Protein AF-A0A0H2UD59-F1 (afdb_monomer)

Foldseek 3Di:
DDDDDDDDDDDDDDDDDDDDDDDDDDDDDDDDDDDDDDDDDDDDDDDDDDDDDDDDDDDDDDDDDDDDDDDDDDDDDDDDDDDDDDDDDDDDDDDDPDDDPDDPDLPDDDDDDPVPDDDDDDPPDPDPQPFDDDPQAATDGLQLLVLLLVLCLLLLLLLLNVVSLVCSVVVCVPDDLVVSVVSVLSSLVSLLVVCVVPPELVSLVVSVVCCCVPAVVPVPHRQDALSNLLSNLSSLVSNDPPDDPSSLVSLVVSLVSQPDPSSVVNLPPCVRAPPVSSVSSCVSVVVPDPPPPDDDDDDDDDDDDDDDDDDDDDDDDDDPPDPPDPDPFDDFDDFDADDCQLVLLLVLLCLLVVDPPQDFLVPDDQVSLQVSQVCSVVCLLVSLLVRLVVLLVVCVVVVHDLAPDPDAPSVLLNQLLVLLLVVLVVLLVVLVVLSVDDSRPQDPVNNLSSSQNSLSSLDHSSSLSSLLSVLVLVQCVQVDVAPFHFLQVQLLSSLVSSLLVSVVVVVVVVVVVVVVVVVVVVVVVVPDPDDDDDDDPDDDPDPCVVVVVVVVPPDPPSSDNPSVNSNSNSVVSNVSSQVRRWDWDWDQDPPPRDTDTDIGGQWDWDWDADPNDTTIGIHGDPSVSVSPVRDPDNSCPSLQAFRQHQWAQDQAQQDIGGSSHTDGQEPDDPPDDVLRVSRRVCSVVVVCVSLSVVLSVQQRFKKAFDSLLLSVVSVVSVVQDDAQPQFGSDDPQDQDDQDDPDPDPVSNVVSVVSNVVSVVVVVVSSVVNNLVSSQSSSNVSCNSYIGGFRWHAYSVSDIDGSNDSADCVDALSSVLGMDGPDDDDQPPPNLLVLQLQLCVQQVVVPDDSVVSNVVSVVCVVVLQQCQPPVPNGPVVLSNGPRSSNNSSSSVVNNVVVVDD

Sequence (900 aa):
MLSQVRCCRHSLAVSRLTRPGSGPAFIRSQPRRFRSTAPSSFVLSRTQDGQTTPRGAASHSLGRASGRGLATAVDGYPLSGAGSAKPIPSESFSGPGPTPPSEPRPYELRPFDMSSVLILRDHQNTPKVVRRRSLKNVSGDVEELLSIFDACLRIGKLKRASIMLARIASDFPNLNRSDIMTLHNEYLYTAVEHLKASPSTAKADDIHEWYELNLRAVSPPLEQTPETIAYMLKASLLSTPNKSGRLSRLVSRYMAMAPGPAGLEVLYMTDILTDTDRARITEICPTYNLAKAENNVPSEEPKLSAENLASTEASPSPMPSSPPQPSSCPEVMSTPQKGSGLKTLKRTLSLFGEIPAGIDIDTLSKSQRRELQARLERDAVDAAIERWRDDNQALVKMGLNTSISSASLNSRLYDWQRALEARLKFEFDEFDALDKLGPNEKLRENAERAVYGPFLQLSTPSRLAALTILAVLSGVSGSGVDVGVPLYNLVRSLGSAAEEDVRIQRRDEAEAKKRKEAAKAAKAKAAQPAAKPGEGLEEAPVQPTARVEALYSQDPSAERWPVGIKYHVGAALLQGIIDTAKIT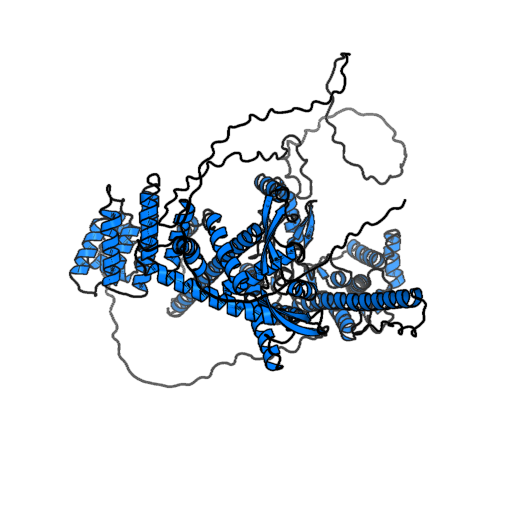VVKEHPETGSLVSESQPAFVHNQQYKRGKKIGVLVVNKTLVEMLKREPRGDFLARHLPMVCEPEPWTRFDKGGFVESPAHIVRVKPGEKDQKIYTEAAIANGHMEQVLKGLDSLGKTAWKINKNVLSVMLDVWNSGEALANIPPLDPKIPVPEEPVATEDPIARRKWLNAVKMAENLKSSLHGVRCFMNFQLEIARAVRDQTIYFPHNVDFRGRAYPLPTYFNHMGADHVRGLMLFAKGKELGEDGFRWLKVHLANVFGFDKASLREREKFAMDNLDNIMDSATNPMTGRRWWLQGEDPWQCLATCFELKAAFDSP

Nearest PDB structures (foldseek):
  6ymv-assembly1_A  TM=6.458E-01  e=8.871E-33  Saccharomyces cerevisiae S288C
  8atv-assembly1_A  TM=6.339E-01  e=3.442E-32  Saccharomyces cerevisiae S288C
  8ap1-assembly1_A  TM=6.570E-01  e=1.223E-31  Saccharomyces cerevisiae S288C
  8c5s-assembly1_A  TM=6.446E-01  e=1.687E-30  Saccharomyces cerevisiae S288C
  8c5u-assembly1_A  TM=6.275E-01  e=9.146E-31  Saccharomyces cerevisiae S288C

InterPro domains:
  IPR002092 DNA-directed RNA polymerase, phage-type [PTHR10102] (334-900)
  IPR024075 DNA-directed RNA polymerase, helix hairpin domain superfamily [G3DSA:1.10.287.260] (701-784)
  IPR029262 DNA-directed RNA polymerase, N-terminal [PF14700] (373-700)
  IPR029262 DNA-directed RNA polymerase, N-terminal [SM01311] (371-700)
  IPR037159 DNA-directed RNA polymerase, N-terminal domain superfamily [G3DSA:1.10.1320.10] (358-698)
  IPR043502 DNA/RNA polymerase superfamily [SSF56672] (367-900)
  IPR046950 DNA-directed RNA polymerase, C-terminal domain, phage-type [PF00940] (824-899)

Secondary structure (DSSP, 8-state):
-------------------------------------------------------------------------PPPPP----------------PPP----PPPPTTSPPPP-TTS------------------SSS----HHHHHHHHHHHHHTT-HHHHHHHHHHHHHH-TTS-HHHHHHHHHHHHHHHHHHHHHS--HHHHHHHHHHHIIIIISSSSPPPPPHHHHHHHHHHHHHHS-TT-HHHHHHHHHHHTTS-THHHHHHHT-TTTS-HHHHHHHHHH-GGG--------------------------PPPPP--PPPP--SPPPPPPPP-SSSHHHHHHHHGGGGGSSPTT--GGGS-HHHHHHHHHHHHHHHHHHHHHHHHHHHHHHHHTT--TTTS---HHHHHHHHHHHHHHHHHHHHHHHHHHHHS-TT---HHHHHHHHHHHHHHTS-HHHHHHHHHHHHHHHHHHT-TTT-EEHHHHHHHHHHHHHHHHHHHHHHHHHHHHHHHHHHHHHHHHTS----------PPP--THHHHHTTS-S-TTTTSPPHHHHHHHHHHHHHHHHHH-EEEEEEE-TTT--EEEEEEESEEEEEEEETTEEEEEEEE-HHHHHHHHHS--GGGSGGGSPBSSPPEEEEETTEEESSSS---SB-PPTT--HHHHHHHHHHHTTTTHHHHHHHHHHHT-EEEE-HHHHHHHHHHHHH---BTTBPPSS--PPPPPPPPS-S-HHHHHHHHHHHHHHHHHHHHHHHHHHHHHHHHHHHHHTTTS-EE--EEE-TT--EEES--SS-TTS-HHHHHTEEESS----HHHHHHHHHHHHHHHTT--SS-HHHHHHHHHHTHHHHHHHHH-TTTS--GGGGSSSHHHHHHHHHHHHHHHS--

Mean predicted aligned error: 18.32 Å

Radius of gyration: 37.86 Å; Cα contacts (8 Å, |Δi|>4): 912; chains: 1; bounding box: 101×109×113 Å

Structure (mmCIF, N/CA/C/O backbone):
data_AF-A0A0H2UD59-F1
#
_entry.id   AF-A0A0H2UD59-F1
#
loop_
_atom_site.group_PDB
_atom_site.id
_atom_site.type_symbol
_atom_site.label_atom_id
_atom_site.label_alt_id
_atom_site.label_comp_id
_atom_site.label_asym_id
_atom_site.label_entity_id
_atom_site.label_seq_id
_atom_site.pdbx_PDB_ins_code
_atom_site.Cartn_x
_atom_site.Cartn_y
_atom_site.Cartn_z
_atom_site.occupancy
_atom_site.B_iso_or_equiv
_atom_site.auth_seq_id
_atom_site.auth_comp_id
_atom_site.auth_asym_id
_atom_site.auth_atom_id
_atom_site.pdbx_PDB_model_num
ATOM 1 N N . MET A 1 1 ? 25.671 38.321 -21.690 1.00 29.25 1 MET A N 1
ATOM 2 C CA . MET A 1 1 ? 26.157 39.597 -21.122 1.00 29.25 1 MET A CA 1
ATOM 3 C C . MET A 1 1 ? 26.553 39.372 -19.672 1.00 29.25 1 MET A C 1
ATOM 5 O O . MET A 1 1 ? 25.835 38.695 -18.952 1.00 29.25 1 MET A O 1
ATOM 9 N N . LEU A 1 2 ? 27.746 39.854 -19.329 1.00 27.36 2 LEU A N 1
ATOM 10 C CA . LEU A 1 2 ? 28.502 39.680 -18.084 1.00 27.36 2 LEU A CA 1
ATOM 11 C C . LEU A 1 2 ? 27.860 40.339 -16.846 1.00 27.36 2 LEU A C 1
ATOM 13 O O . LEU A 1 2 ? 27.217 41.374 -16.975 1.00 27.36 2 LEU A O 1
ATOM 17 N N . SER A 1 3 ? 28.143 39.798 -15.651 1.00 25.78 3 SER A N 1
ATOM 18 C CA . SER A 1 3 ? 28.827 40.463 -14.502 1.00 25.78 3 SER A CA 1
ATOM 19 C C . SER A 1 3 ? 28.414 39.782 -13.174 1.00 25.78 3 SER A C 1
ATOM 21 O O . SER A 1 3 ? 27.237 39.592 -12.902 1.00 25.78 3 SER A O 1
ATOM 23 N N . GLN A 1 4 ? 29.322 39.060 -12.508 1.00 26.27 4 GLN A N 1
ATOM 24 C CA . GLN A 1 4 ? 30.282 39.477 -11.463 1.00 26.27 4 GLN A CA 1
ATOM 25 C C . GLN A 1 4 ? 29.725 39.571 -10.023 1.00 26.27 4 GLN A C 1
ATOM 27 O O . GLN A 1 4 ? 29.068 40.524 -9.631 1.00 26.27 4 GLN A O 1
ATOM 32 N N . VAL A 1 5 ? 30.078 38.543 -9.240 1.00 28.20 5 VAL A N 1
ATOM 33 C CA . VAL A 1 5 ? 30.782 38.555 -7.937 1.00 28.20 5 VAL A CA 1
ATOM 34 C C . VAL A 1 5 ? 30.744 39.844 -7.097 1.00 28.20 5 VAL A C 1
ATOM 36 O O . VAL A 1 5 ? 31.269 40.867 -7.520 1.00 28.20 5 VAL A O 1
ATOM 39 N N . ARG A 1 6 ? 30.382 39.712 -5.808 1.00 22.27 6 ARG A N 1
ATOM 40 C CA . ARG A 1 6 ? 31.142 40.322 -4.697 1.00 22.27 6 ARG A CA 1
ATOM 41 C C . ARG A 1 6 ? 31.067 39.479 -3.421 1.00 22.27 6 ARG A C 1
ATOM 43 O O . ARG A 1 6 ? 30.000 39.110 -2.948 1.00 22.27 6 ARG A O 1
ATOM 50 N N . CYS A 1 7 ? 32.255 39.171 -2.914 1.00 22.55 7 CYS A N 1
ATOM 51 C CA . CYS A 1 7 ? 32.564 38.467 -1.679 1.00 22.55 7 CYS A CA 1
ATOM 52 C C . CYS A 1 7 ? 32.950 39.515 -0.624 1.00 22.55 7 CYS A C 1
ATOM 54 O O . CYS A 1 7 ? 33.689 40.438 -0.960 1.00 22.55 7 CYS A O 1
ATOM 56 N N . CYS A 1 8 ? 32.522 39.354 0.629 1.00 22.33 8 CYS A N 1
ATOM 57 C CA . CYS A 1 8 ? 33.105 40.059 1.774 1.00 22.33 8 CYS A CA 1
ATOM 58 C C . CYS A 1 8 ? 33.360 39.052 2.903 1.00 22.33 8 CYS A C 1
ATOM 60 O O . CYS A 1 8 ? 32.435 38.581 3.558 1.00 22.33 8 CYS A O 1
ATOM 62 N N . ARG A 1 9 ? 34.642 38.731 3.110 1.00 22.34 9 ARG A N 1
ATOM 63 C CA . ARG A 1 9 ? 35.197 38.222 4.372 1.00 22.34 9 ARG A CA 1
ATOM 64 C C . ARG A 1 9 ? 35.320 39.394 5.342 1.00 22.34 9 ARG A C 1
ATOM 66 O O . ARG A 1 9 ? 35.729 40.450 4.882 1.00 22.34 9 ARG A O 1
ATOM 73 N N . HIS A 1 10 ? 35.086 39.184 6.636 1.00 24.19 10 HIS A N 1
ATOM 74 C CA . HIS A 1 10 ? 35.871 39.781 7.726 1.00 24.19 10 HIS A CA 1
ATOM 75 C C . HIS A 1 10 ? 35.919 38.779 8.888 1.00 24.19 10 HIS A C 1
ATOM 77 O O . HIS A 1 10 ? 34.951 38.073 9.165 1.00 24.19 10 HIS A O 1
ATOM 83 N N . SER A 1 11 ? 37.105 38.672 9.470 1.00 21.23 11 SER A N 1
ATOM 84 C CA . SER A 1 11 ? 37.583 37.670 10.417 1.00 21.23 11 SER A CA 1
ATOM 85 C C . SER A 1 11 ? 37.788 38.264 11.815 1.00 21.23 11 SER A C 1
ATOM 87 O O . SER A 1 11 ? 37.840 39.484 11.938 1.00 21.23 11 SER A O 1
ATOM 89 N N . LEU A 1 12 ? 38.097 37.374 12.774 1.00 23.91 12 LEU A N 1
ATOM 90 C CA . LEU A 1 12 ? 38.746 37.608 14.085 1.00 23.91 12 LEU A CA 1
ATOM 91 C C . LEU A 1 12 ? 37.795 38.091 15.202 1.00 23.91 12 LEU A C 1
ATOM 93 O O . LEU A 1 12 ? 36.915 38.899 14.961 1.00 23.91 12 LEU A O 1
ATOM 97 N N . ALA A 1 13 ? 37.895 37.660 16.460 1.00 23.86 13 ALA A N 1
ATOM 98 C CA . ALA A 1 13 ? 38.792 36.721 17.126 1.00 23.86 13 ALA A CA 1
ATOM 99 C C . ALA A 1 13 ? 38.162 36.271 18.458 1.00 23.86 13 ALA A C 1
ATOM 101 O O . ALA A 1 13 ? 37.327 36.953 19.048 1.00 23.86 13 ALA A O 1
ATOM 102 N N . VAL A 1 14 ? 38.613 35.107 18.913 1.00 25.73 14 VAL A N 1
ATOM 103 C CA . VAL A 1 14 ? 38.366 34.499 20.221 1.00 25.73 14 VAL A CA 1
ATOM 104 C C . VAL A 1 14 ? 39.306 35.120 21.258 1.00 25.73 14 VAL A C 1
ATOM 106 O O . VAL A 1 14 ? 40.505 35.212 21.007 1.00 25.73 14 VAL A O 1
ATOM 109 N N . SER A 1 15 ? 38.807 35.425 22.457 1.00 25.16 15 SER A N 1
ATOM 110 C CA . SER A 1 15 ? 39.630 35.459 23.671 1.00 25.16 15 SER A CA 1
ATOM 111 C C . SER A 1 15 ? 38.913 34.740 24.820 1.00 25.16 15 SER A C 1
ATOM 113 O O . SER A 1 15 ? 37.794 35.061 25.213 1.00 25.16 15 SER A O 1
ATOM 115 N N . ARG A 1 16 ? 39.567 33.679 25.306 1.00 25.73 16 ARG A N 1
ATOM 116 C CA . ARG A 1 16 ? 39.268 32.972 26.559 1.00 25.73 16 ARG A CA 1
ATOM 117 C C . ARG A 1 16 ? 39.767 33.817 27.731 1.00 25.73 16 ARG A C 1
ATOM 119 O O . ARG A 1 16 ? 40.794 34.459 27.560 1.00 25.73 16 ARG A O 1
ATOM 126 N N . LEU A 1 17 ? 39.146 33.690 28.910 1.00 25.77 17 LEU A N 1
ATOM 127 C CA . LEU A 1 17 ? 39.826 33.573 30.215 1.00 25.77 17 LEU A CA 1
ATOM 128 C C . LEU A 1 17 ? 38.816 33.254 31.352 1.00 25.77 17 LEU A C 1
ATOM 130 O O . LEU A 1 17 ? 37.847 33.970 31.563 1.00 25.77 17 LEU A O 1
ATOM 134 N N . THR A 1 18 ? 39.097 32.139 32.045 1.00 26.59 18 THR A N 1
ATOM 135 C CA . THR A 1 18 ? 38.979 31.865 33.503 1.00 26.59 18 THR A CA 1
ATOM 136 C C . THR A 1 18 ? 37.639 31.945 34.274 1.00 26.59 18 THR A C 1
ATOM 138 O O . THR A 1 18 ? 37.015 32.989 34.403 1.00 26.59 18 THR A O 1
ATOM 141 N N . ARG A 1 19 ? 37.294 30.805 34.912 1.00 28.78 19 ARG A N 1
ATOM 142 C CA . ARG A 1 19 ? 36.455 30.613 36.136 1.00 28.78 19 ARG A CA 1
ATOM 143 C C . ARG A 1 19 ? 37.034 31.395 37.353 1.00 28.78 19 ARG A C 1
ATOM 145 O O . ARG A 1 19 ? 38.197 31.771 37.218 1.00 28.78 19 ARG A O 1
ATOM 152 N N . PRO A 1 20 ? 36.376 31.551 38.543 1.00 37.88 20 PRO A N 1
ATOM 153 C CA . PRO A 1 20 ? 35.281 30.747 39.148 1.00 37.88 20 PRO A CA 1
ATOM 154 C C . PRO A 1 20 ? 34.185 31.519 39.949 1.00 37.88 20 PRO A C 1
ATOM 156 O O . PRO A 1 20 ? 34.317 32.701 40.228 1.00 37.88 20 PRO A O 1
ATOM 159 N N . GLY A 1 21 ? 33.156 30.798 40.431 1.00 26.11 21 GLY A N 1
ATOM 160 C CA . GLY A 1 21 ? 32.556 31.057 41.758 1.00 26.11 21 GLY A CA 1
ATOM 161 C C . GLY A 1 21 ? 31.170 31.725 41.862 1.00 26.11 21 GLY A C 1
ATOM 162 O O . GLY A 1 21 ? 30.943 32.802 41.331 1.00 26.11 21 GLY A O 1
ATOM 163 N N . SER A 1 22 ? 30.312 31.081 42.673 1.00 26.20 22 SER A N 1
ATOM 164 C CA . SER A 1 22 ? 29.176 31.598 43.477 1.00 26.20 22 SER A CA 1
ATOM 165 C C . SER A 1 22 ? 27.935 32.220 42.801 1.00 26.20 22 SER A C 1
ATOM 167 O O . SER A 1 22 ? 28.020 33.182 42.050 1.00 26.20 22 SER A O 1
ATOM 169 N N . GLY A 1 23 ? 26.749 31.706 43.178 1.00 26.83 23 GLY A N 1
ATOM 170 C CA . GLY A 1 23 ? 25.453 32.409 43.059 1.00 26.83 23 GLY A CA 1
ATOM 171 C C . GLY A 1 23 ? 25.401 33.688 43.922 1.00 26.83 23 GLY A C 1
ATOM 172 O O . GLY A 1 23 ? 26.396 33.974 44.586 1.00 26.83 23 GLY A O 1
ATOM 173 N N . PRO A 1 24 ? 24.285 34.452 43.989 1.00 36.62 24 PRO A N 1
ATOM 174 C CA . PRO A 1 24 ? 22.923 33.940 44.172 1.00 36.62 24 PRO A CA 1
ATOM 175 C C . PRO A 1 24 ? 21.811 34.714 43.412 1.00 36.62 24 PRO A C 1
ATOM 177 O O . PRO A 1 24 ? 22.051 35.583 42.581 1.00 36.62 24 PRO A O 1
ATOM 180 N N . ALA A 1 25 ? 20.573 34.317 43.717 1.00 29.41 25 ALA A N 1
ATOM 181 C CA . ALA A 1 25 ? 19.271 34.878 43.360 1.00 29.41 25 ALA A CA 1
ATOM 182 C C . ALA A 1 25 ? 19.186 36.402 43.181 1.00 29.41 25 ALA A C 1
ATOM 184 O O . ALA A 1 25 ? 19.701 37.114 44.023 1.00 29.41 25 ALA A O 1
ATOM 185 N N . PHE A 1 26 ? 18.370 36.882 42.229 1.00 26.67 26 PHE A N 1
ATOM 186 C CA . PHE A 1 26 ? 17.562 38.095 42.419 1.00 26.67 26 PHE A CA 1
ATOM 187 C C . PHE A 1 26 ? 16.303 38.099 41.526 1.00 26.67 26 PHE A C 1
ATOM 189 O O . PHE A 1 26 ? 16.359 38.076 40.302 1.00 26.67 26 PHE A O 1
ATOM 196 N N . ILE A 1 27 ? 15.163 38.089 42.219 1.00 27.09 27 ILE A N 1
ATOM 197 C CA . ILE A 1 27 ? 13.980 38.946 42.055 1.00 27.09 27 ILE A CA 1
ATOM 198 C C . ILE A 1 27 ? 13.427 39.171 40.639 1.00 27.09 27 ILE A C 1
ATOM 200 O O . ILE A 1 27 ? 13.929 39.914 39.802 1.00 27.09 27 ILE A O 1
ATOM 204 N N . ARG A 1 28 ? 12.233 38.602 40.484 1.00 26.59 28 ARG A N 1
ATOM 205 C CA . ARG A 1 28 ? 11.233 38.822 39.445 1.00 26.59 28 ARG A CA 1
ATOM 206 C C . ARG A 1 28 ? 10.737 40.278 39.487 1.00 26.59 28 ARG A C 1
ATOM 208 O O . ARG A 1 28 ? 9.965 40.633 40.372 1.00 26.59 28 ARG A O 1
ATOM 215 N N . SER A 1 29 ? 11.120 41.095 38.509 1.00 25.48 29 SER A N 1
ATOM 216 C CA . SER A 1 29 ? 10.464 42.373 38.213 1.00 25.48 29 SER A CA 1
ATOM 217 C C . SER A 1 29 ? 9.568 42.219 36.979 1.00 25.48 29 SER A C 1
ATOM 219 O O . SER A 1 29 ? 9.989 41.779 35.911 1.00 25.48 29 SER A O 1
ATOM 221 N N . GLN A 1 30 ? 8.281 42.533 37.137 1.00 33.47 30 GLN A N 1
ATOM 222 C CA . GLN A 1 30 ? 7.391 42.762 36.000 1.00 33.47 30 GLN A CA 1
ATOM 223 C C . GLN A 1 30 ? 7.791 44.055 35.281 1.00 33.47 30 GLN A C 1
ATOM 225 O O . GLN A 1 30 ? 8.161 45.026 35.945 1.00 33.47 30 GLN A O 1
ATOM 230 N N . PRO A 1 31 ? 7.517 44.148 33.970 1.00 28.80 31 PRO A N 1
ATOM 231 C CA . PRO A 1 31 ? 7.055 45.420 33.443 1.00 28.80 31 PRO A CA 1
ATOM 232 C C . PRO A 1 31 ? 5.753 45.298 32.639 1.00 28.80 31 PRO A C 1
ATOM 234 O O . PRO A 1 31 ? 5.652 44.613 31.627 1.00 28.80 31 PRO A O 1
ATOM 237 N N . ARG A 1 32 ? 4.767 46.039 33.154 1.00 24.56 32 ARG A N 1
ATOM 238 C CA . ARG A 1 32 ? 3.947 47.052 32.471 1.00 24.56 32 ARG A CA 1
ATOM 239 C C . ARG A 1 32 ? 3.296 46.689 31.130 1.00 24.56 32 ARG A C 1
ATOM 241 O O . ARG A 1 32 ? 3.909 46.681 30.069 1.00 24.56 32 ARG A O 1
ATOM 248 N N . ARG A 1 33 ? 1.962 46.592 31.206 1.00 28.05 33 ARG A N 1
ATOM 249 C CA . ARG A 1 33 ? 1.019 46.818 30.105 1.00 28.05 33 ARG A CA 1
ATOM 250 C C . ARG A 1 33 ? 1.288 48.172 29.439 1.00 28.05 33 ARG A C 1
ATOM 252 O O . ARG A 1 33 ? 1.151 49.204 30.090 1.00 28.05 33 ARG A O 1
ATOM 259 N N . PHE A 1 34 ? 1.537 48.150 28.135 1.00 25.06 34 PHE A N 1
ATOM 260 C CA . PHE A 1 34 ? 1.292 49.285 27.252 1.00 25.06 34 PHE A CA 1
ATOM 261 C C . PHE A 1 34 ? 0.037 49.001 26.422 1.00 25.06 34 PHE A C 1
ATOM 263 O O . PHE A 1 34 ? -0.031 48.022 25.681 1.00 25.06 34 PHE A O 1
ATOM 270 N N . ARG A 1 35 ? -0.977 49.858 26.585 1.00 28.97 35 ARG A N 1
ATOM 271 C CA . ARG A 1 35 ? -2.056 50.033 25.610 1.00 28.97 35 ARG A CA 1
ATOM 272 C C . ARG A 1 35 ? -1.457 50.773 24.416 1.00 28.97 35 ARG A C 1
ATOM 274 O O . ARG A 1 35 ? -0.923 51.860 24.605 1.00 28.97 35 ARG A O 1
ATOM 281 N N . SER A 1 36 ? -1.592 50.213 23.218 1.00 27.12 36 SER A N 1
ATOM 282 C CA . SER A 1 36 ? -1.407 50.953 21.971 1.00 27.12 36 SER A CA 1
ATOM 283 C C . SER A 1 36 ? -2.644 50.767 21.104 1.00 27.12 36 SER A C 1
ATOM 285 O O . SER A 1 36 ? -2.983 49.664 20.686 1.00 27.12 36 SER A O 1
ATOM 287 N N . THR A 1 37 ? -3.326 51.893 20.959 1.00 27.16 37 THR A N 1
ATOM 288 C CA . THR A 1 37 ? -4.208 52.354 19.887 1.00 27.16 37 THR A CA 1
ATOM 289 C C . THR A 1 37 ? -4.222 51.531 18.594 1.00 27.16 37 THR A C 1
ATOM 291 O O . THR A 1 37 ? -3.192 51.221 17.997 1.00 27.16 37 THR A O 1
ATOM 294 N N . ALA A 1 38 ? -5.440 51.229 18.142 1.00 30.64 38 ALA A N 1
ATOM 295 C CA . ALA A 1 38 ? -5.732 50.725 16.810 1.00 30.64 38 ALA A CA 1
ATOM 296 C C . ALA A 1 38 ? -5.440 51.796 15.745 1.00 30.64 38 ALA A C 1
ATOM 298 O O . ALA A 1 38 ? -5.835 52.947 15.936 1.00 30.64 38 ALA A O 1
ATOM 299 N N . PRO A 1 39 ? -4.859 51.422 14.594 1.00 31.12 39 PRO A N 1
ATOM 300 C CA . PRO A 1 39 ? -5.035 52.168 13.365 1.00 31.12 39 PRO A CA 1
ATOM 301 C C . PRO A 1 39 ? -5.994 51.412 12.436 1.00 31.12 39 PRO A C 1
ATOM 303 O O . PRO A 1 39 ? -5.784 50.254 12.070 1.00 31.12 39 PRO A O 1
ATOM 306 N N . SER A 1 40 ? -7.058 52.105 12.043 1.00 32.41 40 SER A N 1
ATOM 307 C CA . SER A 1 40 ? -7.862 51.810 10.860 1.00 32.41 40 SER A CA 1
ATOM 308 C C . SER A 1 40 ? -6.950 51.703 9.634 1.00 32.41 40 SER A C 1
ATOM 310 O O . SER A 1 40 ? -6.267 52.670 9.295 1.00 32.41 40 SER A O 1
ATOM 312 N N . SER A 1 41 ? -6.940 50.555 8.957 1.00 28.31 41 SER A N 1
ATOM 313 C CA . SER A 1 41 ? -6.319 50.432 7.637 1.00 28.31 41 SER A CA 1
ATOM 314 C C . SER A 1 41 ? -7.405 50.457 6.569 1.00 28.31 41 SER A C 1
ATOM 316 O O . SER A 1 41 ? -8.272 49.590 6.494 1.00 28.31 41 SER A O 1
ATOM 318 N N . PHE A 1 42 ? -7.354 51.535 5.793 1.00 26.78 42 PHE A N 1
ATOM 319 C CA . PHE A 1 42 ? -8.132 51.800 4.598 1.00 26.78 42 PHE A CA 1
ATOM 320 C C . PHE A 1 42 ? -7.914 50.714 3.539 1.00 26.78 42 PHE A C 1
ATOM 322 O O . PHE A 1 42 ? -6.786 50.298 3.268 1.00 26.78 42 PHE A O 1
ATOM 329 N N . VAL A 1 43 ? -9.009 50.305 2.902 1.00 29.89 43 VAL A N 1
ATOM 330 C CA . VAL A 1 43 ? -9.008 49.504 1.677 1.00 29.89 43 VAL A CA 1
ATOM 331 C C . VAL A 1 43 ? -8.585 50.416 0.526 1.00 29.89 43 VAL A C 1
ATOM 333 O O . VAL A 1 43 ? -9.328 51.308 0.130 1.00 29.89 43 VAL A O 1
ATOM 336 N N . LEU A 1 44 ? -7.384 50.201 -0.009 1.00 25.67 44 LEU A N 1
ATOM 337 C CA . LEU A 1 44 ? -6.964 50.765 -1.291 1.00 25.67 44 LEU A CA 1
ATOM 338 C C . LEU A 1 44 ? -7.414 49.817 -2.406 1.00 25.67 44 LEU A C 1
ATOM 340 O O . LEU A 1 44 ? -6.769 48.804 -2.677 1.00 25.67 44 LEU A O 1
ATOM 344 N N . SER A 1 45 ? -8.525 50.154 -3.059 1.00 28.44 45 SER A N 1
ATOM 345 C CA . SER A 1 45 ? -8.871 49.614 -4.370 1.00 28.44 45 SER A CA 1
ATOM 346 C C . SER A 1 45 ? -7.927 50.214 -5.414 1.00 28.44 45 SER A C 1
ATOM 348 O O . SER A 1 45 ? -7.958 51.419 -5.659 1.00 28.44 45 SER A O 1
ATOM 350 N N . ARG A 1 46 ? -7.096 49.388 -6.057 1.00 25.59 46 ARG A N 1
ATOM 351 C CA . ARG A 1 46 ? -6.512 49.750 -7.353 1.00 25.59 46 ARG A CA 1
ATOM 352 C C . ARG A 1 46 ? -7.520 49.400 -8.442 1.00 25.59 46 ARG A C 1
ATOM 354 O O . ARG A 1 46 ? -7.578 48.262 -8.894 1.00 25.59 46 ARG A O 1
ATOM 361 N N . THR A 1 47 ? -8.301 50.392 -8.840 1.00 30.00 47 THR A N 1
ATOM 362 C CA . THR A 1 47 ? -8.790 50.521 -10.211 1.00 30.00 47 THR A CA 1
ATOM 363 C C . THR A 1 47 ? -7.605 50.932 -11.087 1.00 30.00 47 THR A C 1
ATOM 365 O O . THR A 1 47 ? -6.842 51.827 -10.721 1.00 30.00 47 THR A O 1
ATOM 368 N N . GLN A 1 48 ? -7.409 50.252 -12.214 1.00 29.41 48 GLN A N 1
ATOM 369 C CA . GLN A 1 48 ? -6.658 50.810 -13.333 1.00 29.41 48 GLN A CA 1
ATOM 370 C C . GLN A 1 48 ? -7.622 50.944 -14.502 1.00 29.41 48 GLN A C 1
ATOM 372 O O . GLN A 1 48 ? -8.274 49.980 -14.903 1.00 29.41 48 GLN A O 1
ATOM 377 N N . ASP A 1 49 ? -7.721 52.185 -14.955 1.00 28.70 49 ASP A N 1
ATOM 378 C CA . ASP A 1 49 ? -8.576 52.680 -16.013 1.00 28.70 49 ASP A CA 1
ATOM 379 C C . ASP A 1 49 ? -8.240 52.061 -17.374 1.00 28.70 49 ASP A C 1
ATOM 381 O O . ASP A 1 49 ? -7.083 52.000 -17.790 1.00 28.70 49 ASP A O 1
ATOM 385 N N . GLY A 1 50 ? -9.289 51.676 -18.097 1.00 28.73 50 GLY A N 1
ATOM 386 C CA . GLY A 1 50 ? -9.293 51.475 -19.541 1.00 28.73 50 GLY A CA 1
ATOM 387 C C . GLY A 1 50 ? -10.563 52.120 -20.088 1.00 28.73 50 GLY A C 1
ATOM 388 O O . GLY A 1 50 ? -11.666 51.702 -19.753 1.00 28.73 50 GLY A O 1
ATOM 389 N N . GLN A 1 51 ? -10.382 53.196 -20.846 1.00 28.75 51 GLN A N 1
ATOM 390 C CA . GLN A 1 51 ? -11.375 54.190 -21.252 1.00 28.75 51 GLN A CA 1
ATOM 391 C C . GLN A 1 51 ? -12.614 53.644 -21.989 1.00 28.75 51 GLN A C 1
ATOM 393 O O . GLN A 1 51 ? -12.542 52.759 -22.836 1.00 28.75 51 GLN A O 1
ATOM 398 N N . THR A 1 52 ? -13.749 54.282 -21.701 1.00 28.88 52 THR A N 1
ATOM 399 C CA . THR A 1 52 ? -15.056 54.212 -22.377 1.00 28.88 52 THR A CA 1
ATOM 400 C C . THR A 1 52 ? -15.077 55.064 -23.661 1.00 28.88 52 THR A C 1
ATOM 402 O O . THR A 1 52 ? -14.540 56.170 -23.652 1.00 28.88 52 THR A O 1
ATOM 405 N N . THR A 1 53 ? -15.707 54.654 -24.773 1.00 27.56 53 THR A N 1
ATOM 406 C CA . THR A 1 53 ? -17.091 55.004 -25.225 1.00 27.56 53 THR A CA 1
ATOM 407 C C . THR A 1 53 ? -17.206 54.756 -26.765 1.00 27.56 53 THR A C 1
ATOM 409 O O . THR A 1 53 ? -16.162 54.599 -27.393 1.00 27.56 53 THR A O 1
ATOM 412 N N . PRO A 1 54 ? -18.375 54.866 -27.451 1.00 41.22 54 PRO A N 1
ATOM 413 C CA . PRO A 1 54 ? -19.707 54.303 -27.162 1.00 41.22 54 PRO A CA 1
ATOM 414 C C . PRO A 1 54 ? -20.488 53.771 -28.413 1.00 41.22 54 PRO A C 1
ATOM 416 O O . PRO A 1 54 ? -20.177 54.089 -29.552 1.00 41.22 54 PRO A O 1
ATOM 419 N N . ARG A 1 55 ? -21.624 53.100 -28.135 1.00 27.03 55 ARG A N 1
ATOM 420 C CA . ARG A 1 55 ? -22.901 53.028 -28.903 1.00 27.03 55 ARG A CA 1
ATOM 421 C C . ARG A 1 55 ? -22.971 52.382 -30.305 1.00 27.03 55 ARG A C 1
ATOM 423 O O . ARG A 1 55 ? -22.409 52.870 -31.273 1.00 27.03 55 ARG A O 1
ATOM 430 N N . GLY A 1 56 ? -23.916 51.442 -30.431 1.00 24.84 56 GLY A N 1
ATOM 431 C CA . GLY A 1 56 ? -24.595 51.104 -31.689 1.00 24.84 56 GLY A CA 1
ATOM 432 C C . GLY A 1 56 ? -25.519 49.892 -31.548 1.00 24.84 56 GLY A C 1
ATOM 433 O O . GLY A 1 56 ? -25.045 48.769 -31.452 1.00 24.84 56 GLY A O 1
ATOM 434 N N . ALA A 1 57 ? -26.829 50.127 -31.483 1.00 28.81 57 ALA A N 1
ATOM 435 C CA . ALA A 1 57 ? -27.872 49.109 -31.386 1.00 28.81 57 ALA A CA 1
ATOM 436 C C . ALA A 1 57 ? -28.049 48.323 -32.698 1.00 28.81 57 ALA A C 1
ATOM 438 O O . ALA A 1 57 ? -28.018 48.936 -33.760 1.00 28.81 57 ALA A O 1
ATOM 439 N N . ALA A 1 58 ? -28.343 47.020 -32.621 1.00 26.08 58 ALA A N 1
ATOM 440 C CA . ALA A 1 58 ? -29.187 46.326 -33.597 1.00 26.08 58 ALA A CA 1
ATOM 441 C C . ALA A 1 58 ? -29.663 44.961 -33.068 1.00 26.08 58 ALA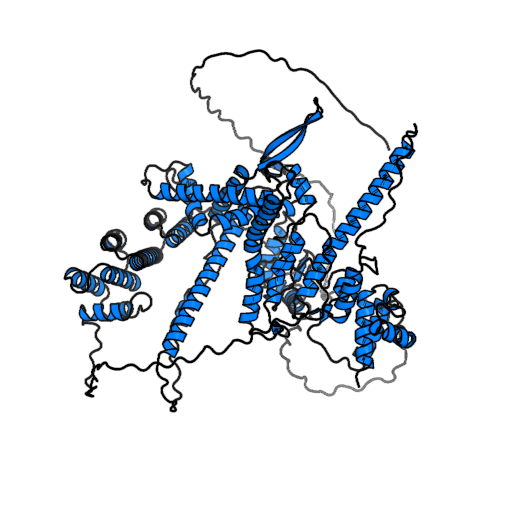 A C 1
ATOM 443 O O . ALA A 1 58 ? -28.984 44.262 -32.324 1.00 26.08 58 ALA A O 1
ATOM 444 N N . SER A 1 59 ? -30.884 44.653 -33.469 1.00 28.27 59 SER A N 1
ATOM 445 C CA . SER A 1 59 ? -31.800 43.578 -33.108 1.00 28.27 59 SER A CA 1
ATOM 446 C C . SER A 1 59 ? -31.535 42.209 -33.760 1.00 28.27 59 SER A C 1
ATOM 448 O O . SER A 1 59 ? -30.926 42.133 -34.819 1.00 28.27 59 SER A O 1
ATOM 450 N N . HIS A 1 60 ? -32.213 41.198 -33.196 1.00 27.47 60 HIS A N 1
ATOM 451 C CA . HIS A 1 60 ? -32.760 39.974 -33.814 1.00 27.47 60 HIS A CA 1
ATOM 452 C C . HIS A 1 60 ? -32.000 38.625 -33.761 1.00 27.47 60 HIS A C 1
ATOM 454 O O . HIS A 1 60 ? -30.989 38.392 -34.407 1.00 27.47 60 HIS A O 1
ATOM 460 N N . SER A 1 61 ? -32.716 37.684 -33.122 1.00 26.53 61 SER A N 1
ATOM 461 C CA . SER A 1 61 ? -33.105 36.339 -33.595 1.00 26.53 61 SER A CA 1
ATOM 462 C C . SER A 1 61 ? -32.209 35.116 -33.338 1.00 26.53 61 SER A C 1
ATOM 464 O O . SER A 1 61 ? -31.113 34.982 -33.862 1.00 26.53 61 SER A O 1
ATOM 466 N N . LEU A 1 62 ? -32.790 34.200 -32.544 1.00 33.84 62 LEU A N 1
ATOM 467 C CA . LEU A 1 62 ? -32.894 32.738 -32.710 1.00 33.84 62 LEU A CA 1
ATOM 468 C C . LEU A 1 62 ? -31.869 32.043 -33.627 1.00 33.84 62 LEU A C 1
ATOM 470 O O . LEU A 1 62 ? -31.902 32.203 -34.842 1.00 33.84 62 LEU A O 1
ATOM 474 N N . GLY A 1 63 ? -31.084 31.117 -33.060 1.00 26.44 63 GLY A N 1
ATOM 475 C CA . GLY A 1 63 ? -30.257 30.210 -33.857 1.00 26.44 63 GLY A CA 1
ATOM 476 C C . GLY A 1 63 ? -29.508 29.141 -33.061 1.00 26.44 63 GLY A C 1
ATOM 477 O O . GLY A 1 63 ? -28.366 29.345 -32.679 1.00 26.44 63 GLY A O 1
ATOM 478 N N . ARG A 1 64 ? -30.183 28.004 -32.843 1.00 27.80 64 ARG A N 1
ATOM 479 C CA . ARG A 1 64 ? -29.678 26.612 -32.819 1.00 27.80 64 ARG A CA 1
ATOM 480 C C . ARG A 1 64 ? -28.244 26.353 -32.307 1.00 27.80 64 ARG A C 1
ATOM 482 O O . ARG A 1 64 ? -27.253 26.598 -32.988 1.00 27.80 64 ARG A O 1
ATOM 489 N N . ALA A 1 65 ? -28.168 25.685 -31.156 1.00 31.30 65 ALA A N 1
ATOM 490 C CA . ALA A 1 65 ? -26.967 25.023 -30.665 1.00 31.30 65 ALA A CA 1
ATOM 491 C C . ALA A 1 65 ? -26.518 23.907 -31.629 1.00 31.30 65 ALA A C 1
ATOM 493 O O . ALA A 1 65 ? -27.254 22.952 -31.871 1.00 31.30 65 ALA A O 1
ATOM 494 N N . SER A 1 66 ? -25.295 24.021 -32.150 1.00 30.95 66 SER A N 1
ATOM 495 C CA . SER A 1 66 ? -24.563 22.932 -32.799 1.00 30.95 66 SER A CA 1
ATOM 496 C C . SER A 1 66 ? -23.258 22.736 -32.039 1.00 30.95 66 SER A C 1
ATOM 498 O O . SER A 1 66 ? -22.370 23.590 -32.082 1.00 30.95 66 SER A O 1
ATOM 500 N N . GLY A 1 67 ? -23.154 21.617 -31.322 1.00 30.84 67 GLY A N 1
ATOM 501 C CA . GLY A 1 67 ? -21.912 21.176 -30.701 1.00 30.84 67 GLY A CA 1
ATOM 502 C C . GLY A 1 67 ? -20.853 20.923 -31.771 1.00 30.84 67 GLY A C 1
ATOM 503 O O . GLY A 1 67 ? -21.084 20.188 -32.729 1.00 30.84 67 GLY A O 1
ATOM 504 N N . ARG A 1 68 ? -19.690 21.559 -31.624 1.00 30.95 68 ARG A N 1
ATOM 505 C CA . ARG A 1 68 ? -18.499 21.258 -32.420 1.00 30.95 68 ARG A CA 1
ATOM 506 C C . ARG A 1 68 ? -17.842 20.003 -31.852 1.00 30.95 68 ARG A C 1
ATOM 508 O O . ARG A 1 68 ? -17.225 20.061 -30.793 1.00 30.95 68 ARG A O 1
ATOM 515 N N . GLY A 1 69 ? -17.968 18.888 -32.566 1.00 31.05 69 GLY A N 1
ATOM 516 C CA . GLY A 1 69 ? -17.054 17.758 -32.431 1.00 31.05 69 GLY A CA 1
ATOM 517 C C . GLY A 1 69 ? -15.685 18.145 -32.991 1.00 31.05 69 GLY A C 1
ATOM 518 O O . GLY A 1 69 ? -15.588 18.672 -34.098 1.00 31.05 69 GLY A O 1
ATOM 519 N N . LEU A 1 70 ? -14.633 17.926 -32.204 1.00 29.17 70 LEU A N 1
ATOM 520 C CA . LEU A 1 70 ? -13.251 18.009 -32.665 1.00 29.17 70 LEU A CA 1
ATOM 521 C C . LEU A 1 70 ? -13.008 16.869 -33.658 1.00 29.17 70 LEU A C 1
ATOM 523 O O . LEU A 1 70 ? -13.102 15.695 -33.308 1.00 29.17 70 LEU A O 1
ATOM 527 N N . ALA A 1 71 ? -12.740 17.243 -34.904 1.00 28.39 71 ALA A N 1
ATOM 528 C CA . ALA A 1 71 ? -12.433 16.338 -35.994 1.00 28.39 71 ALA A CA 1
ATOM 529 C C . ALA A 1 71 ? -10.976 15.857 -35.912 1.00 28.39 71 ALA A C 1
ATOM 531 O O . ALA A 1 71 ? -10.045 16.659 -35.936 1.00 28.39 71 ALA A O 1
ATOM 532 N N . THR A 1 72 ? -10.786 14.542 -35.913 1.00 30.41 72 THR A N 1
ATOM 533 C CA . THR A 1 72 ? -9.667 13.897 -36.608 1.00 30.41 72 THR A CA 1
ATOM 534 C C . THR A 1 72 ? -10.288 13.020 -37.682 1.00 30.41 72 THR A C 1
ATOM 536 O O . THR A 1 72 ? -10.746 11.917 -37.392 1.00 30.41 72 THR A O 1
ATOM 539 N N . ALA A 1 73 ? -10.366 13.538 -38.903 1.00 30.30 73 ALA A N 1
ATOM 540 C CA . ALA A 1 73 ? -10.692 12.750 -40.079 1.00 30.30 73 ALA A CA 1
ATOM 541 C C . ALA A 1 73 ? -9.469 12.748 -40.995 1.00 30.30 73 ALA A C 1
ATOM 543 O O . ALA A 1 73 ? -8.934 13.799 -41.337 1.00 30.30 73 ALA A O 1
ATOM 544 N N . VAL A 1 74 ? -9.029 11.538 -41.322 1.00 30.98 74 VAL A N 1
ATOM 545 C CA . VAL A 1 74 ? -8.185 11.228 -42.471 1.00 30.98 74 VAL A CA 1
ATOM 546 C C . VAL A 1 74 ? -9.069 11.370 -43.711 1.00 30.98 74 VAL A C 1
ATOM 548 O O . VAL A 1 74 ? -10.179 10.837 -43.733 1.00 30.98 74 VAL A O 1
ATOM 551 N N . ASP A 1 75 ? -8.591 12.115 -44.704 1.00 30.41 75 ASP A N 1
ATOM 552 C CA . ASP A 1 75 ? -9.278 12.367 -45.969 1.00 30.41 75 ASP A CA 1
ATOM 553 C C . ASP A 1 75 ? -9.615 11.063 -46.712 1.00 30.41 75 ASP A C 1
ATOM 555 O O . ASP A 1 75 ? -8.742 10.249 -47.019 1.00 30.41 75 ASP A O 1
ATOM 559 N N . GLY A 1 76 ? -10.900 10.879 -47.023 1.00 30.36 76 GLY A N 1
ATOM 560 C CA . GLY A 1 76 ? -11.397 9.851 -47.933 1.00 30.36 76 GLY A CA 1
ATOM 561 C C . GLY A 1 76 ? -11.609 10.433 -49.331 1.00 30.36 76 GLY A C 1
ATOM 562 O O . GLY A 1 76 ? -12.331 11.413 -49.498 1.00 30.36 76 GLY A O 1
ATOM 563 N N . TYR A 1 77 ? -10.978 9.820 -50.332 1.00 29.22 77 TYR A N 1
ATOM 564 C CA . TYR A 1 77 ? -11.146 10.130 -51.755 1.00 29.22 77 TYR A CA 1
ATOM 565 C C . TYR A 1 77 ? -12.606 9.953 -52.235 1.00 29.22 77 TYR A C 1
ATOM 567 O O . TYR A 1 77 ? -13.281 9.022 -51.790 1.00 29.22 77 TYR A O 1
ATOM 575 N N . PRO A 1 78 ? -13.095 10.777 -53.185 1.00 33.00 78 PRO A N 1
ATOM 576 C CA . PRO A 1 78 ? -14.458 10.685 -53.699 1.00 33.00 78 PRO A CA 1
ATOM 577 C C . PRO A 1 78 ? -14.580 9.692 -54.867 1.00 33.00 78 PRO A C 1
ATOM 579 O O . PRO A 1 78 ? -13.836 9.765 -55.844 1.00 33.00 78 PRO A O 1
ATOM 582 N N . LEU A 1 79 ? -15.592 8.822 -54.810 1.00 31.06 79 LEU A N 1
ATOM 583 C CA . LEU A 1 79 ? -16.143 8.129 -55.977 1.00 31.06 79 LEU A CA 1
ATOM 584 C C . LEU A 1 79 ? -17.359 8.920 -56.474 1.00 31.06 79 LEU A C 1
ATOM 586 O O . LEU A 1 79 ? -18.408 8.949 -55.835 1.00 31.06 79 LEU A O 1
ATOM 590 N N . SER A 1 80 ? -17.184 9.595 -57.608 1.00 31.23 80 SER A N 1
ATOM 591 C CA . SER A 1 80 ? -18.254 10.224 -58.384 1.00 31.23 80 SER A CA 1
ATOM 592 C C . SER A 1 80 ? -18.858 9.195 -59.340 1.00 31.23 80 SER A C 1
ATOM 594 O O . SER A 1 80 ? -18.119 8.486 -60.021 1.00 31.23 80 SER A O 1
ATOM 596 N N . GLY A 1 81 ? -20.188 9.118 -59.404 1.00 30.09 81 GLY A N 1
ATOM 597 C CA . GLY A 1 81 ? -20.889 8.184 -60.287 1.00 30.09 81 GLY A CA 1
ATOM 598 C C . GLY A 1 81 ? -22.411 8.299 -60.230 1.00 30.09 81 GLY A C 1
ATOM 599 O O . GLY A 1 81 ? -23.071 7.388 -59.757 1.00 30.09 81 GLY A O 1
ATOM 600 N N . ALA A 1 82 ? -22.920 9.452 -60.674 1.00 31.45 82 ALA A N 1
ATOM 601 C CA . ALA A 1 82 ? -24.241 9.730 -61.256 1.00 31.45 82 ALA A CA 1
ATOM 602 C C . ALA A 1 82 ? -25.463 8.875 -60.840 1.00 31.45 82 ALA A C 1
ATOM 604 O O . ALA A 1 82 ? -25.655 7.746 -61.284 1.00 31.45 82 ALA A O 1
ATOM 605 N N . GLY A 1 83 ? -26.389 9.518 -60.121 1.00 27.31 83 GLY A N 1
ATOM 606 C CA . GLY A 1 83 ? -27.789 9.109 -60.066 1.00 27.31 83 GLY A CA 1
ATOM 607 C C . GLY A 1 83 ? -28.573 9.551 -61.308 1.00 27.31 83 GLY A C 1
ATOM 608 O O . GLY A 1 83 ? -28.316 10.608 -61.886 1.00 27.31 83 GLY A O 1
ATOM 609 N N . SER A 1 84 ? -29.581 8.757 -61.662 1.00 32.66 84 SER A N 1
ATOM 610 C CA . SER A 1 84 ? -30.687 9.140 -62.536 1.00 32.66 84 SER A CA 1
ATOM 611 C C . SER A 1 84 ? -32.009 8.811 -61.839 1.00 32.66 84 SER A C 1
ATOM 613 O O . SER A 1 84 ? -32.195 7.689 -61.380 1.00 32.66 84 SER A O 1
ATOM 615 N N . ALA A 1 85 ? -32.910 9.797 -61.888 1.00 30.02 85 ALA A N 1
ATOM 616 C CA . ALA A 1 85 ? -34.371 9.743 -61.764 1.00 30.02 85 ALA A CA 1
ATOM 617 C C . ALA A 1 85 ? -35.001 10.286 -60.462 1.00 30.02 85 ALA A C 1
ATOM 619 O O . ALA A 1 85 ? -34.723 9.852 -59.348 1.00 30.02 85 ALA A O 1
ATOM 620 N N . LYS A 1 86 ? -35.885 11.276 -60.670 1.00 30.02 86 LYS A N 1
ATOM 621 C CA . LYS A 1 86 ? -36.832 11.883 -59.715 1.00 30.02 86 LYS A CA 1
ATOM 622 C C . LYS A 1 86 ? -38.153 11.053 -59.659 1.00 30.02 86 LYS A C 1
ATOM 624 O O . LYS A 1 86 ? -38.208 9.994 -60.271 1.00 30.02 86 LYS A O 1
ATOM 629 N N . PRO A 1 87 ? -39.238 11.519 -59.002 1.00 44.06 87 PRO A N 1
ATOM 630 C CA . PRO A 1 87 ? -39.690 11.072 -57.684 1.00 44.06 87 PRO A CA 1
ATOM 631 C C . PRO A 1 87 ? -41.060 10.355 -57.739 1.00 44.06 87 PRO A C 1
ATOM 633 O O . PRO A 1 87 ? -41.830 10.547 -58.676 1.00 44.06 87 PRO A O 1
ATOM 636 N N . ILE A 1 88 ? -41.420 9.582 -56.711 1.00 30.66 88 ILE A N 1
ATOM 637 C CA . ILE A 1 88 ? -42.784 9.040 -56.539 1.00 30.66 88 ILE A CA 1
ATOM 638 C C . ILE A 1 88 ? -43.251 9.348 -55.103 1.00 30.66 88 ILE A C 1
ATOM 640 O O . ILE A 1 88 ? -42.423 9.273 -54.191 1.00 30.66 88 ILE A O 1
ATOM 644 N N . PRO A 1 89 ? -44.512 9.781 -54.890 1.00 33.88 89 PRO A N 1
ATOM 645 C CA . PRO A 1 89 ? -44.937 10.384 -53.638 1.00 33.88 89 PRO A CA 1
ATOM 646 C C . PRO A 1 89 ? -45.371 9.359 -52.586 1.00 33.88 89 PRO A C 1
ATOM 648 O O . PRO A 1 89 ? -45.800 8.251 -52.884 1.00 33.88 89 PRO A O 1
ATOM 651 N N . SER A 1 90 ? -45.243 9.825 -51.346 1.00 38.69 90 SER A N 1
ATOM 652 C CA . SER A 1 90 ? -45.738 9.308 -50.071 1.00 38.69 90 SER A CA 1
ATOM 653 C C . SER A 1 90 ? -46.901 8.310 -50.121 1.00 38.69 90 SER A C 1
ATOM 655 O O . SER A 1 90 ? -48.033 8.699 -50.409 1.00 38.69 90 SER A O 1
ATOM 657 N N . GLU A 1 91 ? -46.644 7.097 -49.630 1.00 30.69 91 GLU A N 1
ATOM 658 C CA . GLU A 1 91 ? -47.645 6.300 -48.924 1.00 30.69 91 GLU A CA 1
ATOM 659 C C . GLU A 1 91 ? -47.147 5.933 -47.523 1.00 30.69 91 GLU A C 1
ATOM 661 O O . GLU A 1 91 ? -45.979 5.629 -47.274 1.00 30.69 91 GLU A O 1
ATOM 666 N N . SER A 1 92 ? -48.085 6.066 -46.602 1.00 41.62 92 SER A N 1
ATOM 667 C CA . SER A 1 92 ? -47.999 5.976 -45.158 1.00 41.62 92 SER A CA 1
ATOM 668 C C . SER A 1 92 ? -47.581 4.579 -44.697 1.00 41.62 92 SER A C 1
ATOM 670 O O . SER A 1 92 ? -48.334 3.627 -44.873 1.00 41.62 92 SER A O 1
ATOM 672 N N . PHE A 1 93 ? -46.449 4.467 -44.001 1.00 34.53 93 PHE A N 1
ATOM 673 C CA . PHE A 1 93 ? -46.212 3.350 -43.088 1.00 34.53 93 PHE A CA 1
ATOM 674 C C . PHE A 1 93 ? -46.046 3.876 -41.664 1.00 34.53 93 PHE A C 1
ATOM 676 O O . PHE A 1 93 ? -45.191 4.706 -41.359 1.00 34.53 93 PHE A O 1
ATOM 683 N N . SER A 1 94 ? -46.954 3.395 -40.822 1.00 39.75 94 SER A N 1
ATOM 684 C CA . SER A 1 94 ? -47.026 3.515 -39.371 1.00 39.75 94 SER A CA 1
ATOM 685 C C . SER A 1 94 ? -45.652 3.469 -38.700 1.00 39.75 94 SER A C 1
ATOM 687 O O . SER A 1 94 ? -44.924 2.485 -38.833 1.00 39.75 94 SER A O 1
ATOM 689 N N . GLY A 1 95 ? -45.321 4.526 -37.956 1.00 35.69 95 GLY A N 1
ATOM 690 C CA . GLY A 1 95 ? -44.096 4.589 -37.165 1.00 35.69 95 GLY A CA 1
ATOM 691 C C . GLY A 1 95 ? -44.067 3.517 -36.068 1.00 35.69 95 GLY A C 1
ATOM 692 O O . GLY A 1 95 ? -45.115 3.206 -35.493 1.00 35.69 95 GLY A O 1
ATOM 693 N N . PRO A 1 96 ? -42.891 2.959 -35.733 1.00 41.88 96 PRO A N 1
ATOM 694 C CA . PRO A 1 96 ? -42.755 2.191 -34.510 1.00 41.88 96 PRO A CA 1
ATOM 695 C C . PRO A 1 96 ? -42.842 3.164 -33.327 1.00 41.88 96 PRO A C 1
ATOM 697 O O . PRO A 1 96 ? -42.245 4.243 -33.347 1.00 41.88 96 PRO A O 1
ATOM 700 N N . GLY A 1 97 ? -43.636 2.795 -32.320 1.00 44.84 97 GLY A N 1
ATOM 701 C CA . GLY A 1 97 ? -43.789 3.554 -31.080 1.00 44.84 97 GLY A CA 1
ATOM 702 C C . GLY A 1 97 ? -42.452 3.807 -30.367 1.00 44.84 97 GLY A C 1
ATOM 703 O O . GLY A 1 97 ? -41.438 3.196 -30.709 1.00 44.84 97 GLY A O 1
ATOM 704 N N . PRO A 1 98 ? -42.431 4.713 -29.374 1.00 43.22 98 PRO A N 1
ATOM 705 C CA . PRO A 1 98 ? -41.202 5.138 -28.723 1.00 43.22 98 PRO A CA 1
ATOM 706 C C . PRO A 1 98 ? -40.536 3.939 -28.046 1.00 43.22 98 PRO A C 1
ATOM 708 O O . PRO A 1 98 ? -41.021 3.420 -27.042 1.00 43.22 98 PRO A O 1
ATOM 711 N N . THR A 1 99 ? -39.413 3.492 -28.604 1.00 46.91 99 THR A N 1
ATOM 712 C CA . THR A 1 99 ? -38.493 2.600 -27.903 1.00 46.91 99 THR A CA 1
ATOM 713 C C . THR A 1 99 ? -38.041 3.301 -26.621 1.00 46.91 99 THR A C 1
ATOM 715 O O . THR A 1 99 ? -37.685 4.484 -26.692 1.00 46.91 99 THR A O 1
ATOM 718 N N . PRO A 1 100 ? -38.038 2.625 -25.458 1.00 45.56 100 PRO A N 1
ATOM 719 C CA . PRO A 1 100 ? -37.492 3.211 -24.239 1.00 45.56 100 PRO A CA 1
ATOM 720 C C . PRO A 1 100 ? -36.039 3.635 -24.498 1.00 45.56 100 PRO A C 1
ATOM 722 O O . PRO A 1 100 ? -35.360 2.982 -25.298 1.00 45.56 100 PRO A O 1
ATOM 725 N N . PRO A 1 101 ? -35.551 4.726 -23.879 1.00 46.19 101 PRO A N 1
ATOM 726 C CA . PRO A 1 101 ? -34.180 5.163 -24.086 1.00 46.19 101 PRO A CA 1
ATOM 727 C C . PRO A 1 101 ? -33.259 4.017 -23.669 1.00 46.19 101 PRO A C 1
ATOM 729 O O . PRO A 1 101 ? -33.231 3.633 -22.501 1.00 46.19 101 PRO A O 1
ATOM 732 N N . SER A 1 102 ? -32.550 3.430 -24.636 1.00 5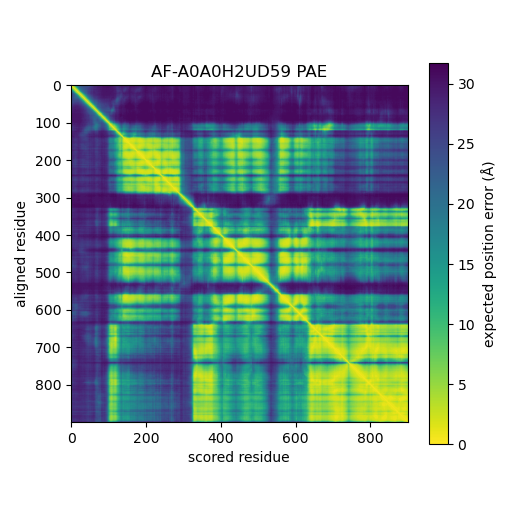9.88 102 SER A N 1
ATOM 733 C CA . SER A 1 102 ? -31.501 2.461 -24.344 1.00 59.88 102 SER A CA 1
ATOM 734 C C . SER A 1 102 ? -30.518 3.142 -23.406 1.00 59.88 102 SER A C 1
ATOM 736 O O . SER A 1 102 ? -30.044 4.235 -23.731 1.00 59.88 102 SER A O 1
ATOM 738 N N . GLU A 1 103 ? -30.226 2.533 -22.257 1.00 58.22 103 GLU A N 1
ATOM 739 C CA . GLU A 1 103 ? -29.153 3.029 -21.402 1.00 58.22 103 GLU A CA 1
ATOM 740 C C . GLU A 1 103 ? -27.902 3.254 -22.267 1.00 58.22 103 GLU A C 1
ATOM 742 O O . GLU A 1 103 ? -27.553 2.372 -23.066 1.00 58.22 103 GLU A O 1
ATOM 747 N N . PRO A 1 104 ? -27.262 4.435 -22.175 1.00 65.12 104 PRO A N 1
ATOM 748 C CA . PRO A 1 104 ? -26.080 4.724 -22.968 1.00 65.12 104 PRO A CA 1
ATOM 749 C C . PRO A 1 104 ? -25.037 3.653 -22.683 1.00 65.12 104 PRO A C 1
ATOM 751 O O . PRO A 1 104 ? -24.825 3.250 -21.531 1.00 65.12 104 PRO A O 1
ATOM 754 N N . ARG A 1 105 ? -24.402 3.156 -23.744 1.00 70.56 105 ARG A N 1
ATOM 755 C CA . ARG A 1 105 ? -23.448 2.057 -23.603 1.00 70.56 105 ARG A CA 1
ATOM 756 C C . ARG A 1 105 ? -22.299 2.519 -22.698 1.00 70.56 105 ARG A C 1
ATOM 758 O O . ARG A 1 105 ? -21.929 3.689 -22.740 1.00 70.56 105 ARG A O 1
ATOM 765 N N . PRO A 1 106 ? -21.660 1.636 -21.910 1.00 59.97 106 PRO A N 1
ATOM 766 C CA . PRO A 1 106 ? -20.649 2.048 -20.925 1.00 59.97 106 PRO A CA 1
ATOM 767 C C . PRO A 1 106 ? -19.463 2.852 -21.495 1.00 59.97 106 PRO A C 1
ATOM 769 O O . PRO A 1 106 ? -18.793 3.584 -20.765 1.00 59.97 106 PRO A O 1
ATOM 772 N N . TYR A 1 107 ? -19.191 2.706 -22.795 1.00 69.25 107 TYR A N 1
ATOM 773 C CA . TYR A 1 107 ? -18.132 3.405 -23.526 1.00 69.25 107 TYR A CA 1
ATOM 774 C C . TYR A 1 107 ? -18.575 4.723 -24.179 1.00 69.25 107 TYR A C 1
ATOM 776 O O . TYR A 1 107 ? -17.734 5.452 -24.699 1.00 69.25 107 TYR A O 1
ATOM 784 N N . GLU A 1 108 ? -19.866 5.049 -24.170 1.00 76.44 108 GLU A N 1
ATOM 785 C CA . GLU A 1 108 ? -20.367 6.330 -24.660 1.00 76.44 108 GLU A CA 1
ATOM 786 C C . GLU A 1 108 ? -20.114 7.392 -23.590 1.00 76.44 108 GLU A C 1
ATOM 788 O O . GLU A 1 108 ? -20.527 7.266 -22.435 1.00 76.44 108 GLU A O 1
ATOM 793 N N . LEU A 1 109 ? -19.356 8.428 -23.948 1.00 72.88 109 LEU A N 1
ATOM 794 C CA . LEU A 1 109 ? -19.077 9.530 -23.036 1.00 72.88 109 LEU A CA 1
ATOM 795 C C . LEU A 1 109 ? -20.372 10.294 -22.773 1.00 72.88 109 LEU A C 1
ATOM 797 O O . LEU A 1 109 ? -21.015 10.777 -23.708 1.00 72.88 109 LEU A O 1
ATOM 801 N N . ARG A 1 110 ? -20.739 10.438 -21.497 1.00 73.69 110 ARG A N 1
ATOM 802 C CA . ARG A 1 110 ? -21.857 11.310 -21.128 1.00 73.69 110 ARG A CA 1
ATOM 803 C C . ARG A 1 110 ? -21.471 12.756 -21.474 1.00 73.69 110 ARG A C 1
ATOM 805 O O . ARG A 1 110 ? -20.394 13.197 -21.063 1.00 73.69 110 ARG A O 1
ATOM 812 N N . PRO A 1 111 ? -22.299 13.499 -22.229 1.00 74.25 111 PRO A N 1
ATOM 813 C CA . PRO A 1 111 ? -22.013 14.894 -22.524 1.00 74.25 111 PRO A CA 1
ATOM 814 C C . PRO A 1 111 ? -21.922 15.687 -21.218 1.00 74.25 111 PRO A C 1
ATOM 816 O O . PRO A 1 111 ? -22.760 15.541 -20.329 1.00 74.25 111 PRO A O 1
ATOM 819 N N . PHE A 1 112 ? -20.878 16.506 -21.094 1.00 72.06 112 PHE A N 1
ATOM 820 C CA . PHE A 1 112 ? -20.683 17.348 -19.921 1.00 72.06 112 PHE A CA 1
ATOM 821 C C . PHE A 1 112 ? -21.658 18.528 -19.963 1.00 72.06 112 PHE A C 1
ATOM 823 O O . PHE A 1 112 ? -21.590 19.360 -20.871 1.00 72.06 112 PHE A O 1
ATOM 830 N N . ASP A 1 113 ? -22.551 18.606 -18.981 1.00 77.25 113 ASP A N 1
ATOM 831 C CA . ASP A 1 113 ? -23.475 19.724 -18.839 1.00 77.25 113 ASP A CA 1
ATOM 832 C C . ASP A 1 113 ? -22.753 20.935 -18.224 1.00 77.25 113 ASP A C 1
ATOM 834 O O . ASP A 1 113 ? -22.357 20.949 -17.057 1.00 77.25 113 ASP A O 1
ATOM 838 N N . MET A 1 114 ? -22.572 21.985 -19.031 1.00 76.12 114 MET A N 1
ATOM 839 C CA . MET A 1 114 ? -21.928 23.231 -18.600 1.00 76.12 114 MET A CA 1
ATOM 840 C C . MET A 1 114 ? -22.758 24.017 -17.576 1.00 76.12 114 MET A C 1
ATOM 842 O O . MET A 1 114 ? -22.225 24.923 -16.939 1.00 76.12 114 MET A O 1
ATOM 846 N N . SER A 1 115 ? -24.044 23.703 -17.410 1.00 74.44 115 SER A N 1
ATOM 847 C CA . SER A 1 115 ? -24.884 24.314 -16.377 1.00 74.44 115 SER A CA 1
ATOM 848 C C . SER A 1 115 ? -24.708 23.651 -15.004 1.00 74.44 115 SER A C 1
ATOM 850 O O . SER A 1 115 ? -24.969 24.287 -13.983 1.00 74.44 115 SER A O 1
ATOM 852 N N . SER A 1 116 ? -24.165 22.427 -14.958 1.00 74.56 116 SER A N 1
ATOM 853 C CA . SER A 1 116 ? -23.946 21.640 -13.739 1.00 74.56 116 SER A CA 1
ATOM 854 C C . SER A 1 116 ? -22.477 21.630 -13.282 1.00 74.56 116 SER A C 1
ATOM 856 O O . SER A 1 116 ? -21.959 20.611 -12.812 1.00 74.56 116 SER A O 1
ATOM 858 N N . VAL A 1 117 ? -21.759 22.746 -13.443 1.00 80.62 117 VAL A N 1
ATOM 859 C CA . VAL A 1 117 ? -20.354 22.837 -13.010 1.00 80.62 117 VAL A CA 1
ATOM 860 C C . VAL A 1 117 ? -20.263 22.680 -11.494 1.00 80.62 117 VAL A C 1
ATOM 862 O O . VAL A 1 117 ? -20.947 23.364 -10.731 1.00 80.62 117 VAL A O 1
ATOM 865 N N . LEU A 1 118 ? -19.373 21.790 -11.049 1.00 82.88 118 LEU A N 1
ATOM 866 C CA . LEU A 1 118 ? -19.102 21.577 -9.633 1.00 82.88 118 LEU A CA 1
ATOM 867 C C . LEU A 1 118 ? -18.410 22.808 -9.039 1.00 82.88 118 LEU A C 1
ATOM 869 O O . LEU A 1 118 ? -17.209 22.998 -9.212 1.00 82.88 118 LEU A O 1
ATOM 873 N N . ILE A 1 119 ? -19.170 23.627 -8.317 1.00 83.12 119 ILE A N 1
ATOM 874 C CA . ILE A 1 119 ? -18.647 24.768 -7.566 1.00 83.12 119 ILE A CA 1
ATOM 875 C C . ILE A 1 119 ? -18.677 24.408 -6.086 1.00 83.12 119 ILE A C 1
ATOM 877 O O . ILE A 1 119 ? -19.739 24.341 -5.463 1.00 83.12 119 ILE A O 1
ATOM 881 N N . LEU A 1 120 ? -17.497 24.198 -5.511 1.00 78.56 120 LEU A N 1
ATOM 882 C CA . LEU A 1 120 ? -17.363 24.009 -4.076 1.00 78.56 120 LEU A CA 1
ATOM 883 C C . LEU A 1 120 ? -17.416 25.365 -3.388 1.00 78.56 120 LEU A C 1
ATOM 885 O O . LEU A 1 120 ? -16.503 26.180 -3.510 1.00 78.56 120 LEU A O 1
ATOM 889 N N . ARG A 1 121 ? -18.505 25.614 -2.661 1.00 73.69 121 ARG A N 1
ATOM 890 C CA . ARG A 1 121 ? -18.560 26.747 -1.742 1.00 73.69 121 ARG A CA 1
ATOM 891 C C . ARG A 1 121 ? -17.647 26.429 -0.568 1.00 73.69 121 ARG A C 1
ATOM 893 O O . ARG A 1 121 ? -17.845 25.405 0.090 1.00 73.69 121 ARG A O 1
ATOM 900 N N . ASP A 1 122 ? -16.684 27.312 -0.304 1.00 57.16 122 ASP A N 1
ATOM 901 C CA . ASP A 1 122 ? -15.923 27.291 0.942 1.00 57.16 122 ASP A CA 1
ATOM 902 C C . ASP A 1 122 ? -16.921 27.124 2.084 1.00 57.16 122 ASP A C 1
ATOM 904 O O . ASP A 1 122 ? -17.856 27.919 2.220 1.00 57.16 122 ASP A O 1
ATOM 908 N N . HIS A 1 123 ? -16.771 26.054 2.862 1.00 49.66 123 HIS A N 1
ATOM 909 C CA . HIS A 1 123 ? -17.591 25.822 4.040 1.00 49.66 123 HIS A CA 1
ATOM 910 C C . HIS A 1 123 ? -17.228 26.903 5.061 1.00 49.66 123 HIS A C 1
ATOM 912 O O . HIS A 1 123 ? -16.367 26.722 5.922 1.00 49.66 123 HIS A O 1
ATOM 918 N N . GLN A 1 124 ? -17.829 28.083 4.915 1.00 42.28 124 GLN A N 1
ATOM 919 C CA . GLN A 1 124 ? -17.758 29.125 5.914 1.00 42.28 124 GLN A CA 1
ATOM 920 C C . GLN A 1 124 ? -18.431 28.581 7.170 1.00 42.28 124 GLN A C 1
ATOM 922 O O . GLN A 1 124 ? -19.636 28.364 7.198 1.00 42.28 124 GLN A O 1
ATOM 927 N N . ASN A 1 125 ? -17.612 28.388 8.203 1.00 43.50 125 ASN A N 1
ATOM 928 C CA . ASN A 1 125 ? -18.013 28.159 9.583 1.00 43.50 125 ASN A CA 1
ATOM 929 C C . ASN A 1 125 ? -18.879 26.911 9.804 1.00 43.50 125 ASN A C 1
ATOM 931 O O . ASN A 1 125 ? -20.079 27.010 10.050 1.00 43.50 125 ASN A O 1
ATOM 935 N N . THR A 1 126 ? -18.238 25.744 9.928 1.00 41.09 126 THR A N 1
ATOM 936 C CA . THR A 1 126 ? -18.714 24.842 10.983 1.00 41.09 126 THR A CA 1
ATOM 937 C C . THR A 1 126 ? -18.694 25.644 12.291 1.00 41.09 126 THR A C 1
ATOM 939 O O . THR A 1 126 ? -17.696 26.332 12.563 1.00 41.09 126 THR A O 1
ATOM 942 N N . PRO A 1 127 ? -19.793 25.676 13.068 1.00 41.78 127 PRO A N 1
ATOM 943 C CA . PRO A 1 127 ? -19.808 26.404 14.326 1.00 41.78 127 PRO A CA 1
ATOM 944 C C . PRO A 1 127 ? -18.612 25.934 15.146 1.00 41.78 127 PRO A C 1
ATOM 946 O O . PRO A 1 127 ? -18.358 24.735 15.252 1.00 41.78 127 PRO A O 1
ATOM 949 N N . LYS A 1 128 ? -17.818 26.883 15.659 1.00 47.34 128 LYS A N 1
ATOM 950 C CA . LYS A 1 128 ? -16.684 26.563 16.528 1.00 47.34 128 LYS A CA 1
ATOM 951 C C . LYS A 1 128 ? -17.227 25.732 17.681 1.00 47.34 128 LYS A C 1
ATOM 953 O O . LYS A 1 128 ? -17.876 26.276 18.570 1.00 47.34 128 LYS A O 1
ATOM 958 N N . VAL A 1 129 ? -16.956 24.434 17.632 1.00 51.53 129 VAL A N 1
ATOM 959 C CA . VAL A 1 129 ? -17.255 23.487 18.695 1.00 51.53 129 VAL A CA 1
ATOM 960 C C . VAL A 1 129 ? -16.790 24.100 20.012 1.00 51.53 129 VAL A C 1
ATOM 962 O O . VAL A 1 129 ? -15.641 24.549 20.137 1.00 51.53 129 VAL A O 1
ATOM 965 N N . VAL A 1 130 ? -17.706 24.195 20.974 1.00 48.62 130 VAL A N 1
ATOM 966 C CA . VAL A 1 130 ? -17.466 24.842 22.264 1.00 48.62 130 VAL A CA 1
ATOM 967 C C . VAL A 1 130 ? -16.507 23.970 23.071 1.00 48.62 130 VAL A C 1
ATOM 969 O O . VAL A 1 130 ? -16.909 23.128 23.864 1.00 48.62 130 VAL A O 1
ATOM 972 N N . ARG A 1 131 ? -15.201 24.181 22.888 1.00 53.69 131 ARG A N 1
ATOM 973 C CA . ARG A 1 131 ? -14.172 23.545 23.716 1.00 53.69 131 ARG A CA 1
ATOM 974 C C . ARG A 1 131 ? -14.229 24.121 25.129 1.00 53.69 131 ARG A C 1
ATOM 976 O O . ARG A 1 131 ? -13.688 25.201 25.382 1.00 53.69 131 ARG A O 1
ATOM 983 N N . ARG A 1 132 ? -14.846 23.398 26.066 1.00 56.44 132 ARG A N 1
ATOM 984 C CA . ARG A 1 132 ? -14.782 23.740 27.494 1.00 56.44 132 ARG A CA 1
ATOM 985 C C . ARG A 1 132 ? -13.387 23.399 28.026 1.00 56.44 132 ARG A C 1
ATOM 987 O O . ARG A 1 132 ? -12.996 22.239 28.137 1.00 56.44 132 ARG A O 1
ATOM 994 N N . ARG A 1 133 ? -12.591 24.431 28.319 1.00 49.56 133 ARG A N 1
ATOM 995 C CA . ARG A 1 133 ? -11.266 24.273 28.937 1.00 49.56 133 ARG A CA 1
ATOM 996 C C . ARG A 1 133 ? -11.429 23.991 30.429 1.00 49.56 133 ARG A C 1
ATOM 998 O O . ARG A 1 133 ? -11.838 24.879 31.168 1.00 49.56 133 ARG A O 1
ATOM 1005 N N . SER A 1 134 ? -11.024 22.804 30.874 1.00 50.53 134 SER A N 1
ATOM 1006 C CA . SER A 1 134 ? -10.705 22.556 32.282 1.00 50.53 134 SER A CA 1
ATOM 1007 C C . SER A 1 134 ? -9.191 22.633 32.465 1.00 50.53 134 SER A C 1
ATOM 1009 O O . SER A 1 134 ? -8.444 21.976 31.749 1.00 50.53 134 SER A O 1
ATOM 1011 N N . LEU A 1 135 ? -8.726 23.457 33.406 1.00 41.41 135 LEU A N 1
ATOM 1012 C CA . LEU A 1 135 ? -7.299 23.628 33.728 1.00 41.41 135 LEU A CA 1
ATOM 1013 C C . LEU A 1 135 ? -6.708 22.444 34.517 1.00 41.41 135 LEU A C 1
ATOM 1015 O O . LEU A 1 135 ? -5.499 22.412 34.722 1.00 41.41 135 LEU A O 1
ATOM 1019 N N . LYS A 1 136 ? -7.547 21.502 34.972 1.00 45.25 136 LYS A N 1
ATOM 1020 C CA . LYS A 1 136 ? -7.156 20.406 35.875 1.00 45.25 136 LYS A CA 1
ATOM 1021 C C . LYS A 1 136 ? -7.334 19.000 35.280 1.00 45.25 136 LYS A C 1
ATOM 1023 O O . LYS A 1 136 ? -6.858 18.048 35.878 1.00 45.25 136 LYS A O 1
ATOM 1028 N N . ASN A 1 137 ? -7.993 18.853 34.122 1.00 54.69 137 ASN A N 1
ATOM 1029 C CA . ASN A 1 137 ? -8.351 17.556 33.525 1.00 54.69 137 ASN A CA 1
ATOM 1030 C C . ASN A 1 137 ? -8.340 17.594 31.982 1.00 54.69 137 ASN A C 1
ATOM 1032 O O . ASN A 1 137 ? -8.366 18.671 31.393 1.00 54.69 137 ASN A O 1
ATOM 1036 N N . VAL A 1 138 ? -8.357 16.412 31.341 1.00 58.75 138 VAL A N 1
ATOM 1037 C CA . VAL A 1 138 ? -8.432 16.190 29.874 1.00 58.75 138 VAL A CA 1
ATOM 1038 C C . VAL A 1 138 ? -9.403 17.173 29.210 1.00 58.75 138 VAL A C 1
ATOM 1040 O O . VAL A 1 138 ? -10.596 17.113 29.465 1.00 58.75 138 VAL A O 1
ATOM 1043 N N . SER A 1 139 ? -8.953 18.117 28.393 1.00 60.97 139 SER A N 1
ATOM 1044 C CA . SER A 1 139 ? -9.873 19.033 27.699 1.00 60.97 139 SER A CA 1
ATOM 1045 C C . SER A 1 139 ? -10.229 18.473 26.327 1.00 60.97 139 SER A C 1
ATOM 1047 O O . SER A 1 139 ? -9.310 18.090 25.611 1.00 60.97 139 SER A O 1
ATOM 1049 N N . GLY A 1 140 ? -11.510 18.470 25.956 1.00 66.19 140 GLY A N 1
ATOM 1050 C CA . GLY A 1 140 ? -11.934 17.967 24.653 1.00 66.19 140 GLY A CA 1
ATOM 1051 C C . GLY A 1 140 ? -13.409 18.204 24.349 1.00 66.19 140 GLY A C 1
ATOM 1052 O O . GLY A 1 140 ? -14.162 18.657 25.212 1.00 66.19 140 GLY A O 1
ATOM 1053 N N . ASP A 1 141 ? -13.771 17.959 23.095 1.00 74.94 141 ASP A N 1
ATOM 1054 C CA . ASP A 1 141 ? -15.163 17.903 22.630 1.00 74.94 141 ASP A CA 1
ATOM 1055 C C . ASP A 1 141 ? -15.865 16.604 23.083 1.00 74.94 141 ASP A C 1
ATOM 1057 O O . ASP A 1 141 ? -15.198 15.672 23.535 1.00 74.94 141 ASP A O 1
ATOM 1061 N N . VAL A 1 142 ? -17.192 16.523 22.942 1.00 79.62 142 VAL A N 1
ATOM 1062 C CA . VAL A 1 142 ? -17.996 15.318 23.215 1.00 79.62 142 VAL A CA 1
ATOM 1063 C C . VAL A 1 142 ? -17.413 14.109 22.492 1.00 79.62 142 VAL A C 1
ATOM 1065 O O . VAL A 1 142 ? -17.154 13.093 23.128 1.00 79.62 142 VAL A O 1
ATOM 1068 N N . GLU A 1 143 ? -17.121 14.238 21.195 1.00 79.94 143 GLU A N 1
ATOM 1069 C CA . GLU A 1 143 ? -16.546 13.156 20.383 1.00 79.94 143 GLU A CA 1
ATOM 1070 C C . GLU A 1 143 ? -15.184 12.683 20.915 1.00 79.94 143 GLU A C 1
ATOM 1072 O O . GLU A 1 143 ? -14.896 11.485 20.944 1.00 79.94 143 GLU A O 1
ATOM 1077 N N . GLU A 1 144 ? -14.340 13.615 21.374 1.00 82.06 144 GLU A N 1
ATOM 1078 C CA . GLU A 1 144 ? -13.034 13.296 21.962 1.00 82.06 144 GLU A CA 1
ATOM 1079 C C . GLU A 1 144 ? -13.200 12.549 23.290 1.00 82.06 144 GLU A C 1
ATOM 1081 O O . GLU A 1 144 ? -12.497 11.568 23.524 1.00 82.06 144 GLU A O 1
ATOM 1086 N N . LEU A 1 145 ? -14.146 12.959 24.140 1.00 82.50 145 LEU A N 1
ATOM 1087 C CA . LEU A 1 145 ? -14.417 12.282 25.411 1.00 82.50 145 LEU A CA 1
ATOM 1088 C C . LEU A 1 145 ? -15.049 10.900 25.223 1.00 82.50 145 LEU A C 1
ATOM 1090 O O . LEU A 1 145 ? -14.639 9.972 25.918 1.00 82.50 145 LEU A O 1
ATOM 1094 N N . LEU A 1 146 ? -15.984 10.747 24.281 1.00 84.62 146 LEU A N 1
ATOM 1095 C CA . LEU A 1 146 ? -16.575 9.453 23.923 1.00 84.62 146 LEU A CA 1
ATOM 1096 C C . LEU A 1 146 ? -15.507 8.487 23.402 1.00 84.62 146 LEU A C 1
ATOM 1098 O O . LEU A 1 146 ? -15.425 7.350 23.857 1.00 84.62 146 LEU A O 1
ATOM 1102 N N . SER A 1 147 ? -14.614 8.967 22.533 1.00 85.88 147 SER A N 1
ATOM 1103 C CA . SER A 1 147 ? -13.509 8.153 22.011 1.00 85.88 147 SER A CA 1
ATOM 1104 C C . SER A 1 147 ? -12.527 7.732 23.108 1.00 85.88 147 SER A C 1
ATOM 1106 O O . SER A 1 147 ? -12.008 6.620 23.090 1.00 85.88 147 SER A O 1
ATOM 1108 N N . ILE A 1 148 ? -12.250 8.616 24.076 1.00 86.56 148 ILE A N 1
ATOM 1109 C CA . ILE A 1 148 ? -11.402 8.287 25.232 1.00 86.56 148 ILE A CA 1
ATOM 1110 C C . ILE A 1 148 ? -12.098 7.267 26.136 1.00 86.56 148 ILE A C 1
ATOM 1112 O O . ILE A 1 148 ? -11.434 6.358 26.631 1.00 86.56 148 ILE A O 1
ATOM 1116 N N . PHE A 1 149 ? -13.406 7.412 26.365 1.00 87.62 149 PHE A N 1
ATOM 1117 C CA . PHE A 1 149 ? -14.209 6.470 27.141 1.00 87.62 149 PHE A CA 1
ATOM 1118 C C . PHE A 1 149 ? -14.160 5.064 26.529 1.00 87.62 149 PHE A C 1
ATOM 1120 O O . PHE A 1 149 ? -13.741 4.132 27.216 1.00 87.62 149 PHE A O 1
ATOM 1127 N N . ASP A 1 150 ? -14.459 4.938 25.234 1.00 87.06 150 ASP A N 1
ATOM 1128 C CA . ASP A 1 150 ? -14.386 3.674 24.489 1.00 87.06 150 ASP A CA 1
ATOM 1129 C C . ASP A 1 150 ? -12.970 3.067 24.531 1.00 87.06 150 ASP A C 1
ATOM 1131 O O . ASP A 1 150 ? -12.798 1.898 24.882 1.00 87.06 150 ASP A O 1
ATOM 1135 N N . ALA A 1 151 ? -11.922 3.870 24.305 1.00 87.06 151 ALA A N 1
ATOM 1136 C CA . ALA A 1 151 ? -10.544 3.396 24.434 1.00 87.06 151 ALA A CA 1
ATOM 1137 C C . ALA A 1 151 ? -10.230 2.874 25.851 1.00 87.06 151 ALA A C 1
ATOM 1139 O O . ALA A 1 151 ? -9.581 1.839 25.994 1.00 87.06 151 ALA A O 1
ATOM 1140 N N . CYS A 1 152 ? -10.713 3.540 26.909 1.00 87.50 152 CYS A N 1
ATOM 1141 C CA . CYS A 1 152 ? -10.518 3.086 28.291 1.00 87.50 152 CYS A CA 1
ATOM 1142 C C . CYS A 1 152 ? -11.230 1.758 28.583 1.00 87.50 152 CYS A C 1
ATOM 1144 O O . CYS A 1 152 ? -10.663 0.922 29.293 1.00 87.50 152 CYS A O 1
ATOM 1146 N N . LEU A 1 153 ? -12.441 1.556 28.048 1.00 87.19 153 LEU A N 1
ATOM 1147 C CA . LEU A 1 153 ? -13.169 0.291 28.185 1.00 87.19 153 LEU A CA 1
ATOM 1148 C C . LEU A 1 153 ? -12.400 -0.858 27.528 1.00 87.19 153 LEU A C 1
ATOM 1150 O O . LEU A 1 153 ? -12.198 -1.895 28.156 1.00 87.19 153 LEU A O 1
ATOM 1154 N N . ARG A 1 154 ? -11.874 -0.642 26.318 1.00 84.88 154 ARG A N 1
ATOM 1155 C CA . ARG A 1 154 ? -11.118 -1.658 25.563 1.00 84.88 154 ARG A CA 1
ATOM 1156 C C . ARG A 1 154 ? -9.853 -2.135 26.273 1.00 84.88 154 ARG A C 1
ATOM 1158 O O . ARG A 1 154 ? -9.516 -3.309 26.195 1.00 84.88 154 ARG A O 1
ATOM 1165 N N . ILE A 1 155 ? -9.173 -1.245 26.991 1.00 86.12 155 ILE A N 1
ATOM 1166 C CA . ILE A 1 155 ? -7.957 -1.576 27.758 1.00 86.12 155 ILE A CA 1
ATOM 1167 C C . ILE A 1 155 ? -8.310 -2.170 29.137 1.00 86.12 155 ILE A C 1
ATOM 1169 O O . ILE A 1 155 ? -7.438 -2.627 29.874 1.00 86.12 155 ILE A O 1
ATOM 1173 N N . GLY A 1 156 ? -9.590 -2.155 29.527 1.00 84.12 156 GLY A N 1
ATOM 1174 C CA . GLY A 1 156 ? -10.058 -2.639 30.828 1.00 84.12 156 GLY A CA 1
ATOM 1175 C C . GLY A 1 156 ? -9.833 -1.658 31.988 1.00 84.12 156 GLY A C 1
ATOM 1176 O O . GLY A 1 156 ? -9.879 -2.050 33.155 1.00 84.12 156 GLY A O 1
ATOM 1177 N N . LYS A 1 157 ? -9.603 -0.366 31.713 1.00 85.94 157 LYS A N 1
ATOM 1178 C CA . LYS A 1 157 ? -9.378 0.676 32.737 1.00 85.94 157 LYS A CA 1
ATOM 1179 C C . LYS A 1 157 ? -10.707 1.272 33.226 1.00 85.94 157 LYS A C 1
ATOM 1181 O O . LYS A 1 157 ? -11.022 2.441 32.994 1.00 85.94 157 LYS A O 1
ATOM 1186 N N . LEU A 1 158 ? -11.493 0.465 33.945 1.00 85.94 158 LEU A N 1
ATOM 1187 C CA . LEU A 1 158 ? -12.858 0.810 34.383 1.00 85.94 158 LEU A CA 1
ATOM 1188 C C . LEU A 1 158 ? -12.931 2.076 35.257 1.00 85.94 158 LEU A C 1
ATOM 1190 O O . LEU A 1 158 ? -13.796 2.921 35.045 1.00 85.94 158 LEU A O 1
ATOM 1194 N N . LYS A 1 159 ? -12.006 2.263 36.208 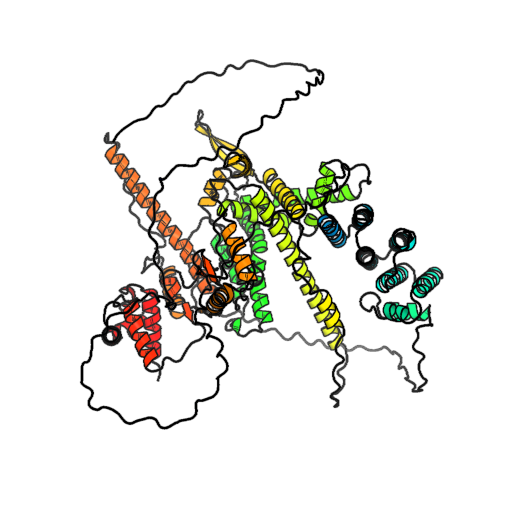1.00 84.25 159 LYS A N 1
ATOM 1195 C CA . LYS A 1 159 ? -11.984 3.458 37.084 1.00 84.25 159 LYS A CA 1
ATOM 1196 C C . LYS A 1 159 ? -11.816 4.765 36.310 1.00 84.25 159 LYS A C 1
ATOM 1198 O O . LYS A 1 159 ? -12.247 5.822 36.753 1.00 84.25 159 LYS A O 1
ATOM 1203 N N . ARG A 1 160 ? -11.157 4.706 35.159 1.00 83.25 160 ARG A N 1
ATOM 1204 C CA . ARG A 1 160 ? -10.949 5.862 34.298 1.00 83.25 160 ARG A CA 1
ATOM 1205 C C . ARG A 1 160 ? -12.156 6.122 33.411 1.00 83.25 160 ARG A C 1
ATOM 1207 O O . ARG A 1 160 ? -12.568 7.273 33.270 1.00 83.25 160 ARG A O 1
ATOM 1214 N N . ALA A 1 161 ? -12.726 5.053 32.856 1.00 86.38 161 ALA A N 1
ATOM 1215 C CA . ALA A 1 161 ? -13.951 5.114 32.070 1.00 86.38 161 ALA A CA 1
ATOM 1216 C C . ALA A 1 161 ? -15.103 5.731 32.884 1.00 86.38 161 ALA A C 1
ATOM 1218 O O . ALA A 1 161 ? -15.800 6.605 32.376 1.00 86.38 161 ALA A O 1
ATOM 1219 N N . SER A 1 162 ? -15.232 5.389 34.173 1.00 85.56 162 SER A N 1
ATOM 1220 C CA . SER A 1 162 ? -16.246 5.990 35.051 1.00 85.56 162 SER A CA 1
ATOM 1221 C C . SER A 1 162 ? -16.071 7.501 35.235 1.00 85.56 162 SER A C 1
ATOM 1223 O O . SER A 1 162 ? -17.052 8.242 35.193 1.00 85.56 162 SER A O 1
ATOM 1225 N N . ILE A 1 163 ? -14.830 7.985 35.374 1.00 83.19 163 ILE A N 1
ATOM 1226 C CA . ILE A 1 163 ? -14.535 9.425 35.465 1.00 83.19 163 ILE A CA 1
ATOM 1227 C C . ILE A 1 163 ? -14.910 10.141 34.160 1.00 83.19 163 ILE A C 1
ATOM 1229 O O . ILE A 1 163 ? -15.439 11.253 34.203 1.00 83.19 163 ILE A O 1
ATOM 1233 N N . MET A 1 164 ? -14.635 9.529 33.002 1.00 83.50 164 MET A N 1
ATOM 1234 C CA . MET A 1 164 ? -15.020 10.103 31.706 1.00 83.50 164 MET A CA 1
ATOM 1235 C C . MET A 1 164 ? -16.541 10.148 31.549 1.00 83.50 164 MET A C 1
ATOM 1237 O O . MET A 1 164 ? -17.069 11.178 31.140 1.00 83.50 164 MET A O 1
ATOM 1241 N N . LEU A 1 165 ? -17.245 9.087 31.945 1.00 84.44 165 LEU A N 1
ATOM 1242 C CA . LEU A 1 165 ? -18.701 9.001 31.852 1.00 84.44 165 LEU A CA 1
ATOM 1243 C C . LEU A 1 165 ? -19.408 10.018 32.760 1.00 84.44 165 LEU A C 1
ATOM 1245 O O . LEU A 1 165 ? -20.256 10.777 32.291 1.00 84.44 165 LEU A O 1
ATOM 1249 N N . ALA A 1 166 ? -18.983 10.128 34.024 1.00 83.12 166 ALA A N 1
ATOM 1250 C CA . ALA A 1 166 ? -19.487 11.146 34.952 1.00 83.12 166 ALA A CA 1
ATOM 1251 C C . ALA A 1 166 ? -19.291 12.570 34.405 1.00 83.12 166 ALA A C 1
ATOM 1253 O O . ALA A 1 166 ? -20.107 13.469 34.619 1.00 83.12 166 ALA A O 1
ATOM 1254 N N . ARG A 1 167 ? -18.204 12.781 33.661 1.00 78.81 167 ARG A N 1
ATOM 1255 C CA . ARG A 1 167 ? -17.912 14.062 33.037 1.00 78.81 167 ARG A CA 1
ATOM 1256 C C . ARG A 1 167 ? -18.739 14.327 31.790 1.00 78.81 167 ARG A C 1
ATOM 1258 O O . ARG A 1 167 ? -19.188 15.454 31.638 1.00 78.81 167 ARG A O 1
ATOM 1265 N N . ILE A 1 168 ? -18.948 13.336 30.927 1.00 82.44 168 ILE A N 1
ATOM 1266 C CA . ILE A 1 168 ? -19.833 13.472 29.762 1.00 82.44 168 ILE A CA 1
ATOM 1267 C C . ILE A 1 168 ? -21.224 13.916 30.236 1.00 82.44 168 ILE A C 1
ATOM 1269 O O . ILE A 1 168 ? -21.749 14.903 29.726 1.00 82.44 168 ILE A O 1
ATOM 1273 N N . ALA A 1 169 ? -21.747 13.282 31.291 1.00 79.88 169 ALA A N 1
ATOM 1274 C CA . ALA A 1 169 ? -23.032 13.639 31.888 1.00 79.88 169 ALA A CA 1
ATOM 1275 C C . ALA A 1 169 ? -23.070 15.065 32.487 1.00 79.88 169 ALA A C 1
ATOM 1277 O O . ALA A 1 169 ? -24.098 15.732 32.418 1.00 79.88 169 ALA A O 1
ATOM 1278 N N . SER A 1 170 ? -21.961 15.551 33.061 1.00 80.50 170 SER A N 1
ATOM 1279 C CA . SER A 1 170 ? -21.883 16.874 33.710 1.00 80.50 170 SER A CA 1
ATOM 1280 C C . SER A 1 170 ? -21.573 18.027 32.742 1.00 80.50 170 SER A C 1
ATOM 1282 O O . SER A 1 170 ? -22.216 19.079 32.768 1.00 80.50 170 SER A O 1
ATOM 1284 N N . ASP A 1 171 ? -20.591 17.841 31.855 1.00 76.25 171 ASP A N 1
ATOM 1285 C CA . ASP A 1 171 ? -20.117 18.876 30.933 1.00 76.25 171 ASP A CA 1
ATOM 1286 C C . ASP A 1 171 ? -21.087 19.089 29.756 1.00 76.25 171 ASP A C 1
ATOM 1288 O O . ASP A 1 171 ? -21.102 20.184 29.181 1.00 76.25 171 ASP A O 1
ATOM 1292 N N . PHE A 1 172 ? -21.919 18.092 29.425 1.00 78.62 172 PHE A N 1
ATOM 1293 C CA . PHE A 1 172 ? -22.843 18.115 28.285 1.00 78.62 172 PHE A CA 1
ATOM 1294 C C . PHE A 1 172 ? -24.281 17.766 28.697 1.00 78.62 172 PHE A C 1
ATOM 1296 O O . PHE A 1 172 ? -24.815 16.733 28.299 1.00 78.62 172 PHE A O 1
ATOM 1303 N N . PRO A 1 173 ? -24.961 18.665 29.434 1.00 70.62 173 PRO A N 1
ATOM 1304 C CA . PRO A 1 173 ? -26.314 18.421 29.945 1.00 70.62 173 PRO A CA 1
ATOM 1305 C C . PRO A 1 173 ? -27.393 18.314 28.852 1.00 70.62 173 PRO A C 1
ATOM 1307 O O . PRO A 1 173 ? -28.518 17.928 29.145 1.00 70.62 173 PRO A O 1
ATOM 1310 N N . ASN A 1 174 ? -27.063 18.661 27.602 1.00 74.75 174 ASN A N 1
ATOM 1311 C CA . ASN A 1 174 ? -27.977 18.597 26.459 1.00 74.75 174 ASN A CA 1
ATOM 1312 C C . ASN A 1 174 ? -27.953 17.237 25.735 1.00 74.75 174 ASN A C 1
ATOM 1314 O O . ASN A 1 174 ? -28.663 17.083 24.745 1.00 74.75 174 ASN A O 1
ATOM 1318 N N . LEU A 1 175 ? -27.107 16.289 26.157 1.00 76.94 175 LEU A N 1
ATOM 1319 C CA . LEU A 1 175 ? -27.050 14.956 25.553 1.00 76.94 175 LEU A CA 1
ATOM 1320 C C . LEU A 1 175 ? -28.320 14.162 25.908 1.00 76.94 175 LEU A C 1
ATOM 1322 O O . LEU A 1 175 ? -28.831 14.281 27.026 1.00 76.94 175 LEU A O 1
ATOM 1326 N N . ASN A 1 176 ? -28.837 13.347 24.980 1.00 81.94 176 ASN A N 1
ATOM 1327 C CA . ASN A 1 176 ? -30.045 12.569 25.249 1.00 81.94 176 ASN A CA 1
ATOM 1328 C C . ASN A 1 176 ? -29.800 11.582 26.396 1.00 81.94 176 ASN A C 1
ATOM 1330 O O . ASN A 1 176 ? -28.778 10.899 26.460 1.00 81.94 176 ASN A O 1
ATOM 1334 N N . ARG A 1 177 ? -30.785 11.447 27.288 1.00 80.94 177 ARG A N 1
ATOM 1335 C CA . ARG A 1 177 ? -30.705 10.518 28.428 1.00 80.94 177 ARG A CA 1
ATOM 1336 C C . ARG A 1 177 ? -30.604 9.051 27.994 1.00 80.94 177 ARG A C 1
ATOM 1338 O O . ARG A 1 177 ? -29.984 8.263 28.701 1.00 80.94 177 ARG A O 1
ATOM 1345 N N . SER A 1 178 ? -31.158 8.713 26.827 1.00 82.25 178 SER A N 1
ATOM 1346 C CA . SER A 1 178 ? -31.009 7.394 26.193 1.00 82.25 178 SER A CA 1
ATOM 1347 C C . SER A 1 178 ? -29.555 7.102 25.807 1.00 82.25 178 SER A C 1
ATOM 1349 O O . SER A 1 178 ? -29.059 6.001 26.043 1.00 82.25 178 SER A O 1
ATOM 1351 N N . ASP A 1 179 ? -28.839 8.098 25.281 1.00 82.31 179 ASP A N 1
ATOM 1352 C CA . ASP A 1 179 ? -27.431 7.950 24.894 1.00 82.31 179 ASP A CA 1
ATOM 1353 C C . ASP A 1 179 ? -26.563 7.752 26.144 1.00 82.31 179 ASP A C 1
ATOM 1355 O O . ASP A 1 179 ? -25.705 6.875 26.184 1.00 82.31 179 ASP A O 1
ATOM 1359 N N . ILE A 1 180 ? -26.850 8.499 27.218 1.00 83.88 180 ILE A N 1
ATOM 1360 C CA . ILE A 1 180 ? -26.181 8.329 28.517 1.00 83.88 180 ILE A CA 1
ATOM 1361 C C . ILE A 1 180 ? -26.422 6.919 29.081 1.00 83.88 180 ILE A C 1
ATOM 1363 O O . ILE A 1 180 ? -25.483 6.295 29.575 1.00 83.88 180 ILE A O 1
ATOM 1367 N N . MET A 1 181 ? -27.648 6.389 28.983 1.00 87.00 181 MET A N 1
ATOM 1368 C CA . MET A 1 181 ? -27.947 5.014 29.405 1.00 87.00 181 MET A CA 1
ATOM 1369 C C . MET A 1 181 ? -27.169 3.980 28.582 1.00 87.00 181 MET A C 1
ATOM 1371 O O . MET A 1 181 ? -26.595 3.053 29.148 1.00 87.00 181 MET A O 1
ATOM 1375 N N . THR A 1 182 ? -27.066 4.183 27.269 1.00 87.12 182 THR A N 1
ATOM 1376 C CA . THR A 1 182 ? -26.284 3.306 26.383 1.00 87.12 182 THR A CA 1
ATOM 1377 C C . THR A 1 182 ? -24.815 3.247 26.822 1.00 87.12 182 THR A C 1
ATOM 1379 O O . THR A 1 182 ? -24.257 2.162 26.978 1.00 87.12 182 THR A O 1
ATOM 1382 N N . LEU A 1 183 ? -24.209 4.393 27.156 1.00 86.62 183 LEU A N 1
ATOM 1383 C CA . LEU A 1 183 ? -22.835 4.446 27.680 1.00 86.62 183 LEU A CA 1
ATOM 1384 C C . LEU A 1 183 ? -22.689 3.737 29.039 1.00 86.62 183 LEU A C 1
ATOM 1386 O O . LEU A 1 183 ? -21.671 3.096 29.310 1.00 86.62 183 LEU A O 1
ATOM 1390 N N . HIS A 1 184 ? -23.701 3.820 29.908 1.00 88.81 184 HIS A N 1
ATOM 1391 C CA . HIS A 1 184 ? -23.714 3.046 31.151 1.00 88.81 184 HIS A CA 1
ATOM 1392 C C . HIS A 1 184 ? -23.810 1.536 30.890 1.00 88.81 184 HIS A C 1
ATOM 1394 O O . HIS A 1 184 ? -23.127 0.774 31.577 1.00 88.81 184 HIS A O 1
ATOM 1400 N N . ASN A 1 185 ? -24.584 1.097 29.894 1.00 90.25 185 ASN A N 1
ATOM 1401 C CA . ASN A 1 185 ? -24.657 -0.312 29.499 1.00 90.25 185 ASN A CA 1
ATOM 1402 C C . ASN A 1 185 ? -23.315 -0.823 28.955 1.00 90.25 185 ASN A C 1
ATOM 1404 O O . ASN A 1 185 ? -22.883 -1.903 29.353 1.00 90.25 185 ASN A O 1
ATOM 1408 N N . GLU A 1 186 ? -22.601 -0.042 28.139 1.00 87.69 186 GLU A N 1
ATOM 1409 C CA . GLU A 1 186 ? -21.252 -0.398 27.661 1.00 87.69 186 GLU A CA 1
ATOM 1410 C C . GLU A 1 186 ? -20.239 -0.540 28.810 1.00 87.69 186 GLU A C 1
ATOM 1412 O O . GLU A 1 186 ? -19.414 -1.464 28.842 1.00 87.69 186 GLU A O 1
ATOM 1417 N N . TYR A 1 187 ? -20.325 0.355 29.798 1.00 91.19 187 TYR A N 1
ATOM 1418 C CA . TYR A 1 187 ? -19.527 0.263 31.016 1.00 91.19 187 TYR A CA 1
ATOM 1419 C C . TYR A 1 187 ? -19.840 -1.017 31.804 1.00 91.19 187 TYR A C 1
ATOM 1421 O O . TYR A 1 187 ? -18.920 -1.743 32.193 1.00 91.19 187 TYR A O 1
ATOM 1429 N N . LEU A 1 188 ? -21.127 -1.311 32.023 1.00 90.56 188 LEU A N 1
ATOM 1430 C CA . LEU A 1 188 ? -21.580 -2.494 32.759 1.00 90.56 188 LEU A CA 1
ATOM 1431 C C . LEU A 1 188 ? -21.197 -3.790 32.042 1.00 90.56 188 LEU A C 1
ATOM 1433 O O . LEU A 1 188 ? -20.699 -4.704 32.697 1.00 90.56 188 LEU A O 1
ATOM 1437 N N . TYR A 1 189 ? -21.340 -3.845 30.716 1.00 89.94 189 TYR A N 1
ATOM 1438 C CA . TYR A 1 189 ? -20.869 -4.955 29.890 1.00 89.94 189 TYR A CA 1
ATOM 1439 C C . TYR A 1 189 ? -19.392 -5.253 30.167 1.00 89.94 189 TYR A C 1
ATOM 1441 O O . TYR A 1 189 ? -19.032 -6.362 30.565 1.00 89.94 189 TYR A O 1
ATOM 1449 N N . THR A 1 190 ? -18.539 -4.233 30.047 1.00 87.38 190 THR A N 1
ATOM 1450 C CA . THR A 1 190 ? -17.089 -4.375 30.241 1.00 87.38 190 THR A CA 1
ATOM 1451 C C . THR A 1 190 ? -16.747 -4.788 31.677 1.00 87.38 190 THR A C 1
ATOM 1453 O O . THR A 1 190 ? -15.872 -5.628 31.904 1.00 87.38 190 THR A O 1
ATOM 1456 N N . ALA A 1 191 ? -17.455 -4.237 32.668 1.00 89.06 191 ALA A N 1
ATOM 1457 C CA . ALA A 1 191 ? -17.271 -4.595 34.070 1.00 89.06 191 ALA A CA 1
ATOM 1458 C C . ALA A 1 191 ? -17.665 -6.056 34.356 1.00 89.06 191 ALA A C 1
ATOM 1460 O O . ALA A 1 191 ? -16.939 -6.765 35.059 1.00 89.06 191 ALA A O 1
ATOM 1461 N N . VAL A 1 192 ? -18.765 -6.530 33.764 1.00 89.62 192 VAL A N 1
ATOM 1462 C CA . VAL A 1 192 ? -19.222 -7.922 33.868 1.00 89.62 192 VAL A CA 1
ATOM 1463 C C . VAL A 1 192 ? -18.267 -8.877 33.152 1.00 89.62 192 VAL A C 1
ATOM 1465 O O . VAL A 1 192 ? -17.963 -9.933 33.700 1.00 89.62 192 VAL A O 1
ATOM 1468 N N . GLU A 1 193 ? -17.730 -8.526 31.983 1.00 87.00 193 GLU A N 1
ATOM 1469 C CA . GLU A 1 193 ? -16.705 -9.334 31.303 1.00 87.00 193 GLU A CA 1
ATOM 1470 C C . GLU A 1 193 ? -15.432 -9.475 32.154 1.00 87.00 193 GLU A C 1
ATOM 1472 O O . GLU A 1 193 ? -14.895 -10.575 32.315 1.00 87.00 193 GLU A O 1
ATOM 1477 N N . HIS A 1 194 ? -14.987 -8.393 32.799 1.00 86.31 194 HIS A N 1
ATOM 1478 C CA . HIS A 1 194 ? -13.843 -8.444 33.711 1.00 86.31 194 HIS A CA 1
ATOM 1479 C C . HIS A 1 194 ? -14.127 -9.299 34.964 1.00 86.31 194 HIS A C 1
ATOM 1481 O O . HIS A 1 194 ? -13.235 -9.997 35.466 1.00 86.31 194 HIS A O 1
ATOM 1487 N N . LEU A 1 195 ? -15.378 -9.295 35.442 1.00 87.62 195 LEU A N 1
ATOM 1488 C CA . LEU A 1 195 ? -15.852 -10.182 36.506 1.00 87.62 195 LEU A CA 1
ATOM 1489 C C . LEU A 1 195 ? -15.913 -11.650 36.048 1.00 87.62 195 LEU A C 1
ATOM 1491 O O . LEU A 1 195 ? -15.517 -12.524 36.813 1.00 87.62 195 LEU A O 1
ATOM 1495 N N . LYS A 1 196 ? -16.333 -11.939 34.807 1.00 86.00 196 LYS A N 1
ATOM 1496 C CA . LYS A 1 196 ? -16.298 -13.297 34.227 1.00 86.00 196 LYS A CA 1
ATOM 1497 C C . LYS A 1 196 ? -14.869 -13.839 34.162 1.00 86.00 196 LYS A C 1
ATOM 1499 O O . LYS A 1 196 ? -14.643 -14.996 34.503 1.00 86.00 196 LYS A O 1
ATOM 1504 N N . ALA A 1 197 ? -13.909 -13.006 33.754 1.00 85.81 197 ALA A N 1
ATOM 1505 C CA . ALA A 1 197 ? -12.498 -13.386 33.678 1.00 85.81 197 ALA A CA 1
ATOM 1506 C C . ALA A 1 197 ? -11.867 -13.622 35.062 1.00 85.81 197 ALA A C 1
ATOM 1508 O O . ALA A 1 197 ? -10.962 -14.442 35.202 1.00 85.81 197 ALA A O 1
ATOM 1509 N N . SER A 1 198 ? -12.335 -12.904 36.087 1.00 85.00 198 SER A N 1
ATOM 1510 C CA . SER A 1 198 ? -11.820 -13.007 37.456 1.00 85.00 198 SER A CA 1
ATOM 1511 C C . SER A 1 198 ? -12.942 -12.839 38.492 1.00 85.00 198 SER A C 1
ATOM 1513 O O . SER A 1 198 ? -13.140 -11.733 39.014 1.00 85.00 198 SER A O 1
ATOM 1515 N N . PRO A 1 199 ? -13.680 -13.926 38.801 1.00 84.88 199 PRO A N 1
ATOM 1516 C CA . PRO A 1 199 ? -14.811 -13.878 39.722 1.00 84.88 199 PRO A CA 1
ATOM 1517 C C . PRO A 1 199 ? -14.383 -13.396 41.110 1.00 84.88 199 PRO A C 1
ATOM 1519 O O . PRO A 1 199 ? -13.495 -13.968 41.741 1.00 84.88 199 PRO A O 1
ATOM 1522 N N . SER A 1 200 ? -14.998 -12.314 41.585 1.00 86.00 200 SER A N 1
ATOM 1523 C CA . SER A 1 200 ? -14.713 -11.717 42.888 1.00 86.00 200 SER A CA 1
ATOM 1524 C C . SER A 1 200 ? -15.955 -11.022 43.426 1.00 86.00 200 SER A C 1
ATOM 1526 O O . SER A 1 200 ? -16.556 -10.197 42.738 1.00 86.00 200 SER A O 1
ATOM 1528 N N . THR A 1 201 ? -16.314 -11.316 44.676 1.00 84.06 201 THR A N 1
ATOM 1529 C CA . THR A 1 201 ? -17.458 -10.681 45.343 1.00 84.06 201 THR A CA 1
ATOM 1530 C C . THR A 1 201 ? -17.266 -9.169 45.481 1.00 84.06 201 THR A C 1
ATOM 1532 O O . THR A 1 201 ? -18.211 -8.428 45.255 1.00 84.06 201 THR A O 1
ATOM 1535 N N . ALA A 1 202 ? -16.041 -8.694 45.739 1.00 85.69 202 ALA A N 1
ATOM 1536 C CA . ALA A 1 202 ? -15.750 -7.260 45.829 1.00 85.69 202 ALA A CA 1
ATOM 1537 C C . ALA A 1 202 ? -16.001 -6.527 44.498 1.00 85.69 202 ALA A C 1
ATOM 1539 O O . ALA A 1 202 ? -16.669 -5.504 44.475 1.00 85.69 202 ALA A O 1
ATOM 1540 N N . LYS A 1 203 ? -15.550 -7.097 43.370 1.00 85.06 203 LYS A N 1
ATOM 1541 C CA . LYS A 1 203 ? -15.772 -6.505 42.035 1.00 85.06 203 LYS A CA 1
ATOM 1542 C C . LYS A 1 203 ? -17.248 -6.464 41.645 1.00 85.06 203 LYS A C 1
ATOM 1544 O O . LYS A 1 203 ? -17.673 -5.567 40.928 1.00 85.06 203 LYS A O 1
ATOM 1549 N N . ALA A 1 204 ? -18.021 -7.458 42.070 1.00 86.00 204 ALA A N 1
ATOM 1550 C CA . ALA A 1 204 ? -19.457 -7.458 41.842 1.00 86.00 204 ALA A CA 1
ATOM 1551 C C . ALA A 1 204 ? -20.175 -6.428 42.717 1.00 86.00 204 ALA A C 1
ATOM 1553 O O . ALA A 1 204 ? -21.097 -5.770 42.245 1.00 86.00 204 ALA A O 1
ATOM 1554 N N . ASP A 1 205 ? -19.729 -6.256 43.960 1.00 87.75 205 ASP A N 1
ATOM 1555 C CA . ASP A 1 205 ? -20.247 -5.221 44.851 1.00 87.75 205 ASP A CA 1
ATOM 1556 C C . ASP A 1 205 ? -19.952 -3.818 44.300 1.00 87.75 205 ASP A C 1
ATOM 1558 O O . ASP A 1 205 ? -20.863 -2.995 44.301 1.00 87.75 205 ASP A O 1
ATOM 1562 N N . ASP A 1 206 ? -18.782 -3.591 43.689 1.00 87.06 206 ASP A N 1
ATOM 1563 C CA . ASP A 1 206 ? -18.476 -2.350 42.957 1.00 87.06 206 ASP A CA 1
ATOM 1564 C C . ASP A 1 206 ? -19.470 -2.100 41.798 1.00 87.06 206 ASP A C 1
ATOM 1566 O O . ASP A 1 206 ? -19.892 -0.967 41.565 1.00 87.06 206 ASP A O 1
ATOM 1570 N N . ILE A 1 207 ? -19.878 -3.150 41.067 1.00 89.75 207 ILE A N 1
ATOM 1571 C CA . ILE A 1 207 ? -20.873 -3.054 39.979 1.00 89.75 207 ILE A CA 1
ATOM 1572 C C . ILE A 1 207 ? -22.262 -2.712 40.541 1.00 89.75 207 ILE A C 1
ATOM 1574 O O . ILE A 1 207 ? -22.965 -1.859 39.994 1.00 89.75 207 ILE A O 1
ATOM 1578 N N . HIS A 1 208 ? -22.659 -3.351 41.645 1.00 89.94 208 HIS A N 1
ATOM 1579 C CA . HIS A 1 208 ? -23.917 -3.053 42.333 1.00 89.94 208 HIS A CA 1
ATOM 1580 C C . HIS A 1 208 ? -23.934 -1.628 42.900 1.00 89.94 208 HIS A C 1
ATOM 1582 O O . HIS A 1 208 ? -24.925 -0.922 42.723 1.00 89.94 208 HIS A O 1
ATOM 1588 N N . GLU A 1 209 ? -22.844 -1.180 43.522 1.00 89.44 209 GLU A N 1
ATOM 1589 C CA . GLU A 1 209 ? -22.683 0.190 44.015 1.00 89.44 209 GLU A CA 1
ATOM 1590 C C . GLU A 1 209 ? -22.759 1.205 42.868 1.00 89.44 209 GLU A C 1
ATOM 1592 O O . GLU A 1 209 ? -23.500 2.187 42.952 1.00 89.44 209 GLU A O 1
ATOM 1597 N N . TRP A 1 210 ? -22.065 0.935 41.759 1.00 88.88 210 TRP A N 1
ATOM 1598 C CA . TRP A 1 210 ? -22.101 1.779 40.568 1.00 88.88 210 TRP A CA 1
ATOM 1599 C C . TRP A 1 210 ? -23.525 1.966 40.036 1.00 88.88 210 TRP A C 1
ATOM 1601 O O . TRP A 1 210 ? -23.925 3.099 39.754 1.00 88.88 210 TRP A O 1
ATOM 1611 N N . TYR A 1 211 ? -24.289 0.874 39.938 1.00 89.44 211 TYR A N 1
ATOM 1612 C CA . TYR A 1 211 ? -25.688 0.888 39.514 1.00 89.44 211 TYR A CA 1
ATOM 1613 C C . TYR A 1 211 ? -26.560 1.770 40.421 1.00 89.44 211 TYR A C 1
ATOM 1615 O O . TYR A 1 211 ? -27.319 2.611 39.931 1.00 89.44 211 TYR A O 1
ATOM 1623 N N . GLU A 1 212 ? -26.433 1.633 41.744 1.00 88.62 212 GLU A N 1
ATOM 1624 C CA . GLU A 1 212 ? -27.219 2.447 42.677 1.00 88.62 212 GLU A CA 1
ATOM 1625 C C . GLU A 1 212 ? -26.864 3.932 42.579 1.00 88.62 212 GLU A C 1
ATOM 1627 O O . GLU A 1 212 ? -27.762 4.768 42.489 1.00 88.62 212 GLU A O 1
ATOM 1632 N N . LEU A 1 213 ? -25.573 4.267 42.556 1.00 86.94 213 LEU A N 1
ATOM 1633 C CA . LEU A 1 213 ? -25.116 5.655 42.610 1.00 86.94 213 LEU A CA 1
ATOM 1634 C C . LEU A 1 213 ? -25.296 6.404 41.284 1.00 86.94 213 LEU A C 1
ATOM 1636 O O . LEU A 1 213 ? -25.663 7.577 41.296 1.00 86.94 213 LEU A O 1
ATOM 1640 N N . ASN A 1 214 ? -25.048 5.748 40.147 1.00 85.69 214 ASN A N 1
ATOM 1641 C CA . ASN A 1 214 ? -24.946 6.430 38.853 1.00 85.69 214 ASN A CA 1
ATOM 1642 C C . ASN A 1 214 ? -26.161 6.222 37.947 1.00 85.69 214 ASN A C 1
ATOM 1644 O O . ASN A 1 214 ? -26.333 6.990 37.007 1.00 85.69 214 ASN A O 1
ATOM 1648 N N . LEU A 1 215 ? -27.007 5.217 38.204 1.00 86.88 215 LEU A N 1
ATOM 1649 C CA . LEU A 1 215 ? -28.222 4.997 37.411 1.00 86.88 215 LEU A CA 1
ATOM 1650 C C . LEU A 1 215 ? -29.491 5.308 38.212 1.00 86.88 215 LEU A C 1
ATOM 1652 O O . LEU A 1 215 ? -30.402 5.949 37.683 1.00 86.88 215 LEU A O 1
ATOM 1656 N N . ARG A 1 216 ? -29.558 4.887 39.484 1.00 85.19 216 ARG A N 1
ATOM 1657 C CA . ARG A 1 216 ? -30.756 5.070 40.324 1.00 85.19 216 ARG A CA 1
ATOM 1658 C C . ARG A 1 216 ? -30.781 6.353 41.145 1.00 85.19 216 ARG A C 1
ATOM 1660 O O . ARG A 1 216 ? -31.837 6.970 41.229 1.00 85.19 216 ARG A O 1
ATOM 1667 N N . ALA A 1 217 ? -29.667 6.736 41.765 1.00 83.69 217 ALA A N 1
ATOM 1668 C CA . ALA A 1 217 ? -29.602 7.913 42.635 1.00 83.69 217 ALA A CA 1
ATOM 1669 C C . ALA A 1 217 ? -29.512 9.243 41.862 1.00 83.69 217 ALA A C 1
ATOM 1671 O O . ALA A 1 217 ? -29.633 10.314 42.459 1.00 83.69 217 ALA A O 1
ATOM 1672 N N . VAL A 1 218 ? -29.327 9.192 40.538 1.00 81.31 218 VAL A N 1
ATOM 1673 C CA . VAL A 1 218 ? -29.403 10.368 39.660 1.00 81.31 218 VAL A CA 1
ATOM 1674 C C . VAL A 1 218 ? -30.838 10.902 39.649 1.00 81.31 218 VAL A C 1
ATOM 1676 O O . VAL A 1 218 ? -31.788 10.126 39.658 1.00 81.31 218 VAL A O 1
ATOM 1679 N N . SER A 1 219 ? -31.010 12.228 39.642 1.00 73.69 219 SER A N 1
ATOM 1680 C CA . SER A 1 219 ? -32.328 12.874 39.655 1.00 73.69 219 SER A CA 1
ATOM 1681 C C . SER A 1 219 ? -32.617 13.592 38.327 1.00 73.69 219 SER A C 1
ATOM 1683 O O . SER A 1 219 ? -31.858 14.498 37.967 1.00 73.69 219 SER A O 1
ATOM 1685 N N . PRO A 1 220 ? -33.692 13.227 37.592 1.00 78.56 220 PRO A N 1
ATOM 1686 C CA . PRO A 1 220 ? -34.524 12.028 37.783 1.00 78.56 220 PRO A CA 1
ATOM 1687 C C . PRO A 1 220 ? -33.727 10.733 37.500 1.00 78.56 220 PRO A C 1
ATOM 1689 O O . PRO A 1 220 ? -32.688 10.819 36.835 1.00 78.56 220 PRO A O 1
ATOM 1692 N N . PRO A 1 221 ? -34.177 9.547 37.961 1.00 80.88 221 PRO A N 1
ATOM 1693 C CA . PRO A 1 221 ? -33.511 8.276 37.661 1.00 80.88 221 PRO A CA 1
ATOM 1694 C C . PRO A 1 221 ? -33.438 8.006 36.155 1.00 80.88 221 PRO A C 1
ATOM 1696 O O . PRO A 1 221 ? -34.269 8.493 35.381 1.00 80.88 221 PRO A O 1
ATOM 1699 N N . LEU A 1 222 ? -32.429 7.256 35.711 1.00 82.62 222 LEU A N 1
ATOM 1700 C CA . LEU A 1 222 ? -32.379 6.790 34.324 1.00 82.62 222 LEU A CA 1
ATOM 1701 C C . LEU A 1 222 ? -33.348 5.609 34.132 1.00 82.62 222 LEU A C 1
ATOM 1703 O O . LEU A 1 222 ? -33.487 4.759 35.017 1.00 82.62 222 LEU A O 1
ATOM 1707 N N . GLU A 1 223 ? -34.026 5.568 32.983 1.00 82.81 223 GLU A N 1
ATOM 1708 C CA . GLU A 1 223 ? -34.948 4.483 32.627 1.00 82.81 223 GLU A CA 1
ATOM 1709 C C . GLU A 1 223 ? -34.170 3.186 32.413 1.00 82.81 223 GLU A C 1
ATOM 1711 O O . GLU A 1 223 ? -33.241 3.136 31.613 1.00 82.81 223 GLU A O 1
ATOM 1716 N N . GLN A 1 224 ? -34.517 2.145 33.168 1.00 82.50 224 GLN A N 1
ATOM 1717 C CA . GLN A 1 224 ? -33.767 0.892 33.170 1.00 82.50 224 GLN A CA 1
ATOM 1718 C C . GLN A 1 224 ? -34.093 0.082 31.919 1.00 82.50 224 GLN A C 1
ATOM 1720 O O . GLN A 1 224 ? -35.252 -0.259 31.687 1.00 82.50 224 GLN A O 1
ATOM 1725 N N . THR A 1 225 ? -33.067 -0.245 31.138 1.00 88.25 225 THR A N 1
ATOM 1726 C CA . THR A 1 225 ? -33.222 -1.110 29.965 1.00 88.25 225 THR A CA 1
ATOM 1727 C C . THR A 1 225 ? -33.165 -2.587 30.373 1.00 88.25 225 THR A C 1
ATOM 1729 O O . THR A 1 225 ? -32.530 -2.919 31.384 1.00 88.25 225 THR A O 1
ATOM 1732 N N . PRO A 1 226 ? -33.777 -3.499 29.595 1.00 87.19 226 PRO A N 1
ATOM 1733 C CA . PRO A 1 226 ? -33.639 -4.938 29.818 1.00 87.19 226 PRO A CA 1
ATOM 1734 C C . PRO A 1 226 ? -32.165 -5.390 29.857 1.00 87.19 226 PRO A C 1
ATOM 1736 O O . PRO A 1 226 ? -31.789 -6.200 30.703 1.00 87.19 226 PRO A O 1
ATOM 1739 N N . GLU A 1 227 ? -31.304 -4.778 29.037 1.00 89.00 227 GLU A N 1
ATOM 1740 C CA . GLU A 1 227 ? -29.852 -5.027 28.996 1.00 89.00 227 GLU A CA 1
ATOM 1741 C C . GLU A 1 227 ? -29.179 -4.721 30.336 1.00 89.00 227 GLU A C 1
ATOM 1743 O O . GLU A 1 227 ? -28.434 -5.542 30.876 1.00 89.00 227 GLU A O 1
ATOM 1748 N N . THR A 1 228 ? -29.484 -3.555 30.919 1.00 90.12 228 THR A N 1
ATOM 1749 C CA . THR A 1 228 ? -28.965 -3.149 32.231 1.00 90.12 228 THR A CA 1
ATOM 1750 C C . THR A 1 228 ? -29.306 -4.205 33.283 1.00 90.12 228 THR A C 1
ATOM 1752 O O . THR A 1 228 ? -28.444 -4.631 34.052 1.00 90.12 228 THR A O 1
ATOM 1755 N N . ILE A 1 229 ? -30.558 -4.671 33.298 1.00 90.94 229 ILE A N 1
ATOM 1756 C CA . ILE A 1 229 ? -31.051 -5.661 34.263 1.00 90.94 229 ILE A CA 1
ATOM 1757 C C . ILE A 1 229 ? -30.362 -7.015 34.047 1.00 90.94 229 ILE A C 1
ATOM 1759 O O . ILE A 1 229 ? -29.935 -7.637 35.024 1.00 90.94 229 ILE A O 1
ATOM 1763 N N . ALA A 1 230 ? -30.173 -7.439 32.795 1.00 90.62 230 ALA A N 1
ATOM 1764 C CA . ALA A 1 230 ? -29.438 -8.656 32.458 1.00 90.62 230 ALA A CA 1
ATOM 1765 C C . ALA A 1 230 ? -27.987 -8.617 32.977 1.00 90.62 230 ALA A C 1
ATOM 1767 O O . ALA A 1 230 ? -27.533 -9.589 33.591 1.00 90.62 230 ALA A O 1
ATOM 1768 N N . TYR A 1 231 ? -27.275 -7.489 32.834 1.00 92.44 231 TYR A N 1
ATOM 1769 C CA . TYR A 1 231 ? -25.925 -7.327 33.395 1.00 92.44 231 TYR A CA 1
ATOM 1770 C C . TYR A 1 231 ? -25.906 -7.423 34.920 1.00 92.44 231 TYR A C 1
ATOM 1772 O O . TYR A 1 231 ? -25.046 -8.109 35.480 1.00 92.44 231 TYR A O 1
ATOM 1780 N N . MET A 1 232 ? -26.869 -6.799 35.603 1.00 93.19 232 MET A N 1
ATOM 1781 C CA . MET A 1 232 ? -26.955 -6.864 37.065 1.00 93.19 232 MET A CA 1
ATOM 1782 C C . MET A 1 232 ? -27.275 -8.278 37.570 1.00 93.19 232 MET A C 1
ATOM 1784 O O . MET A 1 232 ? -26.711 -8.723 38.577 1.00 93.19 232 MET A O 1
ATOM 1788 N N . LEU A 1 233 ? -28.132 -9.020 36.861 1.00 90.69 233 LEU A N 1
ATOM 1789 C CA . LEU A 1 233 ? -28.411 -10.429 37.154 1.00 90.69 233 LEU A CA 1
ATOM 1790 C C . LEU A 1 233 ? -27.169 -11.293 36.939 1.00 90.69 233 LEU A C 1
ATOM 1792 O O . LEU A 1 233 ? -26.823 -12.097 37.808 1.00 90.69 233 LEU A O 1
ATOM 1796 N N . LYS A 1 234 ? -26.445 -11.077 35.836 1.00 91.62 234 LYS A N 1
ATOM 1797 C CA . LYS A 1 234 ? -25.198 -11.790 35.554 1.00 91.62 234 LYS A CA 1
ATOM 1798 C C . LYS A 1 234 ? -24.135 -11.513 36.618 1.00 91.62 234 LYS A C 1
ATOM 1800 O O . LYS A 1 234 ? -23.516 -12.456 37.109 1.00 91.62 234 LYS A O 1
ATOM 1805 N N . ALA A 1 235 ? -23.965 -10.256 37.032 1.00 89.94 235 ALA A N 1
ATOM 1806 C CA . ALA A 1 235 ? -23.065 -9.885 38.124 1.00 89.94 235 ALA A CA 1
ATOM 1807 C C . ALA A 1 235 ? -23.448 -10.573 39.448 1.00 89.94 235 ALA A C 1
ATOM 1809 O O . ALA A 1 235 ? -22.579 -11.122 40.125 1.00 89.94 235 ALA A O 1
ATOM 1810 N N . SER A 1 236 ? -24.746 -10.629 39.770 1.00 89.81 236 SER A N 1
ATOM 1811 C CA . SER A 1 236 ? -25.261 -11.314 40.970 1.00 89.81 236 SER A CA 1
ATOM 1812 C C . SER A 1 236 ? -24.942 -12.816 40.964 1.00 89.81 236 SER A C 1
ATOM 1814 O O . SER A 1 236 ? -24.530 -13.380 41.979 1.00 89.81 236 SER A O 1
ATOM 1816 N N . LEU A 1 237 ? -25.102 -13.470 39.809 1.00 88.12 237 LEU A N 1
ATOM 1817 C CA . LEU A 1 237 ? -24.850 -14.905 39.642 1.00 88.12 237 LEU A CA 1
ATOM 1818 C C . LEU A 1 237 ? -23.360 -15.264 39.701 1.00 88.12 237 LEU A C 1
ATOM 1820 O O . LEU A 1 237 ? -23.015 -16.350 40.160 1.00 88.12 237 LEU A O 1
ATOM 1824 N N . LEU A 1 238 ? -22.479 -14.366 39.250 1.00 84.88 238 LEU A N 1
ATOM 1825 C CA . LEU A 1 238 ? -21.026 -14.564 39.284 1.00 84.88 238 LEU A CA 1
ATOM 1826 C C . LEU A 1 238 ? -20.412 -14.295 40.667 1.00 84.88 238 LEU A C 1
ATOM 1828 O O . LEU A 1 238 ? -19.313 -14.768 40.950 1.00 84.88 238 LEU A O 1
ATOM 1832 N N . SER A 1 239 ? -21.094 -13.528 41.520 1.00 78.19 239 SER A N 1
ATOM 1833 C CA . SER A 1 239 ? -20.551 -13.041 42.792 1.00 78.19 239 SER A CA 1
ATOM 1834 C C . SER A 1 239 ? -20.883 -13.897 44.007 1.00 78.19 239 SER A C 1
ATOM 1836 O O . SER A 1 239 ? -20.191 -13.799 45.027 1.00 78.19 239 SER A O 1
ATOM 1838 N N . THR A 1 240 ? -21.927 -14.728 43.911 1.00 73.44 240 THR A N 1
ATOM 1839 C CA . THR A 1 240 ? -22.504 -15.425 45.064 1.00 73.44 240 THR A CA 1
ATOM 1840 C C . THR A 1 240 ? -22.588 -16.943 44.841 1.00 73.44 240 THR A C 1
ATOM 1842 O O . THR A 1 240 ? -23.084 -17.373 43.802 1.00 73.44 240 THR A O 1
ATOM 1845 N N . PRO A 1 241 ? -22.149 -17.785 45.803 1.00 68.69 241 PRO A N 1
ATOM 1846 C CA . PRO A 1 241 ? -22.238 -19.237 45.667 1.00 68.69 241 PRO A CA 1
ATOM 1847 C C . PRO A 1 241 ? -23.688 -19.739 45.579 1.00 68.69 241 PRO A C 1
ATOM 1849 O O . PRO A 1 241 ? -24.606 -19.111 46.114 1.00 68.69 241 PRO A O 1
ATOM 1852 N N . ASN A 1 242 ? -23.854 -20.919 44.961 1.00 58.81 242 ASN A N 1
ATOM 1853 C CA . ASN A 1 242 ? -25.106 -21.536 44.481 1.00 58.81 242 ASN A CA 1
ATOM 1854 C C . ASN A 1 242 ? -26.270 -21.684 45.496 1.00 58.81 242 ASN A C 1
ATOM 1856 O O . ASN A 1 242 ? -27.323 -22.171 45.104 1.00 58.81 242 ASN A O 1
ATOM 1860 N N . LYS A 1 243 ? -26.128 -21.295 46.773 1.00 59.56 243 LYS A N 1
ATOM 1861 C CA . LYS A 1 243 ? -27.173 -21.397 47.816 1.00 59.56 243 LYS A CA 1
ATOM 1862 C C . LYS A 1 243 ? -27.084 -20.283 48.870 1.00 59.56 243 LYS A C 1
ATOM 1864 O O . LYS A 1 243 ? -27.021 -20.552 50.066 1.00 59.56 243 LYS A O 1
ATOM 1869 N N . SER A 1 244 ? -27.031 -19.020 48.449 1.00 66.44 244 SER A N 1
ATOM 1870 C CA . SER A 1 244 ? -27.003 -17.882 49.381 1.00 66.44 244 SER A CA 1
ATOM 1871 C C . SER A 1 244 ? -28.320 -17.100 49.367 1.00 66.44 244 SER A C 1
ATOM 1873 O O . SER A 1 244 ? -28.826 -16.742 48.306 1.00 66.44 244 SER A O 1
ATOM 1875 N N . GLY A 1 245 ? -28.849 -16.746 50.545 1.00 76.44 245 GLY A N 1
ATOM 1876 C CA . GLY A 1 245 ? -30.026 -15.865 50.646 1.00 76.44 245 GLY A CA 1
ATOM 1877 C C . GLY A 1 245 ? -29.795 -14.471 50.037 1.00 76.44 245 GLY A C 1
ATOM 1878 O O . GLY A 1 245 ? -30.739 -13.792 49.633 1.00 76.44 245 GLY A O 1
ATOM 1879 N N . ARG A 1 246 ? -28.526 -14.058 49.902 1.00 82.94 246 ARG A N 1
ATOM 1880 C CA . ARG A 1 246 ? -28.122 -12.832 49.200 1.00 82.94 246 ARG A CA 1
ATOM 1881 C C . ARG A 1 246 ? -28.442 -12.899 47.705 1.00 82.94 246 ARG A C 1
ATOM 1883 O O . ARG A 1 246 ? -28.979 -11.922 47.187 1.00 82.94 246 ARG A O 1
ATOM 1890 N N . LEU A 1 247 ? -28.157 -14.025 47.044 1.00 84.50 247 LEU A N 1
ATOM 1891 C CA . LEU A 1 247 ? -28.439 -14.212 45.619 1.00 84.50 247 LEU A CA 1
ATOM 1892 C C . LEU A 1 247 ? -29.940 -14.126 45.342 1.00 84.50 247 LEU A C 1
ATOM 1894 O O . LEU A 1 247 ? -30.353 -13.345 44.489 1.00 84.50 247 LEU A O 1
ATOM 1898 N N . SER A 1 248 ? -30.753 -14.854 46.113 1.00 83.62 248 SER A N 1
ATOM 1899 C CA . SER A 1 248 ? -32.211 -14.828 45.963 1.00 83.62 248 SER A CA 1
ATOM 1900 C C . SER A 1 248 ? -32.771 -13.416 46.124 1.00 83.62 248 SER A C 1
ATOM 1902 O O . SER A 1 248 ? -33.594 -12.981 45.327 1.00 83.62 248 SER A O 1
ATOM 1904 N N . ARG A 1 249 ? -32.261 -12.644 47.094 1.00 86.81 249 ARG A N 1
ATOM 1905 C CA . ARG A 1 249 ? -32.673 -11.248 47.292 1.00 86.81 249 ARG A CA 1
ATOM 1906 C C . ARG A 1 249 ? -32.308 -10.346 46.109 1.00 86.81 249 ARG A C 1
ATOM 1908 O O . ARG A 1 249 ? -33.119 -9.508 45.729 1.00 86.81 249 ARG A O 1
ATOM 1915 N N . LEU A 1 250 ? -31.103 -10.481 45.551 1.00 88.62 250 LEU A N 1
ATOM 1916 C CA . LEU A 1 250 ? -30.653 -9.663 44.417 1.00 88.62 250 LEU A CA 1
ATOM 1917 C C . LEU A 1 250 ? -31.413 -10.009 43.132 1.00 88.62 250 LEU A C 1
ATOM 1919 O O . LEU A 1 250 ? -31.895 -9.103 42.456 1.00 88.62 250 LEU A O 1
ATOM 1923 N N . VAL A 1 251 ? -31.584 -11.300 42.836 1.00 88.50 251 VAL A N 1
ATOM 1924 C CA . VAL A 1 251 ? -32.327 -11.769 41.657 1.00 88.50 251 VAL A CA 1
ATOM 1925 C C . VAL A 1 251 ? -33.783 -11.310 41.717 1.00 88.50 251 VAL A C 1
ATOM 1927 O O . VAL A 1 251 ? -34.245 -10.665 40.777 1.00 88.50 251 VAL A O 1
ATOM 1930 N N . SER A 1 252 ? -34.475 -11.525 42.843 1.00 87.81 252 SER A N 1
ATOM 1931 C CA . SER A 1 252 ? -35.854 -11.050 43.013 1.00 87.81 252 SER A CA 1
ATOM 1932 C C . SER A 1 252 ? -35.960 -9.530 42.894 1.00 87.81 252 SER A C 1
ATOM 1934 O O . SER A 1 252 ? -36.911 -9.019 42.308 1.00 87.81 252 SER A O 1
ATOM 1936 N N . ARG A 1 253 ? -34.968 -8.788 43.405 1.00 89.38 253 ARG A N 1
ATOM 1937 C CA . ARG A 1 253 ? -34.935 -7.324 43.322 1.00 89.38 253 ARG A CA 1
ATOM 1938 C C . ARG A 1 253 ? -34.811 -6.829 41.882 1.00 89.38 253 ARG A C 1
ATOM 1940 O O . ARG A 1 253 ? -35.548 -5.921 41.515 1.00 89.38 253 ARG A O 1
ATOM 1947 N N . TYR A 1 254 ? -33.885 -7.374 41.094 1.00 90.12 254 TYR A N 1
ATOM 1948 C CA . TYR A 1 254 ? -33.663 -6.932 39.714 1.00 90.12 254 TYR A CA 1
ATOM 1949 C C . TYR A 1 254 ? -34.783 -7.390 38.775 1.00 90.12 254 TYR A C 1
ATOM 1951 O O . TYR A 1 254 ? -35.263 -6.583 37.985 1.00 90.12 254 TYR A O 1
ATOM 1959 N N . MET A 1 255 ? -35.290 -8.619 38.924 1.00 88.75 255 MET A N 1
ATOM 1960 C CA . MET A 1 255 ? -36.439 -9.095 38.139 1.00 88.75 255 MET A CA 1
ATOM 1961 C C . MET A 1 255 ? -37.728 -8.320 38.446 1.00 88.75 255 MET A C 1
ATOM 1963 O O . MET A 1 255 ? -38.534 -8.105 37.545 1.00 88.75 255 MET A O 1
ATOM 1967 N N . ALA A 1 256 ? -37.913 -7.825 39.676 1.00 87.38 256 ALA A N 1
ATOM 1968 C CA . ALA A 1 256 ? -39.040 -6.946 40.006 1.00 87.38 256 ALA A CA 1
ATOM 1969 C C . ALA A 1 256 ? -38.992 -5.586 39.277 1.00 87.38 256 ALA A C 1
ATOM 1971 O O . ALA A 1 256 ? -40.013 -4.908 39.192 1.00 87.38 256 ALA A O 1
ATOM 1972 N N . MET A 1 257 ? -37.830 -5.179 38.744 1.00 86.12 257 MET A N 1
ATOM 1973 C CA . MET A 1 257 ? -37.688 -3.952 37.948 1.00 86.12 257 MET A CA 1
ATOM 1974 C C . MET A 1 257 ? -38.114 -4.131 36.484 1.00 86.12 257 MET A C 1
ATOM 1976 O O . MET A 1 257 ? -38.303 -3.130 35.802 1.00 86.12 257 MET A O 1
ATOM 1980 N N . ALA A 1 258 ? -38.294 -5.372 36.020 1.00 83.75 258 ALA A N 1
ATOM 1981 C CA . ALA A 1 258 ? -38.788 -5.709 34.686 1.00 83.75 258 ALA A CA 1
ATOM 1982 C C . ALA A 1 258 ? -40.050 -6.589 34.786 1.00 83.75 258 ALA A C 1
ATOM 1984 O O . ALA A 1 258 ? -39.978 -7.799 34.563 1.00 83.75 258 ALA A O 1
ATOM 1985 N N . PRO A 1 259 ? -41.213 -6.025 35.162 1.00 80.44 259 PRO A N 1
ATOM 1986 C CA . PRO A 1 259 ? -42.452 -6.791 35.240 1.00 80.44 259 PRO A CA 1
ATOM 1987 C C . PRO A 1 259 ? -43.009 -7.131 33.845 1.00 80.44 259 PRO A C 1
ATOM 1989 O O . PRO A 1 259 ? -42.918 -6.340 32.905 1.00 80.44 259 PRO A O 1
ATOM 1992 N N . GLY A 1 260 ? -43.650 -8.295 33.718 1.00 79.88 260 GLY A N 1
ATOM 1993 C CA . GLY A 1 260 ? -44.398 -8.682 32.516 1.00 79.88 260 GLY A CA 1
ATOM 1994 C C . GLY A 1 260 ? -43.500 -8.965 31.298 1.00 79.88 260 GLY A C 1
ATOM 1995 O O . GLY A 1 260 ? -42.533 -9.715 31.434 1.00 79.88 260 GLY A O 1
ATOM 1996 N N . PRO A 1 261 ? -43.795 -8.419 30.099 1.00 78.56 261 PRO A N 1
ATOM 1997 C CA . PRO A 1 261 ? -43.061 -8.750 28.871 1.00 78.56 261 PRO A CA 1
ATOM 1998 C C . PRO A 1 261 ? -41.582 -8.331 28.910 1.00 78.56 261 PRO A C 1
ATOM 2000 O O . PRO A 1 261 ? -40.747 -9.025 28.336 1.00 78.56 261 PRO A O 1
ATOM 2003 N N . ALA A 1 262 ? -41.234 -7.273 29.652 1.00 78.25 262 ALA A N 1
ATOM 2004 C CA . ALA A 1 262 ? -39.845 -6.840 29.825 1.00 78.25 262 ALA A CA 1
ATOM 2005 C C . ALA A 1 262 ? -38.994 -7.885 30.573 1.00 78.25 262 ALA A C 1
ATOM 2007 O O . ALA A 1 262 ? -37.815 -8.052 30.280 1.00 78.25 262 ALA A O 1
ATOM 2008 N N . GLY A 1 263 ? -39.580 -8.628 31.520 1.00 81.81 263 GLY A N 1
ATOM 2009 C CA . GLY A 1 263 ? -38.875 -9.694 32.239 1.00 81.81 263 GLY A CA 1
ATOM 2010 C C . GLY A 1 263 ? -38.554 -10.894 31.347 1.00 81.81 263 GLY A C 1
ATOM 2011 O O . GLY A 1 263 ? -37.496 -11.504 31.490 1.00 81.81 263 GLY A O 1
ATOM 2012 N N . LEU A 1 264 ? -39.432 -11.197 30.383 1.00 81.81 264 LEU A N 1
ATOM 2013 C CA . LEU A 1 264 ? -39.156 -12.192 29.344 1.00 81.81 264 LEU A CA 1
ATOM 2014 C C . LEU A 1 264 ? -38.030 -11.714 28.424 1.00 81.81 264 LEU A C 1
ATOM 2016 O O . LEU A 1 264 ? -37.118 -12.484 28.148 1.00 81.81 264 LEU A O 1
ATOM 2020 N N . GLU A 1 265 ? -38.049 -10.447 28.006 1.00 83.06 265 GLU A N 1
ATOM 2021 C CA . GLU A 1 265 ? -36.990 -9.852 27.181 1.00 83.06 265 GLU A CA 1
ATOM 2022 C C . GLU A 1 265 ? -35.607 -9.960 27.845 1.00 83.06 265 GLU A C 1
ATOM 2024 O O . GLU A 1 265 ? -34.665 -10.422 27.205 1.00 83.06 265 GLU A O 1
ATOM 2029 N N . VAL A 1 266 ? -35.505 -9.663 29.149 1.00 85.56 266 VAL A N 1
ATOM 2030 C CA . VAL A 1 266 ? -34.277 -9.870 29.944 1.00 85.56 266 VAL A CA 1
ATOM 2031 C C . VAL A 1 266 ? -33.808 -11.326 29.881 1.00 85.56 266 VAL A C 1
ATOM 2033 O O . VAL A 1 266 ? -32.628 -11.591 29.663 1.00 85.56 266 VAL A O 1
ATOM 2036 N N . LEU A 1 267 ? -34.717 -12.288 30.071 1.00 83.38 267 LEU A N 1
ATOM 2037 C CA . LEU A 1 267 ? -34.376 -13.713 30.034 1.00 83.38 267 LEU A CA 1
ATOM 2038 C C . LEU A 1 267 ? -33.969 -14.177 28.629 1.00 83.38 267 LEU A C 1
ATOM 2040 O O . LEU A 1 267 ? -33.156 -15.089 28.515 1.00 83.38 267 LEU A O 1
ATOM 2044 N N . TYR A 1 268 ? -34.483 -13.559 27.567 1.00 83.50 268 TYR A N 1
ATOM 2045 C CA . TYR A 1 268 ? -34.129 -13.894 26.186 1.00 83.50 268 TYR A CA 1
ATOM 2046 C C . TYR A 1 268 ? -32.816 -13.257 25.696 1.00 83.50 268 TYR A C 1
ATOM 2048 O O . TYR A 1 268 ? -32.393 -13.552 24.578 1.00 83.50 268 TYR A O 1
ATOM 2056 N N . MET A 1 269 ? -32.110 -12.475 26.523 1.00 83.19 269 MET A N 1
ATOM 2057 C CA . MET A 1 269 ? -30.758 -11.971 26.224 1.00 83.19 269 MET A CA 1
ATOM 2058 C C . MET A 1 269 ? -29.696 -13.069 26.370 1.00 83.19 269 MET A C 1
ATOM 2060 O O . MET A 1 269 ? -28.927 -13.128 27.335 1.00 83.19 269 MET A O 1
ATOM 2064 N N . THR A 1 270 ? -29.682 -13.989 25.402 1.00 79.50 270 THR A N 1
ATOM 2065 C CA . THR A 1 270 ? -28.808 -15.176 25.369 1.00 79.50 270 THR A CA 1
ATOM 2066 C C . THR A 1 270 ? -27.319 -14.855 25.230 1.00 79.50 270 THR A C 1
ATOM 2068 O O . THR A 1 270 ? -26.468 -15.689 25.530 1.00 79.50 270 THR A O 1
ATOM 2071 N N . ASP A 1 271 ? -27.003 -13.656 24.755 1.00 78.31 271 ASP A N 1
ATOM 2072 C CA . ASP A 1 271 ? -25.657 -13.099 24.650 1.00 78.31 271 ASP A CA 1
ATOM 2073 C C . ASP A 1 271 ? -25.068 -12.721 26.022 1.00 78.31 271 ASP A C 1
ATOM 2075 O O . ASP A 1 271 ? -23.858 -12.842 26.237 1.00 78.31 271 ASP A O 1
ATOM 2079 N N . ILE A 1 272 ? -25.919 -12.342 26.981 1.00 84.44 272 ILE A N 1
ATOM 2080 C CA . ILE A 1 272 ? -25.517 -11.957 28.341 1.00 84.44 272 ILE A CA 1
ATOM 2081 C C . ILE A 1 272 ? -25.699 -13.122 29.330 1.00 84.44 272 ILE A C 1
ATOM 2083 O O . ILE A 1 272 ? -24.784 -13.419 30.115 1.00 84.44 272 ILE A O 1
ATOM 2087 N N . LEU A 1 273 ? -26.864 -13.784 29.292 1.00 87.31 273 LEU A N 1
ATOM 2088 C CA . LEU A 1 273 ? -27.288 -14.831 30.229 1.00 87.31 273 LEU A CA 1
ATOM 2089 C C . LEU A 1 273 ? -27.238 -16.223 29.583 1.00 87.31 273 LEU A C 1
ATOM 2091 O O . LEU A 1 273 ? -27.981 -16.534 28.647 1.00 87.31 273 LEU A O 1
ATOM 2095 N N . THR A 1 274 ? -26.405 -17.107 30.135 1.00 86.38 274 THR A N 1
ATOM 2096 C CA . THR A 1 274 ? -26.290 -18.495 29.668 1.00 86.38 274 THR A CA 1
ATOM 2097 C C . THR A 1 274 ? -27.493 -19.330 30.104 1.00 86.38 274 THR A C 1
ATOM 2099 O O . THR A 1 274 ? -28.206 -18.987 31.044 1.00 86.38 274 THR A O 1
ATOM 2102 N N . ASP A 1 275 ? -27.699 -20.485 29.474 1.00 83.12 275 ASP A N 1
ATOM 2103 C CA . ASP A 1 275 ? -28.809 -21.395 29.796 1.00 83.12 275 ASP A CA 1
ATOM 2104 C C . ASP A 1 275 ? -28.822 -21.791 31.282 1.00 83.12 275 ASP A C 1
ATOM 2106 O O . ASP A 1 275 ? -29.875 -21.867 31.915 1.00 83.12 275 ASP A O 1
ATOM 2110 N N . THR A 1 276 ? -27.632 -21.947 31.869 1.00 85.75 276 THR A N 1
ATOM 2111 C CA . THR A 1 276 ? -27.447 -22.200 33.303 1.00 85.75 276 THR A CA 1
ATOM 2112 C C . THR A 1 276 ? -27.862 -21.021 34.179 1.00 85.75 276 THR A C 1
ATOM 2114 O O . THR A 1 276 ? -28.374 -21.229 35.276 1.00 85.75 276 THR A O 1
ATOM 2117 N N . ASP A 1 277 ? -27.626 -19.787 33.726 1.00 87.81 277 ASP A N 1
ATOM 2118 C CA . ASP A 1 277 ? -28.035 -18.581 34.447 1.00 87.81 277 ASP A CA 1
ATOM 2119 C C . ASP A 1 277 ? -29.554 -18.459 34.448 1.00 87.81 277 ASP A C 1
ATOM 2121 O O . ASP A 1 277 ? -30.152 -18.222 35.495 1.00 87.81 277 ASP A O 1
ATOM 2125 N N . ARG A 1 278 ? -30.178 -18.678 33.283 1.00 87.06 278 ARG A N 1
ATOM 2126 C CA . ARG A 1 278 ? -31.633 -18.599 33.118 1.00 87.06 278 ARG A CA 1
ATOM 2127 C C . ARG A 1 278 ? -32.337 -19.614 34.001 1.00 87.06 278 ARG A C 1
ATOM 2129 O O . ARG A 1 278 ? -33.217 -19.214 34.749 1.00 87.06 278 ARG A O 1
ATOM 2136 N N . ALA A 1 279 ? -31.876 -20.868 34.000 1.00 84.12 279 ALA A N 1
ATOM 2137 C CA . ALA A 1 279 ? -32.416 -21.917 34.865 1.00 84.12 279 ALA A CA 1
ATOM 2138 C C . ALA A 1 279 ? -32.397 -21.519 36.354 1.00 84.12 279 ALA A C 1
ATOM 2140 O O . ALA A 1 279 ? -33.382 -21.720 37.063 1.00 84.12 279 ALA A O 1
ATOM 2141 N N . ARG A 1 280 ? -31.308 -20.888 36.819 1.00 84.19 280 ARG A N 1
ATOM 2142 C CA . ARG A 1 280 ? -31.188 -20.396 38.205 1.00 84.19 280 ARG A CA 1
ATOM 2143 C C . ARG A 1 280 ? -32.092 -19.202 38.488 1.00 84.19 280 ARG A C 1
ATOM 2145 O O . ARG A 1 280 ? -32.684 -19.123 39.561 1.00 84.19 280 ARG A O 1
ATOM 2152 N N . ILE A 1 281 ? -32.200 -18.263 37.550 1.00 86.50 281 ILE A N 1
ATOM 2153 C CA . ILE A 1 281 ? -33.092 -17.107 37.698 1.00 86.50 281 ILE A CA 1
ATOM 2154 C C . ILE A 1 281 ? -34.547 -17.583 37.778 1.00 86.50 281 ILE A C 1
ATOM 2156 O O . ILE A 1 281 ? -35.283 -17.121 38.646 1.00 86.50 281 ILE A O 1
ATOM 2160 N N . THR A 1 282 ? -34.944 -18.548 36.945 1.00 83.81 282 THR A N 1
ATOM 2161 C CA . THR A 1 282 ? -36.297 -19.126 36.942 1.00 83.81 282 THR A CA 1
ATOM 2162 C C . THR A 1 282 ? -36.589 -20.012 38.156 1.00 83.81 282 THR A C 1
ATOM 2164 O O . THR A 1 282 ? -37.743 -20.116 38.563 1.00 83.81 282 THR A O 1
ATOM 2167 N N . GLU A 1 283 ? -35.566 -20.610 38.780 1.00 83.88 283 GLU A N 1
ATOM 2168 C CA . GLU A 1 283 ? -35.699 -21.309 40.069 1.00 83.88 283 GLU A CA 1
ATOM 2169 C C . GLU A 1 283 ? -36.050 -20.328 41.203 1.00 83.88 283 GLU A C 1
ATOM 2171 O O . GLU A 1 283 ? -36.887 -20.623 42.053 1.00 83.88 283 GLU A O 1
ATOM 2176 N N . ILE A 1 284 ? -35.448 -19.133 41.193 1.00 83.06 284 ILE A N 1
ATOM 2177 C CA . ILE A 1 284 ? -35.671 -18.089 42.207 1.00 83.06 284 ILE A CA 1
ATOM 2178 C C . ILE A 1 284 ? -36.950 -17.276 41.922 1.00 83.06 284 ILE A C 1
ATOM 2180 O O . ILE A 1 284 ? -37.649 -16.871 42.852 1.00 83.06 284 ILE A O 1
ATOM 2184 N N . CYS A 1 285 ? -37.268 -17.031 40.649 1.00 81.31 285 CYS A N 1
ATOM 2185 C CA . CYS A 1 285 ? -38.444 -16.290 40.191 1.00 81.31 285 CYS A CA 1
ATOM 2186 C C . CYS A 1 285 ? -39.301 -17.154 39.243 1.00 81.31 285 CYS A C 1
ATOM 2188 O O . CYS A 1 285 ? -39.241 -16.971 38.023 1.00 81.31 285 CYS A O 1
ATOM 2190 N N . PRO A 1 286 ? -40.151 -18.053 39.778 1.00 73.56 286 PRO A N 1
ATOM 2191 C CA . PRO A 1 286 ? -40.960 -18.971 38.972 1.00 73.56 286 PRO A CA 1
ATOM 2192 C C . PRO A 1 286 ? -42.061 -18.289 38.144 1.00 73.56 286 PRO A C 1
ATOM 2194 O O . PRO A 1 286 ? -42.702 -18.951 37.333 1.00 73.56 286 PRO A O 1
ATOM 2197 N N . THR A 1 287 ? -42.263 -16.976 38.296 1.00 73.44 287 THR A N 1
ATOM 2198 C CA . THR A 1 287 ? -43.221 -16.150 37.537 1.00 73.44 287 THR A CA 1
ATOM 2199 C C . THR A 1 287 ? -43.089 -16.293 36.017 1.00 73.44 287 THR A C 1
ATOM 2201 O O . THR A 1 287 ? -44.072 -16.127 35.303 1.00 73.44 287 THR A O 1
ATOM 2204 N N . TYR A 1 288 ? -41.889 -16.606 35.522 1.00 67.00 288 TYR A N 1
ATOM 2205 C CA . TYR A 1 288 ? -41.582 -16.730 34.093 1.00 67.00 288 TYR A CA 1
ATOM 2206 C C . TYR A 1 288 ? -41.391 -18.184 33.633 1.00 67.00 288 TYR A C 1
ATOM 2208 O O . TYR A 1 288 ? -40.941 -18.421 32.512 1.00 67.00 288 TYR A O 1
ATOM 2216 N N . ASN A 1 289 ? -41.729 -19.170 34.474 1.00 65.38 289 ASN A N 1
ATOM 2217 C CA . ASN A 1 289 ? -41.766 -20.564 34.047 1.00 65.38 289 ASN A CA 1
ATOM 2218 C C . ASN A 1 289 ? -42.930 -20.760 33.074 1.00 65.38 289 ASN A C 1
ATOM 2220 O O . ASN A 1 289 ? -44.091 -20.567 33.434 1.00 65.38 289 ASN A O 1
ATOM 2224 N N . LEU A 1 290 ? -42.627 -21.196 31.851 1.00 53.56 290 LEU A N 1
ATOM 2225 C CA . LEU A 1 290 ? -43.632 -21.785 30.974 1.00 53.56 290 LEU A CA 1
ATOM 2226 C C . LEU A 1 290 ? -44.186 -23.014 31.700 1.00 53.56 290 LEU A C 1
ATOM 2228 O O . LEU A 1 290 ? -43.484 -24.016 31.855 1.00 53.56 290 LEU A O 1
ATOM 2232 N N . ALA A 1 291 ? -45.417 -22.920 32.205 1.00 41.47 291 ALA A N 1
ATOM 2233 C CA . ALA A 1 291 ? -46.120 -24.065 32.756 1.00 41.47 291 ALA A CA 1
ATOM 2234 C C . ALA A 1 291 ? -46.113 -25.171 31.695 1.00 41.47 291 ALA A C 1
ATOM 2236 O O . ALA A 1 291 ? -46.624 -24.986 30.589 1.00 41.47 291 ALA A O 1
ATOM 2237 N N . LYS A 1 292 ? -45.491 -26.310 32.018 1.00 39.44 292 LYS A N 1
ATOM 2238 C CA . LYS A 1 292 ? -45.642 -27.529 31.229 1.00 39.44 292 LYS A CA 1
ATOM 2239 C C . LYS A 1 292 ? -47.132 -27.852 31.209 1.00 39.44 292 LYS A C 1
ATOM 2241 O O . LYS A 1 292 ? -47.683 -28.235 32.237 1.00 39.44 292 LYS A O 1
ATOM 2246 N N . ALA A 1 293 ? -47.767 -27.695 30.051 1.00 32.38 293 ALA A N 1
ATOM 2247 C CA . ALA A 1 293 ? -48.971 -28.447 29.758 1.00 32.38 293 ALA A CA 1
ATOM 2248 C C . ALA A 1 293 ? -48.613 -29.927 29.933 1.00 32.38 293 ALA A C 1
ATOM 2250 O O . ALA A 1 293 ? -47.627 -30.411 29.368 1.00 32.38 293 ALA A O 1
ATOM 2251 N N . GLU A 1 294 ? -49.357 -30.589 30.810 1.00 36.31 294 GLU A N 1
ATOM 2252 C CA . GLU A 1 294 ? -49.243 -32.009 31.095 1.00 36.31 294 GLU A CA 1
ATOM 2253 C C . GLU A 1 294 ? -49.268 -32.797 29.787 1.00 36.31 294 GLU A C 1
ATOM 2255 O O . GLU A 1 294 ? -50.237 -32.736 29.040 1.00 36.31 294 GLU A O 1
ATOM 2260 N N . ASN A 1 295 ? -48.204 -33.547 29.521 1.00 30.11 295 ASN A N 1
ATOM 2261 C CA . ASN A 1 295 ? -48.282 -34.745 28.703 1.00 30.11 295 ASN A CA 1
ATOM 2262 C C . ASN A 1 295 ? -47.267 -35.747 29.253 1.00 30.11 295 ASN A C 1
ATOM 2264 O O . ASN A 1 295 ? -46.052 -35.589 29.133 1.00 30.11 295 ASN A O 1
ATOM 2268 N N . ASN A 1 296 ? -47.822 -36.750 29.930 1.00 35.00 296 ASN A N 1
ATOM 2269 C CA . ASN A 1 296 ? -47.161 -37.959 30.395 1.00 35.00 296 ASN A CA 1
ATOM 2270 C C . ASN A 1 296 ? -46.487 -38.688 29.229 1.00 35.00 296 ASN A C 1
ATOM 2272 O O . ASN A 1 296 ? -47.193 -39.230 28.385 1.00 35.00 296 ASN A O 1
ATOM 2276 N N . VAL A 1 297 ? -45.159 -38.811 29.256 1.00 30.77 297 VAL A N 1
ATOM 2277 C CA . VAL A 1 297 ? -44.450 -39.998 28.750 1.00 30.77 297 VAL A CA 1
ATOM 2278 C C . VAL A 1 297 ? -43.208 -40.211 29.633 1.00 30.77 297 VAL A C 1
ATOM 2280 O O . VAL A 1 297 ? -42.431 -39.270 29.805 1.00 30.77 297 VAL A O 1
ATOM 2283 N N . PRO A 1 298 ? -43.012 -41.397 30.238 1.00 31.94 298 PRO A N 1
ATOM 2284 C CA . PRO A 1 298 ? -41.901 -41.653 31.145 1.00 31.94 298 PRO A CA 1
ATOM 2285 C C . PRO A 1 298 ? -40.624 -41.960 30.356 1.00 31.94 298 PRO A C 1
ATOM 2287 O O . PRO A 1 298 ? -40.603 -42.858 29.518 1.00 31.94 298 PRO A O 1
ATOM 2290 N N . SER A 1 299 ? -39.547 -41.231 30.633 1.00 28.77 299 SER A N 1
ATOM 2291 C CA . SER A 1 299 ? -38.208 -41.552 30.136 1.00 28.77 299 SER A CA 1
ATOM 2292 C C . SER A 1 299 ? -37.401 -42.202 31.256 1.00 28.77 299 SER A C 1
ATOM 2294 O O . SER A 1 299 ? -36.995 -41.532 32.207 1.00 28.77 299 SER A O 1
ATOM 2296 N N . GLU A 1 300 ? -37.224 -43.517 31.137 1.00 28.75 300 GLU A N 1
ATOM 2297 C CA . GLU A 1 300 ? -36.338 -44.339 31.957 1.00 28.75 300 GLU A CA 1
ATOM 2298 C C . GLU A 1 300 ? -34.874 -43.896 31.800 1.00 28.75 300 GLU A C 1
ATOM 2300 O O . GLU A 1 300 ? -34.369 -43.718 30.690 1.00 28.75 300 GLU A O 1
ATOM 2305 N N . GLU A 1 301 ? -34.176 -43.744 32.924 1.00 30.95 301 GLU A N 1
ATOM 2306 C CA . GLU A 1 301 ? -32.714 -43.713 32.969 1.00 30.95 301 GLU A CA 1
ATOM 2307 C C . GLU A 1 301 ? -32.153 -45.126 32.742 1.00 30.95 301 GLU A C 1
ATOM 2309 O O . GLU A 1 301 ? -32.669 -46.079 33.334 1.00 30.95 301 GLU A O 1
ATOM 2314 N N . PRO A 1 302 ? -30.999 -45.277 32.070 1.00 29.77 302 PRO A N 1
ATOM 2315 C CA . PRO A 1 302 ? -30.106 -46.370 32.387 1.00 29.77 302 PRO A CA 1
ATOM 2316 C C . PRO A 1 302 ? -28.849 -45.864 33.095 1.00 29.77 302 PRO A C 1
ATOM 2318 O O . PRO A 1 302 ? -28.171 -44.916 32.696 1.00 29.77 302 PRO A O 1
ATOM 2321 N N . LYS A 1 303 ? -28.578 -46.565 34.191 1.00 26.59 303 LYS A N 1
ATOM 2322 C CA . LYS A 1 303 ? -27.459 -46.429 35.112 1.00 26.59 303 LYS A CA 1
ATOM 2323 C C . LYS A 1 303 ? -26.119 -46.717 34.436 1.00 26.59 303 LYS A C 1
ATOM 2325 O O . LYS A 1 303 ? -25.997 -47.607 33.601 1.00 26.59 303 LYS A O 1
ATOM 2330 N N . LEU A 1 304 ? -25.100 -46.011 34.917 1.00 29.69 304 LEU A N 1
ATOM 2331 C CA . LEU A 1 304 ? -23.691 -46.366 34.783 1.00 29.69 304 LEU A CA 1
ATOM 2332 C C . LEU A 1 304 ? -23.412 -47.754 35.380 1.00 29.69 304 LEU A C 1
ATOM 2334 O O . LEU A 1 304 ? -23.754 -48.016 36.533 1.00 29.69 304 LEU A O 1
ATOM 2338 N N . SER A 1 305 ? -22.669 -48.573 34.642 1.00 27.66 305 SER A N 1
ATOM 2339 C CA . SER A 1 305 ? -21.818 -49.621 35.202 1.00 27.66 305 SER A CA 1
ATOM 2340 C C . SER A 1 305 ? -20.488 -49.635 34.457 1.00 27.66 305 SER A C 1
ATOM 2342 O O . SER A 1 305 ? -20.451 -49.707 33.229 1.00 27.66 305 SER A O 1
ATOM 2344 N N . ALA A 1 306 ? -19.407 -49.534 35.222 1.00 31.92 306 ALA A N 1
ATOM 2345 C CA . ALA A 1 306 ? -18.044 -49.762 34.776 1.00 31.92 306 ALA A CA 1
ATOM 2346 C C . ALA A 1 306 ? -17.776 -51.270 34.666 1.00 31.92 306 ALA A C 1
ATOM 2348 O O . ALA A 1 306 ? -18.230 -52.006 35.535 1.00 31.92 306 ALA A O 1
ATOM 2349 N N . GLU A 1 307 ? -17.041 -51.706 33.635 1.00 26.98 307 GLU A N 1
ATOM 2350 C CA . GLU A 1 307 ? -15.782 -52.471 33.756 1.00 26.98 307 GLU A CA 1
ATOM 2351 C C . GLU A 1 307 ? -15.276 -53.050 32.415 1.00 26.98 307 GLU A C 1
ATOM 2353 O O . GLU A 1 307 ? -16.047 -53.461 31.553 1.00 26.98 307 GLU A O 1
ATOM 2358 N N . ASN A 1 308 ? -13.939 -53.132 32.349 1.00 27.42 308 ASN A N 1
ATOM 2359 C CA . ASN A 1 308 ? -13.051 -53.961 31.517 1.00 27.42 308 ASN A CA 1
ATOM 2360 C C . ASN A 1 308 ? -12.554 -53.492 30.129 1.00 27.42 308 ASN A C 1
ATOM 2362 O O . ASN A 1 308 ? -13.178 -53.661 29.087 1.00 27.42 308 ASN A O 1
ATOM 2366 N N . LEU A 1 309 ? -11.321 -52.959 30.186 1.00 29.78 309 LEU A N 1
ATOM 2367 C CA . LEU A 1 309 ? -10.119 -53.274 29.391 1.00 29.78 309 LEU A CA 1
ATOM 2368 C C . LEU A 1 309 ? -10.275 -54.181 28.151 1.00 29.78 309 LEU A C 1
ATOM 2370 O O . LEU A 1 309 ? -10.524 -55.376 28.282 1.00 29.78 309 LEU A O 1
ATOM 2374 N N . ALA A 1 310 ? -9.862 -53.657 26.993 1.00 27.25 310 ALA A N 1
ATOM 2375 C CA . ALA A 1 310 ? -8.944 -54.351 26.086 1.00 27.25 310 ALA A CA 1
ATOM 2376 C C . ALA A 1 310 ? -8.227 -53.338 25.178 1.00 27.25 310 ALA A C 1
ATOM 2378 O O . ALA A 1 310 ? -8.838 -52.512 24.505 1.00 27.25 310 ALA A O 1
ATOM 2379 N N . SER A 1 311 ? -6.904 -53.405 25.209 1.00 32.03 311 SER A N 1
ATOM 2380 C CA . SER A 1 311 ? -5.943 -52.710 24.366 1.00 32.03 311 SER A CA 1
ATOM 2381 C C . SER A 1 311 ? -6.000 -53.208 22.920 1.00 32.03 311 SER A C 1
ATOM 2383 O O . SER A 1 311 ? -5.975 -54.411 22.669 1.00 32.03 311 SER A O 1
ATOM 2385 N N . THR A 1 312 ? -5.976 -52.295 21.948 1.00 26.48 312 THR A N 1
ATOM 2386 C CA . THR A 1 312 ? -5.412 -52.583 20.623 1.00 26.48 312 THR A CA 1
ATOM 2387 C C . THR A 1 312 ? -4.819 -51.302 20.048 1.00 26.48 312 THR A C 1
ATOM 2389 O O . THR A 1 312 ? -5.524 -50.347 19.731 1.00 26.48 312 THR A O 1
ATOM 2392 N N . GLU A 1 313 ? -3.493 -51.280 19.975 1.00 31.45 313 GLU A N 1
ATOM 2393 C CA . GLU A 1 313 ? -2.727 -50.315 19.201 1.00 31.45 313 GLU A CA 1
ATOM 2394 C C . GLU A 1 313 ? -3.048 -50.492 17.710 1.00 31.45 313 GLU A C 1
ATOM 2396 O O . GLU A 1 313 ? -2.980 -51.601 17.183 1.00 31.45 313 GLU A O 1
ATOM 2401 N N . ALA A 1 314 ? -3.358 -49.397 17.016 1.00 27.47 314 ALA A N 1
ATOM 2402 C CA . ALA A 1 314 ? -3.281 -49.328 15.562 1.00 27.47 314 ALA A CA 1
ATOM 2403 C C . ALA A 1 314 ? -2.746 -47.948 15.162 1.00 27.47 314 ALA A C 1
ATOM 2405 O O . ALA A 1 314 ? -3.255 -46.906 15.574 1.00 27.47 314 ALA A O 1
ATOM 2406 N N . SER A 1 315 ? -1.643 -47.989 14.423 1.00 29.11 315 SER A N 1
ATOM 2407 C CA . SER A 1 315 ? -0.729 -46.905 14.079 1.00 29.11 315 SER A CA 1
ATOM 2408 C C . SER A 1 315 ? -1.354 -45.737 13.297 1.00 29.11 315 SER A C 1
ATOM 2410 O O . SER A 1 315 ? -2.356 -45.910 12.603 1.00 29.11 315 SER A O 1
ATOM 2412 N N . PRO A 1 316 ? -0.726 -44.545 13.342 1.00 29.81 316 PRO A N 1
ATOM 2413 C CA . PRO A 1 316 ? -1.122 -43.401 12.530 1.00 29.81 316 PRO A CA 1
ATOM 2414 C C . PRO A 1 316 ? -0.852 -43.669 11.045 1.00 29.81 316 PRO A C 1
ATOM 2416 O O . PRO A 1 316 ? 0.272 -43.983 10.653 1.00 29.81 316 PRO A O 1
ATOM 2419 N N . SER A 1 317 ? -1.876 -43.501 10.211 1.00 28.03 317 SER A N 1
ATOM 2420 C CA . SER A 1 317 ? -1.730 -43.488 8.757 1.00 28.03 317 SER A CA 1
ATOM 2421 C C . SER A 1 317 ? -0.784 -42.348 8.347 1.00 28.03 317 SER A C 1
ATOM 2423 O O . SER A 1 317 ? -1.021 -41.197 8.729 1.00 28.03 317 SER A O 1
ATOM 2425 N N . PRO A 1 318 ? 0.289 -42.628 7.591 1.00 28.83 318 PRO A N 1
ATOM 2426 C CA . PRO A 1 318 ? 1.275 -41.629 7.226 1.00 28.83 318 PRO A CA 1
ATOM 2427 C C . PRO A 1 318 ? 0.694 -40.655 6.200 1.00 28.83 318 PRO A C 1
ATOM 2429 O O . PRO A 1 318 ? 0.220 -41.035 5.131 1.00 28.83 318 PRO A O 1
ATOM 2432 N N . MET A 1 319 ? 0.780 -39.372 6.540 1.00 31.02 319 MET A N 1
ATOM 2433 C CA . MET A 1 319 ? 0.743 -38.274 5.581 1.00 31.02 319 MET A CA 1
ATOM 2434 C C . MET A 1 319 ? 1.757 -38.568 4.463 1.00 31.02 319 MET A C 1
ATOM 2436 O O . MET A 1 319 ? 2.901 -38.901 4.788 1.00 31.02 319 MET A O 1
ATOM 2440 N N . PRO A 1 320 ? 1.423 -38.421 3.171 1.00 28.94 320 PRO A N 1
ATOM 2441 C CA . PRO A 1 320 ? 2.441 -38.460 2.134 1.00 28.94 320 PRO A CA 1
ATOM 2442 C C . PRO A 1 320 ? 3.290 -37.187 2.234 1.00 28.94 320 PRO A C 1
ATOM 2444 O O . PRO A 1 320 ? 2.987 -36.151 1.648 1.00 28.94 320 PRO A O 1
ATOM 2447 N N . SER A 1 321 ? 4.370 -37.263 3.011 1.00 33.78 321 SER A N 1
ATOM 2448 C CA . SER A 1 321 ? 5.509 -36.357 2.919 1.00 33.78 321 SER A CA 1
ATOM 2449 C C . SER A 1 321 ? 6.367 -36.800 1.737 1.00 33.78 321 SER A C 1
ATOM 2451 O O . SER A 1 321 ? 7.349 -37.526 1.895 1.00 33.78 321 SER A O 1
ATOM 2453 N N . SER A 1 322 ? 5.981 -36.386 0.536 1.00 26.56 322 SER A N 1
ATOM 2454 C CA . SER A 1 322 ? 6.907 -36.359 -0.590 1.00 26.56 322 SER A CA 1
ATOM 2455 C C . SER A 1 322 ? 7.489 -34.947 -0.676 1.00 26.56 322 SER A C 1
ATOM 2457 O O . SER A 1 322 ? 6.715 -33.988 -0.723 1.00 26.56 322 SER A O 1
ATOM 2459 N N . PRO A 1 323 ? 8.824 -34.776 -0.665 1.00 31.48 323 PRO A N 1
ATOM 2460 C CA . PRO A 1 323 ? 9.418 -33.479 -0.949 1.00 31.48 323 PRO A CA 1
ATOM 2461 C C . PRO A 1 323 ? 8.963 -33.039 -2.349 1.00 31.48 323 PRO A C 1
ATOM 2463 O O . PRO A 1 323 ? 8.944 -33.876 -3.259 1.00 31.48 323 PRO A O 1
ATOM 2466 N N . PRO A 1 324 ? 8.576 -31.766 -2.551 1.00 29.97 324 PRO A N 1
ATOM 2467 C CA . PRO A 1 324 ? 8.264 -31.283 -3.883 1.00 29.97 324 PRO A CA 1
ATOM 2468 C C . PRO A 1 324 ? 9.508 -31.467 -4.751 1.00 29.97 324 PRO A C 1
ATOM 2470 O O . PRO A 1 324 ? 10.577 -30.929 -4.460 1.00 29.97 324 PRO A O 1
ATOM 2473 N N . GLN A 1 325 ? 9.366 -32.278 -5.798 1.00 28.78 325 GLN A N 1
ATOM 2474 C CA . GLN A 1 325 ? 10.329 -32.363 -6.889 1.00 28.78 325 GLN A CA 1
ATOM 2475 C C . GLN A 1 325 ? 10.649 -30.931 -7.353 1.00 28.78 325 GLN A C 1
ATOM 2477 O O . GLN A 1 325 ? 9.717 -30.133 -7.513 1.00 28.78 325 GLN A O 1
ATOM 2482 N N . PRO A 1 326 ? 11.929 -30.563 -7.534 1.00 32.69 326 PRO A N 1
ATOM 2483 C CA . PRO A 1 326 ? 12.290 -29.210 -7.919 1.00 32.69 326 PRO A CA 1
ATOM 2484 C C . PRO A 1 326 ? 11.674 -28.903 -9.284 1.00 32.69 326 PRO A C 1
ATOM 2486 O O . PRO A 1 326 ? 12.032 -29.493 -10.300 1.00 32.69 326 PRO A O 1
ATOM 2489 N N . SER A 1 327 ? 10.717 -27.977 -9.295 1.00 41.38 327 SER A N 1
ATOM 2490 C CA . SER A 1 327 ? 10.165 -27.407 -10.518 1.00 41.38 327 SER A CA 1
ATOM 2491 C C . SER A 1 327 ? 11.308 -26.889 -11.392 1.00 41.38 327 SER A C 1
ATOM 2493 O O . SER A 1 327 ? 12.138 -26.122 -10.905 1.00 41.38 327 SER A O 1
ATOM 2495 N N . SER A 1 328 ? 11.308 -27.271 -12.666 1.00 57.94 328 SER A N 1
ATOM 2496 C CA . SER A 1 328 ? 12.326 -27.033 -13.703 1.00 57.94 328 SER A CA 1
ATOM 2497 C C . SER A 1 328 ? 12.624 -25.563 -14.059 1.00 57.94 328 SER A C 1
ATOM 2499 O O . SER A 1 328 ? 13.211 -25.300 -15.104 1.00 57.94 328 SER A O 1
ATOM 2501 N N . CYS A 1 329 ? 12.211 -24.593 -13.238 1.00 66.62 329 CYS A N 1
ATOM 2502 C CA . CYS A 1 329 ? 12.477 -23.174 -13.458 1.00 66.62 329 CYS A CA 1
ATOM 2503 C C . CYS A 1 329 ? 13.786 -22.771 -12.751 1.00 66.62 329 CYS A C 1
ATOM 2505 O O . CYS A 1 329 ? 13.853 -22.898 -11.520 1.00 66.62 329 CYS A O 1
ATOM 2507 N N . PRO A 1 330 ? 14.806 -22.279 -13.483 1.00 77.94 330 PRO A N 1
ATOM 2508 C CA . PRO A 1 330 ? 16.081 -21.866 -12.902 1.00 77.94 330 PRO A CA 1
ATOM 2509 C C . PRO A 1 330 ? 15.910 -20.847 -11.766 1.00 77.94 330 PRO A C 1
ATOM 2511 O O . PRO A 1 330 ? 15.000 -20.013 -11.768 1.00 77.94 330 PRO A O 1
ATOM 2514 N N . GLU A 1 331 ? 16.785 -20.896 -10.762 1.00 84.94 331 GLU A N 1
ATOM 2515 C CA . GLU A 1 331 ? 16.835 -19.838 -9.752 1.00 84.94 331 GLU A CA 1
ATOM 2516 C C . GLU A 1 331 ? 17.397 -18.547 -10.368 1.00 84.94 331 GLU A C 1
ATOM 2518 O O . GLU A 1 331 ? 18.280 -18.592 -11.225 1.00 84.94 331 GLU A O 1
ATOM 2523 N N . VAL A 1 332 ? 16.886 -17.386 -9.949 1.00 85.38 332 VAL A N 1
ATOM 2524 C CA . VAL A 1 332 ? 17.401 -16.091 -10.410 1.00 85.38 332 VAL A CA 1
ATOM 2525 C C . VAL A 1 332 ? 18.724 -15.797 -9.699 1.00 85.38 332 VAL A C 1
ATOM 2527 O O . VAL A 1 332 ? 18.781 -15.707 -8.465 1.00 85.38 332 VAL A O 1
ATOM 2530 N N . MET A 1 333 ? 19.802 -15.603 -10.464 1.00 83.19 333 MET A N 1
ATOM 2531 C CA . MET A 1 333 ? 21.090 -15.209 -9.898 1.00 83.19 333 MET A CA 1
ATOM 2532 C C . MET A 1 333 ? 20.964 -13.851 -9.205 1.00 83.19 333 MET A C 1
ATOM 2534 O O . MET A 1 333 ? 20.638 -12.832 -9.815 1.00 83.19 333 MET A O 1
ATOM 2538 N N . SER A 1 334 ? 21.252 -13.813 -7.909 1.00 82.31 334 SER A N 1
ATOM 2539 C CA . SER A 1 334 ? 21.114 -12.582 -7.136 1.00 82.31 334 SER A CA 1
ATOM 2540 C C . SER A 1 334 ? 22.203 -11.575 -7.514 1.00 82.31 334 SER A C 1
ATOM 2542 O O . SER A 1 334 ? 23.392 -11.861 -7.404 1.00 82.31 334 SER A O 1
ATOM 2544 N N . THR A 1 335 ? 21.808 -10.366 -7.920 1.00 75.81 335 THR A N 1
ATOM 2545 C CA . THR A 1 335 ? 22.752 -9.254 -8.105 1.00 75.81 335 THR A CA 1
ATOM 2546 C C . THR A 1 335 ? 23.382 -8.878 -6.759 1.00 75.81 335 THR A C 1
ATOM 2548 O O . THR A 1 335 ? 22.637 -8.671 -5.794 1.00 75.81 335 THR A O 1
ATOM 2551 N N . PRO A 1 336 ? 24.719 -8.753 -6.664 1.00 73.38 336 PRO A N 1
ATOM 2552 C CA . PRO A 1 336 ? 25.376 -8.267 -5.456 1.00 73.38 336 PRO A CA 1
ATOM 2553 C C . PRO A 1 336 ? 24.831 -6.885 -5.099 1.00 73.38 336 PRO A C 1
ATOM 2555 O O . PRO A 1 336 ? 24.895 -5.977 -5.910 1.00 73.38 336 PRO A O 1
ATOM 2558 N N . GLN A 1 337 ? 24.285 -6.699 -3.904 1.00 66.81 337 GLN A N 1
ATOM 2559 C CA . GLN A 1 337 ? 23.698 -5.420 -3.496 1.00 66.81 337 GLN A CA 1
ATOM 2560 C C . GLN A 1 337 ? 24.130 -5.075 -2.073 1.00 66.81 337 GLN A C 1
ATOM 2562 O O . GLN A 1 337 ? 24.273 -5.949 -1.215 1.00 66.81 337 GLN A O 1
ATOM 2567 N N . LYS A 1 338 ? 24.311 -3.781 -1.804 1.00 55.50 338 LYS A N 1
ATOM 2568 C CA . LYS A 1 338 ? 24.495 -3.275 -0.441 1.00 55.50 338 LYS A CA 1
ATOM 2569 C C . LYS A 1 338 ? 23.107 -3.134 0.192 1.00 55.50 338 LYS A C 1
ATOM 2571 O O . LYS A 1 338 ? 22.421 -2.148 -0.046 1.00 55.50 338 LYS A O 1
ATOM 2576 N N . GLY A 1 339 ? 22.663 -4.162 0.917 1.00 55.88 339 GLY A N 1
ATOM 2577 C CA . GLY A 1 339 ? 21.383 -4.173 1.638 1.00 55.88 339 GLY A CA 1
ATOM 2578 C C . GLY A 1 339 ? 20.585 -5.476 1.502 1.00 55.88 339 GLY A C 1
ATOM 2579 O O . GLY A 1 339 ? 20.925 -6.372 0.730 1.00 55.88 339 GLY A O 1
ATOM 2580 N N . SER A 1 340 ? 19.494 -5.582 2.263 1.00 55.66 340 SER A N 1
ATOM 2581 C CA . SER A 1 340 ? 18.637 -6.779 2.335 1.00 55.66 340 SER A CA 1
ATOM 2582 C C . SER A 1 340 ? 17.378 -6.734 1.461 1.00 55.66 340 SER A C 1
ATOM 2584 O O . SER A 1 340 ? 16.593 -7.671 1.514 1.00 55.66 340 SER A O 1
ATOM 2586 N N . GLY A 1 341 ? 17.182 -5.698 0.630 1.00 63.66 341 GLY A N 1
ATOM 2587 C CA . GLY A 1 341 ? 15.938 -5.487 -0.136 1.00 63.66 341 GLY A CA 1
ATOM 2588 C C . GLY A 1 341 ? 15.482 -6.716 -0.936 1.00 63.66 341 GLY A C 1
ATOM 2589 O O . GLY A 1 341 ? 14.376 -7.203 -0.734 1.00 63.66 341 GLY A O 1
ATOM 2590 N N . LEU A 1 342 ? 16.368 -7.277 -1.766 1.00 68.44 342 LEU A N 1
ATOM 2591 C CA . LEU A 1 342 ? 16.121 -8.546 -2.471 1.00 68.44 342 LEU A CA 1
ATOM 2592 C C . LEU A 1 342 ? 15.782 -9.729 -1.544 1.00 68.44 342 LEU A C 1
ATOM 2594 O O . LEU A 1 342 ? 14.892 -10.508 -1.858 1.00 68.44 342 LEU A O 1
ATOM 2598 N N . LYS A 1 343 ? 16.469 -9.878 -0.401 1.00 68.25 343 LYS A N 1
ATOM 2599 C CA . LYS A 1 343 ? 16.183 -10.964 0.557 1.00 68.25 343 LYS A CA 1
ATOM 2600 C C . LYS A 1 343 ? 14.780 -10.814 1.151 1.00 68.25 343 LYS A C 1
ATOM 2602 O O . LYS A 1 343 ? 14.072 -11.802 1.300 1.00 68.25 343 LYS A O 1
ATOM 2607 N N . THR A 1 344 ? 14.373 -9.580 1.452 1.00 63.50 344 THR A N 1
ATOM 2608 C CA . THR A 1 344 ? 13.022 -9.258 1.928 1.00 63.50 344 THR A CA 1
ATOM 2609 C C . THR A 1 344 ? 11.979 -9.577 0.871 1.00 63.50 344 THR A C 1
ATOM 2611 O O . THR A 1 344 ? 11.018 -10.267 1.185 1.00 63.50 344 THR A O 1
ATOM 2614 N N . LEU A 1 345 ? 12.202 -9.158 -0.380 1.00 70.81 345 LEU A N 1
ATOM 2615 C CA . LEU A 1 345 ? 11.326 -9.522 -1.490 1.00 70.81 345 LEU A CA 1
ATOM 2616 C C . LEU A 1 345 ? 11.183 -11.050 -1.586 1.00 70.81 345 LEU A C 1
ATOM 2618 O O . LEU A 1 345 ? 10.063 -11.541 -1.587 1.00 70.81 345 LEU A O 1
ATOM 2622 N N . LYS A 1 346 ? 12.288 -11.807 -1.566 1.00 73.94 346 LYS A N 1
ATOM 2623 C CA . LYS A 1 346 ? 12.260 -13.282 -1.581 1.00 73.94 346 LYS A CA 1
ATOM 2624 C C . LYS A 1 346 ? 11.440 -13.886 -0.437 1.00 73.94 346 LYS A C 1
ATOM 2626 O O . LYS A 1 346 ? 10.736 -14.862 -0.662 1.00 73.94 346 LYS A O 1
ATOM 2631 N N . ARG A 1 347 ? 11.505 -13.308 0.769 1.00 71.62 347 ARG A N 1
ATOM 2632 C CA . ARG A 1 347 ? 10.702 -13.742 1.926 1.00 71.62 347 ARG A CA 1
ATOM 2633 C C . ARG A 1 347 ? 9.224 -13.393 1.762 1.00 71.62 347 ARG A C 1
ATOM 2635 O O . ARG A 1 347 ? 8.387 -14.247 1.990 1.00 71.62 347 ARG A O 1
ATOM 2642 N N . THR A 1 348 ? 8.875 -12.188 1.312 1.00 70.44 348 THR A N 1
ATOM 2643 C CA . THR A 1 348 ? 7.469 -11.852 1.011 1.00 70.44 348 THR A CA 1
ATOM 2644 C C . THR A 1 348 ? 6.905 -12.773 -0.073 1.00 70.44 348 THR A C 1
ATOM 2646 O O . THR A 1 348 ? 5.768 -13.224 0.009 1.00 70.44 348 THR A O 1
ATOM 2649 N N . LEU A 1 349 ? 7.725 -13.106 -1.069 1.00 75.56 349 LEU A N 1
ATOM 2650 C CA . LEU A 1 349 ? 7.367 -14.024 -2.142 1.00 75.56 349 LEU A CA 1
ATOM 2651 C C . LEU A 1 349 ? 7.371 -15.502 -1.713 1.00 75.56 349 LEU A C 1
ATOM 2653 O O . LEU A 1 349 ? 6.836 -16.328 -2.451 1.00 75.56 349 LEU A O 1
ATOM 2657 N N . SER A 1 350 ? 7.917 -15.864 -0.542 1.00 76.19 350 SER A N 1
ATOM 2658 C CA . SER A 1 350 ? 7.927 -17.262 -0.084 1.00 76.19 350 SER A CA 1
ATOM 2659 C C . SER A 1 350 ? 6.528 -17.780 0.234 1.00 76.19 350 SER A C 1
ATOM 2661 O O . SER A 1 350 ? 6.319 -18.986 0.159 1.00 76.19 350 SER A O 1
ATOM 2663 N N . LEU A 1 351 ? 5.566 -16.884 0.493 1.00 74.50 351 LEU A N 1
ATOM 2664 C CA . LEU A 1 351 ? 4.140 -17.217 0.585 1.00 74.50 351 LEU A CA 1
ATOM 2665 C C . LEU A 1 351 ? 3.652 -17.969 -0.662 1.00 74.50 351 LEU A C 1
ATOM 2667 O O . LEU A 1 351 ? 2.885 -18.919 -0.549 1.00 74.50 351 LEU A O 1
ATOM 2671 N N . PHE A 1 352 ? 4.145 -17.608 -1.853 1.00 74.56 352 PHE A N 1
ATOM 2672 C CA . PHE A 1 352 ? 3.809 -18.319 -3.090 1.00 74.56 352 PHE A CA 1
ATOM 2673 C C . PHE A 1 352 ? 4.442 -19.713 -3.169 1.00 74.56 352 PHE A C 1
ATOM 2675 O O . PHE A 1 352 ? 3.952 -20.560 -3.908 1.00 74.56 352 PHE A O 1
ATOM 2682 N N . GLY A 1 353 ? 5.501 -19.972 -2.396 1.00 67.31 353 GLY A N 1
ATOM 2683 C CA . GLY A 1 353 ? 6.107 -21.295 -2.249 1.00 67.31 353 GLY A CA 1
ATOM 2684 C C . GLY A 1 353 ? 5.350 -22.229 -1.297 1.00 67.31 353 GLY A C 1
ATOM 2685 O O . GLY A 1 353 ? 5.559 -23.436 -1.362 1.00 67.31 353 GLY A O 1
ATOM 2686 N N . GLU A 1 354 ? 4.468 -21.703 -0.438 1.00 72.19 354 GLU A N 1
ATOM 2687 C CA . GLU A 1 354 ? 3.578 -22.511 0.416 1.00 72.19 354 GLU A CA 1
ATOM 2688 C C . GLU A 1 354 ? 2.400 -23.105 -0.374 1.00 72.19 354 GLU A C 1
ATOM 2690 O O . GLU A 1 354 ? 1.751 -24.049 0.080 1.00 72.19 354 GLU A O 1
ATOM 2695 N N . ILE A 1 355 ? 2.116 -22.554 -1.558 1.00 74.50 355 ILE A N 1
ATOM 2696 C CA . ILE A 1 355 ? 1.040 -23.013 -2.434 1.00 74.50 355 ILE A CA 1
ATOM 2697 C C . ILE A 1 355 ? 1.507 -24.294 -3.142 1.00 74.50 355 ILE A C 1
ATOM 2699 O O . ILE A 1 355 ? 2.553 -24.275 -3.797 1.00 74.50 355 ILE A O 1
ATOM 2703 N N . PRO A 1 356 ? 0.758 -25.411 -3.045 1.00 71.75 356 PRO A N 1
ATOM 2704 C CA . PRO A 1 356 ? 1.121 -26.645 -3.730 1.00 71.75 356 PRO A CA 1
ATOM 2705 C C . PRO A 1 356 ? 1.282 -26.437 -5.240 1.00 71.75 356 PRO A C 1
ATOM 2707 O O . PRO A 1 356 ? 0.503 -25.723 -5.876 1.00 71.75 356 PRO A O 1
ATOM 2710 N N . ALA A 1 357 ? 2.288 -27.092 -5.822 1.00 67.62 357 ALA A N 1
ATOM 2711 C CA . ALA A 1 357 ? 2.577 -26.986 -7.247 1.00 67.62 357 ALA A CA 1
ATOM 2712 C C . ALA A 1 357 ? 1.357 -27.385 -8.100 1.00 67.62 357 ALA A C 1
ATOM 2714 O O . ALA A 1 357 ? 0.730 -28.415 -7.860 1.00 67.62 357 ALA A O 1
ATOM 2715 N N . GLY A 1 358 ? 1.037 -26.566 -9.106 1.00 68.88 358 GLY A N 1
ATOM 2716 C CA . GLY A 1 358 ? -0.088 -26.792 -10.021 1.00 68.88 358 GLY A CA 1
ATOM 2717 C C . GLY A 1 358 ? -1.424 -26.180 -9.583 1.00 68.88 358 GLY A C 1
ATOM 2718 O O . GLY A 1 358 ? -2.379 -26.238 -10.354 1.00 68.88 358 GLY A O 1
ATOM 2719 N N . ILE A 1 359 ? -1.500 -25.564 -8.397 1.00 78.75 359 ILE A N 1
ATOM 2720 C CA . ILE A 1 359 ? -2.697 -24.843 -7.944 1.00 78.75 359 ILE A CA 1
ATOM 2721 C C . ILE A 1 359 ? -2.567 -23.350 -8.276 1.00 78.75 359 ILE A C 1
ATOM 2723 O O . ILE A 1 359 ? -1.674 -22.662 -7.775 1.00 78.75 359 ILE A O 1
ATOM 2727 N N . ASP A 1 360 ? -3.489 -22.849 -9.101 1.00 83.38 360 ASP A N 1
ATOM 2728 C CA . ASP A 1 360 ? -3.680 -21.416 -9.358 1.00 83.38 360 ASP A CA 1
ATOM 2729 C C . ASP A 1 360 ? -4.662 -20.852 -8.321 1.00 83.38 360 ASP A C 1
ATOM 2731 O O . ASP A 1 360 ? -5.766 -21.385 -8.155 1.00 83.38 360 ASP A O 1
ATOM 2735 N N . ILE A 1 361 ? -4.281 -19.772 -7.633 1.00 83.81 361 ILE A N 1
ATOM 2736 C CA . ILE A 1 361 ? -5.111 -19.085 -6.630 1.00 83.81 361 ILE A CA 1
ATOM 2737 C C . ILE A 1 361 ? -6.486 -18.732 -7.203 1.00 83.81 361 ILE A C 1
ATOM 2739 O O . ILE A 1 361 ? -7.469 -18.769 -6.464 1.00 83.81 361 ILE A O 1
ATOM 2743 N N . ASP A 1 362 ? -6.589 -18.451 -8.507 1.00 86.00 362 ASP A N 1
ATOM 2744 C CA . ASP A 1 362 ? -7.860 -18.093 -9.143 1.00 86.00 362 ASP A CA 1
ATOM 2745 C C . ASP A 1 362 ? -8.941 -19.188 -9.030 1.00 86.00 362 ASP A C 1
ATOM 2747 O O . ASP A 1 362 ? -10.133 -18.878 -8.999 1.00 86.00 362 ASP A O 1
ATOM 2751 N N . THR A 1 363 ? -8.534 -20.454 -8.868 1.00 86.25 363 THR A N 1
ATOM 2752 C CA . THR A 1 363 ? -9.440 -21.607 -8.692 1.00 86.25 363 THR A CA 1
ATOM 2753 C C . THR A 1 363 ? -10.095 -21.675 -7.308 1.00 86.25 363 THR A C 1
ATOM 2755 O O . THR A 1 363 ? -11.078 -22.394 -7.120 1.00 86.25 363 THR A O 1
ATOM 2758 N N . LEU A 1 364 ? -9.579 -20.923 -6.332 1.00 86.69 364 LEU A N 1
ATOM 2759 C CA . LEU A 1 364 ? -10.090 -20.902 -4.963 1.00 86.69 364 LEU A CA 1
ATOM 2760 C C . LEU A 1 364 ? -11.366 -20.054 -4.837 1.00 86.69 364 LEU A C 1
ATOM 2762 O O . LEU A 1 364 ? -11.687 -19.192 -5.667 1.00 86.69 364 LEU A O 1
ATOM 2766 N N . SER A 1 365 ? -12.098 -20.242 -3.735 1.00 86.31 365 SER A N 1
ATOM 2767 C CA . SER A 1 365 ? -13.288 -19.433 -3.467 1.00 86.31 365 SER A CA 1
ATOM 2768 C C . SER A 1 365 ? -12.928 -17.947 -3.334 1.00 86.31 365 SER A C 1
ATOM 2770 O O . SER A 1 365 ? -11.820 -17.579 -2.936 1.00 86.31 365 SER A O 1
ATOM 2772 N N . LYS A 1 366 ? -13.868 -17.050 -3.660 1.00 84.81 366 LYS A N 1
ATOM 2773 C CA . LYS A 1 366 ? -13.623 -15.597 -3.609 1.00 84.81 366 LYS A CA 1
ATOM 2774 C C . LYS A 1 366 ? -13.157 -15.125 -2.223 1.00 84.81 366 LYS A C 1
ATOM 2776 O O . LYS A 1 366 ? -12.324 -14.226 -2.143 1.00 84.81 366 LYS A O 1
ATOM 2781 N N . SER A 1 367 ? -13.664 -15.729 -1.145 1.00 84.12 367 SER A N 1
ATOM 2782 C CA . SER A 1 367 ? -13.238 -15.406 0.221 1.00 84.12 367 SER A CA 1
ATOM 2783 C C . SER A 1 367 ? -11.806 -15.862 0.501 1.00 84.12 367 SER A C 1
ATOM 2785 O O . SER A 1 367 ? -11.035 -15.093 1.062 1.00 84.12 367 SER A O 1
ATOM 2787 N N . GLN A 1 368 ? -11.414 -17.058 0.051 1.00 85.50 368 GLN A N 1
ATOM 2788 C CA . GLN A 1 368 ? -10.044 -17.562 0.200 1.00 85.50 368 GLN A CA 1
ATOM 2789 C C . GLN A 1 368 ? -9.033 -16.726 -0.589 1.00 85.50 368 GLN A C 1
ATOM 2791 O O . GLN A 1 368 ? -7.985 -16.373 -0.054 1.00 85.50 368 GLN A O 1
ATOM 2796 N N . ARG A 1 369 ? -9.363 -16.354 -1.834 1.00 88.44 369 ARG A N 1
ATOM 2797 C CA . ARG A 1 369 ? -8.527 -15.468 -2.662 1.00 88.44 369 ARG A CA 1
ATOM 2798 C C . ARG A 1 369 ? -8.290 -14.123 -1.982 1.00 88.44 369 ARG A C 1
ATOM 2800 O O . ARG A 1 369 ? -7.157 -13.652 -1.918 1.00 88.44 369 ARG A O 1
ATOM 2807 N N . ARG A 1 370 ? -9.359 -13.533 -1.439 1.00 87.00 370 ARG A N 1
ATOM 2808 C CA . ARG A 1 370 ? -9.283 -12.280 -0.681 1.00 87.00 370 ARG A CA 1
ATOM 2809 C C . ARG A 1 370 ? -8.453 -12.408 0.584 1.00 87.00 370 ARG A C 1
ATOM 2811 O O . ARG A 1 370 ? -7.677 -11.507 0.859 1.00 87.00 370 ARG A O 1
ATOM 2818 N N . GLU A 1 371 ? -8.574 -13.513 1.310 1.00 84.25 371 GLU A N 1
ATOM 2819 C CA . GLU A 1 371 ? -7.790 -13.741 2.525 1.00 84.25 371 GLU A CA 1
ATOM 2820 C C . GLU A 1 371 ? -6.292 -13.879 2.226 1.00 84.25 371 GLU A C 1
ATOM 2822 O O . GLU A 1 371 ? -5.468 -13.263 2.899 1.00 84.25 371 GLU A O 1
ATOM 2827 N N . LEU A 1 372 ? -5.929 -14.624 1.176 1.00 83.19 372 LEU A N 1
ATOM 2828 C CA . LEU A 1 372 ? -4.537 -14.747 0.728 1.00 83.19 372 LEU A CA 1
ATOM 2829 C C . LEU A 1 372 ? -3.951 -13.389 0.325 1.00 83.19 372 LEU A C 1
ATOM 2831 O O . LEU A 1 372 ? -2.842 -13.049 0.740 1.00 83.19 372 LEU A O 1
ATOM 2835 N N . GLN A 1 373 ? -4.713 -12.585 -0.421 1.00 86.62 373 GLN A N 1
ATOM 2836 C CA . GLN A 1 373 ? -4.320 -11.220 -0.766 1.00 86.62 373 GLN A CA 1
ATOM 2837 C C . GLN A 1 373 ? -4.198 -10.327 0.480 1.00 86.62 373 GLN A C 1
ATOM 2839 O O . GLN A 1 373 ? -3.209 -9.614 0.632 1.00 86.62 373 GLN A O 1
ATOM 2844 N N . ALA A 1 374 ? -5.164 -10.382 1.399 1.00 80.81 374 ALA A N 1
ATOM 2845 C CA . ALA A 1 374 ? -5.131 -9.619 2.643 1.00 80.81 374 ALA A CA 1
ATOM 2846 C C . ALA A 1 374 ? -3.923 -9.999 3.511 1.00 80.81 374 ALA A C 1
ATOM 2848 O O . ALA A 1 374 ? -3.366 -9.146 4.197 1.00 80.81 374 ALA A O 1
ATOM 2849 N N . ARG A 1 375 ? -3.495 -11.266 3.486 1.00 78.50 375 ARG A N 1
ATOM 2850 C CA . ARG A 1 375 ? -2.290 -11.736 4.181 1.00 78.50 375 ARG A CA 1
ATOM 2851 C C . ARG A 1 375 ? -1.018 -11.164 3.546 1.00 78.50 375 ARG A C 1
ATOM 2853 O O . ARG A 1 375 ? -0.197 -10.591 4.255 1.00 78.50 375 ARG A O 1
ATOM 2860 N N . LEU A 1 376 ? -0.926 -11.182 2.211 1.00 77.81 376 LEU A N 1
ATOM 2861 C CA . LEU A 1 376 ? 0.165 -10.537 1.464 1.00 77.81 376 LEU A CA 1
ATOM 2862 C C . LEU A 1 376 ? 0.280 -9.031 1.778 1.00 77.81 376 LEU A C 1
ATOM 2864 O O . LEU A 1 376 ? 1.384 -8.489 1.827 1.00 77.81 376 LEU A O 1
ATOM 2868 N N . GLU A 1 377 ? -0.851 -8.355 2.004 1.00 76.94 377 GLU A N 1
ATOM 2869 C CA . GLU A 1 377 ? -0.894 -6.935 2.375 1.00 76.94 377 GLU A CA 1
ATOM 2870 C C . GLU A 1 377 ? -0.563 -6.672 3.859 1.00 76.94 377 GLU A C 1
ATOM 2872 O O . GLU A 1 377 ? 0.121 -5.686 4.153 1.00 76.94 377 GLU A O 1
ATOM 2877 N N . ARG A 1 378 ? -1.011 -7.535 4.786 1.00 70.62 378 ARG A N 1
ATOM 2878 C CA . ARG A 1 378 ? -0.778 -7.416 6.243 1.00 70.62 378 ARG A CA 1
ATOM 2879 C C . ARG A 1 378 ? 0.677 -7.686 6.643 1.00 70.62 378 ARG A C 1
ATOM 2881 O O . ARG A 1 378 ? 1.201 -7.006 7.526 1.00 70.62 378 ARG A O 1
ATOM 2888 N N . ASP A 1 379 ? 1.361 -8.587 5.940 1.00 63.09 379 ASP A N 1
ATOM 2889 C CA . ASP A 1 379 ? 2.694 -9.074 6.321 1.00 63.09 379 ASP A CA 1
ATOM 2890 C C . ASP A 1 379 ? 3.841 -8.062 6.095 1.00 63.09 379 ASP A C 1
ATOM 2892 O O . ASP A 1 379 ? 4.984 -8.328 6.462 1.00 63.09 379 ASP A O 1
ATOM 2896 N N . ALA A 1 380 ? 3.587 -6.872 5.535 1.00 57.03 380 ALA A N 1
ATOM 2897 C CA . ALA A 1 380 ? 4.642 -5.893 5.241 1.00 57.03 380 ALA A CA 1
ATOM 2898 C C . ALA A 1 380 ? 5.288 -5.269 6.494 1.00 57.03 380 ALA A C 1
ATOM 2900 O O . ALA A 1 380 ? 6.491 -5.001 6.497 1.00 57.03 380 ALA A O 1
ATOM 2901 N N . VAL A 1 381 ? 4.504 -5.021 7.552 1.00 56.94 381 VAL A N 1
ATOM 2902 C CA . VAL A 1 381 ? 4.997 -4.379 8.788 1.00 56.94 381 VAL A CA 1
ATOM 2903 C C . VAL A 1 381 ? 5.746 -5.384 9.658 1.00 56.94 381 VAL A C 1
ATOM 2905 O O . VAL A 1 381 ? 6.850 -5.092 10.115 1.00 56.94 381 VAL A O 1
ATOM 2908 N N . ASP A 1 382 ? 5.202 -6.587 9.836 1.00 59.47 382 ASP A N 1
ATOM 2909 C CA . ASP A 1 382 ? 5.858 -7.634 10.623 1.00 59.47 382 ASP A CA 1
ATOM 2910 C C . ASP A 1 382 ? 7.126 -8.150 9.917 1.00 59.47 382 ASP A C 1
ATOM 2912 O O . ASP A 1 382 ? 8.175 -8.282 10.556 1.00 59.47 382 ASP A O 1
ATOM 2916 N N . ALA A 1 383 ? 7.105 -8.277 8.581 1.00 61.41 383 ALA A N 1
ATOM 2917 C CA . ALA A 1 383 ? 8.312 -8.560 7.801 1.00 61.41 383 ALA A CA 1
ATOM 2918 C C . ALA A 1 383 ? 9.379 -7.459 7.936 1.00 61.41 383 ALA A C 1
ATOM 2920 O O . ALA A 1 383 ? 10.571 -7.773 7.931 1.00 61.41 383 ALA A O 1
ATOM 2921 N N . ALA A 1 384 ? 8.994 -6.185 8.092 1.00 58.38 384 ALA A N 1
ATOM 2922 C CA . ALA A 1 384 ? 9.938 -5.091 8.338 1.00 58.38 384 ALA A CA 1
ATOM 2923 C C . ALA A 1 384 ? 10.630 -5.219 9.708 1.00 58.38 384 ALA A C 1
ATOM 2925 O O . ALA A 1 384 ? 11.844 -5.025 9.814 1.00 58.38 384 ALA A O 1
ATOM 2926 N N . ILE A 1 385 ? 9.880 -5.600 10.750 1.00 62.16 385 ILE A N 1
ATOM 2927 C CA . ILE A 1 385 ? 10.405 -5.799 12.112 1.00 62.16 385 ILE A CA 1
ATOM 2928 C C . ILE A 1 385 ? 11.377 -6.982 12.155 1.00 62.16 385 ILE A C 1
ATOM 2930 O O . ILE A 1 385 ? 12.475 -6.872 12.714 1.00 62.16 385 ILE A O 1
ATOM 2934 N N . GLU A 1 386 ? 10.989 -8.112 11.563 1.00 65.94 386 GLU A N 1
ATOM 2935 C CA . GLU A 1 386 ? 11.843 -9.299 11.468 1.00 65.94 386 GLU A CA 1
ATOM 2936 C C . GLU A 1 386 ? 13.094 -9.018 10.632 1.00 65.94 386 GLU A C 1
ATOM 2938 O O . GLU A 1 386 ? 14.199 -9.377 11.035 1.00 65.94 386 GLU A O 1
ATOM 2943 N N . ARG A 1 387 ? 12.958 -8.271 9.531 1.00 64.88 387 ARG A N 1
ATOM 2944 C CA . ARG A 1 387 ? 14.081 -7.837 8.691 1.00 64.88 387 ARG A CA 1
ATOM 2945 C C . ARG A 1 387 ? 15.124 -7.051 9.474 1.00 64.88 387 ARG A C 1
ATOM 2947 O O . ARG A 1 387 ? 16.312 -7.355 9.374 1.00 64.88 387 ARG A O 1
ATOM 2954 N N . TRP A 1 388 ? 14.709 -6.029 10.227 1.00 68.19 388 TRP A N 1
ATOM 2955 C CA . TRP A 1 388 ? 15.647 -5.232 11.023 1.00 68.19 388 TRP A CA 1
ATOM 2956 C C . TRP A 1 388 ? 16.379 -6.105 12.047 1.00 68.19 388 TRP A C 1
ATOM 2958 O O . TRP A 1 388 ? 17.584 -5.954 12.246 1.00 68.19 388 TRP A O 1
ATOM 2968 N N . ARG A 1 389 ? 15.671 -7.068 12.649 1.00 69.06 389 ARG A N 1
ATOM 2969 C CA . ARG A 1 389 ? 16.243 -8.025 13.602 1.00 69.06 389 ARG A CA 1
ATOM 2970 C C . ARG A 1 389 ? 17.284 -8.939 12.952 1.00 69.06 389 ARG A C 1
ATOM 2972 O O . ARG A 1 389 ? 18.380 -9.068 13.498 1.00 69.06 389 ARG A O 1
ATOM 2979 N N . ASP A 1 390 ? 16.957 -9.545 11.817 1.00 68.88 390 ASP A N 1
ATOM 2980 C CA . ASP A 1 390 ? 17.813 -10.516 11.130 1.00 68.88 390 ASP A CA 1
ATOM 2981 C C . ASP A 1 390 ? 19.092 -9.856 10.588 1.00 68.88 390 ASP A C 1
ATOM 2983 O O . ASP A 1 390 ? 20.192 -10.382 10.784 1.00 68.88 390 ASP A O 1
ATOM 2987 N N . ASP A 1 391 ? 18.978 -8.663 9.989 1.00 64.12 391 ASP A N 1
ATOM 2988 C CA . ASP A 1 391 ? 20.130 -7.889 9.503 1.00 64.12 391 ASP A CA 1
ATOM 2989 C C . ASP A 1 391 ? 21.067 -7.495 10.653 1.00 64.12 391 ASP A C 1
ATOM 2991 O O . ASP A 1 391 ? 22.292 -7.598 10.536 1.00 64.12 391 ASP A O 1
ATOM 2995 N N . ASN A 1 392 ? 20.503 -7.096 11.796 1.00 67.31 392 ASN A N 1
ATOM 2996 C CA . ASN A 1 392 ? 21.292 -6.787 12.980 1.00 67.31 392 ASN A CA 1
ATOM 2997 C C . ASN A 1 392 ? 22.030 -8.025 13.514 1.00 67.31 392 ASN A C 1
ATOM 2999 O O . ASN A 1 392 ? 23.222 -7.959 13.807 1.00 67.31 392 ASN A O 1
ATOM 3003 N N . GLN A 1 393 ? 21.351 -9.173 13.604 1.00 72.50 393 GLN A N 1
ATOM 3004 C CA . GLN A 1 393 ? 21.978 -10.427 14.033 1.00 72.50 393 GLN A CA 1
ATOM 3005 C C . GLN A 1 393 ? 23.088 -10.880 13.078 1.00 72.50 393 GLN A C 1
ATOM 3007 O O . GLN A 1 393 ? 24.117 -11.374 13.539 1.00 72.50 393 GLN A O 1
ATOM 3012 N N . ALA A 1 394 ? 22.911 -10.705 11.766 1.00 67.25 394 ALA A N 1
ATOM 3013 C CA . ALA A 1 394 ? 23.933 -11.031 10.777 1.00 67.25 394 ALA A CA 1
ATOM 3014 C C . ALA A 1 394 ? 25.201 -10.179 10.959 1.00 67.25 394 ALA A C 1
ATOM 3016 O O . ALA A 1 394 ? 26.302 -10.724 10.948 1.00 67.25 394 ALA A O 1
ATOM 3017 N N . LEU A 1 395 ? 25.062 -8.870 11.197 1.00 63.44 395 LEU A N 1
ATOM 3018 C CA . LEU A 1 395 ? 26.207 -7.984 11.452 1.00 63.44 395 LEU A CA 1
ATOM 3019 C C . LEU A 1 395 ? 26.918 -8.296 12.771 1.00 63.44 395 LEU A C 1
ATOM 3021 O O . LEU A 1 395 ? 28.148 -8.299 12.813 1.00 63.44 395 LEU A O 1
ATOM 3025 N N . VAL A 1 396 ? 26.157 -8.619 13.822 1.00 66.44 396 VAL A N 1
ATOM 3026 C CA . VAL A 1 396 ? 26.723 -9.056 15.108 1.00 66.44 396 VAL A CA 1
ATOM 3027 C C . VAL A 1 396 ? 27.512 -10.358 14.934 1.00 66.44 396 VAL A C 1
ATOM 3029 O O . VAL A 1 396 ? 28.630 -10.461 15.432 1.00 66.44 396 VAL A O 1
ATOM 3032 N N . LYS A 1 397 ? 26.990 -11.328 14.165 1.00 74.81 397 LYS A N 1
ATOM 3033 C CA . LYS A 1 397 ? 27.707 -12.575 13.829 1.00 74.81 397 LYS A CA 1
ATOM 3034 C C . LYS A 1 397 ? 28.996 -12.332 13.034 1.00 74.81 397 LYS A C 1
ATOM 3036 O O . LYS A 1 397 ? 29.928 -13.115 13.157 1.00 74.81 397 LYS A O 1
ATOM 3041 N N . MET A 1 398 ? 29.065 -11.255 12.252 1.00 60.28 398 MET A N 1
ATOM 3042 C CA . MET A 1 398 ? 30.266 -10.838 11.514 1.00 60.28 398 MET A CA 1
ATOM 3043 C C . MET A 1 398 ? 31.271 -10.041 12.370 1.00 60.28 398 MET A C 1
ATOM 3045 O O . MET A 1 398 ? 32.272 -9.567 11.840 1.00 60.28 398 MET A O 1
ATOM 3049 N N . GLY A 1 399 ? 31.027 -9.871 13.677 1.00 54.12 399 GLY A N 1
ATOM 3050 C CA . GLY A 1 399 ? 31.939 -9.173 14.593 1.00 54.12 399 GLY A CA 1
ATOM 3051 C C . GLY A 1 399 ? 31.951 -7.646 14.447 1.00 54.12 399 GLY A C 1
ATOM 3052 O O . GLY A 1 399 ? 32.837 -6.983 14.985 1.00 54.12 399 GLY A O 1
ATOM 3053 N N . LEU A 1 400 ? 30.983 -7.063 13.730 1.00 55.59 400 LEU A N 1
ATOM 3054 C CA . LEU A 1 400 ? 30.862 -5.615 13.561 1.00 55.59 400 LEU A CA 1
ATOM 3055 C C . LEU A 1 400 ? 29.973 -5.026 14.665 1.00 55.59 400 LEU A C 1
ATOM 3057 O O . LEU A 1 400 ? 28.772 -5.287 14.714 1.00 55.59 400 LEU A O 1
ATOM 3061 N N . ASN A 1 401 ? 30.544 -4.177 15.526 1.00 52.84 401 ASN A N 1
ATOM 3062 C CA . ASN A 1 401 ? 29.769 -3.402 16.501 1.00 52.84 401 ASN A CA 1
ATOM 3063 C C . ASN A 1 401 ? 28.895 -2.363 15.780 1.00 52.84 401 ASN A C 1
ATOM 3065 O O . ASN A 1 401 ? 29.408 -1.436 15.143 1.00 52.84 401 ASN A O 1
ATOM 3069 N N . THR A 1 402 ? 27.574 -2.496 15.915 1.00 53.44 402 THR A N 1
ATOM 3070 C CA . THR A 1 402 ? 26.555 -1.675 15.229 1.00 53.44 402 THR A CA 1
ATOM 3071 C C . THR A 1 402 ? 26.592 -0.201 15.638 1.00 53.44 402 THR A C 1
ATOM 3073 O O . THR A 1 402 ? 26.190 0.669 14.865 1.00 53.44 402 THR A O 1
ATOM 3076 N N . SER A 1 403 ? 27.157 0.092 16.812 1.00 48.50 403 SER A N 1
ATOM 3077 C CA . SER A 1 403 ? 27.339 1.434 17.370 1.00 48.50 403 SER A CA 1
ATOM 3078 C C . SER A 1 403 ? 28.587 2.178 16.865 1.00 48.50 403 SER A C 1
ATOM 3080 O O . SER A 1 403 ? 28.608 3.411 16.912 1.00 48.50 403 SER A O 1
ATOM 3082 N N . ILE A 1 404 ? 29.609 1.462 16.370 1.00 45.66 404 ILE A N 1
ATOM 3083 C CA . ILE A 1 404 ? 30.951 2.015 16.079 1.00 45.66 404 ILE A CA 1
ATOM 3084 C C . ILE A 1 404 ? 31.294 1.951 14.582 1.00 45.66 404 ILE A C 1
ATOM 3086 O O . ILE A 1 404 ? 31.923 2.867 14.056 1.00 45.66 404 ILE A O 1
ATOM 3090 N N . SER A 1 405 ? 30.870 0.902 13.871 1.00 43.09 405 SER A N 1
ATOM 3091 C CA . SER A 1 405 ? 31.142 0.768 12.434 1.00 43.09 405 SER A CA 1
ATOM 3092 C C . SER A 1 405 ? 30.146 1.577 11.587 1.00 43.09 405 SER A C 1
ATOM 3094 O O . SER A 1 405 ? 29.063 1.945 12.048 1.00 43.09 405 SER A O 1
ATOM 3096 N N . SER A 1 406 ? 30.488 1.845 10.323 1.00 49.50 406 SER A N 1
ATOM 3097 C CA . SER A 1 406 ? 29.618 2.466 9.303 1.00 49.50 406 SER A CA 1
ATOM 3098 C C . SER A 1 406 ? 28.465 1.534 8.884 1.00 49.50 406 SER A C 1
ATOM 3100 O O . SER A 1 406 ? 28.259 1.233 7.712 1.00 49.50 406 SER A O 1
ATOM 3102 N N . ALA A 1 407 ? 27.731 1.027 9.872 1.00 55.16 407 ALA A N 1
ATOM 3103 C CA . ALA A 1 407 ? 26.740 -0.015 9.724 1.00 55.16 407 ALA A CA 1
ATOM 3104 C C . ALA A 1 407 ? 25.602 0.420 8.787 1.00 55.16 407 ALA A C 1
ATOM 3106 O O . ALA A 1 407 ? 25.196 1.589 8.768 1.00 55.16 407 ALA A O 1
ATOM 3107 N N . SER A 1 408 ? 25.111 -0.548 8.008 1.00 66.44 408 SER A N 1
ATOM 3108 C CA . SER A 1 408 ? 23.969 -0.410 7.097 1.00 66.44 408 SER A CA 1
ATOM 3109 C C . SER A 1 408 ? 22.766 0.225 7.795 1.00 66.44 408 SER A C 1
ATOM 3111 O O . SER A 1 408 ? 22.581 0.028 8.997 1.00 66.44 408 SER A O 1
ATOM 3113 N N . LEU A 1 409 ? 21.905 0.927 7.052 1.00 71.44 409 LEU A N 1
ATOM 3114 C CA . LEU A 1 409 ? 20.738 1.611 7.620 1.00 71.44 409 LEU A CA 1
ATOM 3115 C C . LEU A 1 409 ? 19.894 0.690 8.516 1.00 71.44 409 LEU A C 1
ATOM 3117 O O . LEU A 1 409 ? 19.515 1.093 9.612 1.00 71.44 409 LEU A O 1
ATOM 3121 N N . ASN A 1 410 ? 19.660 -0.555 8.093 1.00 69.88 410 ASN A N 1
ATOM 3122 C CA . ASN A 1 410 ? 18.768 -1.497 8.777 1.00 69.88 410 ASN A CA 1
ATOM 3123 C C . ASN A 1 410 ? 19.201 -1.878 10.197 1.00 69.88 410 ASN A C 1
ATOM 3125 O O . ASN A 1 410 ? 18.341 -2.079 11.050 1.00 69.88 410 ASN A O 1
ATOM 3129 N N . SER A 1 411 ? 20.503 -1.939 10.486 1.00 72.06 411 SER A N 1
ATOM 3130 C CA . SER A 1 411 ? 20.963 -2.234 11.850 1.00 72.06 411 SER A CA 1
ATOM 3131 C C . SER A 1 411 ? 20.635 -1.086 12.798 1.00 72.06 411 SER A C 1
ATOM 3133 O O . SER A 1 411 ? 20.163 -1.297 13.908 1.00 72.06 411 SER A O 1
ATOM 3135 N N . ARG A 1 412 ? 20.786 0.151 12.311 1.00 78.00 412 ARG A N 1
ATOM 3136 C CA . ARG A 1 412 ? 20.409 1.355 13.056 1.00 78.00 412 ARG A CA 1
ATOM 3137 C C . ARG A 1 412 ? 18.900 1.436 13.245 1.00 78.00 412 ARG A C 1
ATOM 3139 O O . ARG A 1 412 ? 18.458 1.836 14.314 1.00 78.00 412 ARG A O 1
ATOM 3146 N N . LEU A 1 413 ? 18.113 1.019 12.247 1.00 81.44 413 LEU A N 1
ATOM 3147 C CA . LEU A 1 413 ? 16.656 0.914 12.390 1.00 81.44 413 LEU A CA 1
ATOM 3148 C C . LEU A 1 413 ? 16.273 -0.064 13.501 1.00 81.44 413 LEU A C 1
ATOM 3150 O O . LEU A 1 413 ? 15.364 0.233 14.268 1.00 81.44 413 LEU A O 1
ATOM 3154 N N . TYR A 1 414 ? 16.990 -1.181 13.642 1.00 82.38 414 TYR A N 1
ATOM 3155 C CA . TYR A 1 414 ? 16.762 -2.118 14.740 1.00 82.38 414 TYR A CA 1
ATOM 3156 C C . TYR A 1 414 ? 17.132 -1.541 16.112 1.00 82.38 414 TYR A C 1
ATOM 3158 O O . TYR A 1 414 ? 16.389 -1.711 17.081 1.00 82.38 414 TYR A O 1
ATOM 3166 N N . ASP A 1 415 ? 18.252 -0.823 16.201 1.00 85.44 415 ASP A N 1
ATOM 3167 C CA . ASP A 1 415 ? 18.653 -0.144 17.436 1.00 85.44 415 ASP A CA 1
ATOM 3168 C C . ASP A 1 415 ? 17.627 0.933 17.830 1.00 85.44 415 ASP A C 1
ATOM 3170 O O . ASP A 1 415 ? 17.220 1.014 18.991 1.00 85.44 415 ASP A O 1
ATOM 3174 N N . TRP A 1 416 ? 17.133 1.710 16.857 1.00 89.88 416 TRP A N 1
ATOM 3175 C CA . TRP A 1 416 ? 16.050 2.674 17.073 1.00 89.88 416 TRP A CA 1
ATOM 3176 C C . TRP A 1 416 ? 14.750 1.987 17.471 1.00 89.88 416 TRP A C 1
ATOM 3178 O O . TRP A 1 416 ? 14.077 2.470 18.374 1.00 89.88 416 TRP A O 1
ATOM 3188 N N . GLN A 1 417 ? 14.420 0.850 16.856 1.00 87.44 417 GLN A N 1
ATOM 3189 C CA . GLN A 1 417 ? 13.245 0.054 17.198 1.00 87.44 417 GLN A CA 1
ATOM 3190 C C . GLN A 1 417 ? 13.286 -0.379 18.664 1.00 87.44 417 GLN A C 1
ATOM 3192 O O . GLN A 1 417 ? 12.318 -0.171 19.390 1.00 87.44 417 GLN A O 1
ATOM 3197 N N . ARG A 1 418 ? 14.417 -0.922 19.133 1.00 90.25 418 ARG A N 1
ATOM 3198 C CA . ARG A 1 418 ? 14.586 -1.313 20.542 1.00 90.25 418 ARG A CA 1
ATOM 3199 C C . ARG A 1 418 ? 14.512 -0.118 21.490 1.00 90.25 418 ARG A C 1
ATOM 3201 O O . ARG A 1 418 ? 13.855 -0.205 22.526 1.00 90.25 418 ARG A O 1
ATOM 3208 N N . ALA A 1 419 ? 15.175 0.985 21.146 1.00 92.25 419 ALA A N 1
ATOM 3209 C CA . ALA A 1 419 ? 15.179 2.193 21.968 1.00 92.25 419 ALA A CA 1
ATOM 3210 C C . ALA A 1 419 ? 13.780 2.824 22.067 1.00 92.25 419 ALA A C 1
ATOM 3212 O O . ALA A 1 419 ? 13.346 3.206 23.154 1.00 92.25 419 ALA A O 1
ATOM 3213 N N . LEU A 1 420 ? 13.056 2.888 20.948 1.00 93.56 420 LEU A N 1
ATOM 3214 C CA . LEU A 1 420 ? 11.695 3.406 20.887 1.00 93.56 420 LEU A CA 1
ATOM 3215 C C . LEU A 1 420 ? 10.705 2.474 21.590 1.00 93.56 420 LEU A C 1
ATOM 3217 O O . LEU A 1 420 ? 9.857 2.954 22.334 1.00 93.56 420 LEU A O 1
ATOM 3221 N N . GLU A 1 421 ? 10.844 1.155 21.442 1.00 93.50 421 GLU A N 1
ATOM 3222 C CA . GLU A 1 421 ? 10.035 0.180 22.179 1.00 93.50 421 GLU A CA 1
ATOM 3223 C C . GLU A 1 421 ? 10.218 0.338 23.696 1.00 93.50 421 GLU A C 1
ATOM 3225 O O . GLU A 1 421 ? 9.234 0.378 24.432 1.00 93.50 421 GLU A O 1
ATOM 3230 N N . ALA A 1 422 ? 11.459 0.483 24.175 1.00 93.94 422 ALA A N 1
ATOM 3231 C CA . ALA A 1 422 ? 11.737 0.729 25.590 1.00 93.94 422 ALA A CA 1
ATOM 3232 C C . ALA A 1 422 ? 11.129 2.058 26.071 1.00 93.94 422 ALA A C 1
ATOM 3234 O O . ALA A 1 422 ? 10.513 2.115 27.136 1.00 93.94 422 ALA A O 1
ATOM 3235 N N . ARG A 1 423 ? 11.237 3.116 25.258 1.00 93.94 423 ARG A N 1
ATOM 3236 C CA . ARG A 1 423 ? 10.636 4.428 25.534 1.00 93.94 423 ARG A CA 1
ATOM 3237 C C . ARG A 1 423 ? 9.107 4.370 25.601 1.00 93.94 423 ARG A C 1
ATOM 3239 O O . ARG A 1 423 ? 8.532 5.054 26.446 1.00 93.94 423 ARG A O 1
ATOM 3246 N N . LEU A 1 424 ? 8.467 3.587 24.730 1.00 93.56 424 LEU A N 1
ATOM 3247 C CA . LEU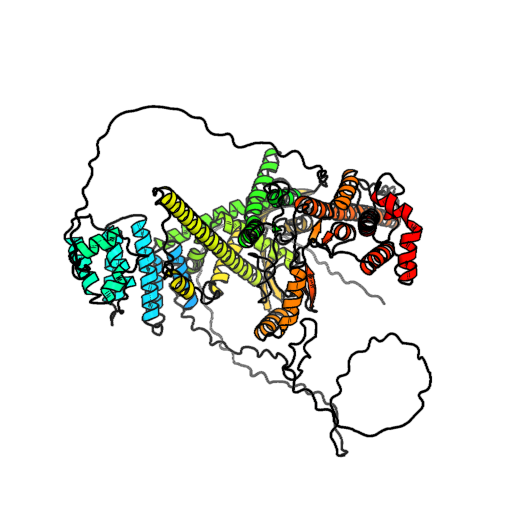 A 1 424 ? 7.015 3.391 24.703 1.00 93.56 424 LEU A CA 1
ATOM 3248 C C . LEU A 1 424 ? 6.533 2.520 25.865 1.00 93.56 424 LEU A C 1
ATOM 3250 O O . LEU A 1 424 ? 5.511 2.844 26.455 1.00 93.56 424 LEU A O 1
ATOM 3254 N N . LYS A 1 425 ? 7.278 1.477 26.254 1.00 94.00 425 LYS A N 1
ATOM 3255 C CA . LYS A 1 425 ? 6.989 0.718 27.486 1.00 94.00 425 LYS A CA 1
ATOM 3256 C C . LYS A 1 425 ? 7.006 1.629 28.709 1.00 94.00 425 LYS A C 1
ATOM 3258 O O . LYS A 1 425 ? 6.054 1.626 29.474 1.00 94.00 425 LYS A O 1
ATOM 3263 N N . PHE A 1 426 ? 8.016 2.493 28.810 1.00 91.38 426 PHE A N 1
ATOM 3264 C CA . PHE A 1 426 ? 8.060 3.506 29.860 1.00 91.38 426 PHE A CA 1
ATOM 3265 C C . PHE A 1 426 ? 6.849 4.458 29.811 1.00 91.38 426 PHE A C 1
ATOM 3267 O O . PHE A 1 426 ? 6.269 4.753 30.846 1.00 91.38 426 PHE A O 1
ATOM 3274 N N . GLU A 1 427 ? 6.405 4.904 28.626 1.00 89.50 427 GLU A N 1
ATOM 3275 C CA . GLU A 1 427 ? 5.156 5.684 28.509 1.00 89.50 427 GLU A CA 1
ATOM 3276 C C . GLU A 1 427 ? 3.917 4.919 28.991 1.00 89.50 427 GLU A C 1
ATOM 3278 O O . GLU A 1 427 ? 3.020 5.523 29.582 1.00 89.50 427 GLU A O 1
ATOM 3283 N N . PHE A 1 428 ? 3.848 3.610 28.734 1.00 91.19 428 PHE A N 1
ATOM 3284 C CA . PHE A 1 428 ? 2.728 2.772 29.162 1.00 91.19 428 PHE A CA 1
ATOM 3285 C C . PHE A 1 428 ? 2.717 2.639 30.686 1.00 91.19 428 PHE A C 1
ATOM 3287 O O . PHE A 1 428 ? 1.663 2.809 31.296 1.00 91.19 428 PHE A O 1
ATOM 3294 N N . ASP A 1 429 ? 3.884 2.406 31.290 1.00 90.00 429 ASP A N 1
ATOM 3295 C CA . ASP A 1 429 ? 4.046 2.304 32.741 1.00 90.00 429 ASP A CA 1
ATOM 3296 C C . ASP A 1 429 ? 3.704 3.630 33.438 1.00 90.00 429 ASP A C 1
ATOM 3298 O O . ASP A 1 429 ? 2.995 3.643 34.445 1.00 90.00 429 ASP A O 1
ATOM 3302 N N . GLU A 1 430 ? 4.133 4.762 32.870 1.00 87.00 430 GLU A N 1
ATOM 3303 C CA . GLU A 1 430 ? 3.790 6.098 33.369 1.00 87.00 430 GLU A CA 1
ATOM 3304 C C . GLU A 1 430 ? 2.286 6.368 33.277 1.00 87.00 430 GLU A C 1
ATOM 3306 O O . GLU A 1 430 ? 1.689 6.897 34.215 1.00 87.00 430 GLU A O 1
ATOM 3311 N N . PHE A 1 431 ? 1.633 5.988 32.175 1.00 86.12 431 PHE A N 1
ATOM 3312 C CA . PHE A 1 431 ? 0.178 6.098 32.070 1.00 86.12 431 PHE A CA 1
ATOM 3313 C C . PHE A 1 431 ? -0.537 5.221 33.112 1.00 86.12 431 PHE A C 1
ATOM 3315 O O . PHE A 1 431 ? -1.485 5.677 33.755 1.00 86.12 431 PHE A O 1
ATOM 3322 N N . ASP A 1 432 ? -0.054 4.001 33.338 1.00 85.31 432 ASP A N 1
ATOM 3323 C CA . ASP A 1 432 ? -0.592 3.101 34.357 1.00 85.31 432 ASP A CA 1
ATOM 3324 C C . ASP A 1 432 ? -0.377 3.629 35.783 1.00 85.31 432 ASP A C 1
ATOM 3326 O O . ASP A 1 432 ? -1.237 3.447 36.650 1.00 85.31 432 ASP A O 1
ATOM 3330 N N . ALA A 1 433 ? 0.736 4.321 36.037 1.00 84.31 433 ALA A N 1
ATOM 3331 C CA . ALA A 1 433 ? 0.986 5.025 37.291 1.00 84.31 433 ALA A CA 1
ATOM 3332 C C . ALA A 1 433 ? 0.035 6.221 37.472 1.00 84.31 433 ALA A C 1
ATOM 3334 O O . ALA A 1 433 ? -0.513 6.408 38.562 1.00 84.31 433 ALA A O 1
ATOM 3335 N N . LEU A 1 434 ? -0.242 6.982 36.404 1.00 77.50 434 LEU A N 1
ATOM 3336 C CA . LEU A 1 434 ? -1.226 8.073 36.427 1.00 77.50 434 LEU A CA 1
ATOM 3337 C C . LEU A 1 434 ? -2.638 7.601 36.767 1.00 77.50 434 LEU A C 1
ATOM 3339 O O . LEU A 1 434 ? -3.410 8.372 37.337 1.00 77.50 434 LEU A O 1
ATOM 3343 N N . ASP A 1 435 ? -2.990 6.368 36.411 1.00 69.75 435 ASP A N 1
ATOM 3344 C CA . ASP A 1 435 ? -4.305 5.804 36.717 1.00 69.75 435 ASP A CA 1
ATOM 3345 C C . ASP A 1 435 ? -4.443 5.371 38.187 1.00 69.75 435 ASP A C 1
ATOM 3347 O O . ASP A 1 435 ? -5.551 5.280 38.714 1.00 69.75 435 ASP A O 1
ATOM 3351 N N . LYS A 1 436 ? -3.314 5.150 38.875 1.00 74.12 436 LYS A N 1
ATOM 3352 C CA . LYS A 1 436 ? -3.269 4.866 40.319 1.00 74.12 436 LYS A CA 1
ATOM 3353 C C . LYS A 1 436 ? -3.301 6.137 41.174 1.00 74.12 436 LYS A C 1
ATOM 3355 O O . LYS A 1 436 ? -3.664 6.062 42.346 1.00 74.12 436 LYS A O 1
ATOM 3360 N N . LEU A 1 437 ? -2.929 7.286 40.608 1.00 67.94 437 LEU A N 1
ATOM 3361 C CA . LEU A 1 437 ? -2.925 8.578 41.296 1.00 67.94 437 LEU A CA 1
ATOM 3362 C C . LEU A 1 437 ? -4.343 9.166 41.405 1.00 67.94 437 LEU A C 1
ATOM 3364 O O . LEU A 1 437 ? -5.160 9.080 40.485 1.00 67.94 437 LEU A O 1
ATOM 3368 N N . GLY A 1 438 ? -4.638 9.794 42.548 1.00 58.09 438 GLY A N 1
ATOM 3369 C CA . GLY A 1 438 ? -5.943 10.395 42.825 1.00 58.09 438 GLY A CA 1
ATOM 3370 C C . GLY A 1 438 ? -6.295 11.578 41.900 1.00 58.09 438 GLY A C 1
ATOM 3371 O O . GLY A 1 438 ? -5.426 12.168 41.254 1.00 58.09 438 GLY A O 1
ATOM 3372 N N . PRO A 1 439 ? -7.576 11.993 41.843 1.00 54.59 439 PRO A N 1
ATOM 3373 C CA . PRO A 1 439 ? -8.066 13.019 40.912 1.00 54.59 439 PRO A CA 1
ATOM 3374 C C . PRO A 1 439 ? -7.447 14.425 41.074 1.00 54.59 439 PRO A C 1
ATOM 3376 O O . PRO A 1 439 ? -7.593 15.240 40.167 1.00 54.59 439 PRO A O 1
ATOM 3379 N N . ASN A 1 440 ? -6.739 14.713 42.176 1.00 48.47 440 ASN A N 1
ATOM 3380 C CA . ASN A 1 440 ? -6.241 16.054 42.520 1.00 48.47 440 ASN A CA 1
ATOM 3381 C C . ASN A 1 440 ? -4.747 16.321 42.214 1.00 48.47 440 ASN A C 1
ATOM 3383 O O . ASN A 1 440 ? -4.313 17.459 42.373 1.00 48.47 440 ASN A O 1
ATOM 3387 N N . GLU A 1 441 ? -3.972 15.341 41.731 1.00 52.03 441 GLU A N 1
ATOM 3388 C CA . GLU A 1 441 ? -2.505 15.455 41.525 1.00 52.03 441 GLU A CA 1
ATOM 3389 C C . GLU A 1 441 ? -2.060 15.521 40.046 1.00 52.03 441 GLU A C 1
ATOM 3391 O O . GLU A 1 441 ? -0.918 15.234 39.684 1.00 52.03 441 GLU A O 1
ATOM 3396 N N . LYS A 1 442 ? -2.953 15.907 39.130 1.00 54.47 442 LYS A N 1
ATOM 3397 C CA . LYS A 1 442 ? -2.648 15.909 37.689 1.00 54.47 442 LYS A CA 1
ATOM 3398 C C . LYS A 1 442 ? -1.974 17.220 37.259 1.00 54.47 442 LYS A C 1
ATOM 3400 O O . LYS A 1 442 ? -2.642 18.219 37.003 1.00 54.47 442 LYS A O 1
ATOM 3405 N N . LEU A 1 443 ? -0.639 17.211 37.153 1.00 54.28 443 LEU A N 1
ATOM 3406 C CA . LEU A 1 443 ? 0.129 18.247 36.447 1.00 54.28 443 LEU A CA 1
ATOM 3407 C C . LEU A 1 443 ? -0.295 18.336 34.967 1.00 54.28 443 LEU A C 1
ATOM 3409 O O . LEU A 1 443 ? -0.854 17.401 34.398 1.00 54.28 443 LEU A O 1
ATOM 3413 N N . ARG A 1 444 ? 0.015 19.456 34.304 1.00 54.56 444 ARG A N 1
ATOM 3414 C CA . ARG A 1 444 ? -0.302 19.682 32.881 1.00 54.56 444 ARG A CA 1
ATOM 3415 C C . ARG A 1 444 ? 0.241 18.584 31.947 1.00 54.56 444 ARG A C 1
ATOM 3417 O O . ARG A 1 444 ? -0.452 18.219 31.006 1.00 54.56 444 ARG A O 1
ATOM 3424 N N . GLU A 1 445 ? 1.424 18.033 32.218 1.00 57.56 445 GLU A N 1
ATOM 3425 C CA . GLU A 1 445 ? 1.987 16.898 31.458 1.00 57.56 445 GLU A CA 1
ATOM 3426 C C . GLU A 1 445 ? 1.158 15.614 31.643 1.00 57.56 445 GLU A C 1
ATOM 3428 O O . GLU A 1 445 ? 0.893 14.889 30.682 1.00 57.56 445 GLU A O 1
ATOM 3433 N N . ASN A 1 446 ? 0.622 15.399 32.848 1.00 68.19 446 ASN A N 1
ATOM 3434 C CA . ASN A 1 446 ? -0.281 14.286 33.152 1.00 68.19 446 ASN A CA 1
ATOM 3435 C C . ASN A 1 446 ? -1.618 14.428 32.409 1.00 68.19 446 ASN A C 1
ATOM 3437 O O . ASN A 1 446 ? -2.262 13.423 32.115 1.00 68.19 446 ASN A O 1
ATOM 3441 N N . ALA A 1 447 ? -2.039 15.656 32.082 1.00 71.75 447 ALA A N 1
ATOM 3442 C CA . ALA A 1 447 ? -3.270 15.913 31.337 1.00 71.75 447 ALA A CA 1
ATOM 3443 C C . ALA A 1 447 ? -3.159 15.544 29.848 1.00 71.75 447 ALA A C 1
ATOM 3445 O O . ALA A 1 447 ? -4.144 15.086 29.275 1.00 71.75 447 ALA A O 1
ATOM 3446 N N . GLU A 1 448 ? -1.986 15.698 29.226 1.00 78.50 448 GLU A N 1
ATOM 3447 C CA . GLU A 1 448 ? -1.765 15.286 27.831 1.00 78.50 448 GLU A CA 1
ATOM 3448 C C . GLU A 1 448 ? -1.607 13.765 27.719 1.00 78.50 448 GLU A C 1
ATOM 3450 O O . GLU A 1 448 ? -2.279 13.144 26.893 1.00 78.50 448 GLU A O 1
ATOM 3455 N N . ARG A 1 449 ? -0.819 13.147 28.614 1.00 84.50 449 ARG A N 1
ATOM 3456 C CA . ARG A 1 449 ? -0.689 11.678 28.711 1.00 84.50 449 ARG A CA 1
ATOM 3457 C C . ARG A 1 449 ? -2.026 11.002 29.000 1.00 84.50 449 ARG A C 1
ATOM 3459 O O . ARG A 1 449 ? -2.317 9.928 28.485 1.00 84.50 449 ARG A O 1
ATOM 3466 N N . ALA A 1 450 ? -2.893 11.683 29.741 1.00 81.00 450 ALA A N 1
ATOM 3467 C CA . ALA A 1 450 ? -4.261 11.262 29.975 1.00 81.00 450 ALA A CA 1
ATOM 3468 C C . ALA A 1 450 ? -5.144 11.200 28.707 1.00 81.00 450 ALA A C 1
ATOM 3470 O O . ALA A 1 450 ? -6.143 10.479 28.731 1.00 81.00 450 ALA A O 1
ATOM 3471 N N . VAL A 1 451 ? -4.805 11.938 27.644 1.00 85.69 451 VAL A N 1
ATOM 3472 C CA . VAL A 1 451 ? -5.555 11.958 26.377 1.00 85.69 451 VAL A CA 1
ATOM 3473 C C . VAL A 1 451 ? -5.088 10.846 25.446 1.00 85.69 451 VAL A C 1
ATOM 3475 O O . VAL A 1 451 ? -5.908 10.058 24.993 1.00 85.69 451 VAL A O 1
ATOM 3478 N N . TYR A 1 452 ? -3.785 10.776 25.150 1.00 89.44 452 TYR A N 1
ATOM 3479 C CA . TYR A 1 452 ? -3.260 9.822 24.163 1.00 89.44 452 TYR A CA 1
ATOM 3480 C C . TYR A 1 452 ? -2.932 8.444 24.746 1.00 89.44 452 TYR A C 1
ATOM 3482 O O . TYR A 1 452 ? -2.884 7.476 23.993 1.00 89.44 452 TYR A O 1
ATOM 3490 N N . GLY A 1 453 ? -2.701 8.345 26.060 1.00 88.81 453 GLY A N 1
ATOM 3491 C CA . GLY A 1 453 ? -2.279 7.114 26.734 1.00 88.81 453 GLY A CA 1
ATOM 3492 C C . GLY A 1 453 ? -3.177 5.905 26.457 1.00 88.81 453 GLY A C 1
ATOM 3493 O O . GLY A 1 453 ? -2.637 4.874 26.056 1.00 88.81 453 GLY A O 1
ATOM 3494 N N . PRO A 1 454 ? -4.521 6.029 26.549 1.00 89.69 454 PRO A N 1
ATOM 3495 C CA . PRO A 1 454 ? -5.414 4.929 26.206 1.00 89.69 454 PRO A CA 1
ATOM 3496 C C . PRO A 1 454 ? -5.187 4.436 24.771 1.00 89.69 454 PRO A C 1
ATOM 3498 O O . PRO A 1 454 ? -4.974 3.257 24.527 1.00 89.69 454 PRO A O 1
ATOM 3501 N N . PHE A 1 455 ? -5.127 5.350 23.805 1.00 91.81 455 PHE A N 1
ATOM 3502 C CA . PHE A 1 455 ? -4.976 4.987 22.396 1.00 91.81 455 PHE A CA 1
ATOM 3503 C C . PHE A 1 455 ? -3.635 4.323 22.074 1.00 91.81 455 PHE A C 1
ATOM 3505 O O . PHE A 1 455 ? -3.584 3.478 21.186 1.00 91.81 455 PHE A O 1
ATOM 3512 N N . LEU A 1 456 ? -2.558 4.667 22.791 1.00 91.44 456 LEU A N 1
ATOM 3513 C CA . LEU A 1 456 ? -1.281 3.967 22.641 1.00 91.44 456 LEU A CA 1
ATOM 3514 C C . LEU A 1 456 ? -1.368 2.518 23.143 1.00 91.44 456 LEU A C 1
ATOM 3516 O O . LEU A 1 456 ? -0.852 1.623 22.485 1.00 91.44 456 LEU A O 1
ATOM 3520 N N . GLN A 1 457 ? -2.058 2.268 24.258 1.00 91.00 457 GLN A N 1
ATOM 3521 C CA . GLN A 1 457 ? -2.205 0.922 24.829 1.00 91.00 457 GLN A CA 1
ATOM 3522 C C . GLN A 1 457 ? -3.154 0.001 24.037 1.00 91.00 457 GLN A C 1
ATOM 3524 O O . GLN A 1 457 ? -3.217 -1.190 24.332 1.00 91.00 457 GLN A O 1
ATOM 3529 N N . LEU A 1 458 ? -3.856 0.513 23.016 1.00 89.56 458 LEU A N 1
ATOM 3530 C CA . LEU A 1 458 ? -4.637 -0.315 22.085 1.00 89.56 458 LEU A CA 1
ATOM 3531 C C . LEU A 1 458 ? -3.758 -1.172 21.156 1.00 89.56 458 LEU A C 1
ATOM 3533 O O . LEU A 1 458 ? -4.263 -2.115 20.558 1.00 89.56 458 LEU A O 1
ATOM 3537 N N . SER A 1 459 ? -2.468 -0.846 21.019 1.00 89.31 459 SER A N 1
ATOM 3538 C CA . SER A 1 459 ? -1.490 -1.618 20.242 1.00 89.31 459 SER A CA 1
ATOM 3539 C C . SER A 1 459 ? -0.280 -1.977 21.111 1.00 89.31 459 SER A C 1
ATOM 3541 O O . SER A 1 459 ? -0.123 -1.516 22.244 1.00 89.31 459 SER A O 1
ATOM 3543 N N . THR A 1 460 ? 0.603 -2.828 20.595 1.00 89.69 460 THR A N 1
ATOM 3544 C CA . THR A 1 460 ? 1.812 -3.236 21.319 1.00 89.69 460 THR A CA 1
ATOM 3545 C C . THR A 1 460 ? 2.947 -2.216 21.136 1.00 89.69 460 THR A C 1
ATOM 3547 O O . THR A 1 460 ? 3.103 -1.656 20.045 1.00 89.69 460 THR A O 1
ATOM 3550 N N . PRO A 1 461 ? 3.820 -2.004 22.147 1.00 91.81 461 PRO A N 1
ATOM 3551 C CA . PRO A 1 461 ? 4.947 -1.073 22.034 1.00 91.81 461 PRO A CA 1
ATOM 3552 C C . PRO A 1 461 ? 5.873 -1.368 20.850 1.00 91.81 461 PRO A C 1
ATOM 3554 O O . PRO A 1 461 ? 6.366 -0.444 20.207 1.00 91.81 461 PRO A O 1
ATOM 3557 N N . SER A 1 462 ? 6.095 -2.650 20.537 1.00 87.56 462 SER A N 1
ATOM 3558 C CA . SER A 1 462 ? 6.959 -3.046 19.421 1.00 87.56 462 SER A CA 1
ATOM 3559 C C . SER A 1 462 ? 6.329 -2.672 18.075 1.00 87.56 462 SER A C 1
ATOM 3561 O O . SER A 1 462 ? 6.981 -2.063 17.226 1.00 87.56 462 SER A O 1
ATOM 3563 N N . ARG A 1 463 ? 5.031 -2.935 17.892 1.00 83.50 463 ARG A N 1
ATOM 3564 C CA . ARG A 1 463 ? 4.327 -2.610 16.646 1.00 83.50 463 ARG A CA 1
ATOM 3565 C C . ARG A 1 463 ? 4.225 -1.099 16.421 1.00 83.50 463 ARG A C 1
ATOM 3567 O O . ARG A 1 463 ? 4.549 -0.622 15.334 1.00 83.50 463 ARG A O 1
ATOM 3574 N N . LEU A 1 464 ? 3.912 -0.333 17.471 1.00 89.44 464 LEU A N 1
ATOM 3575 C CA . LEU A 1 464 ? 3.902 1.134 17.422 1.00 89.44 464 LEU A CA 1
ATOM 3576 C C . LEU A 1 464 ? 5.278 1.732 17.116 1.00 89.44 464 LEU A C 1
ATOM 3578 O O . LEU A 1 464 ? 5.364 2.682 16.333 1.00 89.44 464 LEU A O 1
ATOM 3582 N N . ALA A 1 465 ? 6.352 1.187 17.696 1.00 89.88 465 ALA A N 1
ATOM 3583 C CA . ALA A 1 465 ? 7.710 1.633 17.397 1.00 89.88 465 ALA A CA 1
ATOM 3584 C C . ALA A 1 465 ? 8.039 1.441 15.907 1.00 89.88 465 ALA A C 1
ATOM 3586 O O . ALA A 1 465 ? 8.502 2.378 15.246 1.00 89.88 465 ALA A O 1
ATOM 3587 N N . ALA A 1 466 ? 7.694 0.276 15.355 1.00 82.19 466 ALA A N 1
ATOM 3588 C CA . ALA A 1 466 ? 7.988 -0.049 13.968 1.00 82.19 466 ALA A CA 1
ATOM 3589 C C . ALA A 1 466 ? 7.192 0.836 13.015 1.00 82.19 466 ALA A C 1
ATOM 3591 O O . ALA A 1 466 ? 7.766 1.501 12.153 1.00 82.19 466 ALA A O 1
ATOM 3592 N N . LEU A 1 467 ? 5.881 0.930 13.239 1.00 84.38 467 LEU A N 1
ATOM 3593 C CA . LEU A 1 467 ? 4.987 1.801 12.488 1.00 84.38 467 LEU A CA 1
ATOM 3594 C C . LEU A 1 467 ? 5.474 3.254 12.498 1.00 84.38 467 LEU A C 1
ATOM 3596 O O . LEU A 1 467 ? 5.472 3.912 11.456 1.00 84.38 467 LEU A O 1
ATOM 3600 N N . THR A 1 468 ? 5.944 3.746 13.647 1.00 89.38 468 THR A N 1
ATOM 3601 C CA . THR A 1 468 ? 6.464 5.112 13.783 1.00 89.38 468 THR A CA 1
ATOM 3602 C C . THR A 1 468 ? 7.709 5.327 12.932 1.00 89.38 468 THR A C 1
ATOM 3604 O O . THR A 1 468 ? 7.773 6.295 12.170 1.00 89.38 468 THR A O 1
ATOM 3607 N N . ILE A 1 469 ? 8.684 4.416 13.019 1.00 86.56 469 ILE A N 1
ATOM 3608 C CA . ILE A 1 469 ? 9.912 4.473 12.219 1.00 86.56 469 ILE A CA 1
ATOM 3609 C C . ILE A 1 469 ? 9.562 4.445 10.729 1.00 86.56 469 ILE A C 1
ATOM 3611 O O . ILE A 1 469 ? 9.987 5.334 9.990 1.00 86.56 469 ILE A O 1
ATOM 3615 N N . LEU A 1 470 ? 8.728 3.497 10.300 1.00 77.75 470 LEU A N 1
ATOM 3616 C CA . LEU A 1 470 ? 8.300 3.340 8.908 1.00 77.75 470 LEU A CA 1
ATOM 3617 C C . LEU A 1 470 ? 7.599 4.588 8.366 1.00 77.75 470 LEU A C 1
ATOM 3619 O O . LEU A 1 470 ? 7.952 5.091 7.295 1.00 77.75 470 LEU A O 1
ATOM 3623 N N . ALA A 1 471 ? 6.632 5.120 9.111 1.00 79.19 471 ALA A N 1
ATOM 3624 C CA . ALA A 1 471 ? 5.842 6.268 8.693 1.00 79.19 471 ALA A CA 1
ATOM 3625 C C . ALA A 1 471 ? 6.674 7.560 8.634 1.00 79.19 471 ALA A C 1
ATOM 3627 O O . ALA A 1 471 ? 6.568 8.304 7.655 1.00 79.19 471 ALA A O 1
ATOM 3628 N N . VAL A 1 472 ? 7.544 7.819 9.621 1.00 85.88 472 VAL A N 1
ATOM 3629 C CA . VAL A 1 472 ? 8.425 9.005 9.617 1.00 85.88 472 VAL A CA 1
ATOM 3630 C C . VAL A 1 472 ? 9.403 8.943 8.457 1.00 85.88 472 VAL A C 1
ATOM 3632 O O . VAL A 1 472 ? 9.548 9.908 7.702 1.00 85.88 472 VAL A O 1
ATOM 3635 N N . LEU A 1 473 ? 10.034 7.789 8.272 1.00 79.50 473 LEU A N 1
ATOM 3636 C CA . LEU A 1 473 ? 10.942 7.549 7.167 1.00 79.50 473 LEU A CA 1
ATOM 3637 C C . LEU A 1 473 ? 10.232 7.751 5.819 1.00 79.50 473 LEU A C 1
ATOM 3639 O O . LEU A 1 473 ? 10.749 8.479 4.960 1.00 79.50 473 LEU A O 1
ATOM 3643 N N . SER A 1 474 ? 9.054 7.153 5.629 1.00 73.50 474 SER A N 1
ATOM 3644 C CA . SER A 1 474 ? 8.236 7.297 4.418 1.00 73.50 474 SER A CA 1
ATOM 3645 C C . SER A 1 474 ? 7.868 8.760 4.142 1.00 73.50 474 SER A C 1
ATOM 3647 O O . SER A 1 474 ? 8.095 9.261 3.037 1.00 73.50 474 SER A O 1
ATOM 3649 N N . GLY A 1 475 ? 7.414 9.491 5.166 1.00 72.88 475 GLY A N 1
ATOM 3650 C CA . GLY A 1 475 ? 7.063 10.909 5.057 1.00 72.88 475 GLY A CA 1
ATOM 3651 C C . GLY A 1 475 ? 8.242 11.805 4.658 1.00 72.88 475 GLY A C 1
ATOM 3652 O O . GLY A 1 475 ? 8.078 12.713 3.836 1.00 72.88 475 GLY A O 1
ATOM 3653 N N . VAL A 1 476 ? 9.440 11.521 5.184 1.00 76.00 476 VAL A N 1
ATOM 3654 C CA . VAL A 1 476 ? 10.695 12.197 4.801 1.00 76.00 476 VAL A CA 1
ATOM 3655 C C . VAL A 1 476 ? 11.049 11.936 3.341 1.00 76.00 476 VAL A C 1
ATOM 3657 O O . VAL A 1 476 ? 11.392 12.870 2.617 1.00 76.00 476 VAL A O 1
ATOM 3660 N N . SER A 1 477 ? 10.942 10.690 2.885 1.00 66.38 477 SER A N 1
ATOM 3661 C CA . SER A 1 477 ? 11.266 10.341 1.500 1.00 66.38 477 SER A CA 1
ATOM 3662 C C . SER A 1 477 ? 10.281 10.945 0.500 1.00 66.38 477 SER A C 1
ATOM 3664 O O . SER A 1 477 ? 10.713 11.473 -0.521 1.00 66.38 477 SER A O 1
ATOM 3666 N N . GLY A 1 478 ? 8.981 10.944 0.810 1.00 62.06 478 GLY A N 1
ATOM 3667 C CA . GLY A 1 478 ? 7.945 11.480 -0.080 1.00 62.06 478 GLY A CA 1
ATOM 3668 C C . GLY A 1 478 ? 8.004 12.998 -0.295 1.00 62.06 478 GLY A C 1
ATOM 3669 O O . GLY A 1 478 ? 7.563 13.483 -1.334 1.00 62.06 478 GLY A O 1
ATOM 3670 N N . SER A 1 479 ? 8.565 13.758 0.654 1.00 62.41 479 SER A N 1
ATOM 3671 C CA . SER A 1 479 ? 8.684 15.227 0.553 1.00 62.41 479 SER A CA 1
ATOM 3672 C C . SER A 1 479 ? 10.038 15.704 0.009 1.00 62.41 479 SER A C 1
ATOM 3674 O O . SER A 1 479 ? 10.229 16.905 -0.178 1.00 62.41 479 SER A O 1
ATOM 3676 N N . GLY A 1 480 ? 10.969 14.777 -0.240 1.00 60.44 480 GLY A N 1
ATOM 3677 C CA . GLY A 1 480 ? 12.369 15.068 -0.534 1.00 60.44 480 GLY A CA 1
ATOM 3678 C C . GLY A 1 480 ? 13.207 15.133 0.745 1.00 60.44 480 GLY A C 1
ATOM 3679 O O . GLY A 1 480 ? 13.039 16.027 1.576 1.00 60.44 480 GLY A O 1
ATOM 3680 N N . VAL A 1 481 ? 14.150 14.195 0.871 1.00 63.56 481 VAL A N 1
ATOM 3681 C CA . VAL A 1 481 ? 14.953 13.962 2.087 1.00 63.56 481 VAL A CA 1
ATOM 3682 C C . VAL A 1 481 ? 15.761 15.206 2.515 1.00 63.56 481 VAL A C 1
ATOM 3684 O O . VAL A 1 481 ? 16.035 15.391 3.698 1.00 63.56 481 VAL A O 1
ATOM 3687 N N . ASP A 1 482 ? 16.076 16.095 1.567 1.00 62.25 482 ASP A N 1
ATOM 3688 C CA . ASP A 1 482 ? 16.924 17.280 1.763 1.00 62.25 482 ASP A CA 1
ATOM 3689 C C . ASP A 1 482 ? 16.168 18.523 2.277 1.00 62.25 482 ASP A C 1
ATOM 3691 O O . ASP A 1 482 ? 16.777 19.436 2.834 1.00 62.25 482 ASP A O 1
ATOM 3695 N N . VAL A 1 483 ? 14.849 18.592 2.062 1.00 70.56 483 VAL A N 1
ATOM 3696 C CA . VAL A 1 483 ? 14.048 19.821 2.248 1.00 70.56 483 VAL A CA 1
ATOM 3697 C C . VAL A 1 483 ? 13.420 19.890 3.649 1.00 70.56 483 VAL A C 1
ATOM 3699 O O . VAL A 1 483 ? 13.129 20.977 4.153 1.00 70.56 483 VAL A O 1
ATOM 3702 N N . GLY A 1 484 ? 13.277 18.739 4.312 1.00 73.81 484 GLY A N 1
ATOM 3703 C CA . GLY A 1 484 ? 12.578 18.599 5.590 1.00 73.81 484 GLY A CA 1
ATOM 3704 C C . GLY A 1 484 ? 11.054 18.553 5.426 1.00 73.81 484 GLY A C 1
ATOM 3705 O O . GLY A 1 484 ? 10.489 19.049 4.450 1.00 73.81 484 GLY A O 1
ATOM 3706 N N . VAL A 1 485 ? 10.367 17.935 6.389 1.00 85.31 485 VAL A N 1
ATOM 3707 C CA . VAL A 1 485 ? 8.913 17.697 6.321 1.00 85.31 485 VAL A CA 1
ATOM 3708 C C . VAL A 1 485 ? 8.185 18.550 7.352 1.00 85.31 485 VAL A C 1
ATOM 3710 O O . VAL A 1 485 ? 8.593 18.559 8.512 1.00 85.31 485 VAL A O 1
ATOM 3713 N N . PRO A 1 486 ? 7.077 19.231 7.009 1.00 88.50 486 PRO A N 1
ATOM 3714 C CA . PRO A 1 486 ? 6.268 19.920 8.009 1.00 88.50 486 PRO A CA 1
ATOM 3715 C C . PRO A 1 486 ? 5.738 18.961 9.086 1.00 88.50 486 PRO A C 1
ATOM 3717 O O . PRO A 1 486 ? 5.105 17.954 8.763 1.00 88.50 486 PRO A O 1
ATOM 3720 N N . LEU A 1 487 ? 5.930 19.301 10.366 1.00 90.31 487 LEU A N 1
ATOM 3721 C CA . LEU A 1 487 ? 5.579 18.418 11.489 1.00 90.31 487 LEU A CA 1
ATOM 3722 C C . LEU A 1 487 ? 4.101 18.026 11.506 1.00 90.31 487 LEU A C 1
ATOM 3724 O O . LEU A 1 487 ? 3.774 16.873 11.757 1.00 90.31 487 LEU A O 1
ATOM 3728 N N . TYR A 1 488 ? 3.200 18.959 11.191 1.00 87.12 488 TYR A N 1
ATOM 3729 C CA . TYR A 1 488 ? 1.760 18.694 11.211 1.00 87.12 488 TYR A CA 1
ATOM 3730 C C . TYR A 1 488 ? 1.334 17.600 10.217 1.00 87.12 488 TYR A C 1
ATOM 3732 O O . TYR A 1 488 ? 0.338 16.923 10.466 1.00 87.12 488 TYR A O 1
ATOM 3740 N N . ASN A 1 489 ? 2.072 17.419 9.112 1.00 85.69 489 ASN A N 1
ATOM 3741 C CA . ASN A 1 489 ? 1.827 16.334 8.161 1.00 85.69 489 ASN A CA 1
ATOM 3742 C C . ASN A 1 489 ? 2.262 14.996 8.754 1.00 85.69 489 ASN A C 1
ATOM 3744 O O . ASN A 1 489 ? 1.483 14.048 8.719 1.00 85.69 489 ASN A O 1
ATOM 3748 N N . LEU A 1 490 ? 3.467 14.942 9.337 1.00 88.00 490 LEU A N 1
ATOM 3749 C CA . LEU A 1 490 ? 3.989 13.731 9.974 1.00 88.00 490 LEU A CA 1
ATOM 3750 C C . LEU A 1 490 ? 3.101 13.292 11.135 1.00 88.00 490 LEU A C 1
ATOM 3752 O O . LEU A 1 490 ? 2.647 12.154 11.148 1.00 88.00 490 LEU A O 1
ATOM 3756 N N . VAL A 1 491 ? 2.768 14.211 12.042 1.00 92.38 491 VAL A N 1
ATOM 3757 C CA . VAL A 1 491 ? 1.887 13.948 13.186 1.00 92.38 491 VAL A CA 1
ATOM 3758 C C . VAL A 1 491 ? 0.526 13.416 12.728 1.00 92.38 491 VAL A C 1
ATOM 3760 O O . VAL A 1 491 ? 0.070 12.389 13.222 1.00 92.38 491 VAL A O 1
ATOM 3763 N N . ARG A 1 492 ? -0.107 14.055 11.735 1.00 86.88 492 ARG A N 1
ATOM 3764 C CA . ARG A 1 492 ? -1.389 13.578 11.196 1.00 86.88 492 ARG A CA 1
ATOM 3765 C C . ARG A 1 492 ? -1.263 12.193 10.560 1.00 86.88 492 ARG A C 1
ATOM 3767 O O . ARG A 1 492 ? -2.142 11.356 10.761 1.00 86.88 492 ARG A O 1
ATOM 3774 N N . SER A 1 493 ? -0.204 11.963 9.783 1.00 82.69 493 SER A N 1
ATOM 3775 C CA . SER A 1 493 ? 0.029 10.677 9.120 1.00 82.69 493 SER A CA 1
ATOM 3776 C C . SER A 1 493 ? 0.291 9.554 10.121 1.00 82.69 493 SER A C 1
ATOM 3778 O O . SER A 1 493 ? -0.279 8.484 9.964 1.00 82.69 493 SER A O 1
ATOM 3780 N N . LEU A 1 494 ? 1.051 9.823 11.187 1.00 88.31 494 LEU A N 1
ATOM 3781 C CA . LEU A 1 494 ? 1.330 8.879 12.268 1.00 88.31 494 LEU A CA 1
ATOM 3782 C C . LEU A 1 494 ? 0.065 8.523 13.042 1.00 88.31 494 LEU A C 1
ATOM 3784 O O . LEU A 1 494 ? -0.217 7.346 13.221 1.00 88.31 494 LEU A O 1
ATOM 3788 N N . GLY A 1 495 ? -0.729 9.522 13.440 1.00 88.50 495 GLY A N 1
ATOM 3789 C CA . GLY A 1 495 ? -1.997 9.274 14.126 1.00 88.50 495 GLY A CA 1
ATOM 3790 C C . GLY A 1 495 ? -2.986 8.477 13.271 1.00 88.50 495 GLY A C 1
ATOM 3791 O O . GLY A 1 495 ? -3.681 7.615 13.791 1.00 88.50 495 GLY A O 1
ATOM 3792 N N . SER A 1 496 ? -3.019 8.727 11.956 1.00 83.50 496 SER A N 1
ATOM 3793 C CA . SER A 1 496 ? -3.873 7.967 11.028 1.00 83.50 496 SER A CA 1
ATOM 3794 C C . SER A 1 496 ? -3.350 6.546 10.795 1.00 83.50 496 SER A C 1
ATOM 3796 O O . SER A 1 496 ? -4.139 5.618 10.698 1.00 83.50 496 SER A O 1
ATOM 3798 N N . ALA A 1 497 ? -2.029 6.365 10.715 1.00 81.81 497 ALA A N 1
ATOM 3799 C CA . ALA A 1 497 ? -1.419 5.048 10.560 1.00 81.81 497 ALA A CA 1
ATOM 3800 C C . ALA A 1 497 ? -1.615 4.182 11.814 1.00 81.81 497 ALA A C 1
ATOM 3802 O O . ALA A 1 497 ? -1.970 3.018 11.684 1.00 81.81 497 ALA A O 1
ATOM 3803 N N . ALA A 1 498 ? -1.443 4.752 13.011 1.00 88.12 498 ALA A N 1
ATOM 3804 C CA . ALA A 1 498 ? -1.675 4.048 14.273 1.00 88.12 498 ALA A CA 1
ATOM 3805 C C . ALA A 1 498 ? -3.147 3.637 14.445 1.00 88.12 498 ALA A C 1
ATOM 3807 O O . ALA A 1 498 ? -3.428 2.520 14.861 1.00 88.12 498 ALA A O 1
ATOM 3808 N N . GLU A 1 499 ? -4.086 4.516 14.084 1.00 87.00 499 GLU A N 1
ATOM 3809 C CA . GLU A 1 499 ? -5.518 4.196 14.070 1.00 87.00 499 GLU A CA 1
ATOM 3810 C C . GLU A 1 499 ? -5.837 3.040 13.109 1.00 87.00 499 GLU A C 1
ATOM 3812 O O . GLU A 1 499 ? -6.597 2.138 13.459 1.00 87.00 499 GLU A O 1
ATOM 3817 N N . GLU A 1 500 ? -5.272 3.071 11.897 1.00 78.62 500 GLU A N 1
ATOM 3818 C CA . GLU A 1 500 ? -5.471 2.015 10.901 1.00 78.62 500 GLU A CA 1
ATOM 3819 C C . GLU A 1 500 ? -4.955 0.667 11.401 1.00 78.62 500 GLU A C 1
ATOM 3821 O O . GLU A 1 500 ? -5.669 -0.328 11.332 1.00 78.62 500 GLU A O 1
ATOM 3826 N N . ASP A 1 501 ? -3.753 0.652 11.975 1.00 80.56 501 ASP A N 1
ATOM 3827 C CA . ASP A 1 501 ? -3.139 -0.559 12.516 1.00 80.56 501 ASP A CA 1
ATOM 3828 C C . ASP A 1 501 ? -3.963 -1.173 13.658 1.00 80.56 501 ASP A C 1
ATOM 3830 O O . ASP A 1 501 ? -4.235 -2.372 13.647 1.00 80.56 501 ASP A O 1
ATOM 3834 N N . VAL A 1 502 ? -4.453 -0.348 14.591 1.00 85.44 502 VAL A N 1
ATOM 3835 C CA . VAL A 1 502 ? -5.342 -0.799 15.678 1.00 85.44 502 VAL A CA 1
ATOM 3836 C C . VAL A 1 502 ? -6.642 -1.391 15.127 1.00 85.44 502 VAL A C 1
ATOM 3838 O O . VAL A 1 502 ? -7.150 -2.385 15.651 1.00 85.44 502 VAL A O 1
ATOM 3841 N N . ARG A 1 503 ? -7.200 -0.808 14.061 1.00 81.75 503 ARG A N 1
ATOM 3842 C CA . ARG A 1 503 ? -8.428 -1.322 13.440 1.00 81.75 503 ARG A CA 1
ATOM 3843 C C . ARG A 1 503 ? -8.201 -2.672 12.767 1.00 81.75 503 ARG A C 1
ATOM 3845 O O . ARG A 1 503 ? -9.034 -3.563 12.924 1.00 81.75 503 ARG A O 1
ATOM 3852 N N . ILE A 1 504 ? -7.084 -2.816 12.055 1.00 72.81 504 ILE A N 1
ATOM 3853 C CA . ILE A 1 504 ? -6.688 -4.078 11.422 1.00 72.81 504 ILE A CA 1
ATOM 3854 C C . ILE A 1 504 ? -6.522 -5.158 12.495 1.00 72.81 504 ILE A C 1
ATOM 3856 O O . ILE A 1 504 ? -7.156 -6.206 12.398 1.00 72.81 504 ILE A O 1
ATOM 3860 N N . GLN A 1 505 ? -5.789 -4.863 13.574 1.00 78.88 505 GLN A N 1
ATOM 3861 C CA . GLN A 1 505 ? -5.595 -5.801 14.681 1.00 78.88 505 GLN A CA 1
ATOM 3862 C C . GLN A 1 505 ? -6.931 -6.264 15.285 1.00 78.88 505 GLN A C 1
ATOM 3864 O O . GLN A 1 505 ? -7.142 -7.456 15.503 1.00 78.88 505 GLN A O 1
ATOM 3869 N N . ARG A 1 506 ? -7.870 -5.337 15.507 1.00 79.06 506 ARG A N 1
ATOM 3870 C CA . ARG A 1 506 ? -9.201 -5.669 16.037 1.00 79.06 506 ARG A CA 1
ATOM 3871 C C . ARG A 1 506 ? -9.970 -6.609 15.110 1.00 79.06 506 ARG A C 1
ATOM 3873 O O . ARG A 1 506 ? -10.641 -7.527 15.584 1.00 79.06 506 ARG A O 1
ATOM 3880 N N . ARG A 1 507 ? -9.906 -6.367 13.801 1.00 72.88 507 ARG A N 1
ATOM 3881 C CA . ARG A 1 507 ? -10.565 -7.218 12.809 1.00 72.88 507 ARG A CA 1
ATOM 3882 C C . ARG A 1 507 ? -9.964 -8.622 12.814 1.00 72.88 507 ARG A C 1
ATOM 3884 O O . ARG A 1 507 ? -10.720 -9.588 12.882 1.00 72.88 507 ARG A O 1
ATOM 3891 N N . ASP A 1 508 ? -8.638 -8.721 12.853 1.00 68.94 508 ASP A N 1
ATOM 3892 C CA . ASP A 1 508 ? -7.921 -9.997 12.926 1.00 68.94 508 ASP A CA 1
ATOM 3893 C C . ASP A 1 508 ? -8.286 -10.784 14.201 1.00 68.94 508 ASP A C 1
ATOM 3895 O O . ASP A 1 508 ? -8.560 -11.986 14.149 1.00 68.94 508 ASP A O 1
ATOM 3899 N N . GLU A 1 509 ? -8.360 -10.114 15.355 1.00 74.69 509 GLU A N 1
ATOM 3900 C CA . GLU A 1 509 ? -8.766 -10.728 16.625 1.00 74.69 509 GLU A CA 1
ATOM 3901 C C . GLU A 1 509 ? -10.222 -11.222 16.596 1.00 74.69 509 GLU A C 1
ATOM 3903 O O . GLU A 1 509 ? -10.518 -12.329 17.066 1.00 74.69 509 GLU A O 1
ATOM 3908 N N . ALA A 1 510 ? -11.133 -10.437 16.011 1.00 73.25 510 ALA A N 1
ATOM 3909 C CA . ALA A 1 510 ? -12.539 -10.803 15.859 1.00 73.25 510 ALA A CA 1
ATOM 3910 C C . ALA A 1 510 ? -12.721 -12.005 14.919 1.00 73.25 510 ALA A C 1
ATOM 3912 O O . ALA A 1 510 ? -13.446 -12.949 15.249 1.00 73.25 510 ALA A O 1
ATOM 3913 N N . GLU A 1 511 ? -12.032 -12.017 13.777 1.00 69.50 511 GLU A N 1
ATOM 3914 C CA . GLU A 1 511 ? -12.054 -13.133 12.828 1.00 69.50 511 GLU A CA 1
ATOM 3915 C C . GLU A 1 511 ? -11.435 -14.402 13.440 1.00 69.50 511 GLU A C 1
ATOM 3917 O O . GLU A 1 511 ? -12.000 -15.496 13.325 1.00 69.50 511 GLU A O 1
ATOM 3922 N N . ALA A 1 512 ? -10.339 -14.272 14.196 1.00 70.69 512 ALA A N 1
ATOM 3923 C CA . ALA A 1 512 ? -9.742 -15.383 14.933 1.00 70.69 512 ALA A CA 1
ATOM 3924 C C . ALA A 1 512 ? -10.689 -15.952 16.005 1.00 70.69 512 ALA A C 1
ATOM 3926 O O . ALA A 1 512 ? -10.750 -17.175 16.188 1.00 70.69 512 ALA A O 1
ATOM 3927 N N . LYS A 1 513 ? -11.452 -15.096 16.699 1.00 74.12 513 LYS A N 1
ATOM 3928 C CA . LYS A 1 513 ? -12.480 -15.520 17.663 1.00 74.12 513 LYS A CA 1
ATOM 3929 C C . LYS A 1 513 ? -13.610 -16.281 16.962 1.00 74.12 513 LYS A C 1
ATOM 3931 O O . LYS A 1 513 ? -13.885 -17.416 17.357 1.00 74.12 513 LYS A O 1
ATOM 3936 N N . LYS A 1 514 ? -14.156 -15.735 15.866 1.00 73.31 514 LYS A N 1
ATOM 3937 C CA . LYS A 1 514 ? -15.177 -16.403 15.034 1.00 73.31 514 LYS A CA 1
ATOM 3938 C C . LYS A 1 514 ? -14.691 -17.774 14.542 1.00 73.31 514 LYS A C 1
ATOM 3940 O O . LYS A 1 514 ? -15.416 -18.763 14.640 1.00 73.31 514 LYS A O 1
ATOM 3945 N N . ARG A 1 515 ? -13.430 -17.888 14.103 1.00 73.00 515 ARG A N 1
ATOM 3946 C CA . ARG A 1 515 ? -12.829 -19.166 13.672 1.00 73.00 515 ARG A CA 1
ATOM 3947 C C . ARG A 1 515 ? -12.719 -20.184 14.810 1.00 73.00 515 ARG A C 1
ATOM 3949 O O . ARG A 1 515 ? -12.991 -21.367 14.600 1.00 73.00 515 ARG A O 1
ATOM 3956 N N . LYS A 1 516 ? -12.334 -19.749 16.015 1.00 74.56 516 LYS A N 1
ATOM 3957 C CA . LYS A 1 516 ? -12.279 -20.617 17.207 1.00 74.56 516 LYS A CA 1
ATOM 3958 C C . LYS A 1 516 ? -13.668 -21.108 17.612 1.00 74.56 516 LYS A C 1
ATOM 3960 O O . LYS A 1 516 ? -13.812 -22.276 17.968 1.00 74.56 516 LYS A O 1
ATOM 3965 N N . GLU A 1 517 ? -14.675 -20.245 17.549 1.00 73.56 517 GLU A N 1
ATOM 3966 C CA . GLU A 1 517 ? -16.069 -20.591 17.849 1.00 73.56 517 GLU A CA 1
ATOM 3967 C C . GLU A 1 517 ? -16.641 -21.566 16.815 1.00 73.56 517 GLU A C 1
ATOM 3969 O O . GLU A 1 517 ? -17.195 -22.595 17.199 1.00 73.56 517 GLU A O 1
ATOM 3974 N N . ALA A 1 518 ? -16.393 -21.337 15.522 1.00 73.31 518 ALA A N 1
ATOM 3975 C CA . ALA A 1 518 ? -16.768 -22.265 14.456 1.00 73.31 518 ALA A CA 1
ATOM 3976 C C . ALA A 1 518 ? -16.100 -23.643 14.622 1.00 73.31 518 ALA A C 1
ATOM 3978 O O . ALA A 1 518 ? -16.756 -24.674 14.478 1.00 73.31 518 ALA A O 1
ATOM 3979 N N . ALA A 1 519 ? -14.815 -23.685 14.995 1.00 71.62 519 ALA A N 1
ATOM 3980 C CA . ALA A 1 519 ? -14.108 -24.937 15.271 1.00 71.62 519 ALA A CA 1
ATOM 3981 C C . ALA A 1 519 ? -14.663 -25.673 16.506 1.00 71.62 519 ALA A C 1
ATOM 3983 O O . ALA A 1 519 ? -14.765 -26.902 16.501 1.00 71.62 519 ALA A O 1
ATOM 3984 N N . LYS A 1 520 ? -15.055 -24.939 17.558 1.00 72.44 520 LYS A N 1
ATOM 3985 C CA . LYS A 1 520 ? -15.736 -25.509 18.733 1.00 72.44 520 LYS A CA 1
ATOM 3986 C C . LYS A 1 520 ? -17.117 -26.058 18.371 1.00 72.44 520 LYS A C 1
ATOM 3988 O O . LYS A 1 520 ? -17.436 -27.170 18.779 1.00 72.44 520 LYS A O 1
ATOM 3993 N N . ALA A 1 521 ? -17.895 -25.333 17.569 1.00 72.25 521 ALA A N 1
ATOM 3994 C CA . ALA A 1 521 ? -19.206 -25.772 17.094 1.00 72.25 521 ALA A CA 1
ATOM 3995 C C . ALA A 1 521 ? -19.111 -27.011 16.186 1.00 72.25 521 ALA A C 1
ATOM 3997 O O . ALA A 1 521 ? -19.909 -27.936 16.319 1.00 72.25 521 ALA A O 1
ATOM 3998 N N . ALA A 1 522 ? -18.097 -27.079 15.316 1.00 70.62 522 ALA A N 1
ATOM 3999 C CA . ALA A 1 522 ? -17.827 -28.253 14.486 1.00 70.62 522 ALA A CA 1
ATOM 4000 C C . ALA A 1 522 ? -17.446 -29.483 15.329 1.00 70.62 522 ALA A C 1
ATOM 4002 O O . ALA A 1 522 ? -17.965 -30.571 15.089 1.00 70.62 522 ALA A O 1
ATOM 4003 N N . LYS A 1 523 ? -16.609 -29.313 16.366 1.00 68.44 523 LYS A N 1
ATOM 4004 C CA . LYS A 1 523 ? -16.302 -30.385 17.331 1.00 68.44 523 LYS A CA 1
ATOM 4005 C C . LYS A 1 523 ? -17.528 -30.830 18.131 1.00 68.44 523 LYS A C 1
ATOM 4007 O O . LYS A 1 523 ? -17.685 -32.023 18.357 1.00 68.44 523 LYS A O 1
ATOM 4012 N N . ALA A 1 524 ? -18.397 -29.901 18.530 1.00 68.44 524 ALA A N 1
ATOM 4013 C CA . ALA A 1 524 ? -19.638 -30.225 19.234 1.00 68.44 524 ALA A CA 1
ATOM 4014 C C . ALA A 1 524 ? -20.624 -31.003 18.343 1.00 68.44 524 ALA A C 1
ATOM 4016 O O . ALA A 1 524 ? -21.247 -31.949 18.815 1.00 68.44 524 ALA A O 1
ATOM 4017 N N . LYS A 1 525 ? -20.708 -30.669 17.046 1.00 66.31 525 LYS A N 1
ATOM 4018 C CA . LYS A 1 525 ? -21.490 -31.438 16.061 1.00 66.31 525 LYS A CA 1
ATOM 4019 C C . LYS A 1 525 ? -20.910 -32.829 15.793 1.00 66.31 525 LYS A C 1
ATOM 4021 O O . LYS A 1 525 ? -21.675 -33.772 15.655 1.00 66.31 525 LYS A O 1
ATOM 4026 N N . ALA A 1 526 ? -19.585 -32.975 15.760 1.00 55.97 526 ALA A N 1
ATOM 4027 C CA . ALA A 1 526 ? -18.929 -34.276 15.588 1.00 55.97 526 ALA A CA 1
ATOM 4028 C C . ALA A 1 526 ? -19.052 -35.199 16.819 1.00 55.97 526 ALA A C 1
ATOM 4030 O O . ALA A 1 526 ? -18.841 -36.402 16.702 1.00 55.97 526 ALA A O 1
ATOM 4031 N N . ALA A 1 527 ? -19.386 -34.646 17.990 1.00 52.25 527 ALA A N 1
ATOM 4032 C CA . ALA A 1 527 ? -19.603 -35.390 19.231 1.00 52.25 527 ALA A CA 1
ATOM 4033 C C . ALA A 1 527 ? -21.055 -35.882 19.418 1.00 52.25 527 ALA A C 1
ATOM 4035 O O . ALA A 1 527 ? -21.340 -36.552 20.409 1.00 52.25 527 ALA A O 1
ATOM 4036 N N . GLN A 1 528 ? -21.972 -35.566 18.496 1.00 47.53 528 GLN A N 1
ATOM 4037 C CA . GLN A 1 528 ? -23.331 -36.116 18.495 1.00 47.53 528 GLN A CA 1
ATOM 4038 C C . GLN A 1 528 ? -23.386 -37.378 17.613 1.00 47.53 528 GLN A C 1
ATOM 4040 O O . GLN A 1 528 ? -22.867 -37.347 16.495 1.00 47.53 528 GLN A O 1
ATOM 4045 N N . PRO A 1 529 ? -24.003 -38.489 18.066 1.00 43.69 529 PRO A N 1
ATOM 4046 C CA . PRO A 1 529 ? -24.169 -39.669 17.227 1.00 43.69 529 PRO A CA 1
ATOM 4047 C C . PRO A 1 529 ? -25.100 -39.342 16.056 1.00 43.69 529 PRO A C 1
ATOM 4049 O O . PRO A 1 529 ? -26.144 -38.718 16.242 1.00 43.69 529 PRO A O 1
ATOM 4052 N N . ALA A 1 530 ? -24.719 -39.769 14.852 1.00 40.94 530 ALA A N 1
ATOM 4053 C CA . ALA A 1 530 ? -25.476 -39.535 13.630 1.00 40.94 530 ALA A CA 1
ATOM 4054 C C . ALA A 1 530 ? -26.900 -40.115 13.734 1.00 40.94 530 ALA A C 1
ATOM 4056 O O . ALA A 1 530 ? -27.095 -41.331 13.688 1.00 40.94 530 ALA A O 1
ATOM 4057 N N . ALA A 1 531 ? -27.900 -39.241 13.858 1.00 38.81 531 ALA A N 1
ATOM 4058 C CA . ALA A 1 531 ? -29.297 -39.606 13.673 1.00 38.81 531 ALA A CA 1
ATOM 4059 C C . ALA A 1 531 ? -29.565 -39.868 12.180 1.00 38.81 531 ALA A C 1
ATOM 4061 O O . ALA A 1 531 ? -29.080 -39.140 11.311 1.00 38.81 531 ALA A O 1
ATOM 4062 N N . LYS A 1 532 ? -30.307 -40.944 11.888 1.00 39.47 532 LYS A N 1
ATOM 4063 C CA . LYS A 1 532 ? -30.649 -41.382 10.526 1.00 39.47 532 LYS A CA 1
ATOM 4064 C C . LYS A 1 532 ? -31.424 -40.295 9.758 1.00 39.47 532 LYS A C 1
ATOM 4066 O O . LYS A 1 532 ? -32.272 -39.639 10.359 1.00 39.47 532 LYS A O 1
ATOM 4071 N N . PRO A 1 533 ? -31.204 -40.154 8.439 1.00 36.38 533 PRO A N 1
ATOM 4072 C CA . PRO A 1 533 ? -31.966 -39.230 7.612 1.00 36.38 533 PRO A CA 1
ATOM 4073 C C . PRO A 1 533 ? -33.356 -39.819 7.329 1.00 36.38 533 PRO A C 1
ATOM 4075 O O . PRO A 1 533 ? -33.478 -40.843 6.659 1.00 36.38 533 PRO A O 1
ATOM 4078 N N . GLY A 1 534 ? -34.387 -39.178 7.875 1.00 32.72 534 GLY A N 1
ATOM 4079 C CA . GLY A 1 534 ? -35.795 -39.394 7.550 1.00 32.72 534 GLY A CA 1
ATOM 4080 C C . GLY A 1 534 ? -36.416 -38.065 7.131 1.00 32.72 534 GLY A C 1
ATOM 4081 O O . GLY A 1 534 ? -36.106 -37.027 7.708 1.00 32.72 534 GLY A O 1
ATOM 4082 N N . GLU A 1 535 ? -37.212 -38.122 6.072 1.00 35.91 535 GLU A N 1
ATOM 4083 C CA . GLU A 1 535 ? -37.776 -37.020 5.295 1.00 35.91 535 GLU A CA 1
ATOM 4084 C C . GLU A 1 535 ? -38.557 -35.986 6.119 1.00 35.91 535 GLU A C 1
ATOM 4086 O O . GLU A 1 535 ? -39.346 -36.324 6.997 1.00 35.91 535 GLU A O 1
ATOM 4091 N N . GLY A 1 536 ? -38.364 -34.714 5.765 1.00 30.30 536 GLY A N 1
ATOM 4092 C CA . GLY A 1 536 ? -39.109 -33.576 6.293 1.00 30.30 536 GLY A CA 1
ATOM 4093 C C . GLY A 1 536 ? -38.458 -32.266 5.864 1.00 30.30 536 GLY A C 1
ATOM 4094 O O . GLY A 1 536 ? -37.528 -31.789 6.506 1.00 30.30 536 GLY A O 1
ATOM 4095 N N . LEU A 1 537 ? -38.920 -31.704 4.745 1.00 38.66 537 LEU A N 1
ATOM 4096 C CA . LEU A 1 537 ? -38.663 -30.312 4.374 1.00 38.66 537 LEU A CA 1
ATOM 4097 C C . LEU A 1 537 ? -39.401 -29.411 5.377 1.00 38.66 537 LEU A C 1
ATOM 4099 O O . LEU A 1 537 ? -40.536 -29.016 5.132 1.00 38.66 537 LEU A O 1
ATOM 4103 N N . GLU A 1 538 ? -38.764 -29.109 6.505 1.00 29.62 538 GLU A N 1
ATOM 4104 C CA . GLU A 1 538 ? -39.140 -27.982 7.359 1.00 29.62 538 GLU A CA 1
ATOM 4105 C C . GLU A 1 538 ? -38.116 -26.862 7.175 1.00 29.62 538 GLU A C 1
ATOM 4107 O O . GLU A 1 538 ? -36.905 -27.051 7.324 1.00 29.62 538 GLU A O 1
ATOM 4112 N N . GLU A 1 539 ? -38.621 -25.693 6.785 1.00 30.28 539 GLU A N 1
ATOM 4113 C CA . GLU A 1 539 ? -37.857 -24.459 6.663 1.00 30.28 539 GLU A CA 1
ATOM 4114 C C . GLU A 1 539 ? -37.101 -24.181 7.964 1.00 30.28 539 GLU A C 1
ATOM 4116 O O . GLU A 1 539 ? -37.677 -24.086 9.048 1.00 30.28 539 GLU A O 1
ATOM 4121 N N . ALA A 1 540 ? -35.780 -24.044 7.846 1.00 26.92 540 ALA A N 1
ATOM 4122 C CA . ALA A 1 540 ? -34.927 -23.670 8.959 1.00 26.92 540 ALA A CA 1
ATOM 4123 C C . ALA A 1 540 ? -35.425 -22.347 9.578 1.00 26.92 540 ALA A C 1
ATOM 4125 O O . ALA A 1 540 ? -35.626 -21.376 8.841 1.00 26.92 540 ALA A O 1
ATOM 4126 N N . PRO A 1 541 ? -35.577 -22.254 10.913 1.00 28.58 541 PRO A N 1
ATOM 4127 C CA . PRO A 1 541 ? -35.957 -21.007 11.548 1.00 28.58 541 PRO A CA 1
ATOM 4128 C C . PRO A 1 541 ? -34.847 -19.989 11.294 1.00 28.58 541 PRO A C 1
ATOM 4130 O O . PRO A 1 541 ? -33.690 -20.182 11.683 1.00 28.58 541 PRO A O 1
ATOM 4133 N N . VAL A 1 542 ? -35.210 -18.916 10.593 1.00 28.92 542 VAL A N 1
ATOM 4134 C CA . VAL A 1 542 ? -34.368 -17.748 10.345 1.00 28.92 542 VAL A CA 1
ATOM 4135 C C . VAL A 1 542 ? -33.803 -17.286 11.685 1.00 28.92 542 VAL A C 1
ATOM 4137 O O . VAL A 1 542 ? -34.535 -16.821 12.558 1.00 28.92 542 VAL A O 1
ATOM 4140 N N . GLN A 1 543 ? -32.493 -17.459 11.865 1.00 25.80 543 GLN A N 1
ATOM 4141 C CA . GLN A 1 543 ? -31.794 -17.009 13.061 1.00 25.80 543 GLN A CA 1
ATOM 4142 C C . GLN A 1 543 ? -31.996 -15.487 13.218 1.00 25.80 543 GLN A C 1
ATOM 4144 O O . GLN A 1 543 ? -31.687 -14.740 12.285 1.00 25.80 543 GLN A O 1
ATOM 4149 N N . PRO A 1 544 ? -32.446 -14.988 14.386 1.00 27.55 544 PRO A N 1
ATOM 4150 C CA . PRO A 1 544 ? -32.604 -13.550 14.638 1.00 27.55 544 PRO A CA 1
ATOM 4151 C C . PRO A 1 544 ? -31.281 -12.760 14.622 1.00 27.55 544 PRO A C 1
ATOM 4153 O O . PRO A 1 544 ? -31.283 -11.532 14.686 1.00 27.55 544 PRO A O 1
ATOM 4156 N N . THR A 1 545 ? -30.141 -13.446 14.516 1.00 31.91 545 THR A N 1
ATOM 4157 C CA . THR A 1 545 ? -28.785 -12.881 14.564 1.00 31.91 545 THR A CA 1
ATOM 4158 C C . THR A 1 545 ? -28.470 -11.963 13.382 1.00 31.91 545 THR A C 1
ATOM 4160 O O . THR A 1 545 ? -27.730 -10.995 13.547 1.00 31.91 545 THR A O 1
ATOM 4163 N N . ALA A 1 546 ? -29.106 -12.170 12.223 1.00 29.20 546 ALA A N 1
ATOM 4164 C CA . ALA A 1 546 ? -28.923 -11.306 11.056 1.00 29.20 546 ALA A CA 1
ATOM 4165 C C . ALA A 1 546 ? -29.468 -9.878 11.266 1.00 29.20 546 ALA A C 1
ATOM 4167 O O . ALA A 1 546 ? -29.004 -8.942 10.620 1.00 29.20 546 ALA A O 1
ATOM 4168 N N . ARG A 1 547 ? -30.432 -9.685 12.180 1.00 27.69 547 ARG A N 1
ATOM 4169 C CA . ARG A 1 547 ? -31.061 -8.376 12.423 1.00 27.69 547 ARG A CA 1
ATOM 4170 C C . ARG A 1 547 ? -30.260 -7.503 13.393 1.00 27.69 547 ARG A C 1
ATOM 4172 O O . ARG A 1 547 ? -30.325 -6.285 13.284 1.00 27.69 547 ARG A O 1
ATOM 4179 N N . VAL A 1 548 ? -29.474 -8.112 14.284 1.00 30.56 548 VAL A N 1
ATOM 4180 C CA . VAL A 1 548 ? -28.606 -7.400 15.240 1.00 30.56 548 VAL A CA 1
ATOM 4181 C C . VAL A 1 548 ? -27.263 -7.042 14.599 1.00 30.56 548 VAL A C 1
ATOM 4183 O O . VAL A 1 548 ? -26.796 -5.918 14.750 1.00 30.56 548 VAL A O 1
ATOM 4186 N N . GLU A 1 549 ? -26.688 -7.924 13.772 1.00 30.98 549 GLU A N 1
ATOM 4187 C CA . GLU A 1 549 ? -25.467 -7.607 13.006 1.00 30.98 549 GLU A CA 1
ATOM 4188 C C . GLU A 1 549 ? -25.736 -6.517 11.936 1.00 30.98 549 GLU A C 1
ATOM 4190 O O . GLU A 1 549 ? -24.851 -5.722 11.628 1.00 30.98 549 GLU A O 1
ATOM 4195 N N . ALA A 1 550 ? -26.986 -6.396 11.461 1.00 29.14 550 ALA A N 1
ATOM 4196 C CA . ALA A 1 550 ? -27.450 -5.321 10.574 1.00 29.14 550 ALA A CA 1
ATOM 4197 C C . ALA A 1 550 ? -27.736 -3.973 11.279 1.00 29.14 550 ALA A C 1
ATOM 4199 O O . ALA A 1 550 ? -27.823 -2.940 10.613 1.00 29.14 550 ALA A O 1
ATOM 4200 N N . LEU A 1 551 ? -27.879 -3.956 12.611 1.00 29.64 551 LEU A N 1
ATOM 4201 C CA . LEU A 1 551 ? -28.080 -2.723 13.389 1.00 29.64 551 LEU A CA 1
ATOM 4202 C C . LEU A 1 551 ? -26.751 -2.028 13.729 1.00 29.64 551 LEU A C 1
ATOM 4204 O O . LEU A 1 551 ? -26.713 -0.804 13.804 1.00 29.64 551 LEU A O 1
ATOM 4208 N N . TYR A 1 552 ? -25.650 -2.782 13.826 1.00 36.28 552 TYR A N 1
ATOM 4209 C CA . TYR A 1 552 ? -24.294 -2.236 14.005 1.00 36.28 552 TYR A CA 1
ATOM 4210 C C . TYR A 1 552 ? -23.561 -1.943 12.688 1.00 36.28 552 TYR A C 1
ATOM 4212 O O . TYR A 1 552 ? -22.451 -1.411 12.693 1.00 36.28 552 TYR A O 1
ATOM 4220 N N . SER A 1 553 ? -24.174 -2.236 11.540 1.00 38.69 553 SER A N 1
ATOM 4221 C CA . SER A 1 553 ? -23.653 -1.869 10.223 1.00 38.69 553 SER A CA 1
ATOM 4222 C C . SER A 1 553 ? -24.185 -0.510 9.759 1.00 38.69 553 SER A C 1
ATOM 4224 O O . SER A 1 553 ? -24.742 -0.406 8.665 1.00 38.69 553 SER A O 1
ATOM 4226 N N . GLN A 1 554 ? -24.050 0.536 10.576 1.00 35.31 554 GLN A N 1
ATOM 4227 C CA . GLN A 1 554 ? -24.377 1.901 10.160 1.00 35.31 554 GLN A CA 1
ATOM 4228 C C . GLN A 1 554 ? -23.225 2.857 10.503 1.00 35.31 554 GLN A C 1
ATOM 4230 O O . GLN A 1 554 ? -22.981 3.211 11.647 1.00 35.31 554 GLN A O 1
ATOM 4235 N N . ASP A 1 555 ? -22.533 3.238 9.429 1.00 32.09 555 ASP A N 1
ATOM 4236 C CA . ASP A 1 555 ? -21.459 4.222 9.290 1.00 32.09 555 ASP A CA 1
ATOM 4237 C C . ASP A 1 555 ? -20.019 3.829 9.730 1.00 32.09 555 ASP A C 1
ATOM 4239 O O . ASP A 1 555 ? -19.626 4.019 10.880 1.00 32.09 555 ASP A O 1
ATOM 4243 N N . PRO A 1 556 ? -19.140 3.396 8.795 1.00 42.78 556 PRO A N 1
ATOM 4244 C CA . PRO A 1 556 ? -17.705 3.210 9.060 1.00 42.78 556 PRO A CA 1
ATOM 4245 C C . PRO A 1 556 ? -16.952 4.509 9.429 1.00 42.78 556 PRO A C 1
ATOM 4247 O O . PRO A 1 556 ? -15.735 4.478 9.642 1.00 42.78 556 PRO A O 1
ATOM 4250 N N . SER A 1 557 ? -17.630 5.664 9.466 1.00 41.22 557 SER A N 1
ATOM 4251 C CA . SER A 1 557 ? -17.099 6.915 10.013 1.00 41.22 557 SER A CA 1
ATOM 4252 C C . SER A 1 557 ? -17.119 6.965 11.551 1.00 41.22 557 SER A C 1
ATOM 4254 O O . SER A 1 557 ? -16.219 7.581 12.126 1.00 41.22 557 SER A O 1
ATOM 4256 N N . ALA A 1 558 ? -18.055 6.262 12.204 1.00 45.28 558 ALA A N 1
ATOM 4257 C CA . ALA A 1 558 ? -18.280 6.323 13.652 1.00 45.28 558 ALA A CA 1
ATOM 4258 C C . ALA A 1 558 ? -17.132 5.717 14.483 1.00 45.28 558 ALA A C 1
ATOM 4260 O O . ALA A 1 558 ? -16.929 6.088 15.634 1.00 45.28 558 ALA A O 1
ATOM 4261 N N . GLU A 1 559 ? -16.324 4.834 13.889 1.00 61.19 559 GLU A N 1
ATOM 4262 C CA . GLU A 1 559 ? -15.174 4.205 14.557 1.00 61.19 559 GLU A CA 1
ATOM 4263 C C . GLU A 1 559 ? -13.850 4.971 14.385 1.00 61.19 559 GLU A C 1
ATOM 4265 O O . GLU A 1 559 ? -12.784 4.477 14.772 1.00 61.19 559 GLU A O 1
ATOM 4270 N N . ARG A 1 560 ? -13.860 6.149 13.746 1.00 77.62 560 ARG A N 1
ATOM 4271 C CA . ARG A 1 560 ? -12.625 6.902 13.501 1.00 77.62 560 ARG A CA 1
ATOM 4272 C C . ARG A 1 560 ? -12.255 7.781 14.686 1.00 77.62 560 ARG A C 1
ATOM 4274 O O . ARG A 1 560 ? -13.085 8.501 15.225 1.00 77.62 560 ARG A O 1
ATOM 4281 N N . TRP A 1 561 ? -10.968 7.816 15.030 1.00 86.06 561 TRP A N 1
ATOM 4282 C CA . TRP A 1 561 ? -10.489 8.719 16.071 1.00 86.06 561 TRP A CA 1
ATOM 4283 C C . TRP A 1 561 ? -10.695 10.179 15.641 1.00 86.06 561 TRP A C 1
ATOM 4285 O O . TRP A 1 561 ? -10.351 10.545 14.501 1.00 86.06 561 TRP A O 1
ATOM 4295 N N . PRO A 1 562 ? -11.163 11.046 16.555 1.00 86.19 562 PRO A N 1
ATOM 4296 C CA . PRO A 1 562 ? -11.247 12.472 16.314 1.00 86.19 562 PRO A CA 1
ATOM 4297 C C . PRO A 1 562 ? -9.888 13.046 15.929 1.00 86.19 562 PRO A C 1
ATOM 4299 O O . PRO A 1 562 ? -8.825 12.588 16.364 1.00 86.19 562 PRO A O 1
ATOM 4302 N N . VAL A 1 563 ? -9.911 14.098 15.113 1.00 83.56 563 VAL A N 1
ATOM 4303 C CA . VAL A 1 563 ? -8.687 14.707 14.580 1.00 83.56 563 VAL A CA 1
ATOM 4304 C C . VAL A 1 563 ? -7.751 15.148 15.710 1.00 83.56 563 VAL A C 1
ATOM 4306 O O . VAL A 1 563 ? -6.547 14.920 15.613 1.00 83.56 563 VAL A O 1
ATOM 4309 N N . GLY A 1 564 ? -8.283 15.713 16.801 1.00 85.69 564 GLY A N 1
ATOM 4310 C CA . GLY A 1 564 ? -7.489 16.105 17.969 1.00 85.69 564 GLY A CA 1
ATOM 4311 C C . GLY A 1 564 ? -6.716 14.937 18.584 1.00 85.69 564 GLY A C 1
ATOM 4312 O O . GLY A 1 564 ? -5.507 15.050 18.787 1.00 85.69 564 GLY A O 1
ATOM 4313 N N . ILE A 1 565 ? -7.371 13.788 18.774 1.00 88.38 565 ILE A N 1
ATOM 4314 C CA . ILE A 1 565 ? -6.744 12.563 19.289 1.00 88.38 565 ILE A CA 1
ATOM 4315 C C . ILE A 1 565 ? -5.628 12.082 18.358 1.00 88.38 565 ILE A C 1
ATOM 4317 O O . ILE A 1 565 ? -4.518 11.821 18.821 1.00 88.38 565 ILE A O 1
ATOM 4321 N N . LYS A 1 566 ? -5.867 12.060 17.039 1.00 89.56 566 LYS A N 1
ATOM 4322 C CA . LYS A 1 566 ? -4.836 11.700 16.045 1.00 89.56 566 LYS A CA 1
ATOM 4323 C C . LYS A 1 566 ? -3.601 12.586 16.159 1.00 89.56 566 LYS A C 1
ATOM 4325 O O . LYS A 1 566 ? -2.481 12.088 16.062 1.00 89.56 566 LYS A O 1
ATOM 4330 N N . TYR A 1 567 ? -3.793 13.888 16.379 1.00 90.94 567 TYR A N 1
ATOM 4331 C CA . TYR A 1 567 ? -2.678 14.809 16.589 1.00 90.94 567 TYR A CA 1
ATOM 4332 C C . TYR A 1 567 ? -1.929 14.526 17.895 1.00 90.94 567 TYR A C 1
ATOM 4334 O O . TYR A 1 567 ? -0.701 14.546 17.882 1.00 90.94 567 TYR A O 1
ATOM 4342 N N . HIS A 1 568 ? -2.624 14.228 18.995 1.00 91.12 568 HIS A N 1
ATOM 4343 C CA . HIS A 1 568 ? -1.976 13.894 20.266 1.00 91.12 568 HIS A CA 1
ATOM 4344 C C . HIS A 1 568 ? -1.181 12.583 20.190 1.00 91.12 568 HIS A C 1
ATOM 4346 O O . HIS A 1 568 ? -0.006 12.569 20.554 1.00 91.12 568 HIS A O 1
ATOM 4352 N N . VAL A 1 569 ? -1.777 11.516 19.646 1.00 93.31 569 VAL A N 1
ATOM 4353 C CA . VAL A 1 569 ? -1.105 10.219 19.451 1.00 93.31 569 VAL A CA 1
ATOM 4354 C C . VAL A 1 569 ? 0.092 10.368 18.513 1.00 93.31 569 VAL A C 1
ATOM 4356 O O . VAL A 1 569 ? 1.208 9.983 18.855 1.00 93.31 569 VAL A O 1
ATOM 4359 N N . GLY A 1 570 ? -0.105 10.997 17.351 1.00 92.94 570 GLY A N 1
ATOM 4360 C CA . GLY A 1 570 ? 0.969 11.198 16.381 1.00 92.94 570 GLY A CA 1
ATOM 4361 C C . GLY A 1 570 ? 2.109 12.075 16.907 1.00 92.94 570 GLY A C 1
ATOM 4362 O O . GLY A 1 570 ? 3.262 11.846 16.549 1.00 92.94 570 GLY A O 1
ATOM 4363 N N . ALA A 1 571 ? 1.816 13.060 17.763 1.00 93.31 571 ALA A N 1
ATOM 4364 C CA . ALA A 1 571 ? 2.832 13.900 18.389 1.00 93.31 571 ALA A CA 1
ATOM 4365 C C . ALA A 1 571 ? 3.638 13.128 19.439 1.00 93.31 571 ALA A C 1
ATOM 4367 O O . ALA A 1 571 ? 4.859 13.250 19.448 1.00 93.31 571 ALA A O 1
ATOM 4368 N N . ALA A 1 572 ? 2.985 12.302 20.265 1.00 92.88 572 ALA A N 1
ATOM 4369 C CA . ALA A 1 572 ? 3.661 11.455 21.247 1.00 92.88 572 ALA A CA 1
ATOM 4370 C C . ALA A 1 572 ? 4.617 10.454 20.570 1.00 92.88 572 ALA A C 1
ATOM 4372 O O . ALA A 1 572 ? 5.782 10.353 20.954 1.00 92.88 572 ALA A O 1
ATOM 4373 N N . LEU A 1 573 ? 4.160 9.789 19.502 1.00 94.81 573 LEU A N 1
ATOM 4374 C CA . LEU A 1 573 ? 4.987 8.875 18.705 1.00 94.81 573 LEU A CA 1
ATOM 4375 C C . LEU A 1 573 ? 6.168 9.601 18.037 1.00 94.81 573 LEU A C 1
ATOM 4377 O O . LEU A 1 573 ? 7.309 9.139 18.104 1.00 94.81 573 LEU A O 1
ATOM 4381 N N . LEU A 1 574 ? 5.915 10.768 17.431 1.00 94.31 574 LEU A N 1
ATOM 4382 C CA . LEU A 1 574 ? 6.957 11.561 16.777 1.00 94.31 574 LEU A CA 1
ATOM 4383 C C . LEU A 1 574 ? 8.000 12.090 17.772 1.00 94.31 574 LEU A C 1
ATOM 4385 O O . LEU A 1 574 ? 9.189 12.110 17.463 1.00 94.31 574 LEU A O 1
ATOM 4389 N N . GLN A 1 575 ? 7.573 12.504 18.963 1.00 92.94 575 GLN A N 1
ATOM 4390 C CA . GLN A 1 575 ? 8.482 12.914 20.029 1.00 92.94 575 GLN A CA 1
ATOM 4391 C C . GLN A 1 575 ? 9.352 11.732 20.476 1.00 92.94 575 GLN A C 1
ATOM 4393 O O . GLN A 1 575 ? 10.572 11.864 20.550 1.00 92.94 575 GLN A O 1
ATOM 4398 N N . GLY A 1 576 ? 8.746 10.553 20.660 1.00 92.94 576 GLY A N 1
ATOM 4399 C CA . GLY A 1 576 ? 9.460 9.330 21.022 1.00 92.94 576 GLY A CA 1
ATOM 4400 C C . GLY A 1 576 ? 10.603 8.993 20.062 1.00 92.94 576 GLY A C 1
ATOM 4401 O O . GLY A 1 576 ? 11.710 8.694 20.513 1.00 92.94 576 GLY A O 1
ATOM 4402 N N . ILE A 1 577 ? 10.383 9.083 18.744 1.00 93.38 577 ILE A N 1
ATOM 4403 C CA . ILE A 1 577 ? 11.444 8.810 17.759 1.00 93.38 577 ILE A CA 1
ATOM 4404 C C . ILE A 1 577 ? 12.497 9.925 17.686 1.00 93.38 577 ILE A C 1
ATOM 4406 O O . ILE A 1 577 ? 13.671 9.620 17.498 1.00 93.38 577 ILE A O 1
ATOM 4410 N N . ILE A 1 578 ? 12.128 11.198 17.871 1.00 92.88 578 ILE A N 1
ATOM 4411 C CA . ILE A 1 578 ? 13.101 12.306 17.923 1.00 92.88 578 ILE A CA 1
ATOM 4412 C C . ILE A 1 578 ? 14.067 12.124 19.103 1.00 92.88 578 ILE A C 1
ATOM 4414 O O . ILE A 1 578 ? 15.268 12.341 18.944 1.00 92.88 578 ILE A O 1
ATOM 4418 N N . ASP A 1 579 ? 13.559 11.685 20.256 1.00 91.69 579 ASP A N 1
ATOM 4419 C CA . ASP A 1 579 ? 14.358 11.530 21.477 1.00 91.69 579 ASP A CA 1
ATOM 4420 C C . ASP A 1 579 ? 15.261 10.284 21.447 1.00 91.69 579 ASP A C 1
ATOM 4422 O O . ASP A 1 579 ? 16.346 10.272 22.039 1.00 91.69 579 ASP A O 1
ATOM 4426 N N . THR A 1 580 ? 14.828 9.225 20.757 1.00 93.38 580 THR A N 1
ATOM 4427 C CA . THR A 1 580 ? 15.507 7.917 20.760 1.00 93.38 580 THR A CA 1
ATOM 4428 C C . THR A 1 580 ? 16.423 7.694 19.557 1.00 93.38 580 THR A C 1
ATOM 4430 O O . THR A 1 580 ? 17.470 7.058 19.702 1.00 93.38 580 THR A O 1
ATOM 4433 N N . ALA A 1 581 ? 16.084 8.220 18.377 1.00 92.12 581 ALA A N 1
ATOM 4434 C CA . ALA A 1 581 ? 16.834 7.954 17.155 1.00 92.12 581 ALA A CA 1
ATOM 4435 C C . ALA A 1 581 ? 18.126 8.782 17.093 1.00 92.12 581 ALA A C 1
ATOM 4437 O O . ALA A 1 581 ? 18.116 9.994 16.854 1.00 92.12 581 ALA A O 1
ATOM 4438 N N . LYS A 1 582 ? 19.267 8.108 17.256 1.00 90.69 582 LYS A N 1
ATOM 4439 C CA . LYS A 1 582 ? 20.612 8.696 17.163 1.00 90.69 582 LYS A CA 1
ATOM 4440 C C . LYS A 1 582 ? 21.433 8.036 16.059 1.00 90.69 582 LYS A C 1
ATOM 4442 O O . LYS A 1 582 ? 21.250 6.863 15.744 1.00 90.69 582 LYS A O 1
ATOM 4447 N N . ILE A 1 583 ? 22.346 8.794 15.469 1.00 87.38 583 ILE A N 1
ATOM 4448 C CA . ILE A 1 583 ? 23.233 8.371 14.392 1.00 87.38 583 ILE A CA 1
ATOM 4449 C C . ILE A 1 583 ? 24.675 8.765 14.713 1.00 87.38 583 ILE A C 1
ATOM 4451 O O . ILE A 1 583 ? 24.952 9.912 15.060 1.00 87.38 583 ILE A O 1
ATOM 4455 N N . THR A 1 584 ? 25.603 7.816 14.592 1.00 84.94 584 THR A N 1
ATOM 4456 C CA . THR A 1 584 ? 27.037 8.087 14.744 1.00 84.94 584 THR A CA 1
ATOM 4457 C C . THR A 1 584 ? 27.564 8.732 13.465 1.00 84.94 584 THR A C 1
ATOM 4459 O O . THR A 1 584 ? 27.509 8.134 12.385 1.00 84.94 584 THR A O 1
ATOM 4462 N N . VAL A 1 585 ? 28.053 9.963 13.587 1.00 83.62 585 VAL A N 1
ATOM 4463 C CA . VAL A 1 585 ? 28.657 10.745 12.509 1.00 83.62 585 VAL A CA 1
ATOM 4464 C C . VAL A 1 585 ? 30.166 10.725 12.711 1.00 83.62 585 VAL A C 1
ATOM 4466 O O . VAL A 1 585 ? 30.657 11.158 13.750 1.00 83.62 585 VAL A O 1
ATOM 4469 N N . VAL A 1 586 ? 30.894 10.221 11.716 1.00 82.50 586 VAL A N 1
ATOM 4470 C CA . VAL A 1 586 ? 32.360 10.261 11.685 1.00 82.50 586 VAL A CA 1
ATOM 4471 C C . VAL A 1 586 ? 32.775 11.359 10.717 1.00 82.50 586 VAL A C 1
ATOM 4473 O O . VAL A 1 586 ? 32.356 11.348 9.557 1.00 82.50 586 VAL A O 1
ATOM 4476 N N . LYS A 1 587 ? 33.557 12.327 11.193 1.00 77.44 587 LYS A N 1
ATOM 4477 C CA . LYS A 1 587 ? 34.128 13.399 10.368 1.00 77.44 587 LYS A CA 1
ATOM 4478 C C . LYS A 1 587 ? 35.580 13.638 10.739 1.00 77.44 587 LYS A C 1
ATOM 4480 O O . LYS A 1 587 ? 35.967 13.478 11.892 1.00 77.44 587 LYS A O 1
ATOM 4485 N N . GLU A 1 588 ? 36.360 14.057 9.755 1.00 81.12 588 GLU A N 1
ATOM 4486 C CA . GLU A 1 588 ? 37.717 14.538 9.980 1.00 81.12 588 GLU A CA 1
ATOM 4487 C C . GLU A 1 588 ? 37.670 15.917 10.634 1.00 81.12 588 GLU A C 1
ATOM 4489 O O . GLU A 1 588 ? 36.935 16.812 10.200 1.00 81.12 588 GLU A O 1
ATOM 4494 N N . HIS A 1 589 ? 38.433 16.079 11.711 1.00 76.75 589 HIS A N 1
ATOM 4495 C CA . HIS A 1 589 ? 38.560 17.359 12.382 1.00 76.75 589 HIS A CA 1
ATOM 4496 C C . HIS A 1 589 ? 39.370 18.329 11.498 1.00 76.75 589 HIS A C 1
ATOM 4498 O O . HIS A 1 589 ? 40.484 17.986 11.092 1.00 76.75 589 HIS A O 1
ATOM 4504 N N . PRO A 1 590 ? 38.858 19.543 11.216 1.00 76.00 590 PRO A N 1
ATOM 4505 C CA . PRO A 1 590 ? 39.420 20.438 10.200 1.00 76.00 590 PRO A CA 1
ATOM 4506 C C . PRO A 1 590 ? 40.846 20.921 10.496 1.00 76.00 590 PRO A C 1
ATOM 4508 O O . PRO A 1 590 ? 41.546 21.316 9.571 1.00 76.00 590 PRO A O 1
ATOM 4511 N N . GLU A 1 591 ? 41.282 20.889 11.758 1.00 77.31 591 GLU A N 1
ATOM 4512 C CA . GLU A 1 591 ? 42.617 21.361 12.163 1.00 77.31 591 GLU A CA 1
ATOM 4513 C C . GLU A 1 591 ? 43.605 20.230 12.485 1.00 77.31 591 GLU A C 1
ATOM 4515 O O . GLU A 1 591 ? 44.809 20.440 12.408 1.00 77.31 591 GLU A O 1
ATOM 4520 N N . THR A 1 592 ? 43.130 19.033 12.847 1.00 77.94 592 THR A N 1
ATOM 4521 C CA . THR A 1 592 ? 43.997 17.929 13.320 1.00 77.94 592 THR A CA 1
ATOM 4522 C C . THR A 1 592 ? 44.029 16.738 12.368 1.00 77.94 592 THR A C 1
ATOM 4524 O O . THR A 1 592 ? 44.841 15.840 12.566 1.00 77.94 592 THR A O 1
ATOM 4527 N N . GLY A 1 593 ? 43.137 16.684 11.370 1.00 74.38 593 GLY A N 1
ATOM 4528 C CA . GLY A 1 593 ? 43.034 15.569 10.419 1.00 74.38 593 GLY A CA 1
ATOM 4529 C C . GLY A 1 593 ? 42.614 14.231 11.042 1.00 74.38 593 GLY A C 1
ATOM 4530 O O . GLY A 1 593 ? 42.522 13.228 10.344 1.00 74.38 593 GLY A O 1
ATOM 4531 N N . SER A 1 594 ? 42.347 14.188 12.350 1.00 81.56 594 SER A N 1
ATOM 4532 C CA . SER A 1 594 ? 41.911 12.984 13.052 1.00 81.56 594 SER A CA 1
ATOM 4533 C C . SER A 1 594 ? 40.418 12.727 12.837 1.00 81.56 594 SER A C 1
ATOM 4535 O O . SER A 1 594 ? 39.603 13.654 12.821 1.00 81.56 594 SER A O 1
ATOM 4537 N N . LEU A 1 595 ? 40.046 11.453 12.690 1.00 79.75 595 LEU A N 1
ATOM 4538 C CA . LEU A 1 595 ? 38.650 11.028 12.599 1.00 79.75 595 LEU A CA 1
ATOM 4539 C C . LEU A 1 595 ? 37.995 11.114 13.982 1.00 79.75 595 LEU A C 1
ATOM 4541 O O . LEU A 1 595 ? 38.390 10.411 14.910 1.00 79.75 595 LEU A O 1
ATOM 4545 N N . VAL A 1 596 ? 36.976 11.963 14.112 1.00 83.00 596 VAL A N 1
ATOM 4546 C CA . VAL A 1 596 ? 36.165 12.100 15.326 1.00 83.00 596 VAL A CA 1
ATOM 4547 C C . VAL A 1 596 ? 34.791 11.495 15.065 1.00 83.00 596 VAL A C 1
ATOM 4549 O O . VAL A 1 596 ? 34.108 11.866 14.108 1.00 83.00 596 VAL A O 1
ATOM 4552 N N . SER A 1 597 ? 34.386 10.558 15.921 1.00 82.75 597 SER A N 1
ATOM 4553 C CA . SER A 1 597 ? 33.051 9.957 15.917 1.00 82.75 597 SER A CA 1
ATOM 4554 C C . SER A 1 597 ? 32.189 10.561 17.025 1.00 82.75 597 SER A C 1
ATOM 4556 O O . SER A 1 597 ? 32.546 10.465 18.198 1.00 82.75 597 SER A O 1
ATOM 4558 N N . GLU A 1 598 ? 31.037 11.127 16.674 1.00 86.12 598 GLU A N 1
ATOM 4559 C CA . GLU A 1 598 ? 30.067 11.674 17.631 1.00 86.12 598 GLU A CA 1
ATOM 4560 C C . GLU A 1 598 ? 28.667 11.100 17.371 1.00 86.12 598 GLU A C 1
ATOM 4562 O O . GLU A 1 598 ? 28.248 10.946 16.222 1.00 86.12 598 GLU A O 1
ATOM 4567 N N . SER A 1 599 ? 27.919 10.789 18.434 1.00 87.06 599 SER A N 1
ATOM 4568 C CA . SER A 1 599 ? 26.516 10.372 18.334 1.00 87.06 599 SER A CA 1
ATOM 4569 C C . SER A 1 599 ? 25.597 11.596 18.315 1.00 87.06 599 SER A C 1
ATOM 4571 O O . SER A 1 599 ? 25.499 12.319 19.304 1.00 87.06 599 SER A O 1
ATOM 4573 N N . GLN A 1 600 ? 24.911 11.825 17.196 1.00 88.88 600 GLN A N 1
ATOM 4574 C CA . GLN A 1 600 ? 24.024 12.974 16.983 1.00 88.88 600 GLN A CA 1
ATOM 4575 C C . GLN A 1 600 ? 22.567 12.520 16.789 1.00 88.88 600 GLN A C 1
ATOM 4577 O O . GLN A 1 600 ? 22.340 11.398 16.342 1.00 88.88 600 GLN A O 1
ATOM 4582 N N . PRO A 1 601 ? 21.550 13.355 17.066 1.00 91.69 601 PRO A N 1
ATOM 4583 C CA . PRO A 1 601 ? 20.162 13.024 16.742 1.00 91.69 601 PRO A CA 1
ATOM 4584 C C . PRO A 1 601 ? 19.971 12.785 15.237 1.00 91.69 601 PRO A C 1
ATOM 4586 O O . PRO A 1 601 ? 20.467 13.547 14.400 1.00 91.69 601 PRO A O 1
ATOM 4589 N N . ALA A 1 602 ? 19.243 11.725 14.887 1.00 90.88 602 ALA A N 1
ATOM 4590 C CA . ALA A 1 602 ? 18.914 11.388 13.503 1.00 90.88 602 ALA A CA 1
ATOM 4591 C C . ALA A 1 602 ? 17.887 12.365 12.907 1.00 90.88 602 ALA A C 1
ATOM 4593 O O . ALA A 1 602 ? 17.961 12.708 11.722 1.00 90.88 602 ALA A O 1
ATOM 4594 N N . PHE A 1 603 ? 16.967 12.844 13.747 1.00 92.44 603 PHE A N 1
ATOM 4595 C CA . PHE A 1 603 ? 15.924 13.799 13.401 1.00 92.44 603 PHE A CA 1
ATOM 4596 C C . PHE A 1 603 ? 15.997 15.013 14.325 1.00 92.44 603 PHE A C 1
ATOM 4598 O O . PHE A 1 603 ? 16.197 14.878 15.529 1.00 92.44 603 PHE A O 1
ATOM 4605 N N . VAL A 1 604 ? 15.813 16.205 13.763 1.00 90.69 604 VAL A N 1
ATOM 4606 C CA . VAL A 1 604 ? 15.837 17.465 14.512 1.00 90.69 604 VAL A CA 1
ATOM 4607 C C . VAL A 1 604 ? 14.603 18.281 14.160 1.00 90.69 604 VAL A C 1
ATOM 4609 O O . VAL A 1 604 ? 14.311 18.522 12.986 1.00 90.69 604 VAL A O 1
ATOM 4612 N N . HIS A 1 605 ? 13.885 18.745 15.179 1.00 91.31 605 HIS A N 1
ATOM 4613 C CA . HIS A 1 605 ? 12.825 19.730 15.001 1.00 91.31 605 HIS A CA 1
ATOM 4614 C C . HIS A 1 605 ? 13.448 21.116 14.807 1.00 91.31 605 HIS A C 1
ATOM 4616 O O . HIS A 1 605 ? 14.128 21.637 15.689 1.00 91.31 605 HIS A O 1
ATOM 4622 N N . ASN A 1 606 ? 13.190 21.726 13.652 1.00 89.19 606 ASN A N 1
ATOM 4623 C CA . ASN A 1 606 ? 13.604 23.087 13.344 1.00 89.19 606 ASN A CA 1
ATOM 4624 C C . ASN A 1 606 ? 12.400 23.953 12.937 1.00 89.19 606 ASN A C 1
ATOM 4626 O O . ASN A 1 606 ? 11.352 23.445 12.548 1.00 89.19 606 ASN A O 1
ATOM 4630 N N . GLN A 1 607 ? 12.538 25.273 13.006 1.00 90.12 607 GLN A N 1
ATOM 4631 C CA . GLN A 1 607 ? 11.500 26.215 12.590 1.00 90.12 607 GLN A CA 1
ATOM 4632 C C . GLN A 1 607 ? 11.939 26.938 11.318 1.00 90.12 607 GLN A C 1
ATOM 4634 O O . GLN A 1 607 ? 12.976 27.594 11.294 1.00 90.12 607 GLN A O 1
ATOM 4639 N N . GLN A 1 608 ? 11.129 26.849 10.266 1.00 85.06 608 GLN A N 1
ATOM 4640 C CA . GLN A 1 608 ? 11.375 27.511 8.986 1.00 85.06 608 GLN A CA 1
ATOM 4641 C C . GLN A 1 608 ? 10.252 28.497 8.664 1.00 85.06 608 GLN A C 1
ATOM 4643 O O . GLN A 1 608 ? 9.093 28.288 9.024 1.00 85.06 608 GLN A O 1
ATOM 4648 N N . TYR A 1 609 ? 10.581 29.576 7.958 1.00 85.06 609 TYR A N 1
ATOM 4649 C CA . TYR A 1 609 ? 9.580 30.507 7.446 1.00 85.06 609 TYR A CA 1
ATOM 4650 C C . TYR A 1 609 ? 9.108 30.052 6.067 1.00 85.06 609 TYR A C 1
ATOM 4652 O O . TYR A 1 609 ? 9.900 29.943 5.135 1.00 85.06 609 TYR A O 1
ATOM 4660 N N . LYS A 1 610 ? 7.802 29.829 5.916 1.00 76.38 610 LYS A N 1
ATOM 4661 C CA . LYS A 1 610 ? 7.172 29.539 4.624 1.00 76.38 610 LYS A CA 1
ATOM 4662 C C . LYS A 1 610 ? 6.025 30.516 4.414 1.00 76.38 610 LYS A C 1
ATOM 4664 O O . LYS A 1 610 ? 5.107 30.578 5.229 1.00 76.38 610 LYS A O 1
ATOM 4669 N N . ARG A 1 611 ? 6.084 31.298 3.329 1.00 79.94 611 ARG A N 1
ATOM 4670 C CA . ARG A 1 611 ? 5.102 32.360 3.021 1.00 79.94 611 ARG A CA 1
ATOM 4671 C C . ARG A 1 611 ? 4.883 33.330 4.204 1.00 79.94 611 ARG A C 1
ATOM 4673 O O . ARG A 1 611 ? 3.750 33.629 4.563 1.00 79.94 611 ARG A O 1
ATOM 4680 N N . GLY A 1 612 ? 5.967 33.745 4.867 1.00 84.88 612 GLY A N 1
ATOM 4681 C CA . GLY A 1 612 ? 5.927 34.675 6.007 1.00 84.88 612 GLY A CA 1
ATOM 4682 C C . GLY A 1 612 ? 5.427 34.090 7.337 1.00 84.88 612 GLY A C 1
ATOM 4683 O O . GLY A 1 612 ? 5.463 34.782 8.348 1.00 84.88 612 GLY A O 1
ATOM 4684 N N . LYS A 1 613 ? 4.999 32.819 7.380 1.00 86.00 613 LYS A N 1
ATOM 4685 C CA . LYS A 1 613 ? 4.577 32.137 8.615 1.00 86.00 613 LYS A CA 1
ATOM 4686 C C . LYS A 1 613 ? 5.668 31.191 9.108 1.00 86.00 613 LYS A C 1
ATOM 4688 O O . LYS A 1 613 ? 6.282 30.485 8.307 1.00 86.00 613 LYS A O 1
ATOM 4693 N N . LYS A 1 614 ? 5.886 31.157 10.425 1.00 90.19 614 LYS A N 1
ATOM 4694 C CA . LYS A 1 614 ? 6.811 30.220 11.075 1.00 90.19 614 LYS A CA 1
ATOM 4695 C C . LYS A 1 614 ? 6.158 28.836 11.149 1.00 90.19 614 LYS A C 1
ATOM 4697 O O . LYS A 1 614 ? 5.066 28.705 11.696 1.00 90.19 614 LYS A O 1
ATOM 4702 N N . ILE A 1 615 ? 6.801 27.822 10.580 1.00 89.19 615 ILE A N 1
ATOM 4703 C CA . ILE A 1 615 ? 6.318 26.437 10.534 1.00 89.19 615 ILE A CA 1
ATOM 4704 C C . ILE A 1 615 ? 7.399 25.524 11.118 1.00 89.19 615 ILE A C 1
ATOM 4706 O O . ILE A 1 615 ? 8.569 25.638 10.759 1.00 89.19 615 ILE A O 1
ATOM 4710 N N . GLY A 1 616 ? 7.005 24.614 12.011 1.00 90.75 616 GLY A N 1
ATOM 4711 C CA . GLY A 1 616 ? 7.880 23.548 12.498 1.00 90.75 616 GLY A CA 1
ATOM 4712 C C . GLY A 1 616 ? 8.078 22.471 11.430 1.00 90.75 616 GLY A C 1
ATOM 4713 O O . GLY A 1 616 ? 7.106 21.955 10.869 1.00 90.75 616 GLY A O 1
ATOM 4714 N N . VAL A 1 617 ? 9.331 22.137 11.148 1.00 91.06 617 VAL A N 1
ATOM 4715 C CA . VAL A 1 617 ? 9.745 21.099 10.204 1.00 91.06 617 VAL A CA 1
ATOM 4716 C C . VAL A 1 617 ? 10.646 20.085 10.901 1.00 91.06 617 VAL A C 1
ATOM 4718 O O . VAL A 1 617 ? 11.463 20.439 11.751 1.00 91.06 617 VAL A O 1
ATOM 4721 N N . LEU A 1 618 ? 10.507 18.819 10.525 1.00 91.44 618 LEU A N 1
ATOM 4722 C CA . LEU A 1 618 ? 11.455 17.773 10.869 1.00 91.44 618 LEU A CA 1
ATOM 4723 C C . LEU A 1 618 ? 12.559 17.752 9.812 1.00 91.44 618 LEU A C 1
ATOM 4725 O O . LEU A 1 618 ? 12.286 17.533 8.629 1.00 91.44 618 LEU A O 1
ATOM 4729 N N . VAL A 1 619 ? 13.795 17.992 10.237 1.00 89.44 619 VAL A N 1
ATOM 4730 C CA . VAL A 1 619 ? 14.990 17.941 9.392 1.00 89.44 619 VAL A CA 1
ATOM 4731 C C . VAL A 1 619 ? 15.778 16.685 9.734 1.00 89.44 619 VAL A C 1
ATOM 4733 O O . VAL A 1 619 ? 15.924 16.327 10.902 1.00 89.44 619 VAL A O 1
ATOM 4736 N N . VAL A 1 620 ? 16.280 16.012 8.704 1.00 88.94 620 VAL A N 1
ATOM 4737 C CA . VAL A 1 620 ? 17.026 14.760 8.836 1.00 88.94 620 VAL A CA 1
ATOM 4738 C C . VAL A 1 620 ? 18.527 15.039 8.835 1.00 88.94 620 VAL A C 1
ATOM 4740 O O . VAL A 1 620 ? 19.007 15.883 8.076 1.00 88.94 620 VAL A O 1
ATOM 4743 N N . ASN A 1 621 ? 19.277 14.344 9.693 1.00 89.50 621 ASN A N 1
ATOM 4744 C CA . ASN A 1 621 ? 20.733 14.465 9.748 1.00 89.50 621 ASN A CA 1
ATOM 4745 C C . ASN A 1 621 ? 21.359 14.124 8.383 1.00 89.50 621 ASN A C 1
ATOM 4747 O O . ASN A 1 621 ? 21.014 13.109 7.782 1.00 89.50 621 ASN A O 1
ATOM 4751 N N . LYS A 1 622 ? 22.310 14.938 7.904 1.00 85.38 622 LYS A N 1
ATOM 4752 C CA . LYS A 1 622 ? 22.934 14.791 6.574 1.00 85.38 622 LYS A CA 1
ATOM 4753 C C . LYS A 1 622 ? 23.493 13.388 6.308 1.00 85.38 622 LYS A C 1
ATOM 4755 O O . LYS A 1 622 ? 23.314 12.874 5.210 1.00 85.38 622 LYS A O 1
ATOM 4760 N N . THR A 1 623 ? 24.100 12.745 7.306 1.00 83.81 623 THR A N 1
ATOM 4761 C CA . THR A 1 623 ? 24.616 11.374 7.164 1.00 83.81 623 THR A CA 1
ATOM 4762 C C . THR A 1 623 ? 23.485 10.382 6.896 1.00 83.81 623 THR A C 1
ATOM 4764 O O . THR A 1 623 ? 23.613 9.511 6.041 1.00 83.81 623 THR A O 1
ATOM 4767 N N . LEU A 1 624 ? 22.340 10.549 7.562 1.00 80.94 624 LEU A N 1
ATOM 4768 C CA . LEU A 1 624 ? 21.152 9.740 7.301 1.00 80.94 624 LEU A CA 1
ATOM 4769 C C . LEU A 1 624 ? 20.566 10.033 5.914 1.00 80.94 624 LEU A C 1
ATOM 4771 O O . LEU A 1 624 ? 20.125 9.112 5.235 1.00 80.94 624 LEU A O 1
ATOM 4775 N N . VAL A 1 625 ? 20.609 11.287 5.456 1.00 78.06 625 VAL A N 1
ATOM 4776 C CA . VAL A 1 625 ? 20.176 11.651 4.099 1.00 78.06 625 VAL A CA 1
ATOM 4777 C C . VAL A 1 625 ? 20.995 10.924 3.029 1.00 78.06 625 VAL A C 1
ATOM 4779 O O . VAL A 1 625 ? 20.428 10.355 2.098 1.00 78.06 625 VAL A O 1
ATOM 4782 N N . GLU A 1 626 ? 22.320 10.898 3.172 1.00 76.56 626 GLU A N 1
ATOM 4783 C CA . GLU A 1 626 ? 23.208 10.185 2.247 1.00 76.56 626 GLU A CA 1
ATOM 4784 C C . GLU A 1 626 ? 22.949 8.674 2.241 1.00 76.56 626 GLU A C 1
ATOM 4786 O O . GLU A 1 626 ? 22.954 8.062 1.175 1.00 76.56 626 GLU A O 1
ATOM 4791 N N . MET A 1 627 ? 22.660 8.078 3.402 1.00 72.31 627 MET A N 1
ATOM 4792 C CA . MET A 1 627 ? 22.281 6.663 3.499 1.00 72.31 627 MET A CA 1
ATOM 4793 C C . MET A 1 627 ? 20.938 6.387 2.814 1.00 72.31 627 MET A C 1
ATOM 4795 O O . MET A 1 627 ? 20.833 5.464 2.010 1.00 72.31 627 MET A O 1
ATOM 4799 N N . LEU A 1 628 ? 19.930 7.228 3.063 1.00 67.88 628 LEU A N 1
ATOM 4800 C CA . LEU A 1 628 ? 18.597 7.106 2.463 1.00 67.88 628 LEU A CA 1
ATOM 4801 C C . LEU A 1 628 ? 18.588 7.293 0.942 1.00 67.88 628 LEU A C 1
ATOM 4803 O O . LEU A 1 628 ? 17.698 6.776 0.275 1.00 67.88 628 LEU A O 1
ATOM 4807 N N . LYS A 1 629 ? 19.559 8.026 0.387 1.00 65.31 629 LYS A N 1
ATOM 4808 C CA . LYS A 1 629 ? 19.744 8.159 -1.066 1.00 65.31 629 LYS A CA 1
ATOM 4809 C C . LYS A 1 629 ? 20.391 6.928 -1.705 1.00 65.31 629 LYS A C 1
ATOM 4811 O O . LYS A 1 629 ? 20.227 6.728 -2.903 1.00 65.31 629 LYS A O 1
ATOM 4816 N N . ARG A 1 630 ? 21.146 6.137 -0.935 1.00 62.00 630 ARG A N 1
ATOM 4817 C CA . ARG A 1 630 ? 21.889 4.963 -1.425 1.00 62.00 630 ARG A CA 1
ATOM 4818 C C . ARG A 1 630 ? 21.078 3.671 -1.340 1.00 62.00 630 ARG A C 1
ATOM 4820 O O . ARG A 1 630 ? 21.233 2.818 -2.205 1.00 62.00 630 ARG A O 1
ATOM 4827 N N . GLU A 1 631 ? 20.233 3.527 -0.321 1.00 55.81 631 GLU A N 1
ATOM 4828 C CA . GLU A 1 631 ? 19.486 2.294 -0.049 1.00 55.81 631 GLU A CA 1
ATOM 4829 C C . GLU A 1 631 ? 17.971 2.503 -0.264 1.00 55.81 631 GLU A C 1
ATOM 4831 O O . GLU A 1 631 ? 17.342 3.238 0.506 1.00 55.81 631 GLU A O 1
ATOM 4836 N N . PRO A 1 632 ? 17.338 1.873 -1.277 1.00 46.00 632 PRO A N 1
ATOM 4837 C CA . PRO A 1 632 ? 15.883 1.896 -1.404 1.00 46.00 632 PRO A CA 1
ATOM 4838 C C . PRO A 1 632 ? 15.232 1.099 -0.262 1.00 46.00 632 PRO A C 1
ATOM 4840 O O . PRO A 1 632 ? 15.713 0.036 0.139 1.00 46.00 632 PRO A O 1
ATOM 4843 N N . ARG A 1 633 ? 14.124 1.613 0.289 1.00 54.12 633 ARG A N 1
ATOM 4844 C CA . ARG A 1 633 ? 13.443 0.991 1.437 1.00 54.12 633 ARG A CA 1
ATOM 4845 C C . ARG A 1 633 ? 12.536 -0.161 1.009 1.00 54.12 633 ARG A C 1
ATOM 4847 O O . ARG A 1 633 ? 11.755 -0.015 0.077 1.00 54.12 633 ARG A O 1
ATOM 4854 N N . GLY A 1 634 ? 12.621 -1.274 1.737 1.00 44.75 634 GLY A N 1
ATOM 4855 C CA . GLY A 1 634 ? 11.863 -2.501 1.476 1.00 44.75 634 GLY A CA 1
ATOM 4856 C C . GLY A 1 634 ? 10.409 -2.478 1.955 1.00 44.75 634 GLY A C 1
ATOM 4857 O O . GLY A 1 634 ? 9.588 -3.178 1.393 1.00 44.75 634 GLY A O 1
ATOM 4858 N N . ASP A 1 635 ? 10.022 -1.634 2.908 1.00 43.97 635 ASP A N 1
ATOM 4859 C CA . ASP A 1 635 ? 8.669 -1.715 3.509 1.00 43.97 635 ASP A CA 1
ATOM 4860 C C . ASP A 1 635 ? 7.563 -1.161 2.582 1.00 43.97 635 ASP A C 1
ATOM 4862 O O . ASP A 1 635 ? 6.370 -1.240 2.855 1.00 43.97 635 ASP A O 1
ATOM 4866 N N . PHE A 1 636 ? 7.980 -0.630 1.429 1.00 52.38 636 PHE A N 1
ATOM 4867 C CA . PHE A 1 636 ? 7.157 -0.267 0.277 1.00 52.38 636 PHE A CA 1
ATOM 4868 C C . PHE A 1 636 ? 6.796 -1.485 -0.609 1.00 52.38 636 PHE A C 1
ATOM 4870 O O . PHE A 1 636 ? 5.985 -1.350 -1.521 1.00 52.38 636 PHE A O 1
ATOM 4877 N N . LEU A 1 637 ? 7.374 -2.671 -0.363 1.00 53.06 637 LEU A N 1
ATOM 4878 C CA . LEU A 1 637 ? 7.328 -3.819 -1.278 1.00 53.06 637 LEU A CA 1
ATOM 4879 C C . LEU A 1 637 ? 5.929 -4.403 -1.491 1.00 53.06 637 LEU A C 1
ATOM 4881 O O . LEU A 1 637 ? 5.552 -4.587 -2.643 1.00 53.06 637 LEU A O 1
ATOM 4885 N N . ALA A 1 638 ? 5.140 -4.646 -0.439 1.00 53.19 638 ALA A N 1
ATOM 4886 C CA . ALA A 1 638 ? 3.850 -5.339 -0.579 1.00 53.19 638 ALA A CA 1
ATOM 4887 C C . ALA A 1 638 ? 2.832 -4.566 -1.440 1.00 53.19 638 ALA A C 1
ATOM 4889 O O . ALA A 1 638 ? 2.179 -5.146 -2.301 1.00 53.19 638 ALA A O 1
ATOM 4890 N N . ARG A 1 639 ? 2.778 -3.229 -1.310 1.00 60.09 639 ARG A N 1
ATOM 4891 C CA . ARG A 1 639 ? 1.947 -2.345 -2.164 1.00 60.09 639 ARG A CA 1
ATOM 4892 C C . ARG A 1 639 ? 2.445 -2.245 -3.607 1.00 60.09 639 ARG A C 1
ATOM 4894 O O . ARG A 1 639 ? 1.841 -1.569 -4.439 1.00 60.09 639 ARG A O 1
ATOM 4901 N N . HIS A 1 640 ? 3.597 -2.834 -3.893 1.00 69.69 640 HIS A N 1
ATOM 4902 C CA . HIS A 1 640 ? 4.238 -2.802 -5.196 1.00 69.69 640 HIS A CA 1
ATOM 4903 C C . HIS A 1 640 ? 4.276 -4.158 -5.887 1.00 69.69 640 HIS A C 1
ATOM 4905 O O . HIS A 1 640 ? 4.805 -4.242 -6.998 1.00 69.69 640 HIS A O 1
ATOM 4911 N N . LEU A 1 641 ? 3.683 -5.179 -5.263 1.00 84.62 641 LEU A N 1
ATOM 4912 C CA . LEU A 1 641 ? 3.447 -6.477 -5.869 1.00 84.62 641 LEU A CA 1
ATOM 4913 C C . LEU A 1 641 ? 2.105 -6.488 -6.623 1.00 84.62 641 LEU A C 1
ATOM 4915 O O . LEU A 1 641 ? 1.175 -5.774 -6.235 1.00 84.62 641 LEU A O 1
ATOM 4919 N N . PRO A 1 642 ? 1.993 -7.279 -7.703 1.00 91.69 642 PRO A N 1
ATOM 4920 C CA . PRO A 1 642 ? 0.707 -7.584 -8.324 1.00 91.69 642 PRO A CA 1
ATOM 4921 C C . PRO A 1 642 ? -0.252 -8.233 -7.317 1.00 91.69 642 PRO A C 1
ATOM 4923 O O . PRO A 1 642 ? 0.186 -8.962 -6.426 1.00 91.69 642 PRO A O 1
ATOM 4926 N N . MET A 1 643 ? -1.556 -8.002 -7.475 1.00 92.94 643 MET A N 1
ATOM 4927 C CA . MET A 1 643 ? -2.565 -8.697 -6.672 1.00 92.94 643 MET A CA 1
ATOM 4928 C C . MET A 1 643 ? -2.792 -10.108 -7.215 1.00 92.94 643 MET A C 1
ATOM 4930 O O . MET A 1 643 ? -2.729 -10.316 -8.423 1.00 92.94 643 MET A O 1
ATOM 4934 N N . VAL A 1 644 ? -3.124 -11.053 -6.339 1.00 91.69 644 VAL A N 1
ATOM 4935 C CA . VAL A 1 644 ? -3.517 -12.431 -6.710 1.00 91.69 644 VAL A CA 1
ATOM 4936 C C . VAL A 1 644 ? -5.022 -12.677 -6.612 1.00 91.69 644 VAL A C 1
ATOM 4938 O O . VAL A 1 644 ? -5.504 -13.801 -6.720 1.00 91.69 644 VAL A O 1
ATOM 4941 N N . CYS A 1 645 ? -5.788 -11.607 -6.420 1.00 93.25 645 CYS A N 1
ATOM 4942 C CA . CYS A 1 645 ? -7.233 -11.601 -6.557 1.00 93.25 645 CYS A CA 1
ATOM 4943 C C . CYS A 1 645 ? -7.675 -10.359 -7.332 1.00 93.25 645 CYS A C 1
ATOM 4945 O O . CYS A 1 645 ? -6.926 -9.385 -7.444 1.00 93.25 645 CYS A O 1
ATOM 4947 N N . GLU A 1 646 ? -8.915 -10.376 -7.822 1.00 95.19 646 GLU A N 1
ATOM 4948 C CA . GLU A 1 646 ? -9.514 -9.191 -8.430 1.00 95.19 646 GLU A CA 1
ATOM 4949 C C . GLU A 1 646 ? -9.472 -7.992 -7.457 1.00 95.19 646 GLU A C 1
ATOM 4951 O O . GLU A 1 646 ? -9.830 -8.151 -6.280 1.00 95.19 646 GLU A O 1
ATOM 4956 N N . PRO A 1 647 ? -9.066 -6.798 -7.929 1.00 95.38 647 PRO A N 1
ATOM 4957 C CA . PRO A 1 647 ? -9.088 -5.574 -7.139 1.00 95.38 647 PRO A CA 1
ATOM 4958 C C . PRO A 1 647 ? -10.473 -5.194 -6.609 1.00 95.38 647 PRO A C 1
ATOM 4960 O O . PRO A 1 647 ? -11.499 -5.477 -7.233 1.00 95.38 647 PRO A O 1
ATOM 4963 N N . GLU A 1 648 ? -10.504 -4.469 -5.490 1.00 94.19 648 GLU A N 1
ATOM 4964 C CA . GLU A 1 648 ? -11.726 -3.813 -5.021 1.00 94.19 648 GLU A CA 1
ATOM 4965 C C . GLU A 1 648 ? -12.148 -2.705 -6.000 1.00 94.19 648 GLU A C 1
ATOM 4967 O O . GLU A 1 648 ? -11.299 -1.908 -6.419 1.00 94.19 648 GLU A O 1
ATOM 4972 N N . PRO A 1 649 ? -13.445 -2.603 -6.338 1.00 95.00 649 PRO A N 1
ATOM 4973 C CA . PRO A 1 649 ? -13.932 -1.546 -7.206 1.00 95.00 649 PRO A CA 1
ATOM 4974 C C . PRO A 1 649 ? -13.784 -0.173 -6.543 1.00 95.00 649 PRO A C 1
ATOM 4976 O O . PRO A 1 649 ? -13.964 -0.014 -5.327 1.00 95.00 649 PRO A O 1
ATOM 4979 N N . TRP A 1 650 ? -13.479 0.839 -7.347 1.00 94.88 650 TRP A N 1
ATOM 4980 C CA . TRP A 1 650 ? -13.364 2.211 -6.877 1.00 94.88 650 TRP A CA 1
ATOM 4981 C C . TRP A 1 650 ? -14.735 2.792 -6.530 1.00 94.88 650 TRP A C 1
ATOM 4983 O O . TRP A 1 650 ? -15.612 2.935 -7.378 1.00 94.88 650 TRP A O 1
ATOM 4993 N N . THR A 1 651 ? -14.902 3.179 -5.266 1.00 90.25 651 THR A N 1
ATOM 4994 C CA . THR A 1 651 ? -16.157 3.755 -4.740 1.00 90.25 651 THR A CA 1
ATOM 4995 C C . THR A 1 651 ? -15.955 5.118 -4.092 1.00 90.25 651 THR A C 1
ATOM 4997 O O . THR A 1 651 ? -16.866 5.942 -4.085 1.00 90.25 651 THR A O 1
ATOM 5000 N N . ARG A 1 652 ? -14.759 5.387 -3.556 1.00 89.75 652 ARG A N 1
ATOM 5001 C CA . ARG A 1 652 ? -14.392 6.673 -2.944 1.00 89.75 652 ARG A CA 1
ATOM 5002 C C . ARG A 1 652 ? -12.979 7.065 -3.338 1.00 89.75 652 ARG A C 1
ATOM 5004 O O . ARG A 1 652 ? -12.236 6.269 -3.905 1.00 89.75 652 ARG A O 1
ATOM 5011 N N . PHE A 1 653 ? -12.580 8.274 -2.951 1.00 87.56 653 PHE A N 1
ATOM 5012 C CA . PHE A 1 653 ? -11.221 8.761 -3.173 1.00 87.56 653 PHE A CA 1
ATOM 5013 C C . PHE A 1 653 ? -10.142 7.817 -2.617 1.00 87.56 653 PHE A C 1
ATOM 5015 O O . PHE A 1 653 ? -9.095 7.652 -3.238 1.00 87.56 653 PHE A O 1
ATOM 5022 N N . ASP A 1 654 ? -10.400 7.212 -1.455 1.00 83.31 654 ASP A N 1
ATOM 5023 C CA . ASP A 1 654 ? -9.487 6.338 -0.716 1.00 83.31 654 ASP A CA 1
ATOM 5024 C C . ASP A 1 654 ? -9.949 4.867 -0.633 1.00 83.31 654 ASP A C 1
ATOM 5026 O O . ASP A 1 654 ? -9.387 4.098 0.149 1.00 83.31 654 ASP A O 1
ATOM 5030 N N . LYS A 1 655 ? -10.984 4.473 -1.396 1.00 86.50 655 LYS A N 1
ATOM 5031 C CA . LYS A 1 655 ? -11.554 3.115 -1.367 1.00 86.50 655 LYS A CA 1
ATOM 5032 C C . LYS A 1 655 ? -11.660 2.527 -2.773 1.00 86.50 655 LYS A C 1
ATOM 5034 O O . LYS A 1 655 ? -12.495 2.964 -3.567 1.00 86.50 655 LYS A O 1
ATOM 5039 N N . GLY A 1 656 ? -10.826 1.522 -3.020 1.00 87.56 656 GLY A N 1
ATOM 5040 C CA . GLY A 1 656 ? -10.680 0.789 -4.276 1.00 87.56 656 GLY A CA 1
ATOM 5041 C C . GLY A 1 656 ? -9.235 0.313 -4.454 1.00 87.56 656 GLY A C 1
ATOM 5042 O O . GLY A 1 656 ? -8.334 0.745 -3.729 1.00 87.56 656 GLY A O 1
ATOM 5043 N N . GLY A 1 657 ? -9.006 -0.586 -5.406 1.00 91.62 657 GLY A N 1
ATOM 5044 C CA . GLY A 1 657 ? -7.697 -1.182 -5.653 1.00 91.62 657 GLY A CA 1
ATOM 5045 C C . GLY A 1 657 ? -7.396 -2.354 -4.715 1.00 91.62 657 GLY A C 1
ATOM 5046 O O . GLY A 1 657 ? -7.884 -3.457 -4.940 1.00 91.62 657 GLY A O 1
ATOM 5047 N N . PHE A 1 658 ? -6.565 -2.131 -3.698 1.00 89.06 658 PHE A N 1
ATOM 5048 C CA . PHE A 1 658 ? -6.154 -3.173 -2.747 1.00 89.06 658 PHE A CA 1
ATOM 5049 C C . PHE A 1 658 ? -7.280 -3.559 -1.769 1.00 89.06 658 PHE A C 1
ATOM 5051 O O . PHE A 1 658 ? -8.260 -2.821 -1.620 1.00 89.06 658 PHE A O 1
ATOM 5058 N N . VAL A 1 659 ? -7.146 -4.716 -1.108 1.00 86.38 659 VAL A N 1
ATOM 5059 C CA . VAL A 1 659 ? -8.184 -5.246 -0.200 1.00 86.38 659 VAL A CA 1
ATOM 5060 C C . VAL A 1 659 ? -8.150 -4.527 1.151 1.00 86.38 659 VAL A C 1
ATOM 5062 O O . VAL A 1 659 ? -9.174 -3.999 1.594 1.00 86.38 659 VAL A O 1
ATOM 5065 N N . GLU A 1 660 ? -6.973 -4.459 1.773 1.00 77.50 660 GLU A N 1
ATOM 5066 C CA . GLU A 1 660 ? -6.769 -3.888 3.112 1.00 77.50 660 GLU A CA 1
ATOM 5067 C C . GLU A 1 660 ? -6.041 -2.537 3.046 1.00 77.50 660 GLU A C 1
ATOM 5069 O O . GLU A 1 660 ? -6.344 -1.608 3.794 1.00 77.50 660 GLU A O 1
ATOM 5074 N N . SER A 1 661 ? -5.098 -2.380 2.115 1.00 74.62 661 SER A N 1
ATOM 5075 C CA . SER A 1 661 ? -4.303 -1.160 1.985 1.00 74.62 661 SER A CA 1
ATOM 5076 C C . SER A 1 661 ? -5.097 -0.021 1.327 1.00 74.62 661 SER A C 1
ATOM 5078 O O . SER A 1 661 ? -5.492 -0.138 0.167 1.00 74.62 661 SER A O 1
ATOM 5080 N N . PRO A 1 662 ? -5.266 1.147 1.976 1.00 73.19 662 PRO A N 1
ATOM 5081 C CA . PRO A 1 662 ? -5.911 2.283 1.329 1.00 73.19 662 PRO A CA 1
ATOM 5082 C C . PRO A 1 662 ? -5.050 2.810 0.171 1.00 73.19 662 PRO A C 1
ATOM 5084 O O . PRO A 1 662 ? -3.846 3.046 0.321 1.00 73.19 662 PRO A O 1
ATOM 5087 N N . ALA A 1 663 ? -5.684 3.049 -0.976 1.00 82.75 663 ALA A N 1
ATOM 5088 C CA . ALA A 1 663 ? -5.069 3.640 -2.160 1.00 82.75 663 ALA A CA 1
ATOM 5089 C C . ALA A 1 663 ? -5.877 4.849 -2.635 1.00 82.75 663 ALA A C 1
ATOM 5091 O O . ALA A 1 663 ? -7.084 4.925 -2.431 1.00 82.75 663 ALA A O 1
ATOM 5092 N N . HIS A 1 664 ? -5.206 5.813 -3.264 1.00 88.44 664 HIS A N 1
ATOM 5093 C CA . HIS A 1 664 ? -5.864 7.000 -3.804 1.00 88.44 664 HIS A CA 1
ATOM 5094 C C . HIS A 1 664 ? -6.159 6.829 -5.287 1.00 88.44 664 HIS A C 1
ATOM 5096 O O . HIS A 1 664 ? -5.253 6.496 -6.059 1.00 88.44 664 HIS A O 1
ATOM 5102 N N . ILE A 1 665 ? -7.397 7.136 -5.678 1.00 92.75 665 ILE A N 1
ATOM 5103 C CA . ILE A 1 665 ? -7.814 7.117 -7.081 1.00 92.75 665 ILE A CA 1
ATOM 5104 C C . ILE A 1 665 ? -7.063 8.153 -7.916 1.00 92.75 665 ILE A C 1
ATOM 5106 O O . ILE A 1 665 ? -6.666 7.852 -9.034 1.00 92.75 665 ILE A O 1
ATOM 5110 N N . VAL A 1 666 ? -6.825 9.353 -7.380 1.00 92.25 666 VAL A N 1
ATOM 5111 C CA . VAL A 1 666 ? -6.048 10.405 -8.050 1.00 92.25 666 VAL A CA 1
ATOM 5112 C C . VAL A 1 666 ? -4.702 10.566 -7.350 1.00 92.25 666 VAL A C 1
ATOM 5114 O O . VAL A 1 666 ? -4.625 10.750 -6.133 1.00 92.25 666 VAL A O 1
ATOM 5117 N N . ARG A 1 667 ? -3.619 10.555 -8.131 1.00 87.25 667 ARG A N 1
ATOM 5118 C CA . ARG A 1 667 ? -2.262 10.894 -7.685 1.00 87.25 667 ARG A CA 1
ATOM 5119 C C . ARG A 1 667 ? -2.167 12.401 -7.450 1.00 87.25 667 ARG A C 1
ATOM 5121 O O . ARG A 1 667 ? -1.837 13.166 -8.356 1.00 87.25 667 ARG A O 1
ATOM 5128 N N . VAL A 1 668 ? -2.469 12.821 -6.225 1.00 80.50 668 VAL A N 1
ATOM 5129 C CA . VAL A 1 668 ? -2.428 14.232 -5.825 1.00 80.50 668 VAL A CA 1
ATOM 5130 C C . VAL A 1 668 ? -0.988 14.683 -5.598 1.00 80.50 668 VAL A C 1
ATOM 5132 O O . VAL A 1 668 ? -0.191 14.007 -4.942 1.00 80.50 668 VAL A O 1
ATOM 5135 N N . LYS A 1 669 ? -0.647 15.858 -6.130 1.00 74.69 669 LYS A N 1
ATOM 5136 C CA . LYS A 1 669 ? 0.676 16.457 -5.930 1.00 74.69 669 LYS A CA 1
ATOM 5137 C C . LYS A 1 669 ? 0.889 16.819 -4.448 1.00 74.69 669 LYS A C 1
ATOM 5139 O O . LYS A 1 669 ? -0.006 17.399 -3.833 1.00 74.69 669 LYS A O 1
ATOM 5144 N N . PRO A 1 670 ? 2.076 16.568 -3.858 1.00 60.66 670 PRO A N 1
ATOM 5145 C CA . PRO A 1 670 ? 2.341 16.935 -2.470 1.00 60.66 670 PRO A CA 1
ATOM 5146 C C . PRO A 1 670 ? 2.076 18.422 -2.190 1.00 60.66 670 PRO A C 1
ATOM 5148 O O . PRO A 1 670 ? 2.644 19.303 -2.837 1.00 60.66 670 PRO A O 1
ATOM 5151 N N . GLY A 1 671 ? 1.228 18.698 -1.197 1.00 58.91 671 GLY A N 1
ATOM 5152 C CA . GLY A 1 671 ? 0.850 20.054 -0.787 1.00 58.91 671 GLY A CA 1
ATOM 5153 C C . GLY A 1 671 ? -0.344 20.662 -1.531 1.00 58.91 671 GLY A C 1
ATOM 5154 O O . GLY A 1 671 ? -0.786 21.735 -1.123 1.00 58.91 671 GLY A O 1
ATOM 5155 N N . GLU A 1 672 ? -0.874 19.982 -2.550 1.00 75.50 672 GLU A N 1
ATOM 5156 C CA . GLU A 1 672 ? -2.103 20.355 -3.252 1.00 75.50 672 GLU A CA 1
ATOM 5157 C C . GLU A 1 672 ? -3.316 19.741 -2.543 1.00 75.50 672 GLU A C 1
ATOM 5159 O O . GLU A 1 672 ? -3.312 18.552 -2.220 1.00 75.50 672 GLU A O 1
ATOM 5164 N N . LYS A 1 673 ? -4.339 20.547 -2.252 1.00 77.94 673 LYS A N 1
ATOM 5165 C CA . LYS A 1 673 ? -5.542 20.083 -1.534 1.00 77.94 673 LYS A CA 1
ATOM 5166 C C . LYS A 1 673 ? -6.769 20.094 -2.426 1.00 77.94 673 LYS A C 1
ATOM 5168 O O . LYS A 1 673 ? -7.618 19.220 -2.275 1.00 77.94 673 LYS A O 1
ATOM 5173 N N . ASP A 1 674 ? -6.822 21.014 -3.380 1.00 85.12 674 ASP A N 1
ATOM 5174 C CA . ASP A 1 674 ? -8.018 21.256 -4.176 1.00 85.12 674 ASP A CA 1
ATOM 5175 C C . ASP A 1 674 ? -8.321 20.045 -5.055 1.00 85.12 674 ASP A C 1
ATOM 5177 O O . ASP A 1 674 ? -9.456 19.584 -5.093 1.00 85.12 674 ASP A O 1
ATOM 5181 N N . GLN A 1 675 ? -7.289 19.431 -5.648 1.00 87.38 675 GLN A N 1
ATOM 5182 C CA . GLN A 1 675 ? -7.433 18.190 -6.420 1.00 87.38 675 GLN A CA 1
ATOM 5183 C C . GLN A 1 675 ? -8.170 17.105 -5.632 1.00 87.38 675 GLN A C 1
ATOM 5185 O O . GLN A 1 675 ? -9.069 16.466 -6.168 1.00 87.38 675 GLN A O 1
ATOM 5190 N N . LYS A 1 676 ? -7.825 16.918 -4.353 1.00 87.25 676 LYS A N 1
ATOM 5191 C CA . LYS A 1 676 ? -8.492 15.931 -3.503 1.00 87.25 676 LYS A CA 1
ATOM 5192 C C . LYS A 1 676 ? -9.952 16.316 -3.254 1.00 87.25 676 LYS A C 1
ATOM 5194 O O . LYS A 1 676 ? -10.829 15.494 -3.490 1.00 87.25 676 LYS A O 1
ATOM 5199 N N . ILE A 1 677 ? -10.200 17.550 -2.815 1.00 88.06 677 ILE A N 1
ATOM 5200 C CA . ILE A 1 677 ? -11.537 18.012 -2.412 1.00 88.06 677 ILE A CA 1
ATOM 5201 C C . ILE A 1 677 ? -12.504 17.980 -3.607 1.00 88.06 677 ILE A C 1
ATOM 5203 O O . ILE A 1 677 ? -13.607 17.450 -3.497 1.00 88.06 677 ILE A O 1
ATOM 5207 N N . TYR A 1 678 ? -12.078 18.484 -4.770 1.00 90.81 678 TYR A N 1
ATOM 5208 C CA . TYR A 1 678 ? -12.881 18.436 -5.993 1.00 90.81 678 TYR A CA 1
ATOM 5209 C C . TYR A 1 678 ? -13.131 17.003 -6.464 1.00 90.81 678 TYR A C 1
ATOM 5211 O O . TYR A 1 678 ? -14.237 16.708 -6.906 1.00 90.81 678 TYR A O 1
ATOM 5219 N N . THR A 1 679 ? -12.151 16.103 -6.333 1.00 90.56 679 THR A N 1
ATOM 5220 C CA . THR A 1 679 ? -12.344 14.683 -6.670 1.00 90.56 679 THR A CA 1
ATOM 5221 C C . THR A 1 679 ? -13.362 14.031 -5.734 1.00 90.56 679 THR A C 1
ATOM 5223 O O . THR A 1 679 ? -14.283 13.373 -6.204 1.00 90.56 679 THR A O 1
ATOM 5226 N N . GLU A 1 680 ? -13.243 14.232 -4.418 1.00 90.25 680 GLU A N 1
ATOM 5227 C CA . GLU A 1 680 ? -14.189 13.690 -3.430 1.00 90.25 680 GLU A CA 1
ATOM 5228 C C . GLU A 1 680 ? -15.622 14.160 -3.704 1.00 90.25 680 GLU A C 1
ATOM 5230 O O . GLU A 1 680 ? -16.543 13.344 -3.738 1.00 90.25 680 GLU A O 1
ATOM 5235 N N . ALA A 1 681 ? -15.806 15.448 -3.986 1.00 89.94 681 ALA A N 1
ATOM 5236 C CA . ALA A 1 681 ? -17.116 15.993 -4.313 1.00 89.94 681 ALA A CA 1
ATOM 5237 C C . ALA A 1 681 ? -17.648 15.532 -5.681 1.00 89.94 681 ALA A C 1
ATOM 5239 O O . ALA A 1 681 ? -18.841 15.272 -5.819 1.00 89.94 681 ALA A O 1
ATOM 5240 N N . ALA A 1 682 ? -16.783 15.384 -6.688 1.00 89.88 682 ALA A N 1
ATOM 5241 C CA . ALA A 1 682 ? -17.180 14.853 -7.990 1.00 89.88 682 ALA A CA 1
ATOM 5242 C C . ALA A 1 682 ? -17.601 13.377 -7.905 1.00 89.88 682 ALA A C 1
ATOM 5244 O O . ALA A 1 682 ? -18.542 12.976 -8.588 1.00 89.88 682 ALA A O 1
ATOM 5245 N N . ILE A 1 683 ? -16.949 12.580 -7.050 1.00 90.31 683 ILE A N 1
ATOM 5246 C CA . ILE A 1 683 ? -17.366 11.201 -6.760 1.00 90.31 683 ILE A CA 1
ATOM 5247 C C . ILE A 1 683 ? -18.714 11.198 -6.034 1.00 90.31 683 ILE A C 1
ATOM 5249 O O . ILE A 1 683 ? -19.613 10.476 -6.456 1.00 90.31 683 ILE A O 1
ATOM 5253 N N . ALA A 1 684 ? -18.878 12.022 -4.994 1.00 88.50 684 ALA A N 1
ATOM 5254 C CA . ALA A 1 684 ? -20.124 12.099 -4.227 1.00 88.50 684 ALA A CA 1
ATOM 5255 C C . ALA A 1 684 ? -21.333 12.495 -5.094 1.00 88.50 684 ALA A C 1
ATOM 5257 O O . ALA A 1 684 ? -22.422 11.963 -4.906 1.00 88.50 684 ALA A O 1
ATOM 5258 N N . ASN A 1 685 ? -21.124 13.363 -6.088 1.00 86.75 685 ASN A N 1
ATOM 5259 C CA . ASN A 1 685 ? -22.153 13.763 -7.053 1.00 86.75 685 ASN A CA 1
ATOM 5260 C C . ASN A 1 685 ? -22.318 12.780 -8.231 1.00 86.75 685 ASN A C 1
ATOM 5262 O O . ASN A 1 685 ? -23.075 13.055 -9.157 1.00 86.75 685 ASN A O 1
ATOM 5266 N N . GLY A 1 686 ? -21.583 11.663 -8.257 1.00 86.94 686 GLY A N 1
ATOM 5267 C CA . GLY A 1 686 ? -21.655 10.666 -9.331 1.00 86.94 686 GLY A CA 1
ATOM 5268 C C . GLY A 1 686 ? -21.010 11.089 -10.659 1.00 86.94 686 GLY A C 1
ATOM 5269 O O . GLY A 1 686 ? -21.052 10.338 -11.631 1.00 86.94 686 GLY A O 1
ATOM 5270 N N . HIS A 1 687 ? -20.354 12.251 -10.725 1.00 87.19 687 HIS A N 1
ATOM 5271 C CA . HIS A 1 687 ? -19.743 12.772 -11.956 1.00 87.19 687 HIS A CA 1
ATOM 5272 C C . HIS A 1 687 ? -18.537 11.942 -12.432 1.00 87.19 687 HIS A C 1
ATOM 5274 O O . HIS A 1 687 ? -18.153 12.019 -13.596 1.00 87.19 687 HIS A O 1
ATOM 5280 N N . MET A 1 688 ? -17.928 11.146 -11.546 1.00 88.88 688 MET A N 1
ATOM 5281 C CA . MET A 1 688 ? -16.768 10.302 -11.866 1.00 88.88 688 MET A CA 1
ATOM 5282 C C . MET A 1 688 ? -17.112 8.837 -12.157 1.00 88.88 688 MET A C 1
ATOM 5284 O O . MET A 1 688 ? -16.200 8.040 -12.359 1.00 88.88 688 MET A O 1
ATOM 5288 N N . GLU A 1 689 ? -18.391 8.460 -12.225 1.00 88.94 689 GLU A N 1
ATOM 5289 C CA . GLU A 1 689 ? -18.822 7.059 -12.365 1.00 88.94 689 GLU A CA 1
ATOM 5290 C C . GLU A 1 689 ? -18.156 6.325 -13.548 1.00 88.94 689 GLU A C 1
ATOM 5292 O O . GLU A 1 689 ? -17.691 5.195 -13.401 1.00 88.94 689 GLU A O 1
ATOM 5297 N N . GLN A 1 690 ? -18.044 6.980 -14.709 1.00 88.94 690 GLN A N 1
ATOM 5298 C CA . GLN A 1 690 ? -17.412 6.396 -15.899 1.00 88.94 690 GLN A CA 1
ATOM 5299 C C . GLN A 1 690 ? -15.897 6.204 -15.723 1.00 88.94 690 GLN A C 1
ATOM 5301 O O . GLN A 1 690 ? -15.343 5.211 -16.191 1.00 88.94 690 GLN A O 1
ATOM 5306 N N . VAL A 1 691 ? -15.232 7.111 -14.998 1.00 91.50 691 VAL A N 1
ATOM 5307 C CA . VAL A 1 691 ? -13.803 6.993 -14.666 1.00 91.50 691 VAL A CA 1
ATOM 5308 C C . VAL A 1 691 ? -13.579 5.833 -13.697 1.00 91.50 691 VAL A C 1
ATOM 5310 O O . VAL A 1 691 ? -12.687 5.020 -13.931 1.00 91.50 691 VAL A O 1
ATOM 5313 N N . LEU A 1 692 ? -14.412 5.717 -12.653 1.00 93.56 692 LEU A N 1
ATOM 5314 C CA . LEU A 1 692 ? -14.360 4.617 -11.681 1.00 93.56 692 LEU A CA 1
ATOM 5315 C C . LEU A 1 692 ? -14.512 3.262 -12.386 1.00 93.56 692 LEU A C 1
ATOM 5317 O O . LEU A 1 692 ? -13.635 2.409 -12.283 1.00 93.56 692 LEU A O 1
ATOM 5321 N N . LYS A 1 693 ? -15.560 3.112 -13.209 1.00 92.06 693 LYS A N 1
ATOM 5322 C CA . LYS A 1 693 ? -15.811 1.895 -14.000 1.00 92.06 693 LYS A CA 1
ATOM 5323 C C . LYS A 1 693 ? -14.682 1.588 -14.990 1.00 92.06 693 LYS A C 1
ATOM 5325 O O . LYS A 1 693 ? -14.334 0.423 -15.176 1.00 92.06 693 LYS A O 1
ATOM 5330 N N . GLY A 1 694 ? -14.097 2.614 -15.611 1.00 93.06 694 GLY A N 1
ATOM 5331 C CA . GLY A 1 694 ? -12.941 2.463 -16.496 1.00 93.06 694 GLY A CA 1
ATOM 5332 C C . GLY A 1 694 ? -11.721 1.896 -15.766 1.00 93.06 694 GLY A C 1
ATOM 5333 O O . GLY A 1 694 ? -11.101 0.949 -16.249 1.00 93.06 694 GLY A O 1
ATOM 5334 N N . LEU A 1 695 ? -11.416 2.414 -14.572 1.00 95.19 695 LEU A N 1
ATOM 5335 C CA . LEU A 1 695 ? -10.327 1.903 -13.735 1.00 95.19 695 LEU A CA 1
ATOM 5336 C C . LEU A 1 695 ? -10.592 0.487 -13.228 1.00 95.19 695 LEU A C 1
ATOM 5338 O O . LEU A 1 695 ? -9.673 -0.330 -13.226 1.00 95.19 695 LEU A O 1
ATOM 5342 N N . ASP A 1 696 ? -11.833 0.181 -12.854 1.00 94.62 696 ASP A N 1
ATOM 5343 C CA . ASP A 1 696 ? -12.226 -1.165 -12.436 1.00 94.62 696 ASP A CA 1
ATOM 5344 C C . ASP A 1 696 ? -12.057 -2.173 -13.578 1.00 94.62 696 ASP A C 1
ATOM 5346 O O . ASP A 1 696 ? -11.589 -3.287 -13.354 1.00 94.62 696 ASP A O 1
ATOM 5350 N N . SER A 1 697 ? -12.393 -1.785 -14.812 1.00 94.44 697 SER A N 1
ATOM 5351 C CA . SER A 1 697 ? -12.201 -2.622 -16.003 1.00 94.44 697 SER A CA 1
ATOM 5352 C C . SER A 1 697 ? -10.718 -2.922 -16.259 1.00 94.44 697 SER A C 1
ATOM 5354 O O . SER A 1 697 ? -10.333 -4.080 -16.441 1.00 94.44 697 SER A O 1
ATOM 5356 N N . LEU A 1 698 ? -9.861 -1.895 -16.181 1.00 96.00 698 LEU A N 1
ATOM 5357 C CA . LEU A 1 698 ? -8.407 -2.069 -16.282 1.00 96.00 698 LEU A CA 1
ATOM 5358 C C . LEU A 1 698 ? -7.868 -2.962 -15.155 1.00 96.00 698 LEU A C 1
ATOM 5360 O O . LEU A 1 698 ? -7.041 -3.837 -15.401 1.00 96.00 698 LEU A O 1
ATOM 5364 N N . GLY A 1 699 ? -8.362 -2.772 -13.929 1.00 95.38 699 GLY A N 1
ATOM 5365 C CA . GLY A 1 699 ? -7.958 -3.534 -12.748 1.00 95.38 699 GLY A CA 1
ATOM 5366 C C . GLY A 1 699 ? -8.339 -5.013 -12.784 1.00 95.38 699 GLY A C 1
ATOM 5367 O O . GLY A 1 699 ? -7.558 -5.855 -12.348 1.00 95.38 699 GLY A O 1
ATOM 5368 N N . LYS A 1 700 ? -9.514 -5.334 -13.335 1.00 95.31 700 LYS A N 1
ATOM 5369 C CA . LYS A 1 700 ? -10.038 -6.706 -13.461 1.00 95.31 700 LYS A CA 1
ATOM 5370 C C . LYS A 1 700 ? -9.389 -7.519 -14.577 1.00 95.31 700 LYS A C 1
ATOM 5372 O O . LYS A 1 700 ? -9.647 -8.713 -14.689 1.00 95.31 700 LYS A O 1
ATOM 5377 N N . THR A 1 701 ? -8.570 -6.895 -15.421 1.00 96.81 701 THR A N 1
ATOM 5378 C CA . THR A 1 701 ? -7.869 -7.619 -16.481 1.00 96.81 701 THR A CA 1
ATOM 5379 C C . THR A 1 701 ? -6.839 -8.558 -15.854 1.00 96.81 701 THR A C 1
ATOM 5381 O O . THR A 1 701 ? -5.890 -8.104 -15.218 1.00 96.81 701 THR A O 1
ATOM 5384 N N . ALA A 1 702 ? -7.056 -9.860 -16.026 1.00 96.88 702 ALA A N 1
ATOM 5385 C CA . ALA A 1 702 ? -6.219 -10.920 -15.482 1.00 96.88 702 ALA A CA 1
ATOM 5386 C C . ALA A 1 702 ? -4.987 -11.175 -16.368 1.00 96.88 702 ALA A C 1
ATOM 5388 O O . ALA A 1 702 ? -5.104 -11.291 -17.592 1.00 96.88 702 ALA A O 1
ATOM 5389 N N . TRP A 1 703 ? -3.821 -11.323 -15.744 1.00 97.81 703 TRP A N 1
ATOM 5390 C CA . TRP A 1 703 ? -2.530 -11.553 -16.396 1.00 97.81 703 TRP A CA 1
ATOM 5391 C C . TRP A 1 703 ? -1.866 -12.838 -15.893 1.00 97.81 703 TRP A C 1
ATOM 5393 O O . TRP A 1 703 ? -2.117 -13.281 -14.773 1.00 97.81 703 TRP A O 1
ATOM 5403 N N . LYS A 1 704 ? -0.996 -13.422 -16.719 1.00 96.19 704 LYS A N 1
ATOM 5404 C CA . LYS A 1 704 ? -0.119 -14.554 -16.385 1.00 96.19 704 LYS A CA 1
ATOM 5405 C C . LYS A 1 704 ? 1.288 -14.308 -16.918 1.00 96.19 704 LYS A C 1
ATOM 5407 O O . LYS A 1 704 ? 1.486 -13.498 -17.823 1.00 96.19 704 LYS A O 1
ATOM 5412 N N . ILE A 1 705 ? 2.265 -15.007 -16.350 1.00 97.06 705 ILE A N 1
ATOM 5413 C CA . ILE A 1 705 ? 3.657 -14.918 -16.793 1.00 97.06 705 ILE A CA 1
ATOM 5414 C C . ILE A 1 705 ? 3.891 -15.828 -18.002 1.00 97.06 705 ILE A C 1
ATOM 5416 O O . ILE A 1 705 ? 3.527 -17.006 -17.981 1.00 97.06 705 ILE A O 1
ATOM 5420 N N . ASN A 1 706 ? 4.547 -15.302 -19.037 1.00 97.19 706 ASN A N 1
ATOM 5421 C CA . ASN A 1 706 ? 5.036 -16.082 -20.167 1.00 97.19 706 ASN A CA 1
ATOM 5422 C C . ASN A 1 706 ? 6.221 -16.952 -19.721 1.00 97.19 706 ASN A C 1
ATOM 5424 O O . ASN A 1 706 ? 7.350 -16.474 -19.598 1.00 97.19 706 ASN A O 1
ATOM 5428 N N . LYS A 1 707 ? 5.964 -18.238 -19.468 1.00 95.75 707 LYS A N 1
ATOM 5429 C CA . LYS A 1 707 ? 6.978 -19.172 -18.951 1.00 95.75 707 LYS A CA 1
ATOM 5430 C C . LYS A 1 707 ? 8.120 -19.415 -19.941 1.00 95.75 707 LYS A C 1
ATOM 5432 O O . LYS A 1 707 ? 9.263 -19.536 -19.510 1.00 95.75 707 LYS A O 1
ATOM 5437 N N . ASN A 1 708 ? 7.825 -19.433 -21.243 1.00 95.81 708 ASN A N 1
ATOM 5438 C CA . ASN A 1 708 ? 8.826 -19.654 -22.290 1.00 95.81 708 ASN A CA 1
ATOM 5439 C C . ASN A 1 708 ? 9.821 -18.488 -22.333 1.00 95.81 708 ASN A C 1
ATOM 5441 O O . ASN A 1 708 ? 11.032 -18.695 -22.274 1.00 95.81 708 ASN A O 1
ATOM 5445 N N . VAL A 1 709 ? 9.307 -17.254 -22.333 1.00 97.44 709 VAL A N 1
ATOM 5446 C CA . VAL A 1 709 ? 10.144 -16.046 -22.285 1.00 97.44 709 VAL A CA 1
ATOM 5447 C C . VAL A 1 709 ? 10.888 -15.944 -20.956 1.00 97.44 709 VAL A C 1
ATOM 5449 O O . VAL A 1 709 ? 12.076 -15.635 -20.960 1.00 97.44 709 VAL A O 1
ATOM 5452 N N . LEU A 1 710 ? 10.235 -16.253 -19.826 1.00 97.12 710 LEU A N 1
ATOM 5453 C CA . LEU A 1 710 ? 10.888 -16.254 -18.515 1.00 97.12 710 LEU A CA 1
ATOM 5454 C C . LEU A 1 710 ? 12.086 -17.206 -18.485 1.00 97.12 710 LEU A C 1
ATOM 5456 O O . LEU A 1 710 ? 13.133 -16.815 -17.984 1.00 97.12 710 LEU A O 1
ATOM 5460 N N . SER A 1 711 ? 11.963 -18.414 -19.044 1.00 95.94 711 SER A N 1
ATOM 5461 C CA . SER A 1 711 ? 13.073 -19.374 -19.099 1.00 95.94 711 SER A CA 1
ATOM 5462 C C . SER A 1 711 ? 14.281 -18.798 -19.839 1.00 95.94 711 SER A C 1
ATOM 5464 O O . SER A 1 711 ? 15.370 -18.740 -19.276 1.00 95.94 711 SER A O 1
ATOM 5466 N N . VAL A 1 712 ? 14.075 -18.285 -21.058 1.00 96.31 712 VAL A N 1
ATOM 5467 C CA . VAL A 1 712 ? 15.151 -17.677 -21.863 1.00 96.31 712 VAL A CA 1
ATOM 5468 C C . VAL A 1 712 ? 15.758 -16.471 -21.145 1.00 96.31 712 VAL A C 1
ATOM 5470 O O . VAL A 1 712 ? 16.973 -16.288 -21.123 1.00 96.31 712 VAL A O 1
ATOM 5473 N N . MET A 1 713 ? 14.919 -15.647 -20.516 1.00 96.19 713 MET A N 1
ATOM 5474 C CA . MET A 1 713 ? 15.366 -14.469 -19.781 1.00 96.19 713 MET A CA 1
ATOM 5475 C C . MET A 1 713 ? 16.208 -14.835 -18.556 1.00 96.19 713 MET A C 1
ATOM 5477 O O . MET A 1 713 ? 17.186 -14.146 -18.269 1.00 96.19 713 MET A O 1
ATOM 5481 N N . LEU A 1 714 ? 15.865 -15.922 -17.858 1.00 95.25 714 LEU A N 1
ATOM 5482 C CA . LEU A 1 714 ? 16.650 -16.444 -16.742 1.00 95.25 714 LEU A CA 1
ATOM 5483 C C . LEU A 1 714 ? 17.985 -17.025 -17.206 1.00 95.25 714 LEU A C 1
ATOM 5485 O O . LEU A 1 714 ? 18.989 -16.760 -16.551 1.00 95.25 714 LEU A O 1
ATOM 5489 N N . ASP A 1 715 ? 18.031 -17.726 -18.340 1.00 94.06 715 ASP A N 1
ATOM 5490 C CA . ASP A 1 715 ? 19.287 -18.227 -18.914 1.00 94.06 715 ASP A CA 1
ATOM 5491 C C . ASP A 1 715 ? 20.244 -17.071 -19.242 1.00 94.06 715 ASP A C 1
ATOM 5493 O O . ASP A 1 715 ? 21.411 -17.073 -18.841 1.00 94.06 715 ASP A O 1
ATOM 5497 N N . VAL A 1 716 ? 19.729 -16.022 -19.892 1.00 94.38 716 VAL A N 1
ATOM 5498 C CA . VAL A 1 716 ? 20.492 -14.800 -20.187 1.00 94.38 716 VAL A CA 1
ATOM 5499 C C . VAL A 1 716 ? 20.934 -14.109 -18.900 1.00 94.38 716 VAL A C 1
ATOM 5501 O O . VAL A 1 716 ? 22.107 -13.775 -18.740 1.00 94.38 716 VAL A O 1
ATOM 5504 N N . TRP A 1 717 ? 20.021 -13.919 -17.951 1.00 93.69 717 TRP A N 1
ATOM 5505 C CA . TRP A 1 717 ? 20.316 -13.269 -16.679 1.00 93.69 717 TRP A CA 1
ATOM 5506 C C . TRP A 1 717 ? 21.410 -13.997 -15.884 1.00 93.69 717 TRP A C 1
ATOM 5508 O O . TRP A 1 717 ? 22.319 -13.352 -15.339 1.00 93.69 717 TRP A O 1
ATOM 5518 N N . ASN A 1 718 ? 21.325 -15.331 -15.861 1.00 93.00 718 ASN A N 1
ATOM 5519 C CA . ASN A 1 718 ? 22.223 -16.235 -15.153 1.00 93.00 718 ASN A CA 1
ATOM 5520 C C . ASN A 1 718 ? 23.576 -16.420 -15.858 1.00 93.00 718 ASN A C 1
ATOM 5522 O O . ASN A 1 718 ? 24.545 -16.795 -15.206 1.00 93.00 718 ASN A O 1
ATOM 5526 N N . SER A 1 719 ? 23.689 -16.101 -17.150 1.00 91.88 719 SER A N 1
ATOM 5527 C CA . SER A 1 719 ? 24.995 -16.015 -17.822 1.00 91.88 719 SER A CA 1
ATOM 5528 C C . SER A 1 719 ? 25.843 -14.839 -17.311 1.00 91.88 719 SER A C 1
ATOM 5530 O O . SER A 1 719 ? 27.069 -14.878 -17.356 1.00 91.88 719 SER A O 1
ATOM 5532 N N . GLY A 1 720 ? 25.191 -13.780 -16.814 1.00 88.88 720 GLY A N 1
ATOM 5533 C CA . GLY A 1 720 ? 25.844 -12.531 -16.416 1.00 88.88 720 GLY A CA 1
ATOM 5534 C C . GLY A 1 720 ? 26.265 -11.632 -17.587 1.00 88.88 720 GLY A C 1
ATOM 5535 O O . GLY A 1 720 ? 26.767 -10.532 -17.342 1.00 88.88 720 GLY A O 1
ATOM 5536 N N . GLU A 1 721 ? 26.040 -12.054 -18.832 1.00 89.81 721 GLU A N 1
ATOM 5537 C CA . GLU A 1 721 ? 26.358 -11.285 -20.035 1.00 89.81 721 GLU A CA 1
ATOM 5538 C C . GLU A 1 721 ? 25.309 -10.202 -20.329 1.00 89.81 721 GLU A C 1
ATOM 5540 O O . GLU A 1 721 ? 24.183 -10.226 -19.827 1.00 89.81 721 GLU A O 1
ATOM 5545 N N . ALA A 1 722 ? 25.697 -9.216 -21.141 1.00 92.94 722 ALA A N 1
ATOM 5546 C CA . ALA A 1 722 ? 24.778 -8.203 -21.644 1.00 92.94 722 ALA A CA 1
ATOM 5547 C C . ALA A 1 722 ? 24.065 -8.727 -22.896 1.00 92.94 722 ALA A C 1
ATOM 5549 O O . ALA A 1 722 ? 24.729 -9.088 -23.868 1.00 92.94 722 ALA A O 1
ATOM 5550 N N . LEU A 1 723 ? 22.732 -8.722 -22.905 1.00 93.81 723 LEU A N 1
ATOM 5551 C CA . LEU A 1 723 ? 21.943 -9.094 -24.082 1.00 93.81 723 LEU A CA 1
ATOM 5552 C C . LEU A 1 723 ? 20.609 -8.343 -24.105 1.00 93.81 723 LEU A C 1
ATOM 5554 O O . LEU A 1 723 ? 19.948 -8.217 -23.072 1.00 93.81 723 LEU A O 1
ATOM 5558 N N . ALA A 1 724 ? 20.212 -7.873 -25.292 1.00 89.94 724 ALA A N 1
ATOM 5559 C CA . ALA A 1 724 ? 19.055 -7.002 -25.496 1.00 89.94 724 ALA A CA 1
ATOM 5560 C C . ALA A 1 724 ? 19.108 -5.786 -24.550 1.00 89.94 724 ALA A C 1
ATOM 5562 O O . ALA A 1 724 ? 19.947 -4.904 -24.720 1.00 89.94 724 ALA A O 1
ATOM 5563 N N . ASN A 1 725 ? 18.257 -5.756 -23.525 1.00 91.44 725 ASN A N 1
ATOM 5564 C CA . ASN A 1 725 ? 18.206 -4.702 -22.513 1.00 91.44 725 ASN A CA 1
ATOM 5565 C C . ASN A 1 725 ? 18.654 -5.159 -21.108 1.00 91.44 725 ASN A C 1
ATOM 5567 O O . ASN A 1 725 ? 18.546 -4.383 -20.157 1.00 91.44 725 ASN A O 1
ATOM 5571 N N . ILE A 1 726 ? 19.147 -6.395 -20.960 1.00 93.25 726 ILE A N 1
ATOM 5572 C CA . ILE A 1 726 ? 19.665 -6.918 -19.691 1.00 93.25 726 ILE A CA 1
ATOM 5573 C C . ILE A 1 726 ? 21.103 -6.410 -19.489 1.00 93.25 726 ILE A C 1
ATOM 5575 O O . ILE A 1 726 ? 21.974 -6.697 -20.315 1.00 93.25 726 ILE A O 1
ATOM 5579 N N . PRO A 1 727 ? 21.390 -5.664 -18.404 1.00 90.31 727 PRO A N 1
ATOM 5580 C CA . PRO A 1 727 ? 22.729 -5.160 -18.124 1.00 90.31 727 PRO A CA 1
ATOM 5581 C C . PRO A 1 727 ? 23.652 -6.293 -17.649 1.00 90.31 727 PRO A C 1
ATOM 5583 O O . PRO A 1 727 ? 23.191 -7.177 -16.925 1.00 90.31 727 PRO A O 1
ATOM 5586 N N . PRO A 1 728 ? 24.959 -6.246 -17.957 1.00 92.06 728 PRO A N 1
ATOM 5587 C CA . PRO A 1 728 ? 25.907 -7.275 -17.531 1.00 92.06 728 PRO A CA 1
ATOM 5588 C C . PRO A 1 728 ? 26.120 -7.257 -16.010 1.00 92.06 728 PRO A C 1
ATOM 5590 O O . PRO A 1 728 ? 25.956 -6.220 -15.361 1.00 92.06 728 PRO A O 1
ATOM 5593 N N . LEU A 1 729 ? 26.520 -8.398 -15.441 1.00 85.75 729 LEU A N 1
ATOM 5594 C CA . LEU A 1 729 ? 26.862 -8.514 -14.019 1.00 85.75 729 LEU A CA 1
ATOM 5595 C C . LEU A 1 729 ? 28.099 -7.681 -13.667 1.00 85.75 729 LEU A C 1
ATOM 5597 O O . LEU A 1 729 ? 28.040 -6.863 -12.750 1.00 85.75 729 LEU A O 1
ATOM 5601 N N . ASP A 1 730 ? 29.171 -7.851 -14.444 1.00 85.88 730 ASP A N 1
ATOM 5602 C CA . ASP A 1 730 ? 30.438 -7.138 -14.285 1.00 85.88 730 ASP A CA 1
ATOM 5603 C C . ASP A 1 730 ? 30.766 -6.326 -15.551 1.00 85.88 730 ASP A C 1
ATOM 5605 O O . ASP A 1 730 ? 31.451 -6.810 -16.459 1.00 85.88 730 ASP A O 1
ATOM 5609 N N . PRO A 1 731 ? 30.276 -5.073 -15.656 1.00 85.81 731 PRO A N 1
ATOM 5610 C CA . PRO A 1 731 ? 30.573 -4.220 -16.799 1.00 85.81 731 PRO A CA 1
ATOM 5611 C C . PRO A 1 731 ? 32.056 -3.823 -16.814 1.00 85.81 731 PRO A C 1
ATOM 5613 O O . PRO A 1 731 ? 32.540 -3.113 -15.927 1.00 85.81 731 PRO A O 1
ATOM 5616 N N . LYS A 1 732 ? 32.774 -4.227 -17.868 1.00 87.19 732 LYS A N 1
ATOM 5617 C CA . LYS A 1 732 ? 34.167 -3.829 -18.130 1.00 87.19 732 LYS A CA 1
ATOM 5618 C C . LYS A 1 732 ? 34.213 -2.418 -18.729 1.00 87.19 732 LYS A C 1
ATOM 5620 O O . LYS A 1 732 ? 34.360 -2.250 -19.935 1.00 87.19 732 LYS A O 1
ATOM 5625 N N . ILE A 1 733 ? 34.034 -1.400 -17.888 1.00 86.50 733 ILE A N 1
ATOM 5626 C CA . ILE A 1 733 ? 34.097 0.010 -18.304 1.00 86.50 733 ILE A CA 1
ATOM 5627 C C . ILE A 1 733 ? 35.544 0.501 -18.165 1.00 86.50 733 ILE A C 1
ATOM 5629 O O . ILE A 1 733 ? 36.081 0.441 -17.055 1.00 86.50 733 ILE A O 1
ATOM 5633 N N . PRO A 1 734 ? 36.183 0.997 -19.241 1.00 85.69 734 PRO A N 1
ATOM 5634 C CA . PRO A 1 734 ? 37.543 1.511 -19.167 1.00 85.69 734 PRO A CA 1
ATOM 5635 C C . PRO A 1 734 ? 37.569 2.790 -18.324 1.00 85.69 734 PRO A C 1
ATOM 5637 O O . PRO A 1 734 ? 36.903 3.776 -18.646 1.00 85.69 734 PRO A O 1
ATOM 5640 N N . VAL A 1 735 ? 38.339 2.773 -17.238 1.00 84.50 735 VAL A N 1
ATOM 5641 C CA . VAL A 1 735 ? 38.642 3.974 -16.453 1.00 84.50 735 VAL A CA 1
ATOM 5642 C C . VAL A 1 735 ? 39.966 4.524 -16.983 1.00 84.50 735 VAL A C 1
ATOM 5644 O O . VAL A 1 735 ? 40.941 3.775 -17.016 1.00 84.50 735 VAL A O 1
ATOM 5647 N N . PRO A 1 736 ? 40.018 5.784 -17.445 1.00 84.50 736 PRO A N 1
ATOM 5648 C CA . PRO A 1 736 ? 41.251 6.349 -17.975 1.00 84.50 736 PRO A CA 1
ATOM 5649 C C . PRO A 1 736 ? 42.306 6.456 -16.872 1.00 84.50 736 PRO A C 1
ATOM 5651 O O . PRO A 1 736 ? 41.990 6.814 -15.735 1.00 84.50 736 PRO A O 1
ATOM 5654 N N . GLU A 1 737 ? 43.558 6.176 -17.223 1.00 84.06 737 GLU A N 1
ATOM 5655 C CA . GLU A 1 737 ? 44.690 6.323 -16.310 1.00 84.06 737 GLU A CA 1
ATOM 5656 C C . GLU A 1 737 ? 44.883 7.786 -15.908 1.00 84.06 737 GLU A C 1
ATOM 5658 O O . GLU A 1 737 ? 44.592 8.706 -16.681 1.00 84.06 737 GLU A O 1
ATOM 5663 N N . GLU A 1 738 ? 45.337 7.998 -14.672 1.00 84.06 738 GLU A N 1
ATOM 5664 C CA . GLU A 1 738 ? 45.618 9.339 -14.175 1.00 84.06 738 GLU A CA 1
ATOM 5665 C C . GLU A 1 738 ? 46.730 9.973 -15.022 1.00 84.06 738 GLU A C 1
ATOM 5667 O O . GLU A 1 738 ? 47.790 9.363 -15.192 1.00 84.06 738 GLU A O 1
ATOM 5672 N N . PRO A 1 739 ? 46.514 11.175 -15.593 1.00 81.88 739 PRO A N 1
ATOM 5673 C CA . PRO A 1 739 ? 47.557 11.840 -16.352 1.00 81.88 739 PRO A CA 1
ATOM 5674 C C . PRO A 1 739 ? 48.751 12.104 -15.432 1.00 81.88 739 PRO A C 1
ATOM 5676 O O . PRO A 1 739 ? 48.573 12.543 -14.294 1.00 81.88 739 PRO A O 1
ATOM 5679 N N . VAL A 1 740 ? 49.968 11.879 -15.941 1.00 77.75 740 VAL A N 1
ATOM 5680 C CA . VAL A 1 740 ? 51.219 12.260 -15.263 1.00 77.75 740 VAL A CA 1
ATOM 5681 C C . VAL A 1 740 ? 51.094 13.708 -14.786 1.00 77.75 740 VAL A C 1
ATOM 5683 O O . VAL A 1 740 ? 50.471 14.509 -15.486 1.00 77.75 740 VAL A O 1
ATOM 5686 N N . ALA A 1 741 ? 51.648 14.038 -13.614 1.00 66.00 741 ALA A N 1
ATOM 5687 C CA . ALA A 1 741 ? 51.609 15.374 -13.015 1.00 66.00 741 ALA A CA 1
ATOM 5688 C C . ALA A 1 741 ? 52.154 16.436 -13.990 1.00 66.00 741 ALA A C 1
ATOM 5690 O O . ALA A 1 741 ? 53.334 16.768 -14.002 1.00 66.00 741 ALA A O 1
ATOM 5691 N N . THR A 1 742 ? 51.270 16.926 -14.849 1.00 62.22 742 THR A N 1
ATOM 5692 C CA . THR A 1 742 ? 51.540 17.878 -15.918 1.00 62.22 742 THR A CA 1
ATOM 5693 C C . THR A 1 742 ? 50.919 19.198 -15.490 1.00 62.22 742 THR A C 1
ATOM 5695 O O . THR A 1 742 ? 49.848 19.213 -14.881 1.00 62.22 742 THR A O 1
ATOM 5698 N N . GLU A 1 743 ? 51.571 20.312 -15.810 1.00 59.72 743 GLU A N 1
ATOM 5699 C CA . GLU A 1 743 ? 51.120 21.653 -15.420 1.00 59.72 743 GLU A CA 1
ATOM 5700 C C . GLU A 1 743 ? 49.791 22.075 -16.072 1.00 59.72 743 GLU A C 1
ATOM 5702 O O . GLU A 1 743 ? 49.202 23.055 -15.625 1.00 59.72 743 GLU A O 1
ATOM 5707 N N . ASP A 1 744 ? 49.288 21.345 -17.080 1.00 71.19 744 ASP A N 1
ATOM 5708 C CA . ASP A 1 744 ? 48.041 21.664 -17.782 1.00 71.19 744 ASP A CA 1
ATOM 5709 C C . ASP A 1 744 ? 46.783 21.305 -16.954 1.00 71.19 744 ASP A C 1
ATOM 5711 O O . ASP A 1 744 ? 46.403 20.128 -16.844 1.00 71.19 744 ASP A O 1
ATOM 5715 N N . PRO A 1 745 ? 46.047 22.300 -16.419 1.00 76.25 745 PRO A N 1
ATOM 5716 C CA . PRO A 1 745 ? 44.837 22.057 -15.640 1.00 76.25 745 PRO A CA 1
ATOM 5717 C C . PRO A 1 745 ? 43.691 21.465 -16.481 1.00 76.25 745 PRO A C 1
ATOM 5719 O O . PRO A 1 745 ? 42.751 20.885 -15.923 1.00 76.25 745 PRO A O 1
ATOM 5722 N N . ILE A 1 746 ? 43.742 21.600 -17.815 1.00 83.31 746 ILE A N 1
ATOM 5723 C CA . ILE A 1 746 ? 42.711 21.108 -18.738 1.00 83.31 746 ILE A CA 1
ATOM 5724 C C . ILE A 1 746 ? 42.790 19.583 -18.868 1.00 83.31 746 ILE A C 1
ATOM 5726 O O . ILE A 1 746 ? 41.753 18.916 -18.786 1.00 83.31 746 ILE A O 1
ATOM 5730 N N . ALA A 1 747 ? 43.993 19.013 -18.988 1.00 81.88 747 ALA A N 1
ATOM 5731 C CA . ALA A 1 747 ? 44.204 17.565 -19.036 1.00 81.88 747 ALA A CA 1
ATOM 5732 C C . ALA A 1 747 ? 43.654 16.858 -17.783 1.00 81.88 747 ALA A C 1
ATOM 5734 O O . ALA A 1 747 ? 42.879 15.901 -17.890 1.00 81.88 747 ALA A O 1
ATOM 5735 N N . ARG A 1 748 ? 43.943 17.396 -16.590 1.00 82.62 748 ARG A N 1
ATOM 5736 C CA . ARG A 1 748 ? 43.423 16.860 -15.321 1.00 82.62 748 ARG A CA 1
ATOM 5737 C C . ARG A 1 748 ? 41.901 16.972 -15.218 1.00 82.62 748 ARG A C 1
ATOM 5739 O O . ARG A 1 748 ? 41.234 16.029 -14.797 1.00 82.62 748 ARG A O 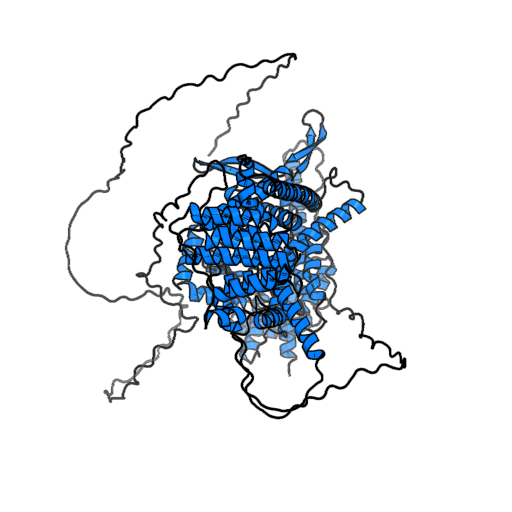1
ATOM 5746 N N . ARG A 1 749 ? 41.322 18.103 -15.640 1.00 84.06 749 ARG A N 1
ATOM 5747 C CA . ARG A 1 749 ? 39.862 18.307 -15.707 1.00 84.06 749 ARG A CA 1
ATOM 5748 C C . ARG A 1 749 ? 39.195 17.296 -16.647 1.00 84.06 749 ARG A C 1
ATOM 5750 O O . ARG A 1 749 ? 38.136 16.768 -16.311 1.00 84.06 749 ARG A O 1
ATOM 5757 N N . LYS A 1 750 ? 39.797 17.028 -17.811 1.00 88.31 750 LYS A N 1
ATOM 5758 C CA . LYS A 1 750 ? 39.300 16.057 -18.797 1.00 88.31 750 LYS A CA 1
ATOM 5759 C C . LYS A 1 750 ? 39.323 14.635 -18.235 1.00 88.31 750 LYS A C 1
ATOM 5761 O O . LYS A 1 750 ? 38.318 13.939 -18.357 1.00 88.31 750 LYS A O 1
ATOM 5766 N N . TRP A 1 751 ? 40.409 14.249 -17.566 1.00 89.06 751 TRP A N 1
ATOM 5767 C CA . TRP A 1 751 ? 40.505 12.967 -16.867 1.00 89.06 751 TRP A CA 1
ATOM 5768 C C . TRP A 1 751 ? 39.442 12.825 -15.771 1.00 89.06 751 TRP A C 1
ATOM 5770 O O . TRP A 1 751 ? 38.666 11.876 -15.808 1.00 89.06 751 TRP A O 1
ATOM 5780 N N . LEU A 1 752 ? 39.307 13.812 -14.873 1.00 84.81 752 LEU A N 1
ATOM 5781 C CA . LEU A 1 752 ? 38.283 13.801 -13.817 1.00 84.81 752 LEU A CA 1
ATOM 5782 C C . LEU A 1 752 ? 36.863 13.652 -14.382 1.00 84.81 752 LEU A C 1
ATOM 5784 O O . LEU A 1 752 ? 36.048 12.908 -13.836 1.00 84.81 752 LEU A O 1
ATOM 5788 N N . ASN A 1 753 ? 36.556 14.343 -15.483 1.00 86.38 753 ASN A N 1
ATOM 5789 C CA . ASN A 1 753 ? 35.266 14.207 -16.156 1.00 86.38 753 ASN A CA 1
ATOM 5790 C C . ASN A 1 753 ? 35.066 12.795 -16.722 1.00 86.38 753 ASN A C 1
ATOM 5792 O O . ASN A 1 753 ? 33.976 12.246 -16.585 1.00 86.38 753 ASN A O 1
ATOM 5796 N N . ALA A 1 754 ? 36.097 12.206 -17.329 1.00 89.44 754 ALA A N 1
ATOM 5797 C CA . ALA A 1 754 ? 36.031 10.867 -17.904 1.00 89.44 754 ALA A CA 1
ATOM 5798 C C . ALA A 1 754 ? 35.913 9.769 -16.829 1.00 89.44 754 ALA A C 1
ATOM 5800 O O . ALA A 1 754 ? 35.077 8.879 -16.972 1.00 89.44 754 ALA A O 1
ATOM 5801 N N . VAL A 1 755 ? 36.641 9.880 -15.710 1.00 87.62 755 VAL A N 1
ATOM 5802 C CA . VAL A 1 755 ? 36.465 9.012 -14.529 1.00 87.62 755 VAL A CA 1
ATOM 5803 C C . VAL A 1 755 ? 35.039 9.124 -13.997 1.00 87.62 755 VAL A C 1
ATOM 5805 O O . VAL A 1 755 ? 34.354 8.115 -13.846 1.00 87.62 755 VAL A O 1
ATOM 5808 N N . LYS A 1 756 ? 34.536 10.351 -13.810 1.00 78.38 756 LYS A N 1
ATOM 5809 C CA . LYS A 1 756 ? 33.163 10.581 -13.344 1.00 78.38 756 LYS A CA 1
ATOM 5810 C C . LYS A 1 756 ? 32.120 9.982 -14.293 1.00 78.38 756 LYS A C 1
ATOM 5812 O O . LYS A 1 756 ? 31.116 9.445 -13.835 1.00 78.38 756 LYS A O 1
ATOM 5817 N N . MET A 1 757 ? 32.328 10.069 -15.609 1.00 85.62 757 MET A N 1
ATOM 5818 C CA . MET A 1 757 ? 31.447 9.433 -16.596 1.00 85.62 757 MET A CA 1
ATOM 5819 C C . MET A 1 757 ? 31.481 7.905 -16.484 1.00 85.62 757 MET A C 1
ATOM 5821 O O . MET A 1 757 ? 30.416 7.287 -16.471 1.00 85.62 757 MET A O 1
ATOM 5825 N N . ALA A 1 758 ? 32.667 7.306 -16.346 1.00 87.62 758 ALA A N 1
ATOM 5826 C CA . ALA A 1 758 ? 32.827 5.863 -16.178 1.00 87.62 758 ALA A CA 1
ATOM 5827 C C . ALA A 1 758 ? 32.156 5.354 -14.888 1.00 87.62 758 ALA A C 1
ATOM 5829 O O . ALA A 1 758 ? 31.408 4.374 -14.916 1.00 87.62 758 ALA A O 1
ATOM 5830 N N . GLU A 1 759 ? 32.346 6.054 -13.767 1.00 79.31 759 GLU A N 1
ATOM 5831 C CA . GLU A 1 759 ? 31.700 5.740 -12.487 1.00 79.31 759 GLU A CA 1
ATOM 5832 C C . GLU A 1 759 ? 30.176 5.885 -12.554 1.00 79.31 759 GLU A C 1
ATOM 5834 O O . GLU A 1 759 ? 29.447 5.010 -12.078 1.00 79.31 759 GLU A O 1
ATOM 5839 N N . ASN A 1 760 ? 29.681 6.956 -13.184 1.00 75.94 760 ASN A N 1
ATOM 5840 C CA . ASN A 1 760 ? 28.248 7.167 -13.384 1.00 75.94 760 ASN A CA 1
ATOM 5841 C C . ASN A 1 760 ? 27.629 6.046 -14.226 1.00 75.94 760 ASN A C 1
ATOM 5843 O O . ASN A 1 760 ? 26.560 5.548 -13.874 1.00 75.94 760 ASN A O 1
ATOM 5847 N N . LEU A 1 761 ? 28.300 5.620 -15.302 1.00 85.62 761 LEU A N 1
ATOM 5848 C CA . LEU A 1 761 ? 27.843 4.514 -16.142 1.00 85.62 761 LEU A CA 1
ATOM 5849 C C . LEU A 1 761 ? 27.812 3.197 -15.356 1.00 85.62 761 LEU A C 1
ATOM 5851 O O . LEU A 1 761 ? 26.804 2.492 -15.386 1.00 85.62 761 LEU A O 1
ATOM 5855 N N . LYS A 1 762 ? 28.868 2.900 -14.588 1.00 81.31 762 LYS A N 1
ATOM 5856 C CA . LYS A 1 762 ? 28.937 1.703 -13.735 1.00 81.31 762 LYS A CA 1
ATOM 5857 C C . LYS A 1 762 ? 27.797 1.672 -12.718 1.00 81.31 762 LYS A C 1
ATOM 5859 O O . LYS A 1 762 ? 27.116 0.659 -12.578 1.00 81.31 762 LYS A O 1
ATOM 5864 N N . SER A 1 763 ? 27.571 2.793 -12.035 1.00 71.62 763 SER A N 1
ATOM 5865 C CA . SER A 1 763 ? 26.490 2.950 -11.058 1.00 71.62 763 SER A CA 1
ATOM 5866 C C . SER A 1 763 ? 25.108 2.823 -11.707 1.00 71.62 763 SER A C 1
ATOM 5868 O O . SER A 1 763 ? 24.230 2.145 -11.175 1.00 71.62 763 SER A O 1
ATOM 5870 N N . SER A 1 764 ? 24.924 3.413 -12.893 1.00 76.50 764 SER A N 1
ATOM 5871 C CA . SER A 1 764 ? 23.672 3.334 -13.647 1.00 76.50 764 SER A CA 1
ATOM 5872 C C . SER A 1 764 ? 23.345 1.899 -14.067 1.00 76.50 764 SER A C 1
ATOM 5874 O O . SER A 1 764 ? 22.241 1.441 -13.780 1.00 76.50 764 SER A O 1
ATOM 5876 N N . LEU A 1 765 ? 24.296 1.167 -14.662 1.00 84.31 765 LEU A N 1
ATOM 5877 C CA . LEU A 1 765 ? 24.106 -0.238 -15.054 1.00 84.31 765 LEU A CA 1
ATOM 5878 C C . LEU A 1 765 ? 23.798 -1.125 -13.847 1.00 84.31 765 LEU A C 1
ATOM 5880 O O . LEU A 1 765 ? 22.894 -1.958 -13.898 1.00 84.31 765 LEU A O 1
ATOM 5884 N N . HIS A 1 766 ? 24.503 -0.902 -12.738 1.00 77.69 766 HIS A N 1
ATOM 5885 C CA . HIS A 1 766 ? 24.252 -1.614 -11.494 1.00 77.69 766 HIS A CA 1
ATOM 5886 C C . HIS A 1 766 ? 22.841 -1.350 -10.947 1.00 77.69 766 HIS A C 1
ATOM 5888 O O . HIS A 1 766 ? 22.144 -2.285 -10.560 1.00 77.69 766 HIS A O 1
ATOM 5894 N N . GLY A 1 767 ? 22.393 -0.090 -10.962 1.00 73.25 767 GLY A N 1
ATOM 5895 C CA . GLY A 1 767 ? 21.040 0.289 -10.554 1.00 73.25 767 GLY A CA 1
ATOM 5896 C C . GLY A 1 767 ? 19.956 -0.376 -11.406 1.00 73.25 767 GLY A C 1
ATOM 5897 O O . GLY A 1 767 ? 18.993 -0.910 -10.854 1.00 73.25 767 GLY A O 1
ATOM 5898 N N . VAL A 1 768 ? 20.139 -0.410 -12.733 1.00 83.44 768 VAL A N 1
ATOM 5899 C CA . VAL A 1 768 ? 19.231 -1.116 -13.658 1.00 83.44 768 VAL A CA 1
ATOM 5900 C C . VAL A 1 768 ? 19.205 -2.612 -13.347 1.00 83.44 768 VAL A C 1
ATOM 5902 O O . VAL A 1 768 ? 18.122 -3.185 -13.237 1.00 83.44 768 VAL A O 1
ATOM 5905 N N . ARG A 1 769 ? 20.370 -3.236 -13.120 1.00 85.81 769 ARG A N 1
ATOM 5906 C CA . ARG A 1 769 ? 20.459 -4.663 -12.780 1.00 85.81 769 ARG A CA 1
ATOM 5907 C C . ARG A 1 769 ? 19.713 -4.961 -11.476 1.00 85.81 769 ARG A C 1
ATOM 5909 O O . ARG A 1 769 ? 18.854 -5.833 -11.449 1.00 85.81 769 ARG A O 1
ATOM 5916 N N . CYS A 1 770 ? 19.935 -4.181 -10.421 1.00 79.12 770 CYS A N 1
ATOM 5917 C CA . CYS A 1 770 ? 19.202 -4.331 -9.160 1.00 79.12 770 CYS A CA 1
ATOM 5918 C C . CYS A 1 770 ? 17.676 -4.237 -9.340 1.00 79.12 770 CYS A C 1
ATOM 5920 O O . CYS A 1 770 ? 16.943 -5.032 -8.753 1.00 79.12 770 CYS A O 1
ATOM 5922 N N . PHE A 1 771 ? 17.192 -3.302 -10.163 1.00 82.38 771 PHE A N 1
ATOM 5923 C CA . PHE A 1 771 ? 15.761 -3.157 -10.438 1.00 82.38 771 PHE A CA 1
ATOM 5924 C C . PHE A 1 771 ? 15.191 -4.342 -11.234 1.00 82.38 771 PHE A C 1
ATOM 5926 O O . PHE A 1 771 ? 14.150 -4.883 -10.865 1.00 82.38 771 PHE A O 1
ATOM 5933 N N . MET A 1 772 ? 15.893 -4.801 -12.275 1.00 89.62 772 MET A N 1
ATOM 5934 C CA . MET A 1 772 ? 15.483 -5.971 -13.063 1.00 89.62 772 MET A CA 1
ATOM 5935 C C . MET A 1 772 ? 15.499 -7.266 -12.245 1.00 89.62 772 MET A C 1
ATOM 5937 O O . MET A 1 772 ? 14.625 -8.107 -12.424 1.00 89.62 772 MET A O 1
ATOM 5941 N N . ASN A 1 773 ? 16.423 -7.405 -11.291 1.00 85.06 773 ASN A N 1
ATOM 5942 C CA . ASN A 1 773 ? 16.449 -8.539 -10.369 1.00 85.06 773 ASN A CA 1
ATOM 5943 C C . ASN A 1 773 ? 15.137 -8.641 -9.568 1.00 85.06 773 ASN A C 1
ATOM 5945 O O . ASN A 1 773 ? 14.537 -9.708 -9.490 1.00 85.06 773 ASN A O 1
ATOM 5949 N N . PHE A 1 774 ? 14.622 -7.515 -9.055 1.00 84.44 774 PHE A N 1
ATOM 5950 C CA . PHE A 1 774 ? 13.320 -7.498 -8.373 1.00 84.44 774 PHE A CA 1
ATOM 5951 C C . PHE A 1 774 ? 12.195 -7.961 -9.305 1.00 84.44 774 PHE A C 1
ATOM 5953 O O . PHE A 1 774 ? 11.339 -8.738 -8.897 1.00 84.44 774 PHE A O 1
ATOM 5960 N N . GLN A 1 775 ? 12.204 -7.507 -10.558 1.00 91.00 775 GLN A N 1
ATOM 5961 C CA . GLN A 1 775 ? 11.196 -7.883 -11.550 1.00 91.00 775 GLN A CA 1
ATOM 5962 C C . GLN A 1 775 ? 11.225 -9.380 -11.867 1.00 91.00 775 GLN A C 1
ATOM 5964 O O . GLN A 1 775 ? 10.168 -10.003 -11.910 1.00 91.00 775 GLN A O 1
ATOM 5969 N N . LEU A 1 776 ? 12.417 -9.959 -12.030 1.00 91.00 776 LEU A N 1
ATOM 5970 C CA . LEU A 1 776 ? 12.597 -11.387 -12.290 1.00 91.00 776 LEU A CA 1
ATOM 5971 C C . LEU A 1 776 ? 12.203 -12.252 -11.091 1.00 91.00 776 LEU A C 1
ATOM 5973 O O . LEU A 1 776 ? 11.550 -13.274 -11.279 1.00 91.00 776 LEU A O 1
ATOM 5977 N N . GLU A 1 777 ? 12.531 -11.840 -9.865 1.00 88.31 777 GLU A N 1
ATOM 5978 C CA . GLU A 1 777 ? 12.089 -12.551 -8.659 1.00 88.31 777 GLU A CA 1
ATOM 5979 C C . GLU A 1 777 ? 10.564 -12.527 -8.514 1.00 88.31 777 GLU A C 1
ATOM 5981 O O . GLU A 1 777 ? 9.959 -13.567 -8.251 1.00 88.31 777 GLU A O 1
ATOM 5986 N N . ILE A 1 778 ? 9.926 -11.370 -8.748 1.00 89.94 778 ILE A N 1
ATOM 5987 C CA . ILE A 1 778 ? 8.459 -11.256 -8.742 1.00 89.94 778 ILE A CA 1
ATOM 5988 C C . ILE A 1 778 ? 7.863 -12.167 -9.816 1.00 89.94 778 ILE A C 1
ATOM 5990 O O . ILE A 1 778 ? 7.006 -12.989 -9.494 1.00 89.94 778 ILE A O 1
ATOM 5994 N N . ALA A 1 779 ? 8.340 -12.069 -11.062 1.00 93.69 779 ALA A N 1
ATOM 5995 C CA . ALA A 1 779 ? 7.863 -12.884 -12.178 1.00 93.69 779 ALA A CA 1
ATOM 5996 C C . ALA A 1 779 ? 8.023 -14.385 -11.897 1.00 93.69 779 ALA A C 1
ATOM 5998 O O . ALA A 1 779 ? 7.096 -15.156 -12.130 1.00 93.69 779 ALA A O 1
ATOM 5999 N N . ARG A 1 780 ? 9.161 -14.804 -11.332 1.00 91.44 780 ARG A N 1
ATOM 6000 C CA . ARG A 1 780 ? 9.407 -16.196 -10.942 1.00 91.44 780 ARG A CA 1
ATOM 6001 C C . ARG A 1 780 ? 8.451 -16.661 -9.848 1.00 91.44 780 ARG A C 1
ATOM 6003 O O . ARG A 1 780 ? 7.984 -17.796 -9.922 1.00 91.44 780 ARG A O 1
ATOM 6010 N N . ALA A 1 781 ? 8.171 -15.838 -8.843 1.00 88.25 781 ALA A N 1
ATOM 6011 C CA . ALA A 1 781 ? 7.297 -16.218 -7.736 1.00 88.25 781 ALA A CA 1
ATOM 6012 C C . ALA A 1 781 ? 5.827 -16.353 -8.152 1.00 88.25 781 ALA A C 1
ATOM 6014 O O . ALA A 1 781 ? 5.162 -17.292 -7.727 1.00 88.25 781 ALA A O 1
ATOM 6015 N N . VAL A 1 782 ? 5.340 -15.469 -9.028 1.00 91.12 782 VAL A N 1
ATOM 6016 C CA . VAL A 1 782 ? 3.942 -15.485 -9.499 1.00 91.12 782 VAL A CA 1
ATOM 6017 C C . VAL A 1 782 ? 3.748 -16.257 -10.810 1.00 91.12 782 VAL A C 1
ATOM 6019 O O . VAL A 1 782 ? 2.673 -16.210 -11.396 1.00 91.12 782 VAL A O 1
ATOM 6022 N N . ARG A 1 783 ? 4.767 -16.986 -11.287 1.00 92.69 783 ARG A N 1
ATOM 6023 C CA . ARG A 1 783 ? 4.781 -17.631 -12.617 1.00 92.69 783 ARG A CA 1
ATOM 6024 C C . ARG A 1 783 ? 3.626 -18.603 -12.882 1.00 92.69 783 ARG A C 1
ATOM 6026 O O . ARG A 1 783 ? 3.255 -18.821 -14.031 1.00 92.69 783 ARG A O 1
ATOM 6033 N N . ASP A 1 784 ? 3.103 -19.208 -11.821 1.00 89.94 784 ASP A N 1
ATOM 6034 C CA . ASP A 1 784 ? 2.034 -20.207 -11.868 1.00 89.94 784 ASP A CA 1
ATOM 6035 C C . ASP A 1 784 ? 0.683 -19.630 -11.409 1.00 89.94 784 ASP A C 1
ATOM 6037 O O . ASP A 1 784 ? -0.288 -20.368 -11.280 1.00 89.94 784 ASP A O 1
ATOM 6041 N N . GLN A 1 785 ? 0.617 -18.316 -11.169 1.00 92.75 785 GLN A N 1
ATOM 6042 C CA . GLN A 1 785 ? -0.532 -17.637 -10.579 1.00 92.75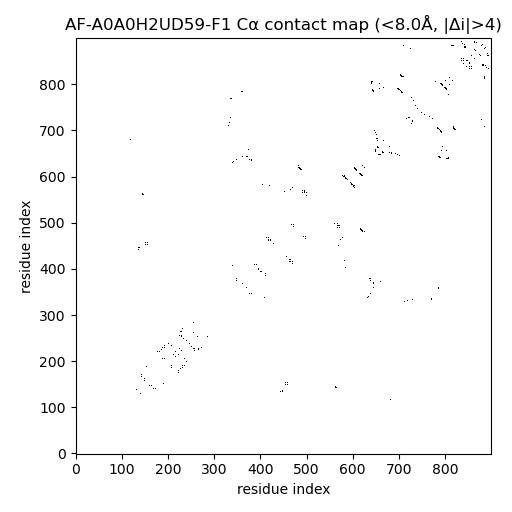 785 GLN A CA 1
ATOM 6043 C C . GLN A 1 785 ? -1.162 -16.650 -11.563 1.00 92.75 785 GLN A C 1
ATOM 6045 O O . GLN A 1 785 ? -0.471 -16.000 -12.352 1.00 92.75 785 GLN A O 1
ATOM 6050 N N . THR A 1 786 ? -2.484 -16.509 -11.493 1.00 95.12 786 THR A N 1
ATOM 6051 C CA . THR A 1 786 ? -3.183 -15.388 -12.128 1.00 95.12 786 THR A CA 1
ATOM 6052 C C . THR A 1 786 ? -2.987 -14.118 -11.301 1.00 95.12 786 THR A C 1
ATOM 6054 O O . THR A 1 786 ? -3.238 -14.109 -10.096 1.00 95.12 786 THR A O 1
ATOM 6057 N N . ILE A 1 787 ? -2.555 -13.034 -11.947 1.00 96.00 787 ILE A N 1
ATOM 6058 C CA . ILE A 1 787 ? -2.273 -11.753 -11.289 1.00 96.00 787 ILE A CA 1
ATOM 6059 C C . ILE A 1 787 ? -3.090 -10.597 -11.872 1.00 96.00 787 ILE A C 1
ATOM 6061 O O . ILE A 1 787 ? -3.480 -10.605 -13.040 1.00 96.00 787 ILE A O 1
ATOM 6065 N N . TYR A 1 788 ? -3.301 -9.568 -11.056 1.00 97.06 788 TYR A N 1
ATOM 6066 C CA . TYR A 1 788 ? -4.098 -8.388 -11.372 1.00 97.06 788 TYR A CA 1
ATOM 6067 C C . TYR A 1 788 ? -3.349 -7.103 -11.006 1.00 97.06 788 TYR A C 1
ATOM 6069 O O . TYR A 1 788 ? -2.566 -7.052 -10.051 1.00 97.06 788 TYR A O 1
ATOM 6077 N N . PHE A 1 789 ? -3.619 -6.033 -11.753 1.00 96.50 789 PHE A N 1
ATOM 6078 C CA . PHE A 1 789 ? -3.000 -4.725 -11.545 1.00 96.50 789 PHE A CA 1
ATOM 6079 C C . PHE A 1 789 ? -4.072 -3.683 -11.239 1.00 96.50 789 PHE A C 1
ATOM 6081 O O . PHE A 1 789 ? -4.669 -3.157 -12.175 1.00 96.50 789 PHE A O 1
ATOM 6088 N N . PRO A 1 790 ? -4.332 -3.325 -9.971 1.00 95.44 790 PRO A N 1
ATOM 6089 C CA . PRO A 1 790 ? -5.238 -2.221 -9.683 1.00 95.44 790 PRO A CA 1
ATOM 6090 C C . PRO A 1 790 ? -4.663 -0.908 -10.239 1.00 95.44 790 PRO A C 1
ATOM 6092 O O . PRO A 1 790 ? -3.457 -0.668 -10.157 1.00 95.44 790 PRO A O 1
ATOM 6095 N N . HIS A 1 791 ? -5.516 -0.060 -10.818 1.00 96.06 791 HIS A N 1
ATOM 6096 C CA . HIS A 1 791 ? -5.111 1.193 -11.464 1.00 96.06 791 HIS A CA 1
ATOM 6097 C C . HIS A 1 791 ? -5.585 2.416 -10.683 1.00 96.06 791 HIS A C 1
ATOM 6099 O O . HIS A 1 791 ? -6.653 2.402 -10.077 1.00 96.06 791 HIS A O 1
ATOM 6105 N N . ASN A 1 792 ? -4.818 3.498 -10.761 1.00 94.81 792 ASN A N 1
ATOM 6106 C CA . ASN A 1 792 ? -5.232 4.843 -10.368 1.00 94.81 792 ASN A CA 1
ATOM 6107 C C . ASN A 1 792 ? -4.957 5.835 -11.508 1.00 94.81 792 ASN A C 1
ATOM 6109 O O . ASN A 1 792 ? -4.375 5.454 -12.518 1.00 94.81 792 ASN A O 1
ATOM 6113 N N . VAL A 1 793 ? -5.350 7.101 -11.365 1.00 95.12 793 VAL A N 1
ATOM 6114 C CA . VAL A 1 793 ? -5.112 8.150 -12.369 1.00 95.12 793 VAL A CA 1
ATOM 6115 C C . VAL A 1 793 ? -4.179 9.253 -11.880 1.00 95.12 793 VAL A C 1
ATOM 6117 O O . VAL A 1 793 ? -4.091 9.536 -10.686 1.00 95.12 793 VAL A O 1
ATOM 6120 N N . ASP A 1 794 ? -3.484 9.919 -12.802 1.00 92.38 794 ASP A N 1
ATOM 6121 C CA . ASP A 1 794 ? -2.902 11.237 -12.525 1.00 92.38 794 ASP A CA 1
ATOM 6122 C C . ASP A 1 794 ? -3.973 12.347 -12.527 1.00 92.38 794 ASP A C 1
ATOM 6124 O O . ASP A 1 794 ? -5.143 12.118 -12.828 1.00 92.38 794 ASP A O 1
ATOM 6128 N N . PHE A 1 795 ? -3.576 13.581 -12.207 1.00 87.62 795 PHE A N 1
ATOM 6129 C CA . PHE A 1 795 ? -4.479 14.742 -12.201 1.00 87.62 795 PHE A CA 1
ATOM 6130 C C . PHE A 1 795 ? -5.120 15.059 -13.568 1.00 87.62 795 PHE A C 1
ATOM 6132 O O . PHE A 1 795 ? -6.028 15.882 -13.632 1.00 87.62 795 PHE A O 1
ATOM 6139 N N . ARG A 1 796 ? -4.630 14.453 -14.661 1.00 90.56 796 ARG A N 1
ATOM 6140 C CA . ARG A 1 796 ? -5.164 14.607 -16.023 1.00 90.56 796 ARG A CA 1
ATOM 6141 C C . ARG A 1 796 ? -6.120 13.474 -16.399 1.00 90.56 796 ARG A C 1
ATOM 6143 O O . ARG A 1 796 ? -6.700 13.529 -17.477 1.00 90.56 796 ARG A O 1
ATOM 6150 N N . GLY A 1 797 ? -6.248 12.448 -15.556 1.00 90.75 797 GLY A N 1
ATOM 6151 C CA . GLY A 1 797 ? -7.066 11.265 -15.815 1.00 90.75 797 GLY A CA 1
ATOM 6152 C C . GLY A 1 797 ? -6.329 10.105 -16.495 1.00 90.75 797 GLY A C 1
ATOM 6153 O O . GLY A 1 797 ? -6.975 9.128 -16.861 1.00 90.75 797 GLY A O 1
ATOM 6154 N N . ARG A 1 798 ? -4.999 10.161 -16.677 1.00 95.06 798 ARG A N 1
ATOM 6155 C CA . ARG A 1 798 ? -4.245 9.036 -17.266 1.00 95.06 798 ARG A CA 1
ATOM 6156 C C . ARG A 1 798 ? -4.113 7.910 -16.254 1.00 95.06 798 ARG A C 1
ATOM 6158 O O . ARG A 1 798 ? -3.615 8.158 -15.159 1.00 95.06 798 ARG A O 1
ATOM 6165 N N . ALA A 1 799 ? -4.515 6.700 -16.634 1.00 96.00 799 ALA A N 1
ATOM 6166 C CA . ALA A 1 799 ? -4.450 5.527 -15.774 1.00 96.00 799 ALA A CA 1
ATOM 6167 C C . ALA A 1 799 ? -3.023 4.962 -15.664 1.00 96.00 799 ALA A C 1
ATOM 6169 O O . ALA A 1 799 ? -2.274 4.937 -16.639 1.00 96.00 799 ALA A O 1
ATOM 6170 N N . TYR A 1 800 ? -2.671 4.485 -14.473 1.00 95.56 800 TYR A N 1
ATOM 6171 C CA . TYR A 1 800 ? -1.395 3.860 -14.149 1.00 95.56 800 TYR A CA 1
ATOM 6172 C C . TYR A 1 800 ? -1.612 2.716 -13.145 1.00 95.56 800 TYR A C 1
ATOM 6174 O O . TYR A 1 800 ? -2.352 2.907 -12.175 1.00 95.56 800 TYR A O 1
ATOM 6182 N N . PRO A 1 801 ? -0.929 1.570 -13.296 1.00 95.19 801 PRO A N 1
ATOM 6183 C CA . PRO A 1 801 ? -0.883 0.536 -12.273 1.00 95.19 801 PRO A CA 1
ATOM 6184 C C . PRO A 1 801 ? -0.377 1.085 -10.933 1.00 95.19 801 PRO A C 1
ATOM 6186 O O . PRO A 1 801 ? 0.541 1.915 -10.880 1.00 95.19 801 PRO A O 1
ATOM 6189 N N . LEU A 1 802 ? -0.977 0.615 -9.841 1.00 90.31 802 LEU A N 1
ATOM 6190 C CA . LEU A 1 802 ? -0.504 0.855 -8.478 1.00 90.31 802 LEU A CA 1
ATOM 6191 C C . LEU A 1 802 ? 0.772 0.047 -8.161 1.00 90.31 802 LEU A C 1
ATOM 6193 O O . LEU A 1 802 ? 1.686 0.640 -7.578 1.00 90.31 802 LEU A O 1
ATOM 6197 N N . PRO A 1 803 ? 0.909 -1.240 -8.560 1.00 89.94 803 PRO A N 1
ATOM 6198 C CA . PRO A 1 803 ? 2.166 -1.969 -8.405 1.00 89.94 803 PRO A CA 1
ATOM 6199 C C . PRO A 1 803 ? 3.295 -1.351 -9.241 1.00 89.94 803 PRO A C 1
ATOM 6201 O O . PRO A 1 803 ? 3.184 -1.258 -10.463 1.00 89.94 803 PRO A O 1
ATOM 6204 N N . THR A 1 804 ? 4.385 -0.902 -8.608 1.00 82.75 804 THR A N 1
ATOM 6205 C CA . THR A 1 804 ? 5.420 -0.096 -9.290 1.00 82.75 804 THR A CA 1
ATOM 6206 C C . THR A 1 804 ? 6.579 -0.912 -9.852 1.00 82.75 804 THR A C 1
ATOM 6208 O O . THR A 1 804 ? 7.125 -0.525 -10.883 1.00 82.75 804 THR A O 1
ATOM 6211 N N . TYR A 1 805 ? 6.962 -2.018 -9.206 1.00 82.25 805 TYR A N 1
ATOM 6212 C CA . TYR A 1 805 ? 8.148 -2.781 -9.603 1.00 82.25 805 TYR A CA 1
ATOM 6213 C C . TYR A 1 805 ? 7.902 -3.604 -10.866 1.00 82.25 805 TYR A C 1
ATOM 6215 O O . TYR A 1 805 ? 8.705 -3.556 -11.794 1.00 82.25 805 TYR A O 1
ATOM 6223 N N . PHE A 1 806 ? 6.783 -4.323 -10.923 1.00 90.31 806 PHE A N 1
ATOM 6224 C CA . PHE A 1 806 ? 6.457 -5.237 -12.013 1.00 90.31 806 PHE A CA 1
ATOM 6225 C C . PHE A 1 806 ? 5.027 -4.974 -12.492 1.00 90.31 806 PHE A C 1
ATOM 6227 O O . PHE A 1 806 ? 4.087 -5.188 -11.733 1.00 90.31 806 PHE A O 1
ATOM 6234 N N . ASN A 1 807 ? 4.864 -4.449 -13.711 1.00 94.25 807 ASN A N 1
ATOM 6235 C CA . ASN A 1 807 ? 3.575 -4.149 -14.350 1.00 94.25 807 ASN A CA 1
ATOM 6236 C C . ASN A 1 807 ? 3.740 -4.013 -15.881 1.00 94.25 807 ASN A C 1
ATOM 6238 O O . ASN A 1 807 ? 4.836 -3.745 -16.370 1.00 94.25 807 ASN A O 1
ATOM 6242 N N . HIS A 1 808 ? 2.643 -4.133 -16.631 1.00 93.81 808 HIS A N 1
ATOM 6243 C CA . HIS A 1 808 ? 2.639 -4.124 -18.104 1.00 93.81 808 HIS A CA 1
ATOM 6244 C C . HIS A 1 808 ? 3.039 -2.780 -18.748 1.00 93.81 808 HIS A C 1
ATOM 6246 O O . HIS A 1 808 ? 3.294 -2.726 -19.947 1.00 93.81 808 HIS A O 1
ATOM 6252 N N . MET A 1 809 ? 3.125 -1.684 -17.985 1.00 93.75 809 MET A N 1
ATOM 6253 C CA . MET A 1 809 ? 3.641 -0.402 -18.490 1.00 93.75 809 MET A CA 1
ATOM 6254 C C . MET A 1 809 ? 5.173 -0.303 -18.413 1.00 93.75 809 MET A C 1
ATOM 6256 O O . MET A 1 809 ? 5.736 0.731 -18.777 1.00 93.75 809 MET A O 1
ATOM 6260 N N . GLY A 1 810 ? 5.848 -1.357 -17.940 1.00 91.50 810 GLY A N 1
ATOM 6261 C CA . GLY A 1 810 ? 7.304 -1.452 -17.881 1.00 91.50 810 GLY A CA 1
ATOM 6262 C C . GLY A 1 810 ? 7.989 -1.450 -19.253 1.00 91.50 810 GLY A C 1
ATOM 6263 O O . GLY A 1 810 ? 7.361 -1.251 -20.298 1.00 91.50 810 GLY A O 1
ATOM 6264 N N . ALA A 1 811 ? 9.307 -1.657 -19.228 1.00 94.12 811 ALA A N 1
ATOM 6265 C CA . ALA A 1 811 ? 10.123 -1.808 -20.432 1.00 94.12 811 ALA A CA 1
ATOM 6266 C C . ALA A 1 811 ? 9.856 -3.154 -21.137 1.00 94.12 811 ALA A C 1
ATOM 6268 O O . ALA A 1 811 ? 9.175 -4.018 -20.583 1.00 94.12 811 ALA A O 1
ATOM 6269 N N . ASP A 1 812 ? 10.407 -3.317 -22.342 1.00 97.19 812 ASP A N 1
ATOM 6270 C CA . ASP A 1 812 ? 10.187 -4.468 -23.233 1.00 97.19 812 ASP A CA 1
ATOM 6271 C C . ASP A 1 812 ? 10.277 -5.830 -22.522 1.00 97.19 812 ASP A C 1
ATOM 6273 O O . ASP A 1 812 ? 9.348 -6.628 -22.604 1.00 97.19 812 ASP A O 1
ATOM 6277 N N . HIS A 1 813 ? 11.313 -6.063 -21.708 1.00 95.69 813 HIS A N 1
ATOM 6278 C CA . HIS A 1 813 ? 11.471 -7.321 -20.961 1.00 95.69 813 HIS A CA 1
ATOM 6279 C C . HIS A 1 813 ? 10.293 -7.626 -20.025 1.00 95.69 813 HIS A C 1
ATOM 6281 O O . HIS A 1 813 ? 9.897 -8.776 -19.883 1.00 95.69 813 HIS A O 1
ATOM 6287 N N . VAL A 1 814 ? 9.681 -6.613 -19.405 1.00 95.94 814 VAL A N 1
ATOM 6288 C CA . VAL A 1 814 ? 8.498 -6.819 -18.555 1.00 95.94 814 VAL A CA 1
ATOM 6289 C C . VAL A 1 814 ? 7.267 -7.126 -19.401 1.00 95.94 814 VAL A C 1
ATOM 6291 O O . VAL A 1 814 ? 6.469 -7.974 -19.016 1.00 95.94 814 VAL A O 1
ATOM 6294 N N . ARG A 1 815 ? 7.114 -6.462 -20.552 1.00 97.12 815 ARG A N 1
ATOM 6295 C CA . ARG A 1 815 ? 5.987 -6.700 -21.466 1.00 97.12 815 ARG A CA 1
ATOM 6296 C C . ARG A 1 815 ? 6.061 -8.085 -22.098 1.00 97.12 815 ARG A C 1
ATOM 6298 O O . ARG A 1 815 ? 5.062 -8.790 -22.089 1.00 97.12 815 ARG A O 1
ATOM 6305 N N . GLY A 1 816 ? 7.244 -8.509 -22.544 1.00 96.56 816 GLY A N 1
ATOM 6306 C CA . GLY A 1 816 ? 7.476 -9.855 -23.076 1.00 96.56 816 GLY A CA 1
ATOM 6307 C C . GLY A 1 816 ? 7.215 -10.971 -22.055 1.00 96.56 816 GLY A C 1
ATOM 6308 O O . GLY A 1 816 ? 6.857 -12.084 -22.434 1.00 96.56 816 GLY A O 1
ATOM 6309 N N . LEU A 1 817 ? 7.328 -10.677 -20.753 1.00 97.25 817 LEU A N 1
ATOM 6310 C CA . LEU A 1 817 ? 6.982 -11.606 -19.672 1.00 97.25 817 LEU A CA 1
ATOM 6311 C C . LEU A 1 817 ? 5.475 -11.722 -19.404 1.00 97.25 817 LEU A C 1
ATOM 6313 O O . LEU A 1 817 ? 5.094 -12.579 -18.610 1.00 97.25 817 LEU A O 1
ATOM 6317 N N . MET A 1 818 ? 4.616 -10.888 -19.992 1.00 95.81 818 MET A N 1
ATOM 6318 C CA . MET A 1 818 ? 3.194 -10.824 -19.643 1.00 95.81 818 MET A CA 1
ATOM 6319 C C . MET A 1 818 ? 2.290 -11.353 -20.754 1.00 95.81 818 MET A C 1
ATOM 6321 O O . MET A 1 818 ? 2.396 -10.956 -21.907 1.00 95.81 818 MET A O 1
ATOM 6325 N N . LEU A 1 819 ? 1.339 -12.200 -20.367 1.00 96.69 819 LEU A N 1
ATOM 6326 C CA . LEU A 1 819 ? 0.244 -12.688 -21.203 1.00 96.69 819 LEU A CA 1
ATOM 6327 C C . LEU A 1 819 ? -1.091 -12.346 -20.542 1.00 96.69 819 LEU A C 1
ATOM 6329 O O . LEU A 1 819 ? -1.183 -12.266 -19.313 1.00 96.69 819 LEU A O 1
ATOM 6333 N N . PHE A 1 820 ? -2.151 -12.206 -21.336 1.00 97.69 820 PHE A N 1
ATOM 6334 C CA . PHE A 1 820 ? -3.502 -12.230 -20.779 1.00 97.69 820 PHE A CA 1
ATOM 6335 C C . PHE A 1 820 ? -3.791 -13.622 -20.210 1.00 97.69 820 PHE A C 1
ATOM 6337 O O . PHE A 1 820 ? -3.574 -14.629 -20.878 1.00 97.69 820 PHE A O 1
ATOM 6344 N N . ALA A 1 821 ? -4.305 -13.691 -18.980 1.00 96.06 821 ALA A N 1
ATOM 6345 C CA . ALA A 1 821 ? -4.601 -14.969 -18.327 1.00 96.06 821 ALA A CA 1
ATOM 6346 C C . ALA A 1 821 ? -5.731 -15.735 -19.028 1.00 96.06 821 ALA A C 1
ATOM 6348 O O . ALA A 1 821 ? -5.746 -16.965 -19.036 1.00 96.06 821 ALA A O 1
ATOM 6349 N N . LYS A 1 822 ? -6.687 -14.993 -19.600 1.00 94.75 822 LYS A N 1
ATOM 6350 C CA . LYS A 1 822 ? -7.821 -15.528 -20.349 1.00 94.75 822 LYS A CA 1
ATOM 6351 C C . LYS A 1 822 ? -7.531 -15.446 -21.846 1.00 94.75 822 LYS A C 1
ATOM 6353 O O . LYS A 1 822 ? -7.666 -14.375 -22.439 1.00 94.75 822 LYS A O 1
ATOM 6358 N N . GLY A 1 823 ? -7.168 -16.581 -22.437 1.00 93.00 823 GLY A N 1
ATOM 6359 C CA . GLY A 1 823 ? -7.008 -16.717 -23.884 1.00 93.00 823 GLY A CA 1
ATOM 6360 C C . GLY A 1 823 ? -8.324 -16.516 -24.643 1.00 93.00 823 GLY A C 1
ATOM 6361 O O . GLY A 1 823 ? -9.417 -16.684 -24.093 1.00 93.00 823 GLY A O 1
ATOM 6362 N N . LYS A 1 824 ? -8.209 -16.148 -25.919 1.00 94.06 824 LYS A N 1
ATOM 6363 C CA . LYS A 1 824 ? -9.312 -16.104 -26.886 1.00 94.06 824 LYS A CA 1
ATOM 6364 C C . LYS A 1 824 ? -8.875 -16.817 -28.157 1.00 94.06 824 LYS A C 1
ATOM 6366 O O . LYS A 1 824 ? -7.719 -16.693 -28.549 1.00 94.06 824 LYS A O 1
ATOM 6371 N N . GLU A 1 825 ? -9.801 -17.530 -28.789 1.00 93.81 825 GLU A N 1
ATOM 6372 C CA . GLU A 1 825 ? -9.561 -18.148 -30.093 1.00 93.81 825 GLU A CA 1
ATOM 6373 C C . GLU A 1 825 ? -9.219 -17.073 -31.132 1.00 93.81 825 GLU A C 1
ATOM 6375 O O . GLU A 1 825 ? -9.848 -16.012 -31.166 1.00 93.81 825 GLU A O 1
ATOM 6380 N N . LEU A 1 826 ? -8.200 -17.337 -31.955 1.00 92.81 826 LEU A N 1
ATOM 6381 C CA . LEU A 1 826 ? -7.702 -16.369 -32.932 1.00 92.81 826 LEU A CA 1
ATOM 6382 C C . LEU A 1 826 ? -8.706 -16.144 -34.071 1.00 92.81 826 LEU A C 1
ATOM 6384 O O . LEU A 1 826 ? -8.950 -15.004 -34.465 1.00 92.81 826 LEU A O 1
ATOM 6388 N N . GLY A 1 827 ? -9.274 -17.222 -34.615 1.00 91.94 827 GLY A N 1
ATOM 6389 C CA . GLY A 1 827 ? -9.974 -17.168 -35.900 1.00 91.94 827 GLY A CA 1
ATOM 6390 C C . GLY A 1 827 ? -9.072 -16.658 -37.037 1.00 91.94 827 GLY A C 1
ATOM 6391 O O . GLY A 1 827 ? -7.866 -16.456 -36.864 1.00 91.94 827 GLY A O 1
ATOM 6392 N N . GLU A 1 828 ? -9.659 -16.424 -38.211 1.00 84.38 828 GLU A N 1
ATOM 6393 C CA . GLU A 1 828 ? -8.905 -15.965 -39.390 1.00 84.38 828 GLU A CA 1
ATOM 6394 C C . GLU A 1 828 ? -8.264 -14.586 -39.164 1.00 84.38 828 GLU A C 1
ATOM 6396 O O . GLU A 1 828 ? -7.065 -14.389 -39.391 1.00 84.38 828 GLU A O 1
ATOM 6401 N N . ASP A 1 829 ? -9.045 -13.634 -38.647 1.00 92.62 829 ASP A N 1
ATOM 6402 C CA . ASP A 1 829 ? -8.574 -12.268 -38.421 1.00 92.62 829 ASP A CA 1
ATOM 6403 C C . ASP A 1 829 ? -7.538 -12.184 -37.296 1.00 92.62 829 ASP A C 1
ATOM 6405 O O . ASP A 1 829 ? -6.555 -11.453 -37.426 1.00 92.62 829 ASP A O 1
ATOM 6409 N N . GLY A 1 830 ? -7.712 -12.923 -36.194 1.00 95.38 830 GLY A N 1
ATOM 6410 C CA . GLY A 1 830 ? -6.767 -12.888 -35.075 1.00 95.38 830 GLY A CA 1
ATOM 6411 C C . GLY A 1 830 ? -5.396 -13.434 -35.462 1.00 95.38 830 GLY A C 1
ATOM 6412 O O . GLY A 1 830 ? -4.381 -12.855 -35.075 1.00 95.38 830 GLY A O 1
ATOM 6413 N N . PHE A 1 831 ? -5.344 -14.477 -36.297 1.00 95.06 831 PHE A N 1
ATOM 6414 C CA . PHE A 1 831 ? -4.075 -15.009 -36.791 1.00 95.06 831 PHE A CA 1
ATOM 6415 C C . PHE A 1 831 ? -3.349 -14.011 -37.705 1.00 95.06 831 PHE A C 1
ATOM 6417 O O . PHE A 1 831 ? -2.137 -13.799 -37.589 1.00 95.06 831 PHE A O 1
ATOM 6424 N N . ARG A 1 832 ? -4.093 -13.316 -38.573 1.00 96.56 832 ARG A N 1
ATOM 6425 C CA . ARG A 1 832 ? -3.570 -12.184 -39.348 1.00 96.56 832 ARG A CA 1
ATOM 6426 C C . ARG A 1 832 ? -3.051 -11.061 -38.444 1.00 96.56 832 ARG A C 1
ATOM 6428 O O . ARG A 1 832 ? -1.952 -10.557 -38.677 1.00 96.56 832 ARG A O 1
ATOM 6435 N N . TRP A 1 833 ? -3.792 -10.686 -37.404 1.00 98.19 833 TRP A N 1
ATOM 6436 C CA . TRP A 1 833 ? -3.361 -9.658 -36.452 1.00 98.19 833 TRP A CA 1
ATOM 6437 C C . TRP A 1 833 ? -2.105 -10.050 -35.676 1.00 98.19 833 TRP A C 1
ATOM 6439 O O . TRP A 1 833 ? -1.276 -9.181 -35.418 1.00 98.19 833 TRP A O 1
ATOM 6449 N N . LEU A 1 834 ? -1.916 -11.334 -35.365 1.00 97.50 834 LEU A N 1
ATOM 6450 C CA . LEU A 1 834 ? -0.706 -11.825 -34.707 1.00 97.50 834 LEU A CA 1
ATOM 6451 C C . LEU A 1 834 ? 0.536 -11.679 -35.606 1.00 97.50 834 LEU A C 1
ATOM 6453 O O . LEU A 1 834 ? 1.578 -11.205 -35.156 1.00 97.50 834 LEU A O 1
ATOM 6457 N N . LYS A 1 835 ? 0.404 -11.978 -36.905 1.00 97.94 835 LYS A N 1
ATOM 6458 C CA . LYS A 1 835 ? 1.455 -11.731 -37.912 1.00 97.94 835 LYS A CA 1
ATOM 6459 C C . LYS A 1 835 ? 1.788 -10.242 -38.047 1.00 97.94 835 LYS A C 1
ATOM 6461 O O . LYS A 1 835 ? 2.954 -9.857 -38.054 1.00 97.94 835 LYS A O 1
ATOM 6466 N N . VAL A 1 836 ? 0.765 -9.386 -38.096 1.00 98.38 836 VAL A N 1
ATOM 6467 C CA . VAL A 1 836 ? 0.945 -7.924 -38.102 1.00 98.38 836 VAL A CA 1
ATOM 6468 C C . VAL A 1 836 ? 1.622 -7.443 -36.815 1.00 98.38 836 VAL A C 1
ATOM 6470 O O . VAL A 1 836 ? 2.479 -6.561 -36.868 1.00 98.38 836 VAL A O 1
ATOM 6473 N N . HIS A 1 837 ? 1.260 -8.013 -35.663 1.00 98.25 837 HIS A N 1
ATOM 6474 C CA . HIS A 1 837 ? 1.869 -7.675 -34.381 1.00 98.25 837 HIS A CA 1
ATOM 6475 C C . HIS A 1 837 ? 3.368 -7.982 -34.373 1.00 98.25 837 HIS A C 1
ATOM 6477 O O . HIS A 1 837 ? 4.133 -7.109 -33.969 1.00 98.25 837 HIS A O 1
ATOM 6483 N N . LEU A 1 838 ? 3.789 -9.137 -34.907 1.00 98.50 838 LEU A N 1
ATOM 6484 C CA . LEU A 1 838 ? 5.208 -9.473 -35.056 1.00 98.50 838 LEU A CA 1
ATOM 6485 C C . LEU A 1 838 ? 5.966 -8.390 -35.834 1.00 98.50 838 LEU A C 1
ATOM 6487 O O . LEU A 1 838 ? 7.004 -7.920 -35.380 1.00 98.50 838 LEU A O 1
ATOM 6491 N N . ALA A 1 839 ? 5.440 -7.963 -36.986 1.00 98.44 839 ALA A N 1
ATOM 6492 C CA . ALA A 1 839 ? 6.071 -6.914 -37.783 1.00 98.44 839 ALA A CA 1
ATOM 6493 C C . ALA A 1 839 ? 6.190 -5.589 -37.011 1.00 98.44 839 ALA A C 1
ATOM 6495 O O . ALA A 1 839 ? 7.206 -4.906 -37.123 1.00 98.44 839 ALA A O 1
ATOM 6496 N N . ASN A 1 840 ? 5.185 -5.242 -36.199 1.00 98.31 840 ASN A N 1
ATOM 6497 C CA . ASN A 1 840 ? 5.211 -4.028 -35.381 1.00 98.31 840 ASN A CA 1
ATOM 6498 C C . ASN A 1 840 ? 6.317 -4.077 -34.321 1.00 98.31 840 ASN A C 1
ATOM 6500 O O . ASN A 1 840 ? 7.103 -3.142 -34.242 1.00 98.31 840 ASN A O 1
ATOM 6504 N N . VAL A 1 841 ? 6.407 -5.161 -33.540 1.00 97.81 841 VAL A N 1
ATOM 6505 C CA . VAL A 1 841 ? 7.443 -5.299 -32.493 1.00 97.81 841 VAL A CA 1
ATOM 6506 C C . VAL A 1 841 ? 8.844 -5.501 -33.079 1.00 97.81 841 VAL A C 1
ATOM 6508 O O . VAL A 1 841 ? 9.846 -5.246 -32.416 1.00 97.81 841 VAL A O 1
ATOM 6511 N N . PHE A 1 842 ? 8.931 -5.907 -34.349 1.00 97.94 842 PHE A N 1
ATOM 6512 C CA . PHE A 1 842 ? 10.184 -5.927 -35.099 1.00 97.94 842 PHE A CA 1
ATOM 6513 C C . PHE A 1 842 ? 10.624 -4.528 -35.580 1.00 97.94 842 PHE A C 1
ATOM 6515 O O . PHE A 1 842 ? 11.774 -4.362 -35.972 1.00 97.94 842 PHE A O 1
ATOM 6522 N N . GLY A 1 843 ? 9.745 -3.518 -35.542 1.00 97.19 843 GLY A N 1
ATOM 6523 C CA . GLY A 1 843 ? 10.015 -2.154 -36.026 1.00 97.19 843 GLY A CA 1
ATOM 6524 C C . GLY A 1 843 ? 9.604 -1.902 -37.486 1.00 97.19 843 GLY A C 1
ATOM 6525 O O . GLY A 1 843 ? 9.914 -0.859 -38.064 1.00 97.19 843 GLY A O 1
ATOM 6526 N N . PHE A 1 844 ? 8.880 -2.834 -38.116 1.00 96.81 844 PHE A N 1
ATOM 6527 C CA . PHE A 1 844 ? 8.310 -2.680 -39.462 1.00 96.81 844 PHE A CA 1
ATOM 6528 C C . PHE A 1 844 ? 6.872 -2.124 -39.406 1.00 96.81 844 PHE A C 1
ATOM 6530 O O . PHE A 1 844 ? 5.949 -2.616 -40.054 1.00 96.81 844 PHE A O 1
ATOM 6537 N N . ASP A 1 845 ? 6.657 -1.072 -38.613 1.00 95.00 845 ASP A N 1
ATOM 6538 C CA . ASP A 1 845 ? 5.337 -0.529 -38.257 1.00 95.00 845 ASP A CA 1
ATOM 6539 C C . ASP A 1 845 ? 4.860 0.641 -39.147 1.00 95.00 845 ASP A C 1
ATOM 6541 O O . ASP A 1 845 ? 3.778 1.194 -38.931 1.00 95.00 845 ASP A O 1
ATOM 6545 N N . LYS A 1 846 ? 5.638 1.018 -40.167 1.00 96.62 846 LYS A N 1
ATOM 6546 C CA . LYS A 1 846 ? 5.300 2.092 -41.126 1.00 96.62 846 LYS A CA 1
ATOM 6547 C C . LYS A 1 846 ? 4.679 1.580 -42.424 1.00 96.62 846 LYS A C 1
ATOM 6549 O O . LYS A 1 846 ? 4.072 2.359 -43.153 1.00 96.62 846 LYS A O 1
ATOM 6554 N N . ALA A 1 847 ? 4.814 0.285 -42.705 1.00 96.25 847 ALA A N 1
ATOM 6555 C CA . ALA A 1 847 ? 4.257 -0.350 -43.896 1.00 96.25 847 ALA A CA 1
ATOM 6556 C C . ALA A 1 847 ? 2.736 -0.549 -43.782 1.00 96.25 847 ALA A C 1
ATOM 6558 O O . ALA A 1 847 ? 2.154 -0.427 -42.699 1.00 96.25 847 ALA A O 1
ATOM 6559 N N . SER A 1 848 ? 2.062 -0.885 -44.879 1.00 98.06 848 SER A N 1
ATOM 6560 C CA . SER A 1 848 ? 0.639 -1.244 -44.843 1.00 98.06 848 SER A CA 1
ATOM 6561 C C . SER A 1 848 ? 0.400 -2.527 -44.031 1.00 98.06 848 SER A C 1
ATOM 6563 O O . SER A 1 848 ? 1.289 -3.365 -43.885 1.00 98.06 848 SER A O 1
ATOM 6565 N N . LEU A 1 849 ? -0.823 -2.732 -43.520 1.00 97.81 849 LEU A N 1
ATOM 6566 C CA . LEU A 1 849 ? -1.153 -3.944 -42.748 1.00 97.81 849 LEU A CA 1
ATOM 6567 C C . LEU A 1 849 ? -0.916 -5.241 -43.546 1.00 97.81 849 LEU A C 1
ATOM 6569 O O . LEU A 1 849 ? -0.559 -6.257 -42.960 1.00 97.81 849 LEU A O 1
ATOM 6573 N N . ARG A 1 850 ? -1.090 -5.209 -44.875 1.00 97.50 850 ARG A N 1
ATOM 6574 C CA . ARG A 1 850 ? -0.827 -6.362 -45.756 1.00 97.50 850 ARG A CA 1
ATOM 6575 C C . ARG A 1 850 ? 0.666 -6.654 -45.886 1.00 97.50 850 ARG A C 1
ATOM 6577 O O . ARG A 1 850 ? 1.067 -7.807 -45.825 1.00 97.50 850 ARG A O 1
ATOM 6584 N N . GLU A 1 851 ? 1.488 -5.620 -46.041 1.00 98.25 851 GLU A N 1
ATOM 6585 C CA . GLU A 1 851 ? 2.948 -5.774 -46.094 1.00 98.25 851 GLU A CA 1
ATOM 6586 C C . GLU A 1 851 ? 3.508 -6.265 -44.758 1.00 98.25 851 GLU A C 1
ATOM 6588 O O . GLU A 1 851 ? 4.410 -7.092 -44.749 1.00 98.25 851 GLU A O 1
ATOM 6593 N N . ARG A 1 852 ? 2.940 -5.814 -43.633 1.00 98.25 852 ARG A N 1
ATOM 6594 C CA . ARG A 1 852 ? 3.295 -6.303 -42.292 1.00 98.25 852 ARG A CA 1
ATOM 6595 C C . ARG A 1 852 ? 2.957 -7.774 -42.092 1.00 98.25 852 ARG A C 1
ATOM 6597 O O . ARG A 1 852 ? 3.760 -8.523 -41.552 1.00 98.25 852 ARG A O 1
ATOM 6604 N N . GLU A 1 853 ? 1.790 -8.206 -42.556 1.00 97.56 853 GLU A N 1
ATOM 6605 C CA . GLU A 1 853 ? 1.449 -9.627 -42.556 1.00 97.56 853 GLU A CA 1
ATOM 6606 C C . GLU A 1 853 ? 2.414 -10.436 -43.434 1.00 97.56 853 GLU A C 1
ATOM 6608 O O . GLU A 1 853 ? 2.922 -11.472 -43.003 1.00 97.56 853 GLU A O 1
ATOM 6613 N N . LYS A 1 854 ? 2.703 -9.944 -44.646 1.00 98.12 854 LYS A N 1
ATOM 6614 C CA . LYS A 1 854 ? 3.641 -10.589 -45.566 1.00 98.12 854 LYS A CA 1
ATOM 6615 C C . LYS A 1 854 ? 5.047 -10.687 -44.969 1.00 98.12 854 LYS A C 1
ATOM 6617 O O . LYS A 1 85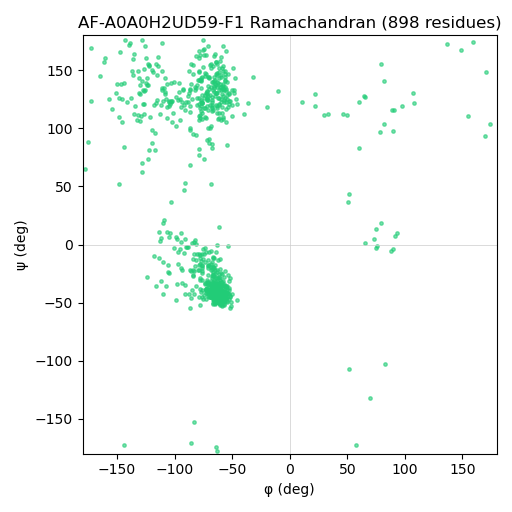4 ? 5.663 -11.736 -45.080 1.00 98.12 854 LYS A O 1
ATOM 6622 N N . PHE A 1 855 ? 5.514 -9.653 -44.272 1.00 98.25 855 PHE A N 1
ATOM 6623 C CA . PHE A 1 855 ? 6.803 -9.656 -43.580 1.00 9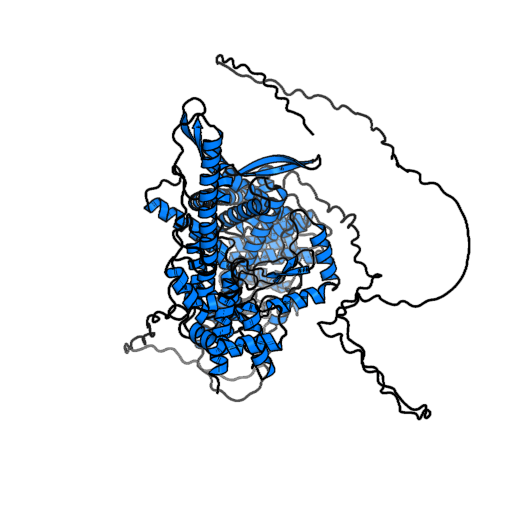8.25 855 PHE A CA 1
ATOM 6624 C C . PHE A 1 855 ? 6.949 -10.844 -42.619 1.00 98.25 855 PHE A C 1
ATOM 6626 O O . PHE A 1 855 ? 8.005 -11.475 -42.589 1.00 98.25 855 PHE A O 1
ATOM 6633 N N . ALA A 1 856 ? 5.897 -11.181 -41.866 1.00 97.31 856 ALA A N 1
ATOM 6634 C CA . ALA A 1 856 ? 5.918 -12.348 -40.990 1.00 97.31 856 ALA A CA 1
ATOM 6635 C C . ALA A 1 856 ? 6.019 -13.658 -41.791 1.00 97.31 856 ALA A C 1
ATOM 6637 O O . ALA A 1 856 ? 6.812 -14.527 -41.444 1.00 97.31 856 ALA A O 1
ATOM 6638 N N . MET A 1 857 ? 5.263 -13.782 -42.887 1.00 97.69 857 MET A N 1
ATOM 6639 C CA . MET A 1 857 ? 5.300 -14.969 -43.752 1.00 97.69 857 MET A CA 1
ATOM 6640 C C . MET A 1 857 ? 6.654 -15.147 -44.452 1.00 97.69 857 MET A C 1
ATOM 6642 O O . MET A 1 857 ? 7.183 -16.253 -44.484 1.00 97.69 857 MET A O 1
ATOM 6646 N N . ASP A 1 858 ? 7.248 -14.061 -44.949 1.00 98.19 858 ASP A N 1
ATOM 6647 C CA . ASP A 1 858 ? 8.556 -14.069 -45.616 1.00 98.19 858 ASP A CA 1
ATOM 6648 C C . ASP A 1 858 ? 9.700 -14.435 -44.641 1.00 98.19 858 ASP A C 1
ATOM 6650 O O . ASP A 1 858 ? 10.771 -14.861 -45.070 1.00 98.19 858 ASP A O 1
ATOM 6654 N N . ASN A 1 859 ? 9.479 -14.299 -43.326 1.00 97.88 859 ASN A N 1
ATOM 6655 C CA . ASN A 1 859 ? 10.442 -14.620 -42.266 1.00 97.88 859 ASN A CA 1
ATOM 6656 C C . ASN A 1 859 ? 10.055 -15.860 -41.443 1.00 97.88 859 ASN A C 1
ATOM 6658 O O . ASN A 1 859 ? 10.583 -16.045 -40.344 1.00 97.88 859 ASN A O 1
ATOM 6662 N N . LEU A 1 860 ? 9.170 -16.722 -41.953 1.00 97.38 860 LEU A N 1
ATOM 6663 C CA . LEU A 1 860 ? 8.643 -17.868 -41.207 1.00 97.38 860 LEU A CA 1
ATOM 6664 C C . LEU A 1 860 ? 9.744 -18.749 -40.601 1.00 97.38 860 LEU A C 1
ATOM 6666 O O . LEU A 1 860 ? 9.704 -19.050 -39.411 1.00 97.38 860 LEU A O 1
ATOM 6670 N N . ASP A 1 861 ? 10.787 -19.076 -41.364 1.00 97.88 861 ASP A N 1
ATOM 6671 C CA . ASP A 1 861 ? 11.894 -19.892 -40.855 1.00 97.88 861 ASP A CA 1
ATOM 6672 C C . ASP A 1 861 ? 12.613 -19.228 -39.672 1.00 97.88 861 ASP A C 1
ATOM 6674 O O . ASP A 1 861 ? 13.017 -19.901 -38.721 1.00 97.88 861 ASP A O 1
ATOM 6678 N N . ASN A 1 862 ? 12.799 -17.905 -39.720 1.00 98.06 862 ASN A N 1
ATOM 6679 C CA . ASN A 1 862 ? 13.438 -17.148 -38.642 1.00 98.06 862 ASN A CA 1
ATOM 6680 C C . ASN A 1 862 ? 12.574 -17.141 -37.376 1.00 98.06 862 ASN A C 1
ATOM 6682 O O . ASN A 1 862 ? 13.113 -17.201 -36.267 1.00 98.06 862 ASN A O 1
ATOM 6686 N N . ILE A 1 863 ? 11.250 -17.093 -37.542 1.00 98.19 863 ILE A N 1
ATOM 6687 C CA . ILE A 1 863 ? 10.269 -17.169 -36.454 1.00 98.19 863 ILE A CA 1
ATOM 6688 C C . ILE A 1 863 ? 10.342 -18.546 -35.787 1.00 98.19 863 ILE A C 1
ATOM 6690 O O . ILE A 1 863 ? 10.519 -18.631 -34.570 1.00 98.19 863 ILE A O 1
ATOM 6694 N N . MET A 1 864 ? 10.282 -19.618 -36.584 1.00 97.94 864 MET A N 1
ATOM 6695 C CA . MET A 1 864 ? 10.333 -20.996 -36.086 1.00 97.94 864 MET A CA 1
ATOM 6696 C C . MET A 1 864 ? 11.661 -21.298 -35.381 1.00 97.94 864 MET A C 1
ATOM 6698 O O . MET A 1 864 ? 11.666 -21.904 -34.306 1.00 97.94 864 MET A O 1
ATOM 6702 N N . ASP A 1 865 ? 12.783 -20.830 -35.936 1.00 98.31 865 ASP A N 1
ATOM 6703 C CA . ASP A 1 865 ? 14.107 -20.963 -35.319 1.00 98.31 865 ASP A CA 1
ATOM 6704 C C . ASP A 1 865 ? 14.221 -20.156 -34.018 1.00 98.31 865 ASP A C 1
ATOM 6706 O O . ASP A 1 865 ? 14.684 -20.687 -33.011 1.00 98.31 865 ASP A O 1
ATOM 6710 N N . SER A 1 866 ? 13.728 -18.912 -33.990 1.00 97.94 866 SER A N 1
ATOM 6711 C CA . SER A 1 866 ? 13.748 -18.074 -32.780 1.00 97.94 866 SER A CA 1
ATOM 6712 C C . SER A 1 866 ? 12.919 -18.671 -31.640 1.00 97.94 866 SER A C 1
ATOM 6714 O O . SER A 1 866 ? 13.322 -18.577 -30.485 1.00 97.94 866 SER A O 1
ATOM 6716 N N . ALA A 1 867 ? 11.791 -19.312 -31.954 1.00 97.00 867 ALA A N 1
ATOM 6717 C CA . ALA A 1 867 ? 10.954 -19.990 -30.968 1.00 97.00 867 ALA A CA 1
ATOM 6718 C C . ALA A 1 867 ? 11.515 -21.359 -30.535 1.00 97.00 867 ALA A C 1
ATOM 6720 O O . ALA A 1 867 ? 11.301 -21.777 -29.402 1.00 97.00 867 ALA A O 1
ATOM 6721 N N . THR A 1 868 ? 12.230 -22.075 -31.406 1.00 96.75 868 THR A N 1
ATOM 6722 C CA . THR A 1 868 ? 12.752 -23.418 -31.084 1.00 96.75 868 THR A CA 1
ATOM 6723 C C . THR A 1 868 ? 14.117 -23.355 -30.398 1.00 96.75 868 THR A C 1
ATOM 6725 O O . THR A 1 868 ? 14.352 -24.056 -29.419 1.00 96.75 868 THR A O 1
ATOM 6728 N N . ASN A 1 869 ? 15.008 -22.489 -30.887 1.00 96.00 869 ASN A N 1
ATOM 6729 C CA . ASN A 1 869 ? 16.394 -22.352 -30.441 1.00 96.00 869 ASN A CA 1
ATOM 6730 C C . ASN A 1 869 ? 16.720 -20.880 -30.111 1.00 96.00 869 ASN A C 1
ATOM 6732 O O . ASN A 1 869 ? 17.607 -20.286 -30.732 1.00 96.00 869 ASN A O 1
ATOM 6736 N N . PRO A 1 870 ? 16.050 -20.264 -29.119 1.00 95.31 870 PRO A N 1
ATOM 6737 C CA . PRO A 1 870 ? 16.158 -18.826 -28.854 1.00 95.31 870 PRO A CA 1
ATOM 6738 C C . PRO A 1 870 ? 17.588 -18.361 -28.550 1.00 95.31 870 PRO A C 1
ATOM 6740 O O . PRO A 1 870 ? 17.956 -17.242 -28.909 1.00 95.31 870 PRO A O 1
ATOM 6743 N N . MET A 1 871 ? 18.397 -19.223 -27.921 1.00 94.25 871 MET A N 1
ATOM 6744 C CA . MET A 1 871 ? 19.776 -18.925 -27.520 1.00 94.25 871 MET A CA 1
ATOM 6745 C C . MET A 1 871 ? 20.839 -19.575 -28.411 1.00 94.25 871 MET A C 1
ATOM 6747 O O . MET A 1 871 ? 21.955 -19.069 -28.480 1.00 94.25 871 MET A O 1
ATOM 6751 N N . THR A 1 872 ? 20.546 -20.676 -29.096 1.00 94.31 872 THR A N 1
ATOM 6752 C CA . THR A 1 872 ? 21.542 -21.442 -29.874 1.00 94.31 872 THR A CA 1
ATOM 6753 C C . THR A 1 872 ? 21.354 -21.339 -31.387 1.00 94.31 872 THR A C 1
ATOM 6755 O O . THR A 1 872 ? 22.277 -21.677 -32.122 1.00 94.31 872 THR A O 1
ATOM 6758 N N . GLY A 1 873 ? 20.194 -20.865 -31.851 1.00 94.75 873 GLY A N 1
ATOM 6759 C CA . GLY A 1 873 ? 19.885 -20.651 -33.265 1.00 94.75 873 GLY A CA 1
ATOM 6760 C C . GLY A 1 873 ? 20.415 -19.318 -33.797 1.00 94.75 873 GLY A C 1
ATOM 6761 O O . GLY A 1 873 ? 21.372 -18.743 -33.274 1.00 94.75 873 GLY A O 1
ATOM 6762 N N . ARG A 1 874 ? 19.756 -18.774 -34.827 1.00 96.69 874 ARG A N 1
ATOM 6763 C CA . ARG A 1 874 ? 20.147 -17.510 -35.486 1.00 96.69 874 ARG A CA 1
ATOM 6764 C C . ARG A 1 874 ? 19.904 -16.269 -34.630 1.00 96.69 874 ARG A C 1
ATOM 6766 O O . ARG A 1 874 ? 20.392 -15.196 -34.974 1.00 96.69 874 ARG A O 1
ATOM 6773 N N . ARG A 1 875 ? 19.133 -16.404 -33.543 1.00 96.25 875 ARG A N 1
ATOM 6774 C CA . ARG A 1 875 ? 18.735 -15.314 -32.634 1.00 96.25 875 ARG A CA 1
ATOM 6775 C C . ARG A 1 875 ? 18.137 -14.104 -33.372 1.00 96.25 875 ARG A C 1
ATOM 6777 O O . ARG A 1 875 ? 18.375 -12.961 -32.990 1.00 96.25 875 ARG A O 1
ATOM 6784 N N . TRP A 1 876 ? 17.369 -14.351 -34.437 1.00 98.19 876 TRP A N 1
ATOM 6785 C CA . TRP A 1 876 ? 16.792 -13.299 -35.286 1.00 98.19 876 TRP A CA 1
ATOM 6786 C C . TRP A 1 876 ? 15.914 -12.320 -34.497 1.00 98.19 876 TRP A C 1
ATOM 6788 O O . TRP A 1 876 ? 15.954 -11.118 -34.743 1.00 98.19 876 TRP A O 1
ATOM 6798 N N . TRP A 1 877 ? 15.208 -12.814 -33.478 1.00 97.88 877 TRP A N 1
ATOM 6799 C CA . TRP A 1 877 ? 14.405 -12.006 -32.559 1.00 97.88 877 TRP A CA 1
ATOM 6800 C C . TRP A 1 877 ? 15.168 -10.840 -31.893 1.00 97.88 877 TRP A C 1
ATOM 6802 O O . TRP A 1 877 ? 14.551 -9.827 -31.574 1.00 97.88 877 TRP A O 1
ATOM 6812 N N . LEU A 1 878 ? 16.498 -10.928 -31.733 1.00 97.62 878 LEU A N 1
ATOM 6813 C CA . LEU A 1 878 ? 17.328 -9.844 -31.182 1.00 97.62 878 LEU A CA 1
ATOM 6814 C C . LEU A 1 878 ? 17.440 -8.621 -32.102 1.00 97.62 878 LEU A C 1
ATOM 6816 O O . LEU A 1 878 ? 17.884 -7.569 -31.650 1.00 97.62 878 LEU A O 1
ATOM 6820 N N . GLN A 1 879 ? 17.095 -8.763 -33.383 1.00 97.25 879 GLN A N 1
ATOM 6821 C CA . GLN A 1 879 ? 17.139 -7.676 -34.363 1.00 97.25 879 GLN A CA 1
ATOM 6822 C C . GLN A 1 879 ? 15.880 -6.800 -34.333 1.00 97.25 879 GLN A C 1
ATOM 6824 O O . GLN A 1 879 ? 15.881 -5.735 -34.947 1.00 97.25 879 GLN A O 1
ATOM 6829 N N . GLY A 1 880 ? 14.819 -7.242 -33.646 1.00 95.94 880 GLY A N 1
ATOM 6830 C CA . GLY A 1 880 ? 13.598 -6.458 -33.492 1.00 95.94 880 GLY A CA 1
ATOM 6831 C C . GLY A 1 880 ? 13.803 -5.233 -32.599 1.00 95.94 880 GLY A C 1
ATOM 6832 O O . GLY A 1 880 ? 14.672 -5.225 -31.728 1.00 95.94 880 GLY A O 1
ATOM 6833 N N . GLU A 1 881 ? 12.978 -4.204 -32.798 1.00 96.81 881 GLU A N 1
ATOM 6834 C CA . GLU A 1 881 ? 12.979 -3.001 -31.954 1.00 96.81 881 GLU A CA 1
ATOM 6835 C C . GLU A 1 881 ? 12.622 -3.313 -30.490 1.00 96.81 881 GLU A C 1
ATOM 6837 O O . GLU A 1 881 ? 13.244 -2.771 -29.576 1.00 96.81 881 GLU A O 1
ATOM 6842 N N . ASP A 1 882 ? 11.687 -4.246 -30.283 1.00 97.75 882 ASP A N 1
ATOM 6843 C CA . ASP A 1 882 ? 11.281 -4.794 -28.987 1.00 97.75 882 ASP A CA 1
ATOM 6844 C C . ASP A 1 882 ? 11.602 -6.310 -28.925 1.00 97.75 882 ASP A C 1
ATOM 6846 O O . ASP A 1 882 ? 10.727 -7.150 -29.182 1.00 97.75 882 ASP A O 1
ATOM 6850 N N . PRO A 1 883 ? 12.857 -6.708 -28.628 1.00 98.00 883 PRO A N 1
ATOM 6851 C CA . PRO A 1 883 ? 13.309 -8.094 -28.750 1.00 98.00 883 PRO A CA 1
ATOM 6852 C C . PRO A 1 883 ? 12.498 -9.108 -27.935 1.00 98.00 883 PRO A C 1
ATOM 6854 O O . PRO A 1 883 ? 12.169 -10.183 -28.437 1.00 98.00 883 PRO A O 1
ATOM 6857 N N . TRP A 1 884 ? 12.150 -8.804 -26.683 1.00 98.25 884 TRP A N 1
ATOM 6858 C CA . TRP A 1 884 ? 11.459 -9.765 -25.819 1.00 98.25 884 TRP A CA 1
ATOM 6859 C C . TRP A 1 884 ? 9.999 -9.960 -26.224 1.00 98.25 884 TRP A C 1
ATOM 6861 O O . TRP A 1 884 ? 9.513 -11.091 -26.199 1.00 98.25 884 TRP A O 1
ATOM 6871 N N . GLN A 1 885 ? 9.307 -8.894 -26.639 1.00 98.38 885 GLN A N 1
ATOM 6872 C CA . GLN A 1 885 ? 7.971 -9.010 -27.234 1.00 98.38 885 GLN A CA 1
ATOM 6873 C C . GLN A 1 885 ? 8.016 -9.714 -28.602 1.00 98.38 885 GLN A C 1
ATOM 6875 O O . GLN A 1 885 ? 7.126 -10.510 -28.911 1.00 98.38 885 GLN A O 1
ATOM 6880 N N . CYS A 1 886 ? 9.068 -9.492 -29.398 1.00 98.38 886 CYS A N 1
ATOM 6881 C CA . CYS A 1 886 ? 9.302 -10.218 -30.648 1.00 98.38 886 CYS A CA 1
ATOM 6882 C C . CYS A 1 886 ? 9.462 -11.725 -30.398 1.00 98.38 886 CYS A C 1
ATOM 6884 O O . CYS A 1 886 ? 8.765 -12.530 -31.018 1.00 98.38 886 CYS A O 1
ATOM 6886 N N . LEU A 1 887 ? 10.295 -12.114 -29.428 1.00 98.56 887 LEU A N 1
ATOM 6887 C CA . LEU A 1 887 ? 10.466 -13.512 -29.032 1.00 98.56 887 LEU A CA 1
ATOM 6888 C C . LEU A 1 887 ? 9.157 -14.124 -28.509 1.00 98.56 887 LEU A C 1
ATOM 6890 O O . LEU A 1 887 ? 8.800 -15.233 -28.907 1.00 98.56 887 LEU A O 1
ATOM 6894 N N . ALA A 1 888 ? 8.416 -13.395 -27.667 1.00 98.31 888 ALA A N 1
ATOM 6895 C CA . ALA A 1 888 ? 7.099 -13.819 -27.187 1.00 98.31 888 ALA A CA 1
ATOM 6896 C C . ALA A 1 888 ? 6.138 -14.100 -28.354 1.00 98.31 888 ALA A C 1
ATOM 6898 O O . ALA A 1 888 ? 5.487 -15.142 -28.388 1.00 98.31 888 ALA A O 1
ATOM 6899 N N . THR A 1 889 ? 6.110 -13.207 -29.345 1.00 98.12 889 THR A N 1
ATOM 6900 C CA . THR A 1 889 ? 5.267 -13.352 -30.539 1.00 98.12 889 THR A CA 1
ATOM 6901 C C . THR A 1 889 ? 5.727 -14.508 -31.428 1.00 98.12 889 THR A C 1
ATOM 6903 O O . THR A 1 889 ? 4.891 -15.185 -32.019 1.00 98.12 889 THR A O 1
ATOM 6906 N N . CYS A 1 890 ? 7.034 -14.787 -31.500 1.00 98.50 890 CYS A N 1
ATOM 6907 C CA . CYS A 1 890 ? 7.549 -15.950 -32.223 1.00 98.50 890 CYS A CA 1
ATOM 6908 C C . CYS A 1 890 ? 7.064 -17.267 -31.603 1.00 98.50 890 CYS A C 1
ATOM 6910 O O . CYS A 1 890 ? 6.658 -18.164 -32.341 1.00 98.50 890 CYS A O 1
ATOM 6912 N N . PHE A 1 891 ? 7.064 -17.377 -30.267 1.00 98.38 891 PHE A N 1
ATOM 6913 C CA . PHE A 1 891 ? 6.483 -18.535 -29.580 1.00 98.38 891 PHE A CA 1
ATOM 6914 C C . PHE A 1 891 ? 4.996 -18.701 -29.913 1.00 98.38 891 PHE A C 1
ATOM 6916 O O . PHE A 1 891 ? 4.570 -19.810 -30.232 1.00 98.38 891 PHE A O 1
ATOM 6923 N N . GLU A 1 892 ? 4.232 -17.607 -29.884 1.00 97.38 892 GLU A N 1
ATOM 6924 C CA . GLU A 1 892 ? 2.791 -17.631 -30.152 1.00 97.38 892 GLU A CA 1
ATOM 6925 C C . GLU A 1 892 ? 2.481 -18.010 -31.609 1.00 97.38 892 GLU A C 1
ATOM 6927 O O . GLU A 1 892 ? 1.600 -18.827 -31.869 1.00 97.38 892 GLU A O 1
ATOM 6932 N N . LEU A 1 893 ? 3.240 -17.471 -32.571 1.00 97.12 893 LEU A N 1
ATOM 6933 C CA . LEU A 1 893 ? 3.097 -17.814 -33.987 1.00 97.12 893 LEU A CA 1
ATOM 6934 C C . LEU A 1 893 ? 3.465 -19.268 -34.255 1.00 97.12 893 LEU A C 1
ATOM 6936 O O . LEU A 1 893 ? 2.715 -19.945 -34.949 1.00 97.12 893 LEU A O 1
ATOM 6940 N N . LYS A 1 894 ? 4.569 -19.766 -33.685 1.00 97.00 894 LYS A N 1
ATOM 6941 C CA . LYS A 1 894 ? 4.930 -21.184 -33.794 1.00 97.00 894 LYS A CA 1
ATOM 6942 C C . LYS A 1 894 ? 3.802 -22.071 -33.267 1.00 97.00 894 LYS A C 1
ATOM 6944 O O . LYS A 1 894 ? 3.385 -22.985 -33.964 1.00 97.00 894 LYS A O 1
ATOM 6949 N N . ALA A 1 895 ? 3.274 -21.773 -32.078 1.00 95.62 895 ALA A N 1
ATOM 6950 C CA . ALA A 1 895 ? 2.161 -22.529 -31.506 1.00 95.62 895 ALA A CA 1
ATOM 6951 C C . ALA A 1 895 ? 0.901 -22.481 -32.389 1.00 95.62 895 ALA A C 1
ATOM 6953 O O . ALA A 1 895 ? 0.221 -23.492 -32.531 1.00 95.62 895 ALA A O 1
ATOM 6954 N N . ALA A 1 896 ? 0.612 -21.335 -33.011 1.00 94.25 896 ALA A N 1
ATOM 6955 C CA . ALA A 1 896 ? -0.505 -21.195 -33.941 1.00 94.25 896 ALA A CA 1
ATOM 6956 C C . ALA A 1 896 ? -0.299 -21.978 -35.253 1.00 94.25 896 ALA A C 1
ATOM 6958 O O . ALA A 1 896 ? -1.257 -22.555 -35.751 1.00 94.25 896 ALA A O 1
ATOM 6959 N N . PHE A 1 897 ? 0.923 -22.030 -35.798 1.00 92.69 897 PHE A N 1
ATOM 6960 C CA . PHE A 1 897 ? 1.248 -22.836 -36.986 1.00 92.69 897 PHE A CA 1
ATOM 6961 C C . PHE A 1 897 ? 1.271 -24.343 -36.702 1.00 92.69 897 PHE A C 1
ATOM 6963 O O . PHE A 1 897 ? 0.940 -25.128 -37.585 1.00 92.69 897 PHE A O 1
ATOM 6970 N N . ASP A 1 898 ? 1.658 -24.736 -35.487 1.00 93.06 898 ASP A N 1
ATOM 6971 C CA . ASP A 1 898 ? 1.665 -26.132 -35.038 1.00 93.06 898 ASP A CA 1
ATOM 6972 C C . ASP A 1 898 ? 0.250 -26.629 -34.655 1.00 93.06 898 ASP A C 1
ATOM 6974 O O . ASP A 1 898 ? 0.055 -27.828 -34.440 1.00 93.06 898 ASP A O 1
ATOM 6978 N N . SER A 1 899 ? -0.732 -25.725 -34.537 1.00 88.56 899 SER A N 1
ATOM 6979 C CA . SER A 1 899 ? -2.126 -26.069 -34.239 1.00 88.56 899 SER A CA 1
ATOM 6980 C C . SER A 1 899 ? -2.793 -26.730 -35.457 1.00 88.56 899 SER A C 1
ATOM 6982 O O . SER A 1 899 ? -2.676 -26.190 -36.557 1.00 88.56 899 SER A O 1
ATOM 6984 N N . PRO A 1 900 ? -3.493 -27.868 -35.273 1.00 73.69 900 PRO A N 1
ATOM 6985 C CA . PRO A 1 900 ? -4.084 -28.654 -36.359 1.00 73.69 900 PRO A CA 1
ATOM 6986 C C . PRO A 1 900 ? -5.244 -27.970 -37.088 1.00 73.69 900 PRO A C 1
ATOM 6988 O O . PRO A 1 900 ? -5.928 -27.121 -36.467 1.00 73.69 900 PRO A O 1
#

Organism: Magnaporthiopsis poae (strain ATCC 64411 / 73-15) (NCBI:txid644358)

pLDDT: mean 72.82, std 23.22, range [21.23, 98.56]

Solvent-accessible surface area (backbone atoms only — not comparable to full-atom values): 54577 Å² total; per-residue (Å²): 137,90,84,82,88,88,87,83,89,89,80,88,83,90,82,88,83,84,86,86,83,81,86,82,89,81,82,93,75,87,81,79,92,76,89,76,83,86,79,90,80,80,86,80,80,82,81,79,91,77,88,88,87,84,91,81,90,86,86,86,82,89,82,81,94,74,86,83,76,86,80,86,77,83,90,77,85,86,85,86,80,84,90,84,84,87,89,84,82,91,78,92,72,85,76,81,73,86,72,74,83,72,77,77,54,90,85,58,78,77,82,82,60,82,88,69,65,90,74,84,72,78,79,77,68,73,77,80,74,82,65,59,81,50,97,64,48,71,61,54,47,71,68,48,48,53,52,47,29,54,36,21,49,76,72,65,40,55,79,56,25,51,56,42,52,58,41,52,60,65,80,42,75,84,59,58,68,67,58,55,49,51,55,51,42,54,50,46,51,50,52,44,52,53,36,71,78,53,69,39,50,66,64,33,48,54,53,54,50,48,46,47,59,70,36,56,65,35,87,75,55,60,84,83,48,49,66,53,44,39,48,54,48,46,35,44,62,60,39,43,69,101,85,42,75,66,43,52,52,50,47,54,54,50,50,66,74,29,66,70,73,47,36,52,54,30,65,66,36,62,90,78,43,48,74,71,51,47,55,52,50,38,69,73,44,56,89,74,56,81,76,76,74,87,74,92,75,90,81,84,83,83,80,91,77,91,87,82,89,80,91,78,92,76,82,84,82,78,76,88,84,68,79,80,73,82,69,93,67,80,80,77,67,77,69,90,65,90,70,58,46,69,60,50,50,53,55,68,42,41,61,54,68,74,50,60,90,92,62,38,54,71,79,49,55,72,67,56,25,49,50,56,41,40,48,56,58,60,48,34,62,61,50,45,56,52,46,20,49,52,52,34,51,53,40,51,74,70,71,46,55,73,82,77,50,95,57,59,70,49,38,55,50,33,52,34,34,53,45,25,19,53,53,41,47,52,52,51,53,51,43,56,51,57,70,72,50,65,92,87,75,52,49,76,69,52,30,54,46,64,57,30,42,44,65,56,66,67,48,53,44,61,60,54,28,46,53,46,53,53,48,53,53,49,50,33,57,77,61,38,54,88,72,36,32,54,41,71,58,52,18,44,51,39,17,51,51,54,52,50,52,42,52,52,52,51,49,53,53,51,52,52,49,52,52,51,50,52,52,50,52,50,52,56,58,71,70,50,81,86,76,80,94,72,91,76,96,67,84,75,79,79,67,72,63,66,62,58,61,58,65,72,67,70,61,89,68,78,81,55,76,44,69,69,56,23,40,47,39,9,42,54,52,52,49,46,46,41,76,45,29,64,38,73,47,74,45,64,38,95,88,75,69,46,79,44,75,46,81,40,60,36,42,43,85,43,79,44,76,57,94,90,39,84,40,56,24,41,35,58,31,67,72,58,42,58,49,58,74,72,41,82,73,54,73,60,46,49,71,22,46,60,35,50,37,76,43,41,62,54,77,49,57,56,38,24,27,50,88,75,56,77,37,57,43,56,57,67,57,93,92,60,58,62,68,55,55,54,49,44,52,34,47,76,70,53,76,37,52,65,60,32,53,50,35,37,56,58,8,58,48,48,26,27,44,31,62,71,48,45,52,56,50,46,54,47,59,59,68,34,51,68,54,100,88,47,54,38,71,76,75,90,69,81,66,75,75,82,76,71,100,59,92,54,70,62,61,56,52,52,47,54,51,50,40,51,49,40,51,51,50,54,52,49,43,49,52,52,37,52,54,50,46,54,34,51,52,50,49,62,49,44,42,72,30,49,31,19,43,28,43,26,21,41,89,86,64,54,76,42,62,56,24,70,73,51,46,77,87,51,57,51,68,48,38,20,30,52,37,66,54,72,80,74,87,49,64,77,65,41,52,50,49,52,29,30,47,39,21,39,33,40,60,48,63,86,57,55,74,66,56,15,31,44,53,38,63,80,38,42,70,52,35,48,36,28,48,73,29,55,86,80,47,86,35,52,33,69,73,22,74,30,32,42,42,24,41,41,42,22,42,52,50,44,55,59,70,71,50,132